Protein AF-0000000081338718 (afdb_homodimer)

pLDDT: mean 87.33, std 11.03, range [31.12, 98.19]

InterPro domains:
  IPR006043 Nucleobase cation symporter 2 family [PF00860] (18-422)

Solvent-accessible surface area (backbone atoms only — not comparable to full-atom values): 50866 Å² total; per-residue (Å²): 130,81,85,69,64,79,32,48,43,76,43,78,70,55,68,69,54,31,53,51,51,5,52,34,58,48,42,69,48,42,41,50,52,48,43,50,25,50,51,47,34,61,57,40,36,30,64,89,47,30,60,58,48,24,19,52,29,29,13,32,44,30,29,38,22,8,49,32,11,30,46,28,28,68,68,16,48,27,42,57,49,46,39,32,67,36,72,51,29,45,62,30,51,51,58,50,28,66,78,50,57,79,50,96,80,46,69,40,80,49,26,44,59,52,44,12,31,42,14,26,13,37,35,60,27,36,46,53,37,31,51,31,6,56,71,31,52,44,36,57,47,57,75,62,54,38,38,56,22,41,37,29,17,47,48,36,47,44,58,68,42,33,67,60,37,34,58,38,30,67,72,28,72,55,4,54,52,25,33,51,42,34,45,45,30,56,48,48,30,51,64,56,62,58,76,81,50,95,55,68,56,70,46,43,38,29,56,63,53,26,50,51,52,44,48,49,49,26,42,51,32,41,76,69,57,72,42,55,94,88,37,59,48,40,64,76,47,63,68,50,55,51,46,48,68,67,48,52,62,66,46,76,79,53,68,49,77,64,47,72,64,32,80,36,72,57,50,21,53,28,27,35,49,14,41,52,50,35,50,46,51,30,52,54,42,51,55,50,43,28,54,70,55,70,43,71,81,80,51,50,25,40,50,5,24,25,33,29,40,46,19,49,30,15,39,51,25,10,45,51,52,46,59,28,44,50,25,60,45,54,67,58,47,38,48,29,58,69,68,23,51,32,24,23,62,26,35,40,44,16,12,50,50,28,30,52,46,13,30,29,28,48,55,20,30,55,61,51,47,54,32,60,18,46,47,17,12,40,43,42,50,43,44,17,41,53,41,10,49,40,54,37,50,49,68,50,34,44,52,66,40,56,63,61,26,38,44,33,10,42,13,41,48,49,13,49,25,52,14,52,47,37,68,78,52,60,64,81,58,96,46,66,67,59,25,45,45,52,41,48,55,48,46,33,28,30,53,47,9,23,49,49,14,36,51,48,63,70,68,34,64,85,65,54,58,51,46,45,34,39,75,64,83,74,64,66,87,76,60,53,71,82,64,39,47,71,63,70,56,69,70,55,49,52,52,48,64,72,40,63,74,52,38,73,35,38,43,35,62,43,68,66,55,52,52,48,52,53,51,51,52,58,58,69,76,101,129,83,84,69,64,78,31,46,44,77,43,78,70,55,68,70,51,32,53,51,50,5,50,35,58,47,43,69,48,42,42,50,52,49,43,51,26,51,51,48,33,60,59,42,35,32,64,88,48,29,59,59,47,22,19,52,28,28,14,34,44,30,29,39,23,8,51,31,11,31,45,27,28,68,66,17,48,26,44,56,51,47,39,32,68,35,72,52,29,44,63,31,52,50,57,48,30,67,78,49,57,80,49,96,79,46,67,40,79,49,26,44,58,52,44,12,31,42,15,26,13,38,35,60,28,34,46,52,38,32,52,32,7,56,70,32,51,45,34,56,46,56,76,63,53,37,36,55,21,41,36,30,17,48,48,37,47,43,58,68,42,33,68,60,38,34,58,39,31,67,71,29,72,55,5,55,53,25,33,51,41,34,46,44,30,56,46,51,30,46,65,54,64,54,80,84,48,95,53,58,56,70,43,43,39,29,57,63,53,24,50,50,53,44,48,48,51,26,41,51,32,41,76,67,57,73,42,55,93,86,38,60,48,40,67,76,47,62,67,51,55,49,45,49,69,67,47,53,61,67,48,76,78,52,70,49,79,65,46,73,64,32,82,37,71,59,51,21,51,29,28,36,48,14,41,53,51,35,50,45,52,31,52,52,43,51,53,49,44,30,52,71,55,69,41,69,81,80,50,50,24,39,50,6,24,26,33,29,41,46,20,51,29,14,41,51,24,10,45,51,53,46,57,28,42,48,27,60,46,54,66,58,47,38,48,28,58,69,69,24,50,32,24,24,63,26,37,37,44,16,12,49,51,28,30,52,47,14,30,30,27,48,55,20,31,56,62,52,48,54,33,59,17,48,47,16,11,42,44,42,50,46,45,16,40,51,41,12,50,40,56,37,52,49,69,50,33,45,54,64,40,55,63,60,25,37,42,34,10,42,12,42,48,48,14,48,25,52,16,54,46,38,68,77,52,60,63,82,59,94,44,66,67,57,24,44,45,52,39,46,55,48,47,33,29,30,53,47,9,23,50,48,15,36,51,49,63,70,69,36,64,85,65,54,59,53,45,44,33,42,75,64,83,76,63,67,86,73,60,54,73,83,61,40,46,71,63,70,57,68,70,55,49,53,53,47,65,72,40,63,73,52,38,74,35,38,43,35,63,43,68,67,56,52,52,49,51,54,49,50,51,56,54,66,76,94

Organism: NCBI:txid860376

Nearest PDB structures (foldseek):
  8jez-assembly1_A-2  TM=8.692E-01  e=1.682E-32  Homo sapiens
  8jew-assembly1_A-2  TM=8.697E-01  e=9.176E-32  Homo sapiens
  7ytw-assembly1_A  TM=8.261E-01  e=1.426E-29  Mus musculus
  8jf1-assembly1_A-2  TM=8.434E-01  e=9.640E-30  Homo sapiens
  8jf0-assembly1_A-2  TM=8.577E-01  e=2.235E-24  Homo sapiens

Structure (mmCIF, N/CA/C/O backbone):
data_AF-0000000081338718-model_v1
#
loop_
_entity.id
_entity.type
_entity.pdbx_description
1 polymer 'Uncharacterized protein'
#
loop_
_atom_site.group_PDB
_atom_site.id
_atom_site.type_symbol
_atom_site.label_atom_id
_atom_site.label_alt_id
_atom_site.label_comp_id
_atom_site.label_asym_id
_atom_site.label_entity_id
_atom_site.label_seq_id
_atom_site.pdbx_PDB_ins_code
_atom_site.Cartn_x
_atom_site.Cartn_y
_atom_site.Cartn_z
_atom_site.occupancy
_atom_site.B_iso_or_equiv
_atom_site.auth_seq_id
_atom_site.auth_comp_id
_atom_site.auth_asym_id
_atom_site.auth_atom_id
_atom_site.pdbx_PDB_model_num
ATOM 1 N N . MET A 1 1 ? 31.188 -5.008 -0.04 1 31.12 1 MET A N 1
ATOM 2 C CA . MET A 1 1 ? 31.344 -6.414 -0.39 1 31.12 1 MET A CA 1
ATOM 3 C C . MET A 1 1 ? 30.453 -6.789 -1.563 1 31.12 1 MET A C 1
ATOM 5 O O . MET A 1 1 ? 29.234 -6.574 -1.513 1 31.12 1 MET A O 1
ATOM 9 N N . SER A 1 2 ? 30.812 -6.762 -2.725 1 42.31 2 SER A N 1
ATOM 10 C CA . SER A 1 2 ? 30.266 -7.102 -4.035 1 42.31 2 SER A CA 1
ATOM 11 C C . SER A 1 2 ? 29.516 -8.438 -3.998 1 42.31 2 SER A C 1
ATOM 13 O O . SER A 1 2 ? 30.125 -9.477 -3.738 1 42.31 2 SER A O 1
ATOM 15 N N . SER A 1 3 ? 28.469 -8.625 -3.293 1 54.91 3 SER A N 1
ATOM 16 C CA . SER A 1 3 ? 27.844 -9.883 -2.912 1 54.91 3 SER A CA 1
ATOM 17 C C . SER A 1 3 ? 27.656 -10.797 -4.121 1 54.91 3 SER A C 1
ATOM 19 O O . SER A 1 3 ? 26.828 -10.523 -4.992 1 54.91 3 SER A O 1
ATOM 21 N N . GLN A 1 4 ? 28.688 -11.453 -4.539 1 72.56 4 GLN A N 1
ATOM 22 C CA . GLN A 1 4 ? 28.844 -12.367 -5.664 1 72.56 4 GLN A CA 1
ATOM 23 C C . GLN A 1 4 ? 27.922 -13.562 -5.535 1 72.56 4 GLN A C 1
ATOM 25 O O . GLN A 1 4 ? 27.672 -14.062 -4.43 1 72.56 4 GLN A O 1
ATOM 30 N N . LEU A 1 5 ? 27.281 -13.938 -6.648 1 83.44 5 LEU A N 1
ATOM 31 C CA . LEU A 1 5 ? 26.406 -15.102 -6.746 1 83.44 5 LEU A CA 1
ATOM 32 C C . LEU A 1 5 ? 27.188 -16.391 -6.473 1 83.44 5 LEU A C 1
ATOM 34 O O . LEU A 1 5 ? 28.359 -16.5 -6.848 1 83.44 5 LEU A O 1
ATOM 38 N N . TYR A 1 6 ? 26.625 -17.312 -5.75 1 85.75 6 TYR A N 1
ATOM 39 C CA . TYR A 1 6 ? 27.219 -18.625 -5.523 1 85.75 6 TYR A CA 1
ATOM 40 C C . TYR A 1 6 ? 27.188 -19.469 -6.789 1 85.75 6 TYR A C 1
ATOM 42 O O . TYR A 1 6 ? 28.156 -20.141 -7.133 1 85.75 6 TYR A O 1
ATOM 50 N N . TYR A 1 7 ? 26.031 -19.453 -7.48 1 89.12 7 TYR A N 1
ATOM 51 C CA . TYR A 1 7 ? 25.859 -20.109 -8.773 1 89.12 7 TYR A CA 1
ATOM 52 C C . TYR A 1 7 ? 25.219 -19.172 -9.781 1 89.12 7 TYR A C 1
ATOM 54 O O . TYR A 1 7 ? 24.141 -18.625 -9.523 1 89.12 7 TYR A O 1
ATOM 62 N N . ASN A 1 8 ? 25.891 -19.109 -10.898 1 90.56 8 ASN A N 1
ATOM 63 C CA . ASN A 1 8 ? 25.344 -18.281 -11.977 1 90.56 8 ASN A CA 1
ATOM 64 C C . ASN A 1 8 ? 24.344 -19.062 -12.82 1 90.56 8 ASN A C 1
ATOM 66 O O . ASN A 1 8 ? 24.125 -20.25 -12.594 1 90.56 8 ASN A O 1
ATOM 70 N N . VAL A 1 9 ? 23.75 -18.469 -13.805 1 92.88 9 VAL A N 1
ATOM 71 C CA . VAL A 1 9 ? 22.625 -18.969 -14.562 1 92.88 9 VAL A CA 1
ATOM 72 C C . VAL A 1 9 ? 23.031 -20.25 -15.305 1 92.88 9 VAL A C 1
ATOM 74 O O . VAL A 1 9 ? 22.25 -21.203 -15.383 1 92.88 9 VAL A O 1
ATOM 77 N N . ASN A 1 10 ? 24.266 -20.297 -15.789 1 90 10 ASN A N 1
ATOM 78 C CA . ASN A 1 10 ? 24.688 -21.406 -16.625 1 90 10 ASN A CA 1
ATOM 79 C C . ASN A 1 10 ? 25.5 -22.422 -15.828 1 90 10 ASN A C 1
ATOM 81 O O . ASN A 1 10 ? 25.891 -23.469 -16.359 1 90 10 ASN A O 1
ATOM 85 N N . ASP A 1 11 ? 25.641 -22.141 -14.562 1 89.81 11 ASP A N 1
ATOM 86 C CA . ASP A 1 11 ? 26.406 -23.047 -13.719 1 89.81 11 ASP A CA 1
ATOM 87 C C . ASP A 1 11 ? 25.594 -24.297 -13.383 1 89.81 11 ASP A C 1
ATOM 89 O O . ASP A 1 11 ? 24.375 -24.219 -13.219 1 89.81 11 ASP A O 1
ATOM 93 N N . ILE A 1 12 ? 26.297 -25.406 -13.352 1 92.38 12 ILE A N 1
ATOM 94 C CA . ILE A 1 12 ? 25.672 -26.656 -12.961 1 92.38 12 ILE A CA 1
ATOM 95 C C . ILE A 1 12 ? 26.188 -27.078 -11.578 1 92.38 12 ILE A C 1
ATOM 97 O O . ILE A 1 12 ? 27.297 -27.594 -11.453 1 92.38 12 ILE A O 1
ATOM 101 N N . PRO A 1 13 ? 25.359 -26.938 -10.672 1 92.5 13 PRO A N 1
ATOM 102 C CA . PRO A 1 13 ? 25.766 -27.344 -9.328 1 92.5 13 PRO A CA 1
ATOM 103 C C . PRO A 1 13 ? 25.906 -28.859 -9.188 1 92.5 13 PRO A C 1
ATOM 105 O O . PRO A 1 13 ? 25.641 -29.594 -10.141 1 92.5 13 PRO A O 1
ATOM 108 N N . THR A 1 14 ? 26.375 -29.25 -7.957 1 92.25 14 THR A N 1
ATOM 109 C CA . THR A 1 14 ? 26.438 -30.688 -7.66 1 92.25 14 THR A CA 1
ATOM 110 C C . THR A 1 14 ? 25.047 -31.297 -7.613 1 92.25 14 THR A C 1
ATOM 112 O O . THR A 1 14 ? 24.062 -30.594 -7.379 1 92.25 14 THR A O 1
ATOM 115 N N . ILE A 1 15 ? 24.969 -32.531 -7.809 1 92.62 15 ILE A N 1
ATOM 116 C CA . ILE A 1 15 ? 23.688 -33.219 -7.906 1 92.62 15 ILE A CA 1
ATOM 117 C C . ILE A 1 15 ? 22.906 -33.031 -6.598 1 92.62 15 ILE A C 1
ATOM 119 O O . ILE A 1 15 ? 21.734 -32.656 -6.613 1 92.62 15 ILE A O 1
ATOM 123 N N . PRO A 1 16 ? 23.562 -33.219 -5.473 1 92.06 16 PRO A N 1
ATOM 124 C CA . PRO A 1 16 ? 22.797 -33 -4.234 1 92.06 16 PRO A CA 1
ATOM 125 C C . PRO A 1 16 ? 22.312 -31.562 -4.098 1 92.06 16 PRO A C 1
ATOM 127 O O . PRO A 1 16 ? 21.219 -31.328 -3.58 1 92.06 16 PRO A O 1
ATOM 130 N N . ALA A 1 17 ? 23.094 -30.688 -4.562 1 90.25 17 ALA A N 1
ATOM 131 C CA . ALA A 1 17 ? 22.703 -29.281 -4.496 1 90.25 17 ALA A CA 1
ATOM 132 C C . ALA A 1 17 ? 21.516 -29 -5.418 1 90.25 17 ALA A C 1
ATOM 134 O O . ALA A 1 17 ? 20.594 -28.25 -5.055 1 90.25 17 ALA A O 1
ATOM 135 N N . ILE A 1 18 ? 21.562 -29.594 -6.551 1 93.88 18 ILE A N 1
ATOM 136 C CA . ILE A 1 18 ? 20.484 -29.406 -7.516 1 93.88 18 ILE A CA 1
ATOM 137 C C . ILE A 1 18 ? 19.188 -29.938 -6.941 1 93.88 18 ILE A C 1
ATOM 139 O O . ILE A 1 18 ? 18.141 -29.297 -7.043 1 93.88 18 ILE A O 1
ATOM 143 N N . LEU A 1 19 ? 19.266 -31.016 -6.332 1 92.31 19 LEU A N 1
ATOM 144 C CA . LEU A 1 19 ? 18.078 -31.641 -5.766 1 92.31 19 LEU A CA 1
ATOM 145 C C . LEU A 1 19 ? 17.562 -30.859 -4.57 1 92.31 19 LEU A C 1
ATOM 147 O O . LEU A 1 19 ? 16.344 -30.656 -4.426 1 92.31 19 LEU A O 1
ATO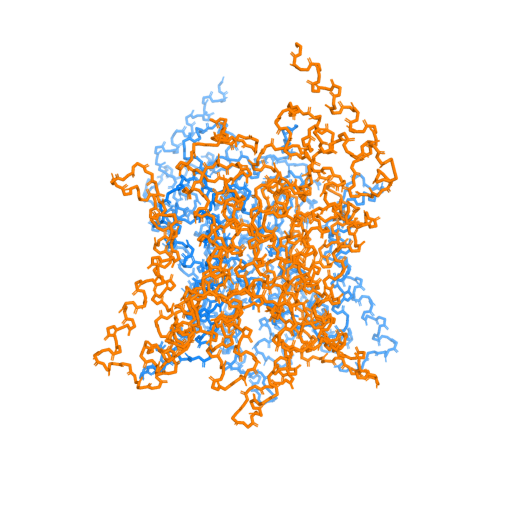M 151 N N . LEU A 1 20 ? 18.469 -30.375 -3.83 1 88.56 20 LEU A N 1
ATOM 152 C CA . LEU A 1 20 ? 18.078 -29.625 -2.643 1 88.56 20 LEU A CA 1
ATOM 153 C C . LEU A 1 20 ? 17.453 -28.297 -3.027 1 88.56 20 LEU A C 1
ATOM 155 O O . LEU A 1 20 ? 16.375 -27.938 -2.518 1 88.56 20 LEU A O 1
ATOM 159 N N . PHE A 1 21 ? 18.094 -27.594 -3.906 1 89.69 21 PHE A N 1
ATOM 160 C CA . PHE A 1 21 ? 17.594 -26.297 -4.305 1 89.69 21 PHE A CA 1
ATOM 161 C C . PHE A 1 21 ? 16.312 -26.438 -5.133 1 89.69 21 PHE A C 1
ATOM 163 O O . PHE A 1 21 ? 15.422 -25.594 -5.059 1 89.69 21 PHE A O 1
ATOM 170 N N . GLY A 1 22 ? 16.297 -27.469 -5.926 1 91.31 22 GLY A N 1
ATOM 171 C CA . GLY A 1 22 ? 15.07 -27.734 -6.66 1 91.31 22 GLY A CA 1
ATOM 172 C C . GLY A 1 22 ? 13.883 -28 -5.758 1 91.31 22 GLY A C 1
ATOM 173 O O . GLY A 1 22 ? 12.781 -27.484 -5.992 1 91.31 22 GLY A O 1
ATOM 174 N N . PHE A 1 23 ? 14.102 -28.781 -4.789 1 90.38 23 PHE A N 1
ATOM 175 C CA . PHE A 1 23 ? 13.047 -29.094 -3.83 1 90.38 23 PHE A CA 1
ATOM 176 C C . PHE A 1 23 ? 12.641 -27.844 -3.055 1 90.38 23 PHE A C 1
ATOM 178 O O . PHE A 1 23 ? 11.453 -27.641 -2.766 1 90.38 23 PHE A O 1
ATOM 185 N N . GLN A 1 24 ? 13.539 -27.047 -2.73 1 85.94 24 GLN A N 1
ATOM 186 C CA . GLN A 1 24 ? 13.273 -25.797 -2.041 1 85.94 24 GLN A CA 1
ATOM 187 C C . GLN A 1 24 ? 12.359 -24.891 -2.869 1 85.94 24 GLN A C 1
ATOM 189 O O . GLN A 1 24 ? 11.406 -24.312 -2.344 1 85.94 24 GLN A O 1
ATOM 194 N N . GLN A 1 25 ? 12.672 -24.844 -4.102 1 89.94 25 GLN A N 1
ATOM 195 C CA . GLN A 1 25 ? 11.883 -24 -4.996 1 89.94 25 GLN A CA 1
ATOM 196 C C . GLN A 1 25 ? 10.453 -24.516 -5.125 1 89.94 25 GLN A C 1
ATOM 198 O O . GLN A 1 25 ? 9.508 -23.734 -5.195 1 89.94 25 GLN A O 1
ATOM 203 N N . MET A 1 26 ? 10.312 -25.781 -5.137 1 89.94 26 MET A N 1
ATOM 204 C CA . MET A 1 26 ? 8.984 -26.391 -5.195 1 89.94 26 MET A CA 1
ATOM 205 C C . MET A 1 26 ? 8.18 -26.062 -3.943 1 89.94 26 MET A C 1
ATOM 207 O O . MET A 1 26 ? 6.984 -25.766 -4.027 1 89.94 26 MET A O 1
ATOM 211 N N . MET A 1 27 ? 8.773 -25.969 -2.844 1 85.44 27 MET A N 1
ATOM 212 C CA . MET A 1 27 ? 8.094 -25.797 -1.563 1 85.44 27 MET A CA 1
ATOM 213 C C . MET A 1 27 ? 7.703 -24.344 -1.333 1 85.44 27 MET A C 1
ATOM 215 O O . MET A 1 27 ? 6.723 -24.062 -0.637 1 85.44 27 MET A O 1
ATOM 219 N N . ILE A 1 28 ? 8.375 -23.438 -1.891 1 80.38 28 ILE A N 1
ATOM 220 C CA . ILE A 1 28 ? 8.133 -22.016 -1.63 1 80.38 28 ILE A CA 1
ATOM 221 C C . ILE A 1 28 ? 6.793 -21.609 -2.229 1 80.38 28 ILE A C 1
ATOM 223 O O . ILE A 1 28 ? 6.113 -20.734 -1.696 1 80.38 28 ILE A O 1
ATOM 227 N N . CYS A 1 29 ? 6.363 -22.25 -3.207 1 83.31 29 CYS A N 1
ATOM 228 C CA . CYS A 1 29 ? 5.137 -21.844 -3.881 1 83.31 29 CYS A CA 1
ATOM 229 C C . CYS A 1 29 ? 3.975 -22.75 -3.486 1 83.31 29 CYS A C 1
ATOM 231 O O . CYS A 1 29 ? 2.896 -22.672 -4.078 1 83.31 29 CYS A O 1
ATOM 233 N N . LEU A 1 30 ? 4.203 -23.562 -2.521 1 86.94 30 LEU A N 1
ATOM 234 C CA . LEU A 1 30 ? 3.199 -24.531 -2.123 1 86.94 30 LEU A CA 1
ATOM 235 C C . LEU A 1 30 ? 1.911 -23.844 -1.687 1 86.94 30 LEU A C 1
ATOM 237 O O . LEU A 1 30 ? 0.816 -24.375 -1.902 1 86.94 30 LEU A O 1
ATOM 241 N N . SER A 1 31 ? 2.074 -22.672 -1.132 1 86.31 31 SER A N 1
ATOM 242 C CA . SER A 1 31 ? 0.901 -21.953 -0.651 1 86.31 31 SER A CA 1
ATOM 243 C C . SER A 1 31 ? -0.103 -21.719 -1.774 1 86.31 31 SER A C 1
ATOM 245 O O . SER A 1 31 ? -1.27 -22.094 -1.661 1 86.31 31 SER A O 1
ATOM 247 N N . THR A 1 32 ? 0.376 -21.203 -2.881 1 89.12 32 THR A N 1
ATOM 248 C CA . THR A 1 32 ? -0.526 -20.875 -3.977 1 89.12 32 THR A CA 1
ATOM 249 C C . THR A 1 32 ? -0.958 -22.125 -4.723 1 89.12 32 THR A C 1
ATOM 251 O O . THR A 1 32 ? -2.076 -22.203 -5.234 1 89.12 32 THR A O 1
ATOM 254 N N . LEU A 1 33 ? -0.093 -23.141 -4.746 1 92.69 33 LEU A N 1
ATOM 255 C CA . LEU A 1 33 ? -0.401 -24.391 -5.418 1 92.69 33 LEU A CA 1
ATOM 256 C C . LEU A 1 33 ? -1.534 -25.125 -4.707 1 92.69 33 LEU A C 1
ATOM 258 O O . LEU A 1 33 ? -2.258 -25.922 -5.324 1 92.69 33 LEU A O 1
ATOM 262 N N . LEU A 1 34 ? -1.68 -24.781 -3.457 1 91.69 34 LEU A N 1
ATOM 263 C CA . LEU A 1 34 ? -2.73 -25.422 -2.674 1 91.69 34 LEU A CA 1
ATOM 264 C C . LEU A 1 34 ? -3.977 -24.547 -2.613 1 91.69 34 LEU A C 1
ATOM 266 O O . LEU A 1 34 ? -5.098 -25.047 -2.771 1 91.69 34 LEU A O 1
ATOM 270 N N . VAL A 1 35 ? -3.762 -23.281 -2.479 1 91.88 35 VAL A N 1
ATOM 271 C CA . VAL A 1 35 ? -4.855 -22.375 -2.166 1 91.88 35 VAL A CA 1
ATOM 272 C C . VAL A 1 35 ? -5.734 -22.172 -3.398 1 91.88 35 VAL A C 1
ATOM 274 O O . VAL A 1 35 ? -6.965 -22.188 -3.301 1 91.88 35 VAL A O 1
ATOM 277 N N . VAL A 1 36 ? -5.156 -22.062 -4.516 1 93.19 36 VAL A N 1
ATOM 278 C CA . VAL A 1 36 ? -5.906 -21.719 -5.723 1 93.19 36 VAL A CA 1
ATOM 279 C C . VAL A 1 36 ? -6.855 -22.859 -6.078 1 93.19 36 VAL A C 1
ATOM 281 O O . VAL A 1 36 ? -8.062 -22.656 -6.23 1 93.19 36 VAL A O 1
ATOM 284 N N . PRO A 1 37 ? -6.402 -24.125 -6.117 1 93.25 37 PRO A N 1
ATOM 285 C CA . PRO A 1 37 ? -7.336 -25.203 -6.406 1 93.25 37 PRO A CA 1
ATOM 286 C C . PRO A 1 37 ? -8.422 -25.359 -5.34 1 93.25 37 PRO A C 1
ATOM 288 O O . PRO A 1 37 ? -9.555 -25.734 -5.656 1 93.25 37 PRO A O 1
ATOM 291 N N . TYR A 1 38 ? -8.055 -25.109 -4.152 1 91.62 38 TYR A N 1
ATOM 292 C CA . TYR A 1 38 ? -9.039 -25.156 -3.076 1 91.62 38 TYR A CA 1
ATOM 293 C C . TYR A 1 38 ? -10.148 -24.125 -3.307 1 91.62 38 TYR A C 1
ATOM 295 O O . TYR A 1 38 ? -11.336 -24.453 -3.168 1 91.62 38 TYR A O 1
ATOM 303 N N . PHE A 1 39 ? -9.773 -22.969 -3.691 1 90.62 39 PHE A N 1
ATOM 304 C CA . PHE A 1 39 ? -10.727 -21.891 -3.926 1 90.62 39 PHE A CA 1
ATOM 305 C C . PHE A 1 39 ? -11.617 -22.219 -5.121 1 90.62 39 PHE A C 1
ATOM 307 O O . PHE A 1 39 ? -12.836 -22.062 -5.055 1 90.62 39 PHE A O 1
ATOM 314 N N . VAL A 1 40 ? -11.008 -22.703 -6.141 1 92 40 VAL A N 1
ATOM 315 C CA . VAL A 1 40 ? -11.758 -22.984 -7.355 1 92 40 VAL A CA 1
ATOM 316 C C . VAL A 1 40 ? -12.727 -24.141 -7.105 1 92 40 VAL A C 1
ATOM 318 O O . VAL A 1 40 ? -13.883 -24.094 -7.527 1 92 40 VAL A O 1
ATOM 321 N N . ALA A 1 41 ? -12.266 -25.141 -6.379 1 92 41 ALA A N 1
ATOM 322 C CA . ALA A 1 41 ? -13.125 -26.281 -6.074 1 92 41 ALA A CA 1
ATOM 323 C C . ALA A 1 41 ? -14.336 -25.844 -5.258 1 92 41 ALA A C 1
ATOM 325 O O . ALA A 1 41 ? -15.453 -26.312 -5.496 1 92 41 ALA A O 1
ATOM 326 N N . ASN A 1 42 ? -14.102 -24.953 -4.352 1 88.44 42 ASN A N 1
ATOM 327 C CA . ASN A 1 42 ? -15.195 -24.469 -3.504 1 88.44 42 ASN A CA 1
ATOM 328 C C . ASN A 1 42 ? -16.203 -23.641 -4.297 1 88.44 42 ASN A C 1
ATOM 330 O O . ASN A 1 42 ? -17.391 -23.656 -4.008 1 88.44 42 ASN A O 1
ATOM 334 N N . MET A 1 43 ? -15.727 -22.969 -5.238 1 88.88 43 MET A N 1
ATOM 335 C CA . MET A 1 43 ? -16.578 -22.078 -6.023 1 88.88 43 MET A CA 1
ATOM 336 C C . MET A 1 43 ? -17.453 -22.859 -6.98 1 88.88 43 MET A C 1
ATOM 338 O O . MET A 1 43 ? -18.484 -22.359 -7.453 1 88.88 43 MET A O 1
ATOM 342 N N . LEU A 1 44 ? -17.141 -24.141 -7.246 1 91.38 44 LEU A N 1
ATOM 343 C CA . LEU A 1 44 ? -17.859 -24.953 -8.227 1 91.38 44 LEU A CA 1
ATOM 344 C C . LEU A 1 44 ? -19.016 -25.703 -7.57 1 91.38 44 LEU A C 1
ATOM 346 O O . LEU A 1 44 ? -19.906 -26.203 -8.266 1 91.38 44 LEU A O 1
ATOM 350 N N . CYS A 1 45 ? -19.094 -25.766 -6.305 1 88.88 45 CYS A N 1
ATOM 351 C CA . CYS A 1 45 ? -20.203 -26.344 -5.559 1 88.88 45 CYS A CA 1
ATOM 352 C C . CYS A 1 45 ? -20.5 -27.75 -6.04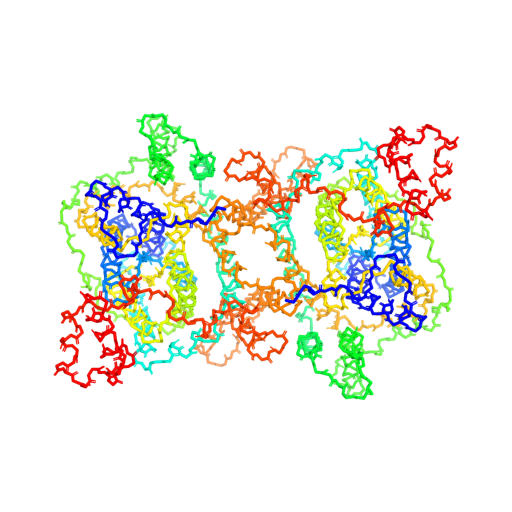7 1 88.88 45 CYS A C 1
ATOM 354 O O . CYS A 1 45 ? -21.641 -28.078 -6.379 1 88.88 45 CYS A O 1
ATOM 356 N N . ALA A 1 46 ? -19.547 -28.641 -5.984 1 88.94 46 ALA A N 1
ATOM 357 C CA . ALA A 1 46 ? -19.719 -29.984 -6.527 1 88.94 46 ALA A CA 1
ATOM 358 C C . ALA A 1 46 ? -20.25 -30.938 -5.469 1 88.94 46 ALA A C 1
ATOM 360 O O . ALA A 1 46 ? -20.188 -32.156 -5.633 1 88.94 46 ALA A O 1
ATOM 361 N N . GLY A 1 47 ? -20.719 -30.406 -4.34 1 83.44 47 GLY A N 1
ATOM 362 C CA . GLY A 1 47 ? -21.312 -31.25 -3.305 1 83.44 47 GLY A CA 1
ATOM 363 C C . GLY A 1 47 ? -20.391 -32.375 -2.854 1 83.44 47 GLY A C 1
ATOM 364 O O . GLY A 1 47 ? -19.234 -32.125 -2.484 1 83.44 47 GLY A O 1
ATOM 365 N N . ASP A 1 48 ? -20.781 -33.625 -3.102 1 81 48 ASP A N 1
ATOM 366 C CA . ASP A 1 48 ? -20.047 -34.781 -2.654 1 81 48 ASP A CA 1
ATOM 367 C C . ASP A 1 48 ? -18.781 -35 -3.494 1 81 48 ASP A C 1
ATOM 369 O O . ASP A 1 48 ? -17.844 -35.656 -3.057 1 81 48 ASP A O 1
ATOM 373 N N . TYR A 1 49 ? -18.797 -34.438 -4.617 1 88 49 TYR A N 1
ATOM 374 C CA . TYR A 1 49 ? -17.672 -34.594 -5.531 1 88 49 TYR A CA 1
ATOM 375 C C . TYR A 1 49 ? -16.609 -33.531 -5.285 1 88 49 TYR A C 1
ATOM 377 O O . TYR A 1 49 ? -15.586 -33.5 -5.98 1 88 49 TYR A O 1
ATOM 385 N N . SER A 1 50 ? -16.781 -32.75 -4.312 1 88.94 50 SER A N 1
ATOM 386 C CA . SER A 1 50 ? -15.93 -31.609 -4.062 1 88.94 50 SER A CA 1
ATOM 387 C C . SER A 1 50 ? -14.5 -32.031 -3.752 1 88.94 50 SER A C 1
ATOM 389 O O . SER A 1 50 ? -13.539 -31.438 -4.242 1 88.94 50 SER A O 1
ATOM 391 N N . VAL A 1 51 ? -14.359 -33.125 -2.986 1 89.19 51 VAL A N 1
ATOM 392 C CA . VAL A 1 51 ? -13.023 -33.562 -2.574 1 89.19 51 VAL A CA 1
ATOM 393 C C . VAL A 1 51 ? -12.297 -34.188 -3.758 1 89.19 51 VAL A C 1
ATOM 395 O O . VAL A 1 51 ? -11.102 -33.938 -3.959 1 89.19 51 VAL A O 1
ATOM 398 N N . VAL A 1 52 ? -13 -34.969 -4.496 1 91.12 52 VAL A N 1
ATOM 399 C CA . VAL A 1 52 ? -12.414 -35.594 -5.672 1 91.12 52 VAL A CA 1
ATOM 400 C C . VAL A 1 52 ? -11.969 -34.531 -6.664 1 91.12 52 VAL A C 1
ATOM 402 O O . VAL A 1 52 ? -10.875 -34.625 -7.234 1 91.12 52 VAL A O 1
ATOM 405 N N . LEU A 1 53 ? -12.82 -33.594 -6.828 1 92.5 53 LEU A N 1
ATOM 406 C CA . LEU A 1 53 ? -12.5 -32.5 -7.723 1 92.5 53 LEU A CA 1
ATOM 407 C C . LEU A 1 53 ? -11.266 -31.734 -7.234 1 92.5 53 LEU A C 1
ATOM 409 O O . LEU A 1 53 ? -10.422 -31.344 -8.039 1 92.5 53 LEU A O 1
ATOM 413 N N . ARG A 1 54 ? -11.156 -31.516 -6 1 93.44 54 ARG A N 1
ATOM 414 C CA . ARG A 1 54 ? -10.008 -30.828 -5.406 1 93.44 54 ARG A CA 1
ATOM 415 C C . ARG A 1 54 ? -8.719 -31.594 -5.688 1 93.44 54 ARG A C 1
ATOM 417 O O . ARG A 1 54 ? -7.688 -30.984 -6.004 1 93.44 54 ARG A O 1
ATOM 424 N N . VAL A 1 55 ? -8.797 -32.875 -5.52 1 94.06 55 VAL A N 1
ATOM 425 C CA . VAL A 1 55 ? -7.633 -33.719 -5.789 1 94.06 55 VAL A CA 1
ATOM 426 C C . VAL A 1 55 ? -7.195 -33.531 -7.242 1 94.06 55 VAL A C 1
ATOM 428 O O . VAL A 1 55 ? -6.012 -33.375 -7.52 1 94.06 55 VAL A O 1
ATOM 431 N N . GLN A 1 56 ? -8.148 -33.562 -8.102 1 93.69 56 GLN A N 1
ATOM 432 C CA . GLN A 1 56 ? -7.855 -33.469 -9.531 1 93.69 56 GLN A CA 1
ATOM 433 C C . GLN A 1 56 ? -7.273 -32.094 -9.875 1 93.69 56 GLN A C 1
ATOM 435 O O . GLN A 1 56 ? -6.328 -32 -10.664 1 93.69 56 GLN A O 1
ATOM 440 N N . LEU A 1 57 ? -7.812 -31.094 -9.281 1 95.31 57 LEU A N 1
ATOM 441 C CA . LEU A 1 57 ? -7.352 -29.75 -9.578 1 95.31 57 LEU A CA 1
ATOM 442 C C . LEU A 1 57 ? -5.957 -29.516 -9.008 1 95.31 57 LEU A C 1
ATOM 444 O O . LEU A 1 57 ? -5.129 -28.844 -9.633 1 95.31 57 LEU A O 1
ATOM 448 N N . ILE A 1 58 ? -5.699 -30.016 -7.844 1 95.38 58 ILE A N 1
ATOM 449 C CA . ILE A 1 58 ? -4.379 -29.891 -7.242 1 95.38 58 ILE A CA 1
ATOM 450 C C . ILE A 1 58 ? -3.346 -30.609 -8.109 1 95.38 58 ILE A C 1
ATOM 452 O O . ILE A 1 58 ? -2.295 -30.047 -8.43 1 95.38 58 ILE A O 1
ATOM 456 N N . ALA A 1 59 ? -3.703 -31.781 -8.508 1 95.88 59 ALA A N 1
ATOM 457 C CA . ALA A 1 59 ? -2.809 -32.562 -9.359 1 95.88 59 ALA A CA 1
ATOM 458 C C . ALA A 1 59 ? -2.527 -31.828 -10.664 1 95.88 59 ALA A C 1
ATOM 460 O O . ALA A 1 59 ? -1.373 -31.719 -11.086 1 95.88 59 ALA A O 1
ATOM 461 N N . ALA A 1 60 ? -3.527 -31.359 -11.242 1 96.56 60 ALA A N 1
ATOM 462 C CA . ALA A 1 60 ? -3.385 -30.625 -12.5 1 96.56 60 ALA A CA 1
ATOM 463 C C . ALA A 1 60 ? -2.525 -29.375 -12.305 1 96.56 60 ALA A C 1
ATOM 465 O O . ALA A 1 60 ? -1.701 -29.047 -13.156 1 96.56 60 ALA A O 1
ATOM 466 N N . THR A 1 61 ? -2.781 -28.672 -11.234 1 97.12 61 THR A N 1
ATOM 467 C CA . THR A 1 61 ? -2.037 -27.453 -10.945 1 97.12 61 THR A CA 1
ATOM 468 C C . THR A 1 61 ? -0.545 -27.75 -10.812 1 97.12 61 THR A C 1
ATOM 470 O O . THR A 1 61 ? 0.289 -27 -11.336 1 97.12 61 THR A O 1
ATOM 473 N N . PHE A 1 62 ? -0.219 -28.812 -10.133 1 96.94 62 PHE A N 1
ATOM 474 C CA . PHE A 1 62 ? 1.176 -29.203 -9.961 1 96.94 62 PHE A CA 1
ATOM 475 C C . PHE A 1 62 ? 1.813 -29.531 -11.305 1 96.94 62 PHE A C 1
ATOM 477 O O . PHE A 1 62 ? 2.902 -29.031 -11.617 1 96.94 62 PHE A O 1
ATOM 484 N N . VAL A 1 63 ? 1.167 -30.234 -12.094 1 97.12 63 VAL A N 1
ATOM 485 C CA . VAL A 1 63 ? 1.707 -30.672 -13.375 1 97.12 63 VAL A CA 1
ATOM 486 C C . VAL A 1 63 ? 1.891 -29.469 -14.297 1 97.12 63 VAL A C 1
ATOM 488 O O . VAL A 1 63 ? 2.953 -29.297 -14.898 1 97.12 63 VAL A O 1
ATOM 491 N N . VAL A 1 64 ? 0.896 -28.688 -14.367 1 97.5 64 VAL A N 1
ATOM 492 C CA . VAL A 1 64 ? 0.954 -27.531 -15.258 1 97.5 64 VAL A CA 1
ATOM 493 C C . VAL A 1 64 ? 2.053 -26.578 -14.797 1 97.5 64 VAL A C 1
ATOM 495 O O . VAL A 1 64 ? 2.795 -26.031 -15.617 1 97.5 64 VAL A O 1
ATOM 498 N N . SER A 1 65 ? 2.127 -26.297 -13.516 1 97.38 65 SER A N 1
ATOM 499 C CA . SER A 1 65 ? 3.178 -25.438 -12.984 1 97.38 65 SER A CA 1
ATOM 500 C C . SER A 1 65 ? 4.562 -25.984 -13.305 1 97.38 65 SER A C 1
ATOM 502 O O . SER A 1 65 ? 5.477 -25.234 -13.641 1 97.38 65 SER A O 1
ATOM 504 N N . GLY A 1 66 ? 4.672 -27.312 -13.188 1 97.69 66 GLY A N 1
ATOM 505 C CA . GLY A 1 66 ? 5.938 -27.953 -13.523 1 97.69 66 GLY A CA 1
ATOM 506 C C . GLY A 1 66 ? 6.305 -27.797 -14.992 1 97.69 66 GLY A C 1
ATOM 507 O O . GLY A 1 66 ? 7.422 -27.406 -15.32 1 97.69 66 GLY A O 1
ATOM 508 N N . ILE A 1 67 ? 5.391 -28.047 -15.836 1 97.75 67 ILE A N 1
ATOM 509 C CA . ILE A 1 67 ? 5.625 -27.953 -17.266 1 97.75 67 ILE A CA 1
ATOM 510 C C . ILE A 1 67 ? 5.969 -26.516 -17.641 1 97.75 67 ILE A C 1
ATOM 512 O O . ILE A 1 67 ? 6.934 -26.281 -18.375 1 97.75 67 ILE A O 1
ATOM 516 N N . ALA A 1 68 ? 5.164 -25.672 -17.141 1 97.69 68 ALA A N 1
ATOM 517 C CA . ALA A 1 68 ? 5.383 -24.25 -17.438 1 97.69 68 ALA A CA 1
ATOM 518 C C . ALA A 1 68 ? 6.754 -23.797 -16.969 1 97.69 68 ALA A C 1
ATOM 520 O O . ALA A 1 68 ? 7.434 -23.031 -17.641 1 97.69 68 ALA A O 1
ATOM 521 N N . THR A 1 69 ? 7.121 -24.203 -15.805 1 97.75 69 THR A N 1
ATOM 522 C CA . THR A 1 69 ? 8.422 -23.844 -15.25 1 97.75 69 THR A CA 1
ATOM 523 C C . THR A 1 69 ? 9.555 -24.359 -16.125 1 97.75 69 THR A C 1
ATOM 525 O O . THR A 1 69 ? 10.5 -23.641 -16.422 1 97.75 69 THR A O 1
ATOM 528 N N . ILE A 1 70 ? 9.445 -25.594 -16.578 1 97.75 70 ILE A N 1
ATOM 529 C CA . ILE A 1 70 ? 10.477 -26.203 -17.406 1 97.75 70 ILE A CA 1
ATOM 530 C C . ILE A 1 70 ? 10.531 -25.5 -18.766 1 97.75 70 ILE A C 1
ATOM 532 O O . ILE A 1 70 ? 11.609 -25.156 -19.25 1 97.75 70 ILE A O 1
ATOM 536 N N . LEU A 1 71 ? 9.43 -25.266 -19.328 1 96.88 71 LEU A N 1
ATOM 537 C CA . LEU A 1 71 ? 9.383 -24.594 -20.625 1 96.88 71 LEU A CA 1
ATOM 538 C C . LEU A 1 71 ? 9.969 -23.188 -20.547 1 96.88 71 LEU A C 1
ATOM 540 O O . LEU A 1 71 ? 10.727 -22.781 -21.422 1 96.88 71 LEU A O 1
ATOM 544 N N . GLN A 1 72 ? 9.609 -22.484 -19.516 1 96.5 72 GLN A N 1
ATOM 545 C CA . GLN A 1 72 ? 10.062 -21.109 -19.359 1 96.5 72 GLN A CA 1
ATOM 546 C C . GLN A 1 72 ? 11.57 -21.047 -19.141 1 96.5 72 GLN A C 1
ATOM 548 O O . GLN A 1 72 ? 12.25 -20.188 -19.703 1 96.5 72 GLN A O 1
ATOM 553 N N . SER A 1 73 ? 12.094 -21.938 -18.297 1 95.31 73 SER A N 1
ATOM 554 C CA . SER A 1 73 ? 13.508 -21.906 -17.953 1 95.31 73 SER A CA 1
ATOM 555 C C . SER A 1 73 ? 14.359 -22.484 -19.094 1 95.31 73 SER A C 1
ATOM 557 O O . SER A 1 73 ? 15.555 -22.188 -19.188 1 95.31 73 SER A O 1
ATOM 559 N N . THR A 1 74 ? 13.781 -23.25 -19.969 1 93.38 74 THR A N 1
ATOM 560 C CA . THR A 1 74 ? 14.531 -23.891 -21.047 1 93.38 74 THR A CA 1
ATOM 561 C C . THR A 1 74 ? 14.43 -23.078 -22.328 1 93.38 74 THR A C 1
ATOM 563 O O . THR A 1 74 ? 15.438 -22.828 -23 1 93.38 74 THR A O 1
ATOM 566 N N . PHE A 1 75 ? 13.203 -22.641 -22.656 1 91.81 75 PHE A N 1
ATOM 567 C CA . PHE A 1 75 ? 13 -22.047 -23.969 1 91.81 75 PHE A CA 1
ATOM 568 C C . PHE A 1 75 ? 12.555 -20.594 -23.844 1 91.81 75 PHE A C 1
ATOM 570 O O . PHE A 1 75 ? 12.75 -19.797 -24.766 1 91.81 75 PHE A O 1
ATOM 577 N N . GLY A 1 76 ? 11.914 -20.234 -22.828 1 93.94 76 GLY A N 1
ATOM 578 C CA . GLY A 1 76 ? 11.328 -18.906 -22.672 1 93.94 76 GLY A CA 1
ATOM 579 C C . GLY A 1 76 ? 12.352 -17.828 -22.406 1 93.94 76 GLY A C 1
ATOM 580 O O . GLY A 1 76 ? 13.156 -17.484 -23.266 1 93.94 76 GLY A O 1
ATOM 581 N N . LEU A 1 77 ? 12.328 -17.375 -21.188 1 93.94 77 LEU A N 1
ATOM 582 C CA . LEU A 1 77 ? 13.289 -16.359 -20.766 1 93.94 77 LEU A CA 1
ATOM 583 C C . LEU A 1 77 ? 14.672 -16.969 -20.547 1 93.94 77 LEU A C 1
ATOM 585 O O . LEU A 1 77 ? 15.68 -16.281 -20.656 1 93.94 77 LEU A O 1
ATOM 589 N N . ARG A 1 78 ? 14.703 -18.219 -20.156 1 94.25 78 ARG A N 1
ATOM 590 C CA . ARG A 1 78 ? 15.891 -19.031 -19.906 1 94.25 78 ARG A CA 1
ATOM 591 C C . ARG A 1 78 ? 16.609 -18.578 -18.641 1 94.25 78 ARG A C 1
ATOM 593 O O . ARG A 1 78 ? 17.844 -18.547 -18.594 1 94.25 78 ARG A O 1
ATOM 600 N N . LEU A 1 79 ? 15.875 -18.016 -17.766 1 95.06 79 LEU A N 1
ATOM 601 C CA . LEU A 1 79 ? 16.328 -17.734 -16.406 1 95.06 79 LEU A CA 1
ATOM 602 C C . LEU A 1 79 ? 15.586 -18.594 -15.391 1 95.06 79 LEU A C 1
ATOM 604 O O . LEU A 1 79 ? 14.672 -19.328 -15.75 1 95.06 79 LEU A O 1
ATOM 608 N N . SER A 1 80 ? 16.031 -18.594 -14.195 1 94.38 80 SER A N 1
ATOM 609 C CA . SER A 1 80 ? 15.477 -19.438 -13.148 1 94.38 80 SER A CA 1
ATOM 610 C C . SER A 1 80 ? 14.172 -18.859 -12.602 1 94.38 80 SER A C 1
ATOM 612 O O . SER A 1 80 ? 14.133 -18.344 -11.484 1 94.38 80 SER A O 1
ATOM 614 N N . ILE A 1 81 ? 13.133 -19.109 -13.359 1 95.12 81 ILE A N 1
ATOM 615 C CA . ILE A 1 81 ? 11.82 -18.562 -13.023 1 95.12 81 ILE A CA 1
ATOM 616 C C . ILE A 1 81 ? 10.844 -19.703 -12.75 1 95.12 81 ILE A C 1
ATOM 618 O O . ILE A 1 81 ? 10.805 -20.688 -13.5 1 95.12 81 ILE A O 1
ATOM 622 N N . LEU A 1 82 ? 10.141 -19.547 -11.664 1 95.94 82 LEU A N 1
ATOM 623 C CA . LEU A 1 82 ? 9.109 -20.516 -11.297 1 95.94 82 LEU A CA 1
ATOM 624 C C . LEU A 1 82 ? 7.727 -19.984 -11.688 1 95.94 82 LEU A C 1
ATOM 626 O O . LEU A 1 82 ? 7.434 -18.812 -11.516 1 95.94 82 LEU A O 1
ATOM 630 N N . HIS A 1 83 ? 6.855 -20.875 -12.195 1 96.75 83 HIS A N 1
ATOM 631 C CA . HIS A 1 83 ? 5.496 -20.531 -12.594 1 96.75 83 HIS A CA 1
ATOM 632 C C . HIS A 1 83 ? 4.469 -21.234 -11.711 1 96.75 83 HIS A C 1
ATOM 634 O O . HIS A 1 83 ? 4.703 -22.344 -11.234 1 96.75 83 HIS A O 1
ATOM 640 N N . GLY A 1 84 ? 3.365 -20.641 -11.539 1 95.38 84 GLY A N 1
ATOM 641 C CA . GLY A 1 84 ? 2.229 -21.188 -10.812 1 95.38 84 GLY A CA 1
ATOM 642 C C . GLY A 1 84 ? 0.947 -20.406 -11.039 1 95.38 84 GLY A C 1
ATOM 643 O O . GLY A 1 84 ? 0.923 -19.453 -11.82 1 95.38 84 GLY A O 1
ATOM 644 N N . PRO A 1 85 ? -0.073 -20.875 -10.414 1 95.5 85 PRO A N 1
ATOM 645 C CA . PRO A 1 85 ? -1.357 -20.188 -10.594 1 95.5 85 PRO A CA 1
ATOM 646 C C . PRO A 1 85 ? -1.343 -18.75 -10.078 1 95.5 85 PRO A C 1
ATOM 648 O O . PRO A 1 85 ? -0.591 -18.438 -9.156 1 95.5 85 PRO A O 1
ATOM 651 N N . SER A 1 86 ? -2.178 -17.922 -10.656 1 93.94 86 SER A N 1
ATOM 652 C CA . SER A 1 86 ? -2.15 -16.5 -10.359 1 93.94 86 SER A CA 1
ATOM 653 C C . SER A 1 86 ? -3.404 -16.062 -9.602 1 93.94 86 SER A C 1
ATOM 655 O O . SER A 1 86 ? -4.52 -16.391 -10 1 93.94 86 SER A O 1
ATOM 657 N N . PHE A 1 87 ? -3.189 -15.25 -8.633 1 89.31 87 PHE A N 1
ATOM 658 C CA . PHE A 1 87 ? -4.293 -14.672 -7.871 1 89.31 87 PHE A CA 1
ATOM 659 C C . PHE A 1 87 ? -4.973 -13.562 -8.664 1 89.31 87 PHE A C 1
ATOM 661 O O . PHE A 1 87 ? -6.082 -13.141 -8.32 1 89.31 87 PHE A O 1
ATOM 668 N N . ALA A 1 88 ? -4.379 -13.164 -9.688 1 90.69 88 ALA A N 1
ATOM 669 C CA . ALA A 1 88 ? -4.914 -12.07 -10.492 1 90.69 88 ALA A CA 1
ATOM 670 C C . ALA A 1 88 ? -6.23 -12.469 -11.156 1 90.69 88 ALA A C 1
ATOM 672 O O . ALA A 1 88 ? -7.023 -11.609 -11.547 1 90.69 88 ALA A O 1
ATOM 673 N N . PHE A 1 89 ? -6.508 -13.703 -11.18 1 93.94 89 PHE A N 1
ATOM 674 C CA . PHE A 1 89 ? -7.707 -14.188 -11.852 1 93.94 89 PHE A CA 1
ATOM 675 C C . PHE A 1 89 ? -8.828 -14.43 -10.844 1 93.94 89 PHE A C 1
ATOM 677 O O . PHE A 1 89 ? -9.969 -14.688 -11.234 1 93.94 89 PHE A O 1
ATOM 684 N N . LEU A 1 90 ? -8.523 -14.312 -9.617 1 88.75 90 LEU A N 1
ATOM 685 C CA . LEU A 1 90 ? -9.461 -14.664 -8.555 1 88.75 90 LEU A CA 1
ATOM 686 C C . LEU A 1 90 ? -10.641 -13.695 -8.531 1 88.75 90 LEU A C 1
ATOM 688 O O . LEU A 1 90 ? -11.781 -14.117 -8.328 1 88.75 90 LEU A O 1
ATOM 692 N N . PRO A 1 91 ? -10.359 -12.422 -8.742 1 84.06 91 PRO A N 1
ATOM 693 C CA . PRO A 1 91 ? -11.5 -11.5 -8.711 1 84.06 91 PRO A CA 1
ATOM 694 C C . PRO A 1 91 ? -12.562 -11.844 -9.75 1 84.06 91 PRO A C 1
ATOM 696 O O . PRO A 1 91 ? -13.758 -11.734 -9.477 1 84.06 91 PRO A O 1
ATOM 699 N N . ALA A 1 92 ? -12.164 -12.203 -10.898 1 88.94 92 ALA A N 1
ATOM 700 C CA . ALA A 1 92 ? -13.117 -12.594 -11.938 1 88.94 92 ALA A CA 1
ATOM 701 C C . ALA A 1 92 ? -13.914 -13.828 -11.508 1 88.94 92 ALA A C 1
ATOM 703 O O . ALA A 1 92 ? -15.125 -13.898 -11.75 1 88.94 92 ALA A O 1
ATOM 704 N N . LEU A 1 93 ? -13.242 -14.742 -10.875 1 91.19 93 LEU A N 1
ATOM 705 C CA . LEU A 1 93 ? -13.891 -15.961 -10.406 1 91.19 93 LEU A CA 1
ATOM 706 C C . LEU A 1 93 ? -14.875 -15.656 -9.281 1 91.19 93 LEU A C 1
ATOM 708 O O . LEU A 1 93 ? -15.953 -16.25 -9.211 1 91.19 93 LEU A O 1
ATOM 712 N N . GLN A 1 94 ? -14.492 -14.75 -8.484 1 84.88 94 GLN A N 1
ATOM 713 C CA . GLN A 1 94 ? -15.367 -14.375 -7.379 1 84.88 94 GLN A CA 1
ATOM 714 C C . GLN A 1 94 ? -16.641 -13.703 -7.887 1 84.88 94 GLN A C 1
ATOM 716 O O . GLN A 1 94 ? -17.734 -13.969 -7.383 1 84.88 94 GLN A O 1
ATOM 721 N N . THR A 1 95 ? -16.469 -12.797 -8.812 1 80.31 95 THR A N 1
ATOM 722 C CA . THR A 1 95 ? -17.641 -12.164 -9.406 1 80.31 95 THR A CA 1
ATOM 723 C C . THR A 1 95 ? -18.547 -13.195 -10.062 1 80.31 95 THR A C 1
ATOM 725 O O . THR A 1 95 ? -19.766 -13.094 -9.992 1 80.31 95 THR A O 1
ATOM 728 N N . PHE A 1 96 ? -17.938 -14.156 -10.719 1 85.69 96 PHE A N 1
ATOM 729 C CA . PHE A 1 96 ? -18.688 -15.242 -11.344 1 85.69 96 PHE A CA 1
ATOM 730 C C . PHE A 1 96 ? -19.453 -16.047 -10.305 1 85.69 96 PHE A C 1
ATOM 732 O O . PHE A 1 96 ? -20.609 -16.422 -10.523 1 85.69 96 PHE A O 1
ATOM 739 N N . GLN A 1 97 ? -18.828 -16.312 -9.219 1 85.5 97 GLN A N 1
ATOM 740 C CA . GLN A 1 97 ? -19.469 -17.078 -8.148 1 85.5 97 GLN A CA 1
ATOM 741 C C . GLN A 1 97 ? -20.672 -16.344 -7.586 1 85.5 97 GLN A C 1
ATOM 743 O O . GLN A 1 97 ? -21.656 -16.953 -7.199 1 85.5 97 GLN A O 1
ATOM 748 N N . GLU A 1 98 ? -20.547 -15.055 -7.547 1 78.31 98 GLU A N 1
ATOM 749 C CA . GLU A 1 98 ? -21.672 -14.266 -7.051 1 78.31 98 GLU A CA 1
ATOM 750 C C . GLU A 1 98 ? -22.891 -14.406 -7.953 1 78.31 98 GLU A C 1
ATOM 752 O O . GLU A 1 98 ? -24.031 -14.352 -7.48 1 78.31 98 GLU A O 1
ATOM 757 N N . SER A 1 99 ? -22.672 -14.57 -9.211 1 77.5 99 SER A N 1
ATOM 758 C CA . SER A 1 99 ? -23.766 -14.766 -10.164 1 77.5 99 SER A CA 1
ATOM 759 C C . SER A 1 99 ? -24.312 -16.188 -10.094 1 77.5 99 SER A C 1
ATOM 761 O O . SER A 1 99 ? -25.453 -16.438 -10.469 1 77.5 99 SER A O 1
ATOM 763 N N . PHE A 1 100 ? -23.422 -17.125 -9.664 1 80.81 100 PHE A N 1
ATOM 764 C CA . PHE A 1 100 ? -23.781 -18.531 -9.477 1 80.81 100 PHE A CA 1
ATOM 765 C C . PHE A 1 100 ? -23.484 -18.984 -8.055 1 80.81 100 PHE A C 1
ATOM 767 O O . PHE A 1 100 ? -22.594 -19.812 -7.84 1 80.81 10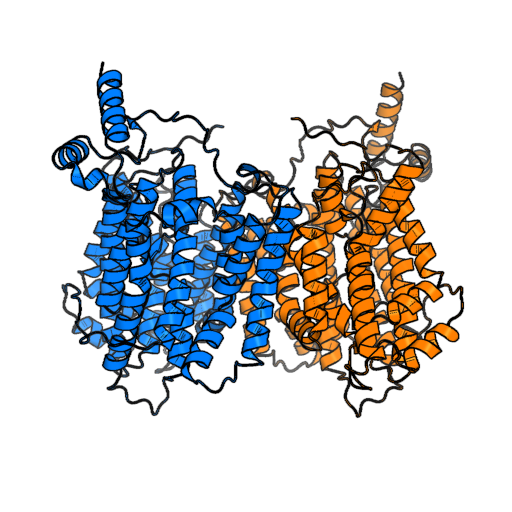0 PHE A O 1
ATOM 774 N N . PRO A 1 101 ? -24.266 -18.516 -7.137 1 80.44 101 PRO A N 1
ATOM 775 C CA . PRO A 1 101 ? -23.938 -18.781 -5.734 1 80.44 101 PRO A CA 1
ATOM 776 C C . PRO A 1 101 ? -24.141 -20.25 -5.34 1 80.44 101 PRO A C 1
ATOM 778 O O . PRO A 1 101 ? -24.984 -20.938 -5.922 1 80.44 101 PRO A O 1
ATOM 781 N N . CYS A 1 102 ? -23.25 -20.672 -4.418 1 80.62 102 CYS A N 1
ATOM 782 C CA . CYS A 1 102 ? -23.391 -22 -3.832 1 80.62 102 CYS A CA 1
ATOM 783 C C . CYS A 1 102 ? -24.312 -21.969 -2.617 1 80.62 102 CYS A C 1
ATOM 785 O O . CYS A 1 102 ? -23.875 -21.656 -1.506 1 80.62 102 CYS A O 1
ATOM 787 N N . THR A 1 103 ? -25.484 -22.141 -2.867 1 79.19 103 THR A N 1
ATOM 788 C CA . THR A 1 103 ? -26.469 -22.172 -1.789 1 79.19 103 THR A CA 1
ATOM 789 C C . THR A 1 103 ? -26.984 -23.609 -1.578 1 79.19 103 THR A C 1
ATOM 791 O O . THR A 1 103 ? -26.609 -24.516 -2.316 1 79.19 103 THR A O 1
ATOM 794 N N . THR A 1 104 ? -27.719 -23.828 -0.51 1 75.5 104 THR A N 1
ATOM 795 C CA . THR A 1 104 ? -28.281 -25.141 -0.206 1 75.5 104 THR A CA 1
ATOM 796 C C . THR A 1 104 ? -29.141 -25.625 -1.361 1 75.5 104 THR A C 1
ATOM 798 O O . THR A 1 104 ? -29.312 -26.844 -1.548 1 75.5 104 THR A O 1
ATOM 801 N N . ASP A 1 105 ? -29.531 -24.703 -2.145 1 76.69 105 ASP A N 1
ATOM 802 C CA . ASP A 1 105 ? -30.469 -25.062 -3.213 1 76.69 105 ASP A CA 1
ATOM 803 C C . ASP A 1 105 ? -29.734 -25.203 -4.547 1 76.69 105 ASP A C 1
ATOM 805 O O . ASP A 1 105 ? -30.359 -25.5 -5.57 1 76.69 105 ASP A O 1
ATOM 809 N N . THR A 1 106 ? -28.438 -25.078 -4.488 1 80.81 106 THR A N 1
ATOM 810 C CA . THR A 1 106 ? -27.688 -25.141 -5.742 1 80.81 106 THR A CA 1
ATOM 811 C C . THR A 1 106 ? -27.609 -26.578 -6.254 1 80.81 106 THR A C 1
ATOM 813 O O . THR A 1 106 ? -27.359 -27.5 -5.48 1 80.81 106 THR A O 1
ATOM 816 N N . ASP A 1 107 ? -28 -26.719 -7.496 1 78.12 107 ASP A N 1
ATOM 817 C CA . ASP A 1 107 ? -27.906 -28.031 -8.148 1 78.12 107 ASP A CA 1
ATOM 818 C C . ASP A 1 107 ? -26.438 -28.438 -8.312 1 78.12 107 ASP A C 1
ATOM 820 O O . ASP A 1 107 ? -25.719 -27.859 -9.125 1 78.12 107 ASP A O 1
ATOM 824 N N . THR A 1 108 ? -26.016 -29.375 -7.605 1 82.44 108 THR A N 1
ATOM 825 C CA . THR A 1 108 ? -24.625 -29.812 -7.555 1 82.44 108 THR A CA 1
ATOM 826 C C . THR A 1 108 ? -24.25 -30.562 -8.836 1 82.44 108 THR A C 1
ATOM 828 O O . THR A 1 108 ? -23.062 -30.828 -9.078 1 82.44 108 THR A O 1
ATOM 831 N N . THR A 1 109 ? -25.203 -30.75 -9.672 1 80.62 109 THR A N 1
ATOM 832 C CA . THR A 1 109 ? -24.922 -31.5 -10.891 1 80.62 109 THR A CA 1
ATOM 833 C C . THR A 1 109 ? -24.422 -30.562 -11.992 1 80.62 109 THR A C 1
ATOM 835 O O . THR A 1 109 ? -23.859 -31.016 -12.992 1 80.62 109 THR A O 1
ATOM 838 N N . GLN A 1 110 ? -24.5 -29.328 -11.727 1 87.06 110 GLN A N 1
ATOM 839 C CA . GLN A 1 110 ? -24.156 -28.375 -12.781 1 87.06 110 GLN A CA 1
ATOM 840 C C . GLN A 1 110 ? -22.734 -27.875 -12.633 1 87.06 110 GLN A C 1
ATOM 842 O O . GLN A 1 110 ? -22.312 -26.953 -13.32 1 87.06 110 GLN A O 1
ATOM 847 N N . TRP A 1 111 ? -21.922 -28.547 -11.859 1 91.38 111 TRP A N 1
ATOM 848 C CA . TRP A 1 111 ? -20.562 -28.078 -11.609 1 91.38 111 TRP A CA 1
ATOM 849 C C . TRP A 1 111 ? -19.688 -28.234 -12.852 1 91.38 111 TRP A C 1
ATOM 851 O O . TRP A 1 111 ? -18.812 -27.422 -13.102 1 91.38 111 TRP A O 1
ATOM 861 N N . GLN A 1 112 ? -20.016 -29.203 -13.68 1 92.12 112 GLN A N 1
ATOM 862 C CA . GLN A 1 112 ? -19.25 -29.406 -14.906 1 92.12 112 GLN A CA 1
ATOM 863 C C . GLN A 1 112 ? -19.469 -28.25 -15.891 1 92.12 112 GLN A C 1
ATOM 865 O O . GLN A 1 112 ? -18.547 -27.844 -16.578 1 92.12 112 GLN A O 1
ATOM 870 N N . TYR A 1 113 ? -20.672 -27.828 -15.914 1 92.56 113 TYR A N 1
ATOM 871 C CA . TYR A 1 113 ? -21 -26.688 -16.766 1 92.56 113 TYR A CA 1
ATOM 872 C C . TYR A 1 113 ? -20.234 -25.453 -16.344 1 92.56 113 TYR A C 1
ATOM 874 O O . TYR A 1 113 ? -19.719 -24.703 -17.188 1 92.56 113 TYR A O 1
ATOM 882 N N . LYS A 1 114 ? -20.141 -25.266 -15.055 1 92.94 114 LYS A N 1
ATOM 883 C CA . LYS A 1 114 ? -19.406 -24.125 -14.523 1 92.94 114 LYS A CA 1
ATOM 884 C C . LYS A 1 114 ? -17.922 -24.203 -14.898 1 92.94 114 LYS A C 1
ATOM 886 O O . LYS A 1 114 ? -17.312 -23.203 -15.266 1 92.94 114 LYS A O 1
ATOM 891 N N . VAL A 1 115 ? -17.391 -25.422 -14.852 1 94.38 115 VAL A N 1
ATOM 892 C CA . VAL A 1 115 ? -15.992 -25.625 -15.195 1 94.38 115 VAL A CA 1
ATOM 893 C C . VAL A 1 115 ? -15.781 -25.312 -16.672 1 94.38 115 VAL A C 1
ATOM 895 O O . VAL A 1 115 ? -14.766 -24.719 -17.062 1 94.38 115 VAL A O 1
ATOM 898 N N . GLN A 1 116 ? -16.75 -25.672 -17.469 1 95.69 116 GLN A N 1
ATOM 899 C CA . GLN A 1 116 ? -16.656 -25.438 -18.906 1 95.69 116 GLN A CA 1
ATOM 900 C C . GLN A 1 116 ? -16.672 -23.953 -19.219 1 95.69 116 GLN A C 1
ATOM 902 O O . GLN A 1 116 ? -15.914 -23.484 -20.078 1 95.69 116 GLN A O 1
ATOM 907 N N . LEU A 1 117 ? -17.453 -23.219 -18.516 1 94.69 117 LEU A N 1
ATOM 908 C CA . LEU A 1 117 ? -17.531 -21.766 -18.703 1 94.69 117 LEU A CA 1
ATOM 909 C C . LEU A 1 117 ? -16.219 -21.094 -18.281 1 94.69 117 LEU A C 1
ATOM 911 O O . LEU A 1 117 ? -15.719 -20.219 -18.984 1 94.69 117 LEU A O 1
ATOM 915 N N . ILE A 1 118 ? -15.719 -21.531 -17.156 1 95.25 118 ILE A N 1
ATOM 916 C CA . ILE A 1 118 ? -14.492 -20.969 -16.609 1 95.25 118 ILE A CA 1
ATOM 917 C C . ILE A 1 118 ? -13.32 -21.281 -17.547 1 95.25 118 ILE A C 1
ATOM 919 O O . ILE A 1 118 ? -12.547 -20.391 -17.906 1 95.25 118 ILE A O 1
ATOM 923 N N . SER A 1 119 ? -13.25 -22.531 -17.938 1 95.62 119 SER A N 1
ATOM 924 C CA . SER A 1 119 ? -12.148 -22.984 -18.781 1 95.62 119 SER A CA 1
ATOM 925 C C . SER A 1 119 ? -12.172 -22.297 -20.141 1 95.62 119 SER A C 1
ATOM 927 O O . SER A 1 119 ? -11.141 -21.812 -20.609 1 95.62 119 SER A O 1
ATOM 929 N N . GLY A 1 120 ? -13.312 -22.219 -20.719 1 96.44 120 GLY A N 1
ATOM 930 C CA . GLY A 1 120 ? -13.414 -21.609 -22.031 1 96.44 120 GLY A CA 1
ATOM 931 C C . GLY A 1 120 ? -13.125 -20.125 -22.031 1 96.44 120 GLY A C 1
ATOM 932 O O . GLY A 1 120 ? -12.406 -19.625 -22.891 1 96.44 120 GLY A O 1
ATOM 933 N N . SER A 1 121 ? -13.672 -19.406 -21.094 1 96.69 121 SER A N 1
ATOM 934 C CA . SER A 1 121 ? -13.461 -17.969 -21 1 96.69 121 SER A CA 1
ATOM 935 C C . SER A 1 121 ? -12.016 -17.641 -20.672 1 96.69 121 SER A C 1
ATOM 937 O O . SER A 1 121 ? -11.453 -16.672 -21.172 1 96.69 121 SER A O 1
ATOM 939 N N . CYS A 1 122 ? -11.43 -18.453 -19.812 1 96.88 122 CYS A N 1
ATOM 940 C CA . CYS A 1 122 ? -10.039 -18.25 -19.438 1 96.88 122 CYS A CA 1
ATOM 941 C C . CYS A 1 122 ? -9.109 -18.531 -20.609 1 96.88 122 CYS A C 1
ATOM 943 O O . CYS A 1 122 ? -8.156 -17.781 -20.844 1 96.88 122 CYS A O 1
ATOM 945 N N . MET A 1 123 ? -9.391 -19.594 -21.328 1 96.69 123 MET A N 1
ATOM 946 C CA . MET A 1 123 ? -8.578 -19.984 -22.484 1 96.69 123 MET A CA 1
ATOM 947 C C . MET A 1 123 ? -8.531 -18.859 -23.516 1 96.69 123 MET A C 1
ATOM 949 O O . MET A 1 123 ? -7.469 -18.547 -24.047 1 96.69 123 MET A O 1
ATOM 953 N N . LEU A 1 124 ? -9.617 -18.281 -23.734 1 96.94 124 LEU A N 1
ATOM 954 C CA . LEU A 1 124 ? -9.68 -17.203 -24.703 1 96.94 124 LEU A CA 1
ATOM 955 C C . LEU A 1 124 ? -8.969 -15.961 -24.188 1 96.94 124 LEU A C 1
ATOM 957 O O . LEU A 1 124 ? -8.312 -15.25 -24.953 1 96.94 124 LEU A O 1
ATOM 961 N N . ALA A 1 125 ? -9.18 -15.711 -22.969 1 96.94 125 ALA A N 1
ATOM 962 C CA . ALA A 1 125 ? -8.562 -14.523 -22.391 1 96.94 125 ALA A CA 1
ATOM 963 C C . ALA A 1 125 ? -7.039 -14.633 -22.406 1 96.94 125 ALA A C 1
ATOM 965 O O . ALA A 1 125 ? -6.34 -13.68 -22.75 1 96.94 125 ALA A O 1
ATOM 966 N N . VAL A 1 126 ? -6.492 -15.797 -22.094 1 97.5 126 VAL A N 1
ATOM 967 C CA . VAL A 1 126 ? -5.055 -15.953 -21.906 1 97.5 126 VAL A CA 1
ATOM 968 C C . VAL A 1 126 ? -4.359 -16.031 -23.266 1 97.5 126 VAL A C 1
ATOM 970 O O . VAL A 1 126 ? -3.137 -15.898 -23.344 1 97.5 126 VAL A O 1
ATOM 973 N N . LEU A 1 127 ? -5.102 -16.125 -24.359 1 96.75 127 LEU A N 1
ATOM 974 C CA . LEU A 1 127 ? -4.535 -16.062 -25.703 1 96.75 127 LEU A CA 1
ATOM 975 C C . LEU A 1 127 ? -3.91 -14.695 -25.953 1 96.75 127 LEU A C 1
ATOM 977 O O . LEU A 1 127 ? -3.074 -14.555 -26.859 1 96.75 127 LEU A O 1
ATOM 981 N N . LEU A 1 128 ? -4.285 -13.844 -25.125 1 95.12 128 LEU A N 1
ATOM 982 C CA . LEU A 1 128 ? -3.713 -12.508 -25.234 1 95.12 128 LEU A CA 1
ATOM 983 C C . LEU A 1 128 ? -2.195 -12.547 -25.094 1 95.12 128 LEU A C 1
ATOM 985 O O . LEU A 1 128 ? -1.48 -11.805 -25.766 1 95.12 128 LEU A O 1
ATOM 989 N N . MET A 1 129 ? -1.692 -13.422 -24.297 1 95.19 129 MET A N 1
ATOM 990 C CA . MET A 1 129 ? -0.268 -13.453 -23.984 1 95.19 129 MET A CA 1
ATOM 991 C C . MET A 1 129 ? 0.545 -13.938 -25.172 1 95.19 129 MET A C 1
ATOM 993 O O . MET A 1 129 ? 1.446 -13.234 -25.641 1 95.19 129 MET A O 1
ATOM 997 N N . PRO A 1 130 ? 0.234 -15.117 -25.75 1 93.69 130 PRO A N 1
ATOM 998 C CA . PRO A 1 130 ? 0.989 -15.531 -26.938 1 93.69 130 PRO A CA 1
ATOM 999 C C . PRO A 1 130 ? 0.765 -14.609 -28.125 1 93.69 130 PRO A C 1
ATOM 1001 O O . PRO A 1 130 ? 1.671 -14.422 -28.938 1 93.69 130 PRO A O 1
ATOM 1004 N N . LEU A 1 131 ? -0.359 -14.008 -28.234 1 94.56 131 LEU A N 1
ATOM 1005 C CA . LEU A 1 131 ? -0.626 -13.086 -29.328 1 94.56 131 LEU A CA 1
ATOM 1006 C C . LEU A 1 131 ? 0.259 -11.844 -29.234 1 94.56 131 LEU A C 1
ATOM 1008 O O . LEU A 1 131 ? 0.855 -11.422 -30.219 1 94.56 131 LEU A O 1
ATOM 1012 N N . LEU A 1 132 ? 0.299 -11.312 -28.078 1 93.06 132 LEU A N 1
ATOM 1013 C CA . LEU A 1 132 ? 1.146 -10.141 -27.891 1 93.06 132 LEU A CA 1
ATOM 1014 C C . LEU A 1 132 ? 2.619 -10.508 -28.031 1 93.06 132 LEU A C 1
ATOM 1016 O O . LEU A 1 132 ? 3.42 -9.703 -28.531 1 93.06 132 LEU A O 1
ATOM 1020 N N . GLY A 1 133 ? 2.945 -11.68 -27.594 1 91.31 133 GLY A N 1
ATOM 1021 C CA . GLY A 1 133 ? 4.312 -12.141 -27.75 1 91.31 133 GLY A CA 1
ATOM 1022 C C . GLY A 1 133 ? 4.719 -12.352 -29.203 1 91.31 133 GLY A C 1
ATOM 1023 O O . GLY A 1 133 ? 5.785 -11.906 -29.625 1 91.31 133 GLY A O 1
ATOM 1024 N N . LEU A 1 134 ? 3.928 -12.914 -29.953 1 91.56 134 LEU A N 1
ATOM 1025 C CA . LEU A 1 134 ? 4.215 -13.242 -31.344 1 91.56 134 LEU A CA 1
ATOM 1026 C C . LEU A 1 134 ? 4.258 -11.977 -32.219 1 91.56 134 LEU A C 1
ATOM 1028 O O . LEU A 1 134 ? 4.996 -11.914 -33.188 1 91.56 134 LEU A O 1
ATOM 1032 N N . THR A 1 135 ? 3.475 -10.977 -31.859 1 91.56 135 THR A N 1
ATOM 1033 C CA . THR A 1 135 ? 3.43 -9.734 -32.625 1 91.56 135 THR A CA 1
ATOM 1034 C C . THR A 1 135 ? 4.57 -8.805 -32.219 1 91.56 135 THR A C 1
ATOM 1036 O O . THR A 1 135 ? 4.863 -7.832 -32.906 1 91.56 135 THR A O 1
ATOM 1039 N N . GLY A 1 136 ? 5.18 -9.062 -31.109 1 89.94 136 GLY A N 1
ATOM 1040 C CA . GLY A 1 136 ? 6.262 -8.211 -30.625 1 89.94 136 GLY A CA 1
ATOM 1041 C C . GLY A 1 136 ? 5.773 -7.012 -29.844 1 89.94 136 GLY A C 1
ATOM 1042 O O . GLY A 1 136 ? 6.578 -6.215 -29.359 1 89.94 136 GLY A O 1
ATOM 1043 N N . LEU A 1 137 ? 4.504 -6.938 -29.609 1 88.69 137 LEU A N 1
ATOM 1044 C CA . LEU A 1 137 ? 3.914 -5.793 -28.922 1 88.69 137 LEU A CA 1
ATOM 1045 C C . LEU A 1 137 ? 4.324 -5.773 -27.453 1 88.69 137 LEU A C 1
ATOM 1047 O O . LEU A 1 137 ? 4.43 -4.703 -26.844 1 88.69 137 LEU A O 1
ATOM 1051 N N . ILE A 1 138 ? 4.527 -6.914 -26.906 1 88.38 138 ILE A N 1
ATOM 1052 C CA . ILE A 1 138 ? 4.875 -6.969 -25.5 1 88.38 138 ILE A CA 1
ATOM 1053 C C . ILE A 1 138 ? 6.266 -6.383 -25.281 1 88.38 138 ILE A C 1
ATOM 1055 O O . ILE A 1 138 ? 6.539 -5.77 -24.25 1 88.38 138 ILE A O 1
ATOM 1059 N N . GLY A 1 139 ? 7.145 -6.676 -26.266 1 82.19 139 GLY A N 1
ATOM 1060 C CA . GLY A 1 139 ? 8.445 -6.035 -26.188 1 82.19 139 GLY A CA 1
ATOM 1061 C C . GLY A 1 139 ? 8.367 -4.52 -26.156 1 82.19 139 GLY A C 1
ATOM 1062 O O . GLY A 1 139 ? 9.094 -3.869 -25.406 1 82.19 139 GLY A O 1
ATOM 1063 N N . PHE A 1 140 ? 7.426 -4.027 -26.859 1 83.62 140 PHE A N 1
ATOM 1064 C CA . PHE A 1 140 ? 7.18 -2.59 -26.875 1 83.62 140 PHE A CA 1
ATOM 1065 C C . PHE A 1 140 ? 6.566 -2.123 -25.562 1 83.62 140 PHE A C 1
ATOM 1067 O O . PHE A 1 140 ? 7.004 -1.126 -24.984 1 83.62 140 PHE A O 1
ATOM 1074 N N . LEU A 1 141 ? 5.648 -2.85 -25.062 1 85.38 141 LEU A N 1
ATOM 1075 C CA . LEU A 1 141 ? 4.945 -2.492 -23.844 1 85.38 141 LEU A CA 1
ATOM 1076 C C . LEU A 1 141 ? 5.887 -2.539 -22.641 1 85.38 141 LEU A C 1
ATOM 1078 O O . LEU A 1 141 ? 5.754 -1.742 -21.719 1 85.38 141 LEU A O 1
ATOM 1082 N N . SER A 1 142 ? 6.789 -3.467 -22.734 1 86.94 142 SER A N 1
ATOM 1083 C CA . SER A 1 142 ? 7.723 -3.645 -21.625 1 86.94 142 SER A CA 1
ATOM 1084 C C . SER A 1 142 ? 8.617 -2.42 -21.453 1 86.94 142 SER A C 1
ATOM 1086 O O . SER A 1 142 ? 9.188 -2.207 -20.391 1 86.94 142 SER A O 1
ATOM 1088 N N . ARG A 1 143 ? 8.711 -1.604 -22.484 1 85.81 143 ARG A N 1
ATOM 1089 C CA . ARG A 1 143 ? 9.516 -0.389 -22.422 1 85.81 143 ARG A CA 1
ATOM 1090 C C . ARG A 1 143 ? 8.766 0.737 -21.734 1 85.81 143 ARG A C 1
ATOM 1092 O O . ARG A 1 143 ? 9.367 1.721 -21.297 1 85.81 143 ARG A O 1
ATOM 1099 N N . HIS A 1 144 ? 7.516 0.518 -21.562 1 89.56 144 HIS A N 1
ATOM 1100 C CA . HIS A 1 144 ? 6.703 1.598 -21.016 1 89.56 144 HIS A CA 1
ATOM 1101 C C . HIS A 1 144 ? 6.121 1.208 -19.656 1 89.56 144 HIS A C 1
ATOM 1103 O O . HIS A 1 144 ? 5.504 2.035 -18.984 1 89.56 144 HIS A O 1
ATOM 1109 N N . ILE A 1 145 ? 6.266 0.004 -19.281 1 91.44 145 ILE A N 1
ATOM 1110 C CA . ILE A 1 145 ? 5.754 -0.465 -18 1 91.44 145 ILE A CA 1
ATOM 1111 C C . ILE A 1 145 ? 6.914 -0.722 -17.047 1 91.44 145 ILE A C 1
ATOM 1113 O O . ILE A 1 145 ? 7.695 -1.654 -17.25 1 91.44 145 ILE A O 1
ATOM 1117 N N . GLY A 1 146 ? 7.078 0.153 -16.125 1 92.31 146 GLY A N 1
ATOM 1118 C CA . GLY A 1 146 ? 8.148 0.036 -15.148 1 92.31 146 GLY A CA 1
ATOM 1119 C C . GLY A 1 146 ? 7.641 -0.199 -13.734 1 92.31 146 GLY A C 1
ATOM 1120 O O . GLY A 1 146 ? 6.453 -0.465 -13.531 1 92.31 146 GLY A O 1
ATOM 1121 N N . PRO A 1 147 ? 8.531 -0.187 -12.875 1 93.94 147 PRO A N 1
ATOM 1122 C CA . PRO A 1 147 ? 8.164 -0.439 -11.477 1 93.94 147 PRO A CA 1
ATOM 1123 C C . PRO A 1 147 ? 7.109 0.53 -10.953 1 93.94 147 PRO A C 1
ATOM 1125 O O . PRO A 1 147 ? 6.312 0.17 -10.086 1 93.94 147 PRO A O 1
ATOM 1128 N N . ILE A 1 148 ? 7.035 1.734 -11.5 1 96.38 148 ILE A N 1
ATOM 1129 C CA . ILE A 1 148 ? 6.086 2.756 -11.078 1 96.38 148 ILE A CA 1
ATOM 1130 C C . ILE A 1 148 ? 4.664 2.305 -11.406 1 96.38 148 ILE A C 1
ATOM 1132 O O . ILE A 1 148 ? 3.707 2.719 -10.742 1 96.38 148 ILE A O 1
ATOM 1136 N N . THR A 1 149 ? 4.543 1.456 -12.398 1 95.56 149 THR A N 1
ATOM 1137 C CA . THR A 1 149 ? 3.254 0.88 -12.766 1 95.56 149 THR A CA 1
ATOM 1138 C C . THR A 1 149 ? 3.029 -0.446 -12.047 1 95.56 149 THR A C 1
ATOM 1140 O O . THR A 1 149 ? 1.922 -0.725 -11.578 1 95.56 149 THR A O 1
ATOM 1143 N N . ILE A 1 150 ? 4.031 -1.22 -11.859 1 94.25 150 ILE A N 1
ATOM 1144 C CA . ILE A 1 150 ? 3.947 -2.578 -11.328 1 94.25 150 ILE A CA 1
ATOM 1145 C C . ILE A 1 150 ? 3.574 -2.533 -9.852 1 94.25 150 ILE A C 1
ATOM 1147 O O . ILE A 1 150 ? 2.674 -3.248 -9.406 1 94.25 150 ILE A O 1
ATOM 1151 N N . VAL A 1 151 ? 4.164 -1.665 -9.086 1 95.75 151 VAL A N 1
ATOM 1152 C CA . VAL A 1 151 ? 4.031 -1.656 -7.637 1 95.75 151 VAL A CA 1
ATOM 1153 C C . VAL A 1 151 ? 2.596 -1.3 -7.254 1 95.75 151 VAL A C 1
ATOM 1155 O O . VAL A 1 151 ? 1.949 -2.029 -6.496 1 95.75 151 VAL A O 1
ATOM 1158 N N . PRO A 1 152 ? 2.041 -0.195 -7.836 1 96.69 152 PRO A N 1
ATOM 1159 C CA . PRO A 1 152 ? 0.65 0.1 -7.48 1 96.69 152 PRO A CA 1
ATOM 1160 C C . PRO A 1 152 ? -0.312 -1.013 -7.895 1 96.69 152 PRO A C 1
ATOM 1162 O O . PRO A 1 152 ? -1.227 -1.354 -7.141 1 96.69 152 PRO A O 1
ATOM 1165 N N . MET A 1 153 ? -0.094 -1.556 -9.008 1 94.69 153 MET A N 1
ATOM 1166 C CA . MET A 1 153 ? -0.987 -2.598 -9.508 1 94.69 153 MET A CA 1
ATOM 1167 C C . MET A 1 153 ? -0.975 -3.812 -8.586 1 94.69 153 MET A C 1
ATOM 1169 O O . MET A 1 153 ? -2.031 -4.332 -8.219 1 94.69 153 MET A O 1
ATOM 1173 N N . MET A 1 154 ? 0.143 -4.242 -8.188 1 93.31 154 MET A N 1
ATOM 1174 C CA . MET A 1 154 ? 0.271 -5.43 -7.352 1 93.31 154 MET A CA 1
ATOM 1175 C C . MET A 1 154 ? -0.207 -5.148 -5.934 1 93.31 154 MET A C 1
ATOM 1177 O O . MET A 1 154 ? -0.757 -6.031 -5.27 1 93.31 154 MET A O 1
ATOM 1181 N N . THR A 1 155 ? 0.048 -3.941 -5.465 1 95.75 155 THR A N 1
ATOM 1182 C CA . THR A 1 155 ? -0.467 -3.545 -4.156 1 95.75 155 THR A CA 1
ATOM 1183 C C . THR A 1 155 ? -1.99 -3.621 -4.133 1 95.75 155 THR A C 1
ATOM 1185 O O . THR A 1 155 ? -2.574 -4.152 -3.186 1 95.75 155 THR A O 1
ATOM 1188 N N . LEU A 1 156 ? -2.568 -3.135 -5.16 1 95.94 156 LEU A N 1
ATOM 1189 C CA . LEU A 1 156 ? -4.023 -3.148 -5.266 1 95.94 156 LEU A CA 1
ATOM 1190 C C . LEU A 1 156 ? -4.551 -4.578 -5.352 1 95.94 156 LEU A C 1
ATOM 1192 O O . LEU A 1 156 ? -5.574 -4.902 -4.746 1 95.94 156 LEU A O 1
ATOM 1196 N N . LEU A 1 157 ? -3.824 -5.402 -6.012 1 92.31 157 LEU A N 1
ATOM 1197 C CA . LEU A 1 157 ? -4.223 -6.797 -6.152 1 92.31 157 LEU A CA 1
ATOM 1198 C C . LEU A 1 157 ? -4.242 -7.496 -4.797 1 92.31 157 LEU A C 1
ATOM 1200 O O . LEU A 1 157 ? -5.219 -8.172 -4.453 1 92.31 157 LEU A O 1
ATOM 1204 N N . THR A 1 158 ? -3.25 -7.363 -4.039 1 94 158 THR A N 1
ATOM 1205 C CA . THR A 1 158 ? -3.121 -8.086 -2.779 1 94 158 THR A CA 1
ATOM 1206 C C . THR A 1 158 ? -4.117 -7.551 -1.749 1 94 158 THR A C 1
ATOM 1208 O O . THR A 1 158 ? -4.797 -8.328 -1.077 1 94 158 THR A O 1
ATOM 1211 N N . ILE A 1 159 ? -4.242 -6.227 -1.712 1 95.94 159 ILE A N 1
ATOM 1212 C CA . ILE A 1 159 ? -5.121 -5.648 -0.703 1 95.94 159 ILE A CA 1
ATOM 1213 C C . ILE A 1 159 ? -6.578 -5.945 -1.06 1 95.94 159 ILE A C 1
ATOM 1215 O O . ILE A 1 159 ? -7.414 -6.137 -0.174 1 95.94 159 ILE A O 1
ATOM 1219 N N . SER A 1 160 ? -6.867 -6.059 -2.293 1 92.88 160 SER A N 1
ATOM 1220 C CA . SER A 1 160 ? -8.227 -6.359 -2.729 1 92.88 160 SER A CA 1
ATOM 1221 C C . SER A 1 160 ? -8.648 -7.758 -2.287 1 92.88 160 SER A C 1
ATOM 1223 O O . SER A 1 160 ? -9.844 -8.07 -2.262 1 92.88 160 SER A O 1
ATOM 1225 N N . THR A 1 161 ? -7.723 -8.609 -1.911 1 91.38 161 THR A N 1
ATOM 1226 C CA . THR A 1 161 ? -8.016 -9.984 -1.513 1 91.38 161 THR A CA 1
ATOM 1227 C C . THR A 1 161 ? -8.25 -10.07 -0.008 1 91.38 161 THR A C 1
ATOM 1229 O O . THR A 1 161 ? -8.562 -11.141 0.515 1 91.38 161 THR A O 1
ATOM 1232 N N . VAL A 1 162 ? -8.18 -8.984 0.675 1 95.56 162 VAL A N 1
ATOM 1233 C CA . VAL A 1 162 ? -8.258 -8.93 2.131 1 95.56 162 VAL A CA 1
ATOM 1234 C C . VAL A 1 162 ? -9.594 -9.516 2.596 1 95.56 162 VAL A C 1
ATOM 1236 O O . VAL A 1 162 ? -9.625 -10.344 3.512 1 95.56 162 VAL A O 1
ATOM 1239 N N . PRO A 1 163 ? -10.719 -9.156 1.931 1 93.44 163 PRO A N 1
ATOM 1240 C CA . PRO A 1 163 ? -11.984 -9.734 2.4 1 93.44 163 PRO A CA 1
ATOM 1241 C C . PRO A 1 163 ? -12.023 -11.258 2.287 1 93.44 163 PRO A C 1
ATOM 1243 O O . PRO A 1 163 ? -12.57 -11.93 3.16 1 93.44 163 PRO A O 1
ATOM 1246 N N . SER A 1 164 ? -11.414 -11.789 1.263 1 90.88 164 SER A N 1
ATOM 1247 C CA . SER A 1 164 ? -11.367 -13.234 1.087 1 90.88 164 SER A CA 1
ATOM 1248 C C . SER A 1 164 ? -10.492 -13.898 2.148 1 90.88 164 SER A C 1
ATOM 1250 O O . SER A 1 164 ? -10.797 -14.992 2.623 1 90.88 164 SER A O 1
ATOM 1252 N N . ILE A 1 165 ? -9.406 -13.266 2.482 1 94.94 165 ILE A N 1
ATOM 1253 C CA . ILE A 1 165 ? -8.523 -13.773 3.525 1 94.94 165 ILE A CA 1
ATOM 1254 C C . ILE A 1 165 ? -9.258 -13.789 4.863 1 94.94 165 ILE A C 1
ATOM 1256 O O . ILE A 1 165 ? -9.219 -14.789 5.59 1 94.94 165 ILE A O 1
ATOM 1260 N N . GLU A 1 166 ? -9.93 -12.664 5.141 1 96.19 166 GLU A N 1
ATOM 1261 C CA . GLU A 1 166 ? -10.656 -12.555 6.402 1 96.19 166 GLU A CA 1
ATOM 1262 C C . GLU A 1 166 ? -11.719 -13.648 6.523 1 96.19 166 GLU A C 1
ATOM 1264 O O . GLU A 1 166 ? -11.844 -14.281 7.574 1 96.19 166 GLU A O 1
ATOM 1269 N N . GLN A 1 167 ? -12.477 -13.906 5.48 1 92.38 167 GLN A N 1
ATOM 1270 C CA . GLN A 1 167 ? -13.539 -14.906 5.484 1 92.38 167 GLN A CA 1
ATOM 1271 C C . GLN A 1 167 ? -12.984 -16.297 5.75 1 92.38 167 GLN A C 1
ATOM 1273 O O . GLN A 1 167 ? -13.555 -17.062 6.523 1 92.38 167 GLN A O 1
ATOM 1278 N N . LYS A 1 168 ? -11.906 -16.594 5.137 1 91.94 168 LYS A N 1
ATOM 1279 C CA . LYS A 1 168 ? -11.328 -17.938 5.281 1 91.94 168 LYS A CA 1
ATOM 1280 C C . LYS A 1 168 ? -10.68 -18.109 6.648 1 91.94 168 LYS A C 1
ATOM 1282 O O . LYS A 1 168 ? -10.797 -19.156 7.273 1 91.94 168 LYS A O 1
ATOM 1287 N N . MET A 1 169 ? -10.016 -17.109 7.102 1 95 169 MET A N 1
ATOM 1288 C CA . MET A 1 169 ? -9.344 -17.203 8.398 1 95 169 MET A CA 1
ATOM 1289 C C . MET A 1 169 ? -10.359 -17.219 9.539 1 95 169 MET A C 1
ATOM 1291 O O . MET A 1 169 ? -10.109 -17.812 10.586 1 95 169 MET A O 1
ATOM 1295 N N . ALA A 1 170 ? -11.477 -16.594 9.328 1 94.5 170 ALA A N 1
ATOM 1296 C CA . ALA A 1 170 ? -12.492 -16.469 10.367 1 94.5 170 ALA A CA 1
ATOM 1297 C C . ALA A 1 170 ? -13.219 -17.797 10.586 1 94.5 170 ALA A C 1
ATOM 1299 O O . ALA A 1 170 ? -13.914 -17.969 11.594 1 94.5 170 ALA A O 1
ATOM 1300 N N . LEU A 1 171 ? -13.031 -18.75 9.711 1 91.62 171 LEU A N 1
ATOM 1301 C CA . LEU A 1 171 ? -13.742 -20.031 9.781 1 91.62 171 LEU A CA 1
ATOM 1302 C C . LEU A 1 171 ? -13.398 -20.766 11.062 1 91.62 171 LEU A C 1
ATOM 1304 O O . LEU A 1 171 ? -14.258 -21.422 11.664 1 91.62 171 LEU A O 1
ATOM 1308 N N . HIS A 1 172 ? -12.133 -20.75 11.43 1 93.56 172 HIS A N 1
ATOM 1309 C CA . HIS A 1 172 ? -11.672 -21.516 12.57 1 93.56 172 HIS A CA 1
ATOM 1310 C C . HIS A 1 172 ? -10.391 -20.938 13.156 1 93.56 172 HIS A C 1
ATOM 1312 O O . HIS A 1 172 ? -9.531 -20.453 12.414 1 93.56 172 HIS A O 1
ATOM 1318 N N . TRP A 1 173 ? -10.188 -21.031 14.406 1 93.19 173 TRP A N 1
ATOM 1319 C CA . TRP A 1 173 ? -9.039 -20.438 15.086 1 93.19 173 TRP A CA 1
ATOM 1320 C C . TRP A 1 173 ? -7.75 -21.156 14.68 1 93.19 173 TRP A C 1
ATOM 1322 O O . TRP A 1 173 ? -6.656 -20.594 14.852 1 93.19 173 TRP A O 1
ATOM 1332 N N . ILE A 1 174 ? -7.848 -22.328 14.156 1 94.5 174 ILE A N 1
ATOM 1333 C CA . ILE A 1 174 ? -6.68 -23.062 13.703 1 94.5 174 ILE A CA 1
ATOM 1334 C C . ILE A 1 174 ? -5.957 -22.281 12.609 1 94.5 174 ILE A C 1
ATOM 1336 O O . ILE A 1 174 ? -4.75 -22.453 12.414 1 94.5 174 ILE A O 1
ATOM 1340 N N . SER A 1 175 ? -6.695 -21.5 11.844 1 95.56 175 SER A N 1
ATOM 1341 C CA . SER A 1 175 ? -6.082 -20.688 10.805 1 95.56 175 SER A CA 1
ATOM 1342 C C . SER A 1 175 ? -5.078 -19.703 11.398 1 95.56 175 SER A C 1
ATOM 1344 O O . SER A 1 175 ? -4.039 -19.422 10.789 1 95.56 175 SER A O 1
ATOM 1346 N N . ILE A 1 176 ? -5.387 -19.219 12.578 1 95.69 176 ILE A N 1
ATOM 1347 C CA . ILE A 1 176 ? -4.488 -18.281 13.258 1 95.69 176 ILE A CA 1
ATOM 1348 C C . ILE A 1 176 ? -3.223 -19.016 13.695 1 95.69 176 ILE A C 1
ATOM 1350 O O . ILE A 1 176 ? -2.117 -18.484 13.578 1 95.69 176 ILE A O 1
ATOM 1354 N N . VAL A 1 177 ? -3.443 -20.203 14.156 1 94.81 177 VAL A N 1
ATOM 1355 C CA . VAL A 1 177 ? -2.312 -21.016 14.594 1 94.81 177 VAL A CA 1
ATOM 1356 C C . VAL A 1 177 ? -1.401 -21.312 13.406 1 94.81 177 VAL A C 1
ATOM 1358 O O . VAL A 1 177 ? -0.178 -21.188 13.508 1 94.81 177 VAL A O 1
ATOM 1361 N N . GLU A 1 178 ? -2.031 -21.734 12.359 1 94.94 178 GLU A N 1
ATOM 1362 C CA . GLU A 1 178 ? -1.265 -22 11.141 1 94.94 178 GLU A CA 1
ATOM 1363 C C . GLU A 1 178 ? -0.49 -20.766 10.695 1 94.94 178 GLU A C 1
ATOM 1365 O O . GLU A 1 178 ? 0.694 -20.859 10.367 1 94.94 178 GLU A O 1
ATOM 1370 N N . PHE A 1 179 ? -1.114 -19.641 10.656 1 95.62 179 PHE A N 1
ATOM 1371 C CA . PHE A 1 179 ? -0.489 -18.375 10.258 1 95.62 179 PHE A CA 1
ATOM 1372 C C . PHE A 1 179 ? 0.686 -18.047 11.164 1 95.62 179 PHE A C 1
ATOM 1374 O O . PHE A 1 179 ? 1.76 -17.672 10.688 1 95.62 179 PHE A O 1
ATOM 1381 N N . LEU A 1 180 ? 0.499 -18.141 12.438 1 94.62 180 LEU A N 1
ATOM 1382 C CA . LEU A 1 180 ? 1.544 -17.844 13.406 1 94.62 180 LEU A CA 1
ATOM 1383 C C . LEU A 1 180 ? 2.723 -18.812 13.25 1 94.62 180 LEU A C 1
ATOM 1385 O O . LEU A 1 180 ? 3.879 -18.406 13.391 1 94.62 180 LEU A O 1
ATOM 1389 N N . MET A 1 181 ? 2.455 -20.031 12.961 1 91.88 181 MET A N 1
ATOM 1390 C CA . MET A 1 181 ? 3.523 -21 12.727 1 91.88 181 MET A CA 1
ATOM 1391 C C . MET A 1 181 ? 4.348 -20.609 11.5 1 91.88 181 MET A C 1
ATOM 1393 O O . MET A 1 181 ? 5.574 -20.719 11.508 1 91.88 181 MET A O 1
ATOM 1397 N N . LEU A 1 182 ? 3.648 -20.219 10.547 1 91.38 182 LEU A N 1
ATOM 1398 C CA . LEU A 1 182 ? 4.355 -19.797 9.336 1 91.38 182 LEU A CA 1
ATOM 1399 C C . LEU A 1 182 ? 5.195 -18.547 9.594 1 91.38 182 LEU A C 1
ATOM 1401 O O . LEU A 1 182 ? 6.285 -18.406 9.039 1 91.38 182 LEU A O 1
ATOM 1405 N N . ILE A 1 183 ? 4.664 -17.625 10.406 1 91.31 183 ILE A N 1
ATOM 1406 C CA . ILE A 1 183 ? 5.453 -16.453 10.781 1 91.31 183 ILE A CA 1
ATOM 1407 C C . ILE A 1 183 ? 6.734 -16.891 11.484 1 91.31 183 ILE A C 1
ATOM 1409 O O . ILE A 1 183 ? 7.824 -16.406 11.172 1 91.31 183 ILE A O 1
ATOM 1413 N N . VAL A 1 184 ? 6.602 -17.812 12.367 1 88.38 184 VAL A N 1
ATOM 1414 C CA . VAL A 1 184 ? 7.738 -18.281 13.148 1 88.38 184 VAL A CA 1
ATOM 1415 C C . VAL A 1 184 ? 8.773 -18.922 12.227 1 88.38 184 VAL A C 1
ATOM 1417 O O . VAL A 1 184 ? 9.969 -18.609 12.32 1 88.38 184 VAL A O 1
ATOM 1420 N N . PHE A 1 185 ? 8.344 -19.672 11.266 1 84.5 185 PHE A N 1
ATOM 1421 C CA . PHE A 1 185 ? 9.273 -20.453 10.461 1 84.5 185 PHE A CA 1
ATOM 1422 C C . PHE A 1 185 ? 9.82 -19.609 9.297 1 84.5 185 PHE A C 1
ATOM 1424 O O . PHE A 1 185 ? 10.969 -19.797 8.883 1 84.5 185 PHE A O 1
ATOM 1431 N N . ILE A 1 186 ? 9.023 -18.75 8.797 1 82.38 186 ILE A N 1
ATOM 1432 C CA . ILE A 1 186 ? 9.438 -17.953 7.645 1 82.38 186 ILE A CA 1
ATOM 1433 C C . ILE A 1 186 ? 10.227 -16.734 8.109 1 82.38 186 ILE A C 1
ATOM 1435 O O . ILE A 1 186 ? 11.234 -16.375 7.504 1 82.38 186 ILE A O 1
ATOM 1439 N N . VAL A 1 187 ? 9.758 -16.141 9.164 1 81.62 187 VAL A N 1
ATOM 1440 C CA . VAL A 1 187 ? 10.297 -14.844 9.555 1 81.62 187 VAL A CA 1
ATOM 1441 C C . VAL A 1 187 ? 11.328 -15.016 10.664 1 81.62 187 VAL A C 1
ATOM 1443 O O . VAL A 1 187 ? 12.438 -14.484 10.578 1 81.62 187 VAL A O 1
ATOM 1446 N N . LEU A 1 188 ? 11.047 -15.773 11.672 1 79.62 188 LEU A N 1
ATOM 1447 C CA . LEU A 1 188 ? 11.875 -15.805 12.867 1 79.62 188 LEU A CA 1
ATOM 1448 C C . LEU A 1 188 ? 13.008 -16.828 12.719 1 79.62 188 LEU A C 1
ATOM 1450 O O . LEU A 1 188 ? 14.109 -16.609 13.227 1 79.62 188 LEU A O 1
ATOM 1454 N N . LEU A 1 189 ? 12.742 -17.859 12.055 1 68.44 189 LEU A N 1
ATOM 1455 C CA . LEU A 1 189 ? 13.734 -18.938 12.07 1 68.44 189 LEU A CA 1
ATOM 1456 C C . LEU A 1 189 ? 14.539 -18.953 10.773 1 68.44 189 LEU A C 1
ATOM 1458 O O . LEU A 1 189 ? 15.266 -19.906 10.5 1 68.44 189 LEU A O 1
ATOM 1462 N N . GLU A 1 190 ? 14.297 -17.953 10.055 1 63.97 190 GLU A N 1
ATOM 1463 C CA . GLU A 1 190 ? 15.086 -17.906 8.828 1 63.97 190 GLU A CA 1
ATOM 1464 C C . GLU A 1 190 ? 16.578 -17.906 9.125 1 63.97 190 GLU A C 1
ATOM 1466 O O . GLU A 1 190 ? 17.359 -18.547 8.422 1 63.97 190 GLU A O 1
ATOM 1471 N N . GLU A 1 191 ? 16.984 -17.219 10.203 1 58.69 191 GLU A N 1
ATOM 1472 C CA . GLU A 1 191 ? 18.422 -17.141 10.492 1 58.69 191 GLU A CA 1
ATOM 1473 C C . GLU A 1 191 ? 18.828 -18.172 11.539 1 58.69 191 GLU A C 1
ATOM 1475 O O . GLU A 1 191 ? 20.016 -18.391 11.781 1 58.69 191 GLU A O 1
ATOM 1480 N N . TRP A 1 192 ? 17.859 -18.781 12.195 1 55.97 192 TRP A N 1
ATOM 1481 C CA . TRP A 1 192 ? 18.312 -19.703 13.234 1 55.97 192 TRP A CA 1
ATOM 1482 C C . TRP A 1 192 ? 18.969 -20.938 12.617 1 55.97 192 TRP A C 1
ATOM 1484 O O . TRP A 1 192 ? 18.359 -21.641 11.797 1 55.97 192 TRP A O 1
ATOM 1494 N N . LYS A 1 193 ? 20.234 -20.781 12.375 1 48.25 193 LYS A N 1
ATOM 1495 C CA . LYS A 1 193 ? 21.078 -21.891 11.922 1 48.25 193 LYS A CA 1
ATOM 1496 C C . LYS A 1 193 ? 20.875 -23.125 12.797 1 48.25 193 LYS A C 1
ATOM 1498 O O . LYS A 1 193 ? 21.047 -23.062 14.016 1 48.25 193 LYS A O 1
ATOM 1503 N N . PHE A 1 194 ? 19.875 -23.828 12.703 1 42.25 194 PHE A N 1
ATOM 1504 C CA . PHE A 1 194 ? 20 -25.078 13.445 1 42.25 194 PHE A CA 1
ATOM 1505 C C . PHE A 1 194 ? 21.281 -25.797 13.094 1 42.25 194 PHE A C 1
ATOM 1507 O O . PHE A 1 194 ? 21.688 -25.828 11.93 1 42.25 194 PHE A O 1
ATOM 1514 N N . TYR A 1 195 ? 22.188 -25.969 14.086 1 37.59 195 TYR A N 1
ATOM 1515 C CA . TYR A 1 195 ? 23.5 -26.594 14.203 1 37.59 195 TYR A CA 1
ATOM 1516 C C . TYR A 1 195 ? 23.594 -27.844 13.336 1 37.59 195 TYR A C 1
ATOM 1518 O O . TYR A 1 195 ? 24.688 -28.359 13.102 1 37.59 195 TYR A O 1
ATOM 1526 N N . MET A 1 196 ? 22.703 -28.672 13.383 1 34.81 196 MET A N 1
ATOM 1527 C CA . MET A 1 196 ? 23.109 -29.984 12.883 1 34.81 196 MET A CA 1
ATOM 1528 C C . MET A 1 196 ? 23.641 -29.875 11.453 1 34.81 196 MET A C 1
ATOM 1530 O O . MET A 1 196 ? 24.422 -30.719 11.016 1 34.81 196 MET A O 1
ATOM 1534 N N . THR A 1 197 ? 22.953 -29.703 10.492 1 34.59 197 THR A N 1
ATOM 1535 C CA . THR A 1 197 ? 23.594 -29.656 9.18 1 34.59 197 THR A CA 1
ATOM 1536 C C . THR A 1 197 ? 23.859 -28.219 8.766 1 34.59 197 THR A C 1
ATOM 1538 O O . THR A 1 197 ? 23.125 -27.312 9.125 1 34.59 197 THR A O 1
ATOM 1541 N N . ARG A 1 198 ? 25 -27.797 8.578 1 42.94 198 ARG A N 1
ATOM 1542 C CA . ARG A 1 198 ? 25.547 -26.547 8.055 1 42.94 198 ARG A CA 1
ATOM 1543 C C . ARG A 1 198 ? 24.531 -25.844 7.156 1 42.94 198 ARG A C 1
ATOM 1545 O O . ARG A 1 198 ? 24.766 -24.719 6.691 1 42.94 198 ARG A O 1
ATOM 1552 N N . GLN A 1 199 ? 23.688 -26.609 6.602 1 44.06 199 GLN A N 1
ATOM 1553 C CA . GLN A 1 199 ? 22.812 -26 5.605 1 44.06 199 GLN A CA 1
ATOM 1554 C C . GLN A 1 199 ? 21.5 -25.547 6.23 1 44.06 199 GLN A C 1
ATOM 1556 O O . GLN A 1 199 ? 21 -26.172 7.164 1 44.06 199 GLN A O 1
ATOM 1561 N N . ARG A 1 200 ? 21.109 -24.344 6.191 1 49.81 200 ARG A N 1
ATOM 1562 C CA . ARG A 1 200 ? 19.875 -23.672 6.562 1 49.81 200 ARG A CA 1
ATOM 1563 C C . ARG A 1 200 ? 18.656 -24.422 6.016 1 49.81 200 ARG A C 1
ATOM 1565 O O . ARG A 1 200 ? 18.078 -24 5.012 1 49.81 200 ARG A O 1
ATOM 1572 N N . ILE A 1 201 ? 18.469 -25.844 6.332 1 46.66 201 ILE A N 1
ATOM 1573 C CA . ILE A 1 201 ? 17.469 -26.703 5.684 1 46.66 201 ILE A CA 1
ATOM 1574 C C . ILE A 1 201 ? 16.078 -26.328 6.176 1 46.66 201 ILE A C 1
ATOM 1576 O O . ILE A 1 201 ? 15.125 -26.281 5.387 1 46.66 201 ILE A O 1
ATOM 1580 N N . LEU A 1 202 ? 15.828 -26.219 7.496 1 50.72 202 LEU A N 1
ATOM 1581 C CA . LEU A 1 202 ? 14.477 -26.031 8.016 1 50.72 202 LEU A CA 1
ATOM 1582 C C . LEU A 1 202 ? 13.875 -24.734 7.52 1 50.72 202 LEU A C 1
ATOM 1584 O O . LEU A 1 202 ? 12.672 -24.641 7.281 1 50.72 202 LEU A O 1
ATOM 1588 N N . SER A 1 203 ? 14.664 -23.781 7.453 1 55.25 203 SER A N 1
ATOM 1589 C CA . SER A 1 203 ? 14.211 -22.484 6.957 1 55.25 203 SER A CA 1
ATOM 1590 C C . SER A 1 203 ? 13.852 -22.562 5.477 1 55.25 203 SER A C 1
ATOM 1592 O O . SER A 1 203 ? 13.242 -21.641 4.934 1 55.25 203 SER A O 1
ATOM 1594 N N . GLN A 1 204 ? 14.07 -23.891 5.094 1 58.31 204 GLN A N 1
ATOM 1595 C CA . GLN A 1 204 ? 13.891 -24.031 3.65 1 58.31 204 GLN A CA 1
ATOM 1596 C C . GLN A 1 204 ? 12.508 -24.562 3.312 1 58.31 204 GLN A C 1
ATOM 1598 O O . GLN A 1 204 ? 12.039 -24.422 2.18 1 58.31 204 GLN A O 1
ATOM 1603 N N . PHE A 1 205 ? 11.844 -25.031 4.422 1 76.94 205 PHE A N 1
ATOM 1604 C CA . PHE A 1 205 ? 10.555 -25.641 4.102 1 76.94 205 PHE A CA 1
ATOM 1605 C C . PHE A 1 205 ? 9.477 -25.156 5.066 1 76.94 205 PHE A C 1
ATOM 1607 O O . PHE A 1 205 ? 8.75 -25.953 5.648 1 76.94 205 PHE A O 1
ATOM 1614 N N . PRO A 1 206 ? 9.242 -23.922 5.09 1 78.44 206 PRO A N 1
ATOM 1615 C CA . PRO A 1 206 ? 8.336 -23.375 6.105 1 78.44 206 PRO A CA 1
ATOM 1616 C C . PRO A 1 206 ? 6.887 -23.828 5.898 1 78.44 206 PRO A C 1
ATOM 1618 O O . PRO A 1 206 ? 6.188 -24.141 6.867 1 78.44 206 PRO A O 1
ATOM 1621 N N . TYR A 1 207 ? 6.445 -23.984 4.785 1 83.38 207 TYR A N 1
ATOM 1622 C CA . TYR A 1 207 ? 5.047 -24.297 4.523 1 83.38 207 TYR A CA 1
ATOM 1623 C C . TYR A 1 207 ? 4.746 -25.75 4.871 1 83.38 207 TYR A C 1
ATOM 1625 O O . TYR A 1 207 ? 3.729 -26.047 5.5 1 83.38 207 TYR A O 1
ATOM 1633 N N . LEU A 1 208 ? 5.617 -26.609 4.508 1 81.69 208 LEU A N 1
ATOM 1634 C CA . LEU A 1 208 ? 5.41 -28.031 4.789 1 81.69 208 LEU A CA 1
ATOM 1635 C C . LEU A 1 208 ? 5.375 -28.281 6.289 1 81.69 208 LEU A C 1
ATOM 1637 O O . LEU A 1 208 ? 4.504 -29 6.781 1 81.69 208 LEU A O 1
ATOM 1641 N N . ILE A 1 209 ? 6.25 -27.672 6.98 1 83.69 209 ILE A N 1
ATOM 1642 C CA . ILE A 1 209 ? 6.332 -27.859 8.422 1 83.69 209 ILE A CA 1
ATOM 1643 C C . ILE A 1 209 ? 5.117 -27.219 9.094 1 83.69 209 ILE A C 1
ATOM 1645 O O . ILE A 1 209 ? 4.508 -27.828 9.984 1 83.69 209 ILE A O 1
ATOM 1649 N N . GLY A 1 210 ? 4.832 -26.047 8.656 1 87.81 210 GLY A N 1
ATOM 1650 C CA . GLY A 1 210 ? 3.67 -25.375 9.211 1 87.81 210 GLY A CA 1
ATOM 1651 C C . GLY A 1 210 ? 2.379 -26.156 9.023 1 87.81 210 GLY A C 1
ATOM 1652 O O . GLY A 1 210 ? 1.596 -26.297 9.961 1 87.81 210 GLY A O 1
ATOM 1653 N N . ILE A 1 211 ? 2.215 -26.688 7.859 1 88.38 211 ILE A N 1
ATOM 1654 C CA . ILE A 1 211 ? 1.017 -27.453 7.543 1 88.38 211 ILE A CA 1
ATOM 1655 C C . ILE A 1 211 ? 0.987 -28.719 8.383 1 88.38 211 ILE A C 1
ATOM 1657 O O . ILE A 1 211 ? -0.058 -29.094 8.922 1 88.38 211 ILE A O 1
ATOM 1661 N N . SER A 1 212 ? 2.143 -29.359 8.523 1 88.69 212 SER A N 1
ATOM 1662 C CA . SER A 1 212 ? 2.225 -30.594 9.273 1 88.69 212 SER A CA 1
ATOM 1663 C C . SER A 1 212 ? 1.871 -30.375 10.742 1 88.69 212 SER A C 1
ATOM 1665 O O . SER A 1 212 ? 1.122 -31.156 11.328 1 88.69 212 SER A O 1
ATOM 1667 N N . ILE A 1 213 ? 2.355 -29.344 11.297 1 91.56 213 ILE A N 1
ATOM 1668 C CA . ILE A 1 213 ? 2.094 -29.047 12.703 1 91.56 213 ILE A CA 1
ATOM 1669 C C . ILE A 1 213 ? 0.614 -28.719 12.891 1 91.56 213 ILE A C 1
ATOM 1671 O O . ILE A 1 213 ? -0.023 -29.219 13.828 1 91.56 213 ILE A O 1
ATOM 1675 N N . ALA A 1 214 ? 0.147 -27.891 12.039 1 93.38 214 ALA A N 1
ATOM 1676 C CA . ALA A 1 214 ? -1.264 -27.531 12.133 1 93.38 214 ALA A CA 1
ATOM 1677 C C . ALA A 1 214 ? -2.16 -28.75 11.953 1 93.38 214 ALA A C 1
ATOM 1679 O O . ALA A 1 214 ? -3.182 -28.891 12.625 1 93.38 214 ALA A O 1
ATOM 1680 N N . TRP A 1 215 ? -1.836 -29.609 11.039 1 90.69 215 TRP A N 1
ATOM 1681 C CA . TRP A 1 215 ? -2.588 -30.828 10.812 1 90.69 215 TRP A CA 1
ATOM 1682 C C . TRP A 1 215 ? -2.561 -31.719 12.055 1 90.69 215 TRP A C 1
ATOM 1684 O O . TRP A 1 215 ? -3.57 -32.344 12.406 1 90.69 215 TRP A O 1
ATOM 1694 N N . PHE A 1 216 ? -1.413 -31.75 12.625 1 92.75 216 PHE A N 1
ATOM 1695 C CA . PHE A 1 216 ? -1.275 -32.562 13.828 1 92.75 216 PHE A CA 1
ATOM 1696 C C . PHE A 1 216 ? -2.166 -32.031 14.945 1 92.75 216 PHE A C 1
ATOM 1698 O O . PHE A 1 216 ? -2.781 -32.812 15.68 1 92.75 216 PHE A O 1
ATOM 1705 N N . ILE A 1 217 ? -2.205 -30.828 15.055 1 94.62 217 ILE A N 1
ATOM 1706 C CA . ILE A 1 217 ? -3.076 -30.219 16.047 1 94.62 217 ILE A CA 1
ATOM 1707 C C . ILE A 1 217 ? -4.531 -30.547 15.742 1 94.62 217 ILE A C 1
ATOM 1709 O O . ILE A 1 217 ? -5.305 -30.891 16.641 1 94.62 217 ILE A O 1
ATOM 1713 N N . CYS A 1 218 ? -4.91 -30.406 14.508 1 93.19 218 CYS A N 1
ATOM 1714 C CA . CYS A 1 218 ? -6.262 -30.766 14.102 1 93.19 218 CYS A CA 1
ATOM 1715 C C . CYS A 1 218 ? -6.551 -32.25 14.398 1 93.19 218 CYS A C 1
ATOM 1717 O O . CYS A 1 218 ? -7.664 -32.594 14.797 1 93.19 218 CYS A O 1
ATOM 1719 N N . PHE A 1 219 ? -5.555 -33.031 14.227 1 91.38 219 PHE A N 1
ATOM 1720 C CA . PHE A 1 219 ? -5.688 -34.469 14.508 1 91.38 219 PHE A CA 1
ATOM 1721 C C . PHE A 1 219 ? -5.984 -34.688 15.984 1 91.38 219 PHE A C 1
ATOM 1723 O O . PHE A 1 219 ? -6.875 -35.469 16.328 1 91.38 219 PHE A O 1
ATOM 1730 N N . ILE A 1 220 ? -5.285 -34 16.812 1 94.12 220 ILE A N 1
ATOM 1731 C CA . ILE A 1 220 ? -5.477 -34.125 18.25 1 94.12 220 ILE A CA 1
ATOM 1732 C C . ILE A 1 220 ? -6.879 -33.625 18.625 1 94.12 220 ILE A C 1
ATOM 1734 O O . ILE A 1 220 ? -7.562 -34.281 19.422 1 94.12 220 ILE A O 1
ATOM 1738 N N . LEU A 1 221 ? -7.262 -32.562 18.031 1 93.19 221 LEU A N 1
ATOM 1739 C CA . LEU A 1 221 ? -8.602 -32.031 18.297 1 93.19 221 LEU A CA 1
ATOM 1740 C C . LEU A 1 221 ? -9.672 -33.031 17.844 1 93.19 221 LEU A C 1
ATOM 1742 O O . LEU A 1 221 ? -10.719 -33.156 18.484 1 93.19 221 LEU A O 1
ATOM 1746 N N . THR A 1 222 ? -9.445 -33.688 16.75 1 90.81 222 THR A N 1
ATOM 1747 C CA . THR A 1 222 ? -10.398 -34.656 16.203 1 90.81 222 THR A CA 1
ATOM 1748 C C . THR A 1 222 ? -10.484 -35.906 17.078 1 90.81 222 THR A C 1
ATOM 1750 O O . THR A 1 222 ? -11.586 -36.344 17.406 1 90.81 222 THR A O 1
ATOM 1753 N N . VAL A 1 223 ? -9.375 -36.375 17.578 1 91.5 223 VAL A N 1
ATOM 1754 C CA . VAL A 1 223 ? -9.328 -37.625 18.359 1 91.5 223 VAL A CA 1
ATOM 1755 C C . VAL A 1 223 ? -9.906 -37.344 19.75 1 91.5 223 VAL A C 1
ATOM 1757 O O . VAL A 1 223 ? -10.547 -38.219 20.344 1 91.5 223 VAL A O 1
ATOM 1760 N N . THR A 1 224 ? -9.711 -36.156 20.234 1 93.5 224 THR A N 1
ATOM 1761 C CA . THR A 1 224 ? -10.203 -35.812 21.578 1 93.5 224 THR A CA 1
ATOM 1762 C C . THR A 1 224 ? -11.641 -35.312 21.5 1 93.5 224 THR A C 1
ATOM 1764 O O . THR A 1 224 ? -12.234 -34.969 22.531 1 93.5 224 THR A O 1
ATOM 1767 N N . ASN A 1 225 ? -12.203 -35.156 20.344 1 89.38 225 ASN A N 1
ATOM 1768 C CA . ASN A 1 225 ? -13.57 -34.75 20.094 1 89.38 225 ASN A CA 1
ATOM 1769 C C . ASN A 1 225 ? -13.82 -33.312 20.578 1 89.38 225 ASN A C 1
ATOM 1771 O O . ASN A 1 225 ? -14.906 -33 21.047 1 89.38 225 ASN A O 1
ATOM 1775 N N . LEU A 1 226 ? -12.773 -32.656 20.562 1 89.94 226 LEU A N 1
ATOM 1776 C CA . LEU A 1 226 ? -12.922 -31.25 20.875 1 89.94 226 LEU A CA 1
ATOM 1777 C C . LEU A 1 226 ? -13.469 -30.469 19.672 1 89.94 226 LEU A C 1
ATOM 1779 O O . LEU A 1 226 ? -14.047 -29.406 19.828 1 89.94 226 LEU A O 1
ATOM 1783 N N . GLU A 1 227 ? -13.305 -31.047 18.562 1 89.44 227 GLU A N 1
ATOM 1784 C CA . GLU A 1 227 ? -13.891 -30.5 17.344 1 89.44 227 GLU A CA 1
ATOM 1785 C C . GLU A 1 227 ? -15.234 -31.156 17.031 1 89.44 227 GLU A C 1
ATOM 1787 O O . GLU A 1 227 ? -15.344 -32.375 17.047 1 89.44 227 GLU A O 1
ATOM 1792 N N . PRO A 1 228 ? -16.188 -30.375 16.812 1 87.19 228 PRO A N 1
ATOM 1793 C CA . PRO A 1 228 ? -17.484 -30.969 16.5 1 87.19 228 PRO A CA 1
ATOM 1794 C C . PRO A 1 228 ? -17.453 -31.812 15.242 1 87.19 228 PRO A C 1
ATOM 1796 O O . PRO A 1 228 ? -16.562 -31.641 14.398 1 87.19 228 PRO A O 1
ATOM 1799 N N . PRO A 1 229 ? -18.297 -32.781 15.156 1 80 229 PRO A N 1
ATOM 1800 C CA . PRO A 1 229 ? -18.297 -33.719 14.023 1 80 229 PRO A CA 1
ATOM 1801 C C . PRO A 1 229 ? -18.375 -33 12.672 1 80 229 PRO A C 1
ATOM 1803 O O . PRO A 1 229 ? -17.75 -33.469 11.703 1 80 229 PRO A O 1
ATOM 1806 N N . ASN A 1 230 ? -18.969 -31.875 12.539 1 79.38 230 ASN A N 1
ATOM 1807 C CA . ASN A 1 230 ? -19.047 -31.156 11.273 1 79.38 230 ASN A CA 1
ATOM 1808 C C . ASN A 1 230 ? -18.203 -29.891 11.297 1 79.38 230 ASN A C 1
ATOM 1810 O O . ASN A 1 230 ? -18.5 -28.922 10.594 1 79.38 230 ASN A O 1
ATOM 1814 N N . GLY A 1 231 ? -17.188 -30.156 12.039 1 83.44 231 GLY A N 1
ATOM 1815 C CA . GLY A 1 231 ? -16.344 -28.984 12.18 1 83.44 231 GLY A CA 1
ATOM 1816 C C . GLY A 1 231 ? -15.375 -28.797 11.031 1 83.44 231 GLY A C 1
ATOM 1817 O O . GLY A 1 231 ? -15.016 -29.75 10.352 1 83.44 231 GLY A O 1
ATOM 1818 N N . ASN A 1 232 ? -14.852 -27.656 10.75 1 84.5 232 ASN A N 1
ATOM 1819 C CA . ASN A 1 232 ? -13.992 -27.281 9.633 1 84.5 232 ASN A CA 1
ATOM 1820 C C . ASN A 1 232 ? -12.562 -27.766 9.844 1 84.5 232 ASN A C 1
ATOM 1822 O O . ASN A 1 232 ? -11.773 -27.828 8.898 1 84.5 232 ASN A O 1
ATOM 1826 N N . ALA A 1 233 ? -12.273 -28.219 11.078 1 88.62 233 ALA A N 1
ATOM 1827 C CA . ALA A 1 233 ? -10.898 -28.609 11.391 1 88.62 233 ALA A CA 1
ATOM 1828 C C . ALA A 1 233 ? -10.781 -30.109 11.57 1 88.62 233 ALA A C 1
ATOM 1830 O O . ALA A 1 233 ? -9.742 -30.609 12.008 1 88.62 233 ALA A O 1
ATOM 1831 N N . ARG A 1 234 ? -11.805 -30.812 11.242 1 87.44 234 ARG A N 1
ATOM 1832 C CA . ARG A 1 234 ? -11.766 -32.25 11.445 1 87.44 234 ARG A CA 1
ATOM 1833 C C . ARG A 1 234 ? -10.906 -32.938 10.391 1 87.44 234 ARG A C 1
ATOM 1835 O O . ARG A 1 234 ? -10.914 -32.531 9.227 1 87.44 234 ARG A O 1
ATOM 1842 N N . THR A 1 235 ? -10.18 -33.969 10.797 1 84.5 235 THR A N 1
ATOM 1843 C CA . THR A 1 235 ? -9.266 -34.688 9.891 1 84.5 235 THR A CA 1
ATOM 1844 C C . THR A 1 235 ? -9.852 -36.031 9.461 1 84.5 235 THR A C 1
ATOM 1846 O O . THR A 1 235 ? -9.336 -36.656 8.555 1 84.5 235 THR A O 1
ATOM 1849 N N . ASP A 1 236 ? -10.945 -36.438 10.117 1 78.88 236 ASP A N 1
ATOM 1850 C CA . ASP A 1 236 ? -11.516 -37.75 9.836 1 78.88 236 ASP A CA 1
ATOM 1851 C C . ASP A 1 236 ? -12.82 -37.625 9.047 1 78.88 236 ASP A C 1
ATOM 1853 O O . ASP A 1 236 ? -13.734 -38.438 9.219 1 78.88 236 ASP A O 1
ATOM 1857 N N . ASN A 1 237 ? -12.836 -36.594 8.289 1 77.81 237 ASN A N 1
ATOM 1858 C CA . ASN A 1 237 ? -14.039 -36.562 7.469 1 77.81 237 ASN A CA 1
ATOM 1859 C C . ASN A 1 237 ? -14.141 -37.75 6.543 1 77.81 237 ASN A C 1
ATOM 1861 O O . ASN A 1 237 ? -13.203 -38.062 5.801 1 77.81 237 ASN A O 1
ATOM 1865 N N . ASN A 1 238 ? -15.102 -38.562 6.727 1 70.44 238 ASN A N 1
ATOM 1866 C CA . ASN A 1 238 ? -15.297 -39.812 5.996 1 70.44 238 ASN A CA 1
ATOM 1867 C C . ASN A 1 238 ? -15.148 -39.594 4.492 1 70.44 238 ASN A C 1
ATOM 1869 O O . ASN A 1 238 ? -14.586 -40.469 3.803 1 70.44 238 ASN A O 1
ATOM 1873 N N . GLU A 1 239 ? -15.578 -38.531 4.102 1 75.44 239 GLU A N 1
ATOM 1874 C CA . GLU A 1 239 ? -15.5 -38.281 2.668 1 75.44 239 GLU A CA 1
ATOM 1875 C C . GLU A 1 239 ? -14.055 -38.125 2.207 1 75.44 239 GLU A C 1
ATOM 1877 O O . GLU A 1 239 ? -13.688 -38.656 1.144 1 75.44 239 GLU A O 1
ATOM 1882 N N . SER A 1 240 ? -13.258 -37.562 2.994 1 77.56 240 SER A N 1
ATOM 1883 C CA . SER A 1 240 ? -11.859 -37.312 2.635 1 77.56 240 SER A CA 1
ATOM 1884 C C . SER A 1 240 ? -11.062 -38.625 2.674 1 77.56 240 SER A C 1
ATOM 1886 O O . SER A 1 240 ? -10.227 -38.875 1.806 1 77.56 240 SER A O 1
ATOM 1888 N N . LEU A 1 241 ? -11.367 -39.406 3.584 1 81.81 241 LEU A N 1
ATOM 1889 C CA . LEU A 1 241 ? -10.648 -40.688 3.711 1 81.81 241 LEU A CA 1
ATOM 1890 C C . LEU A 1 241 ? -11.016 -41.625 2.578 1 81.81 241 LEU A C 1
ATOM 1892 O O . LEU A 1 241 ? -10.164 -42.344 2.061 1 81.81 241 LEU A O 1
ATOM 1896 N N . SER A 1 242 ? -12.273 -41.625 2.26 1 84.12 242 SER A N 1
ATOM 1897 C CA . SER A 1 242 ? -12.734 -42.469 1.161 1 84.12 242 SER A CA 1
ATOM 1898 C C . SER A 1 242 ? -12.086 -42.062 -0.157 1 84.12 242 SER A C 1
ATOM 1900 O O . SER A 1 242 ? -11.703 -42.906 -0.956 1 84.12 242 SER A O 1
ATOM 1902 N N . VAL A 1 243 ? -11.953 -40.812 -0.302 1 84.81 243 VAL A N 1
ATOM 1903 C CA . VAL A 1 243 ? -11.367 -40.312 -1.54 1 84.81 243 VAL A CA 1
ATOM 1904 C C . VAL A 1 243 ? -9.883 -40.719 -1.6 1 84.81 243 VAL A C 1
ATOM 1906 O O . VAL A 1 243 ? -9.375 -41.062 -2.662 1 84.81 243 VAL A O 1
ATOM 1909 N N . LEU A 1 244 ? -9.242 -40.656 -0.481 1 85.75 244 LEU A N 1
ATOM 1910 C CA . LEU A 1 244 ? -7.836 -41.031 -0.432 1 85.75 244 LEU A CA 1
ATOM 1911 C C . LEU A 1 244 ? -7.66 -42.5 -0.81 1 85.75 244 LEU A C 1
ATOM 1913 O O . LEU A 1 244 ? -6.711 -42.844 -1.515 1 85.75 244 LEU A O 1
ATOM 1917 N N . GLU A 1 245 ? -8.609 -43.219 -0.382 1 86.44 245 GLU A N 1
ATOM 1918 C CA . GLU A 1 245 ? -8.531 -44.656 -0.631 1 86.44 245 GLU A CA 1
ATOM 1919 C C . GLU A 1 245 ? -8.875 -45 -2.078 1 86.44 245 GLU A C 1
ATOM 1921 O O . GLU A 1 245 ? -8.281 -45.906 -2.678 1 86.44 245 GLU A O 1
ATOM 1926 N N . THR A 1 246 ? -9.719 -44.281 -2.609 1 87.25 246 THR A N 1
ATOM 1927 C CA . THR A 1 246 ? -10.234 -44.656 -3.928 1 87.25 246 THR A CA 1
ATOM 1928 C C . THR A 1 246 ? -9.414 -43.969 -5.023 1 87.25 246 THR A C 1
ATOM 1930 O O . THR A 1 246 ? -9.492 -44.344 -6.191 1 87.25 246 THR A O 1
ATOM 1933 N N . THR A 1 247 ? -8.688 -43 -4.656 1 88.94 247 THR A N 1
ATOM 1934 C CA . THR A 1 247 ? -7.883 -42.281 -5.645 1 88.94 247 THR A CA 1
ATOM 1935 C C . THR A 1 247 ? -6.746 -43.156 -6.152 1 88.94 247 THR A C 1
ATOM 1937 O O . THR A 1 247 ? -6.031 -43.781 -5.359 1 88.94 247 THR A O 1
ATOM 1940 N N . PRO A 1 248 ? -6.648 -43.281 -7.414 1 90.06 248 PRO A N 1
ATOM 1941 C CA . PRO A 1 248 ? -5.547 -44.062 -7.969 1 90.06 248 PRO A CA 1
ATOM 1942 C C . PRO A 1 248 ? -4.176 -43.5 -7.621 1 90.06 248 PRO A C 1
ATOM 1944 O O . PRO A 1 248 ? -4.051 -42.281 -7.355 1 90.06 248 PRO A O 1
ATOM 1947 N N . TRP A 1 249 ? -3.178 -44.375 -7.668 1 90.94 249 TRP A N 1
ATOM 1948 C CA . TRP A 1 249 ? -1.821 -43.938 -7.32 1 90.94 249 TRP A CA 1
ATOM 1949 C C . TRP A 1 249 ? -1.24 -43.031 -8.383 1 90.94 249 TRP A C 1
ATOM 1951 O O . TRP A 1 249 ? -0.499 -42.094 -8.07 1 90.94 249 TRP A O 1
ATOM 1961 N N . PHE A 1 250 ? -1.549 -43.312 -9.617 1 92.06 250 PHE A N 1
ATOM 1962 C CA . PHE A 1 250 ? -1.013 -42.531 -10.719 1 92.06 250 PHE A CA 1
ATOM 1963 C C . PHE A 1 250 ? -2.117 -42.125 -11.688 1 92.06 250 PHE A C 1
ATOM 1965 O O . PHE A 1 250 ? -2.959 -42.969 -12.055 1 92.06 250 PHE A O 1
ATOM 1972 N N . GLN A 1 251 ? -2.191 -40.875 -11.914 1 89.69 251 GLN A N 1
ATOM 1973 C CA . GLN A 1 251 ? -3.119 -40.375 -12.914 1 89.69 251 GLN A CA 1
ATOM 1974 C C . GLN A 1 251 ? -2.557 -39.125 -13.594 1 89.69 251 GLN A C 1
ATOM 1976 O O . GLN A 1 251 ? -2.029 -38.219 -12.922 1 89.69 251 GLN A O 1
ATOM 1981 N N . VAL A 1 252 ? -2.584 -39.094 -14.867 1 90.88 252 VAL A N 1
ATOM 1982 C CA . VAL A 1 252 ? -2.121 -37.969 -15.633 1 90.88 252 VAL A CA 1
ATOM 1983 C C . VAL A 1 252 ? -3.299 -37.031 -15.945 1 90.88 252 VAL A C 1
ATOM 1985 O O . VAL A 1 252 ? -4.301 -37.469 -16.516 1 90.88 252 VAL A O 1
ATOM 1988 N N . PRO A 1 253 ? -3.127 -35.844 -15.453 1 92.25 253 PRO A N 1
ATOM 1989 C CA . PRO A 1 253 ? -4.199 -34.906 -15.805 1 92.25 253 PRO A CA 1
ATOM 1990 C C . PRO A 1 253 ? -4.289 -34.656 -17.312 1 92.25 253 PRO A C 1
ATOM 1992 O O . PRO A 1 253 ? -3.273 -34.375 -17.953 1 92.25 253 PRO A O 1
ATOM 1995 N N . LEU A 1 254 ? -5.453 -34.812 -17.812 1 89.69 254 LEU A N 1
ATOM 1996 C CA . LEU A 1 254 ? -5.668 -34.625 -19.25 1 89.69 254 LEU A CA 1
ATOM 1997 C C . LEU A 1 254 ? -6.598 -33.438 -19.516 1 89.69 254 LEU A C 1
ATOM 1999 O O . LEU A 1 254 ? -7.555 -33.219 -18.766 1 89.69 254 LEU A O 1
ATOM 2003 N N . PRO A 1 255 ? -6.285 -32.781 -20.562 1 91.19 255 PRO A N 1
ATOM 2004 C CA . PRO A 1 255 ? -7.16 -31.656 -20.922 1 91.19 255 PRO A CA 1
ATOM 2005 C C . PRO A 1 255 ? -8.555 -32.094 -21.359 1 91.19 255 PRO A C 1
ATOM 2007 O O . PRO A 1 255 ? -8.703 -33.188 -21.953 1 91.19 255 PRO A O 1
ATOM 2010 N N . GLY A 1 256 ? -9.617 -31.375 -21.031 1 86.62 256 GLY A N 1
ATOM 2011 C CA . GLY A 1 256 ? -10.977 -31.625 -21.484 1 86.62 256 GLY A CA 1
ATOM 2012 C C . GLY A 1 256 ? -11.711 -32.656 -20.641 1 86.62 256 GLY A C 1
ATOM 2013 O O . GLY A 1 256 ? -12.734 -33.219 -21.062 1 86.62 256 GLY A O 1
ATOM 2014 N N . ARG A 1 257 ? -11.227 -32.938 -19.562 1 86.88 257 ARG A N 1
ATOM 2015 C CA . ARG A 1 257 ? -11.836 -33.906 -18.688 1 86.88 257 ARG A CA 1
ATOM 2016 C C . ARG A 1 257 ? -13.25 -33.5 -18.297 1 86.88 257 ARG A C 1
ATOM 2018 O O . ARG A 1 257 ? -14.109 -34.375 -18.078 1 86.88 257 ARG A O 1
ATOM 2025 N N . TYR A 1 258 ? -13.508 -32.25 -18.281 1 91.31 258 TYR A N 1
ATOM 2026 C CA . TYR A 1 258 ? -14.781 -31.781 -17.75 1 91.31 258 TYR A CA 1
ATOM 2027 C C . TYR A 1 258 ? -15.734 -31.391 -18.891 1 91.31 258 TYR A C 1
ATOM 2029 O O . TYR A 1 258 ? -16.797 -30.797 -18.641 1 91.31 258 TYR A O 1
ATOM 2037 N N . GLY A 1 259 ? -15.383 -31.594 -20.141 1 90.38 259 GLY A N 1
ATOM 2038 C CA . GLY A 1 259 ? -16.234 -31.25 -21.281 1 90.38 259 GLY A CA 1
ATOM 2039 C C . GLY A 1 259 ? -15.641 -30.156 -22.141 1 90.38 259 GLY A C 1
ATOM 2040 O O . GLY A 1 259 ? -14.586 -29.594 -21.828 1 90.38 259 GLY A O 1
ATOM 2041 N N . PRO A 1 260 ? -16.328 -29.875 -23.156 1 92.31 260 PRO A N 1
ATOM 2042 C CA . PRO A 1 260 ? -15.828 -28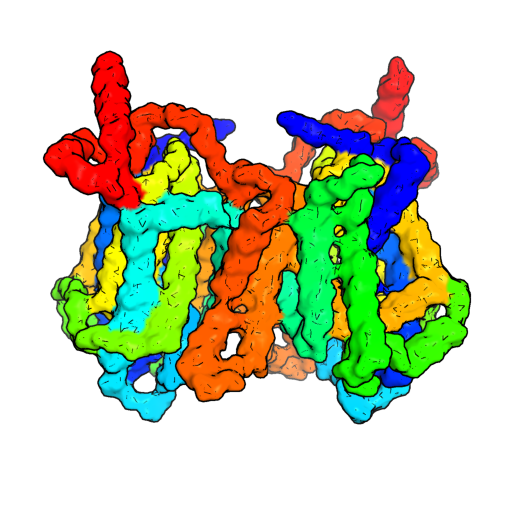.844 -24.062 1 92.31 260 PRO A CA 1
ATOM 2043 C C . PRO A 1 260 ? -15.945 -27.438 -23.484 1 92.31 260 PRO A C 1
ATOM 2045 O O . PRO A 1 260 ? -16.922 -27.125 -22.797 1 92.31 260 PRO A O 1
ATOM 2048 N N . PRO A 1 261 ? -15 -26.672 -23.766 1 93.75 261 PRO A N 1
ATOM 2049 C CA . PRO A 1 261 ? -15.008 -25.297 -23.234 1 93.75 261 PRO A CA 1
ATOM 2050 C C . PRO A 1 261 ? -16.203 -24.484 -23.734 1 93.75 261 PRO A C 1
ATOM 2052 O O . PRO A 1 261 ? -16.609 -24.625 -24.891 1 93.75 261 PRO A O 1
ATOM 2055 N N . LYS A 1 262 ? -16.766 -23.719 -22.859 1 95.25 262 LYS A N 1
ATOM 2056 C CA . LYS A 1 262 ? -17.859 -22.781 -23.156 1 95.25 262 LYS A CA 1
ATOM 2057 C C . LYS A 1 262 ? -17.453 -21.344 -22.844 1 95.25 262 LYS A C 1
ATOM 2059 O O . LYS A 1 262 ? -16.391 -21.109 -22.266 1 95.25 262 LYS A O 1
ATOM 2064 N N . PHE A 1 263 ? -18.375 -20.406 -23.375 1 94.56 263 PHE A N 1
ATOM 2065 C CA . PHE A 1 263 ? -17.953 -19.016 -23.328 1 94.56 263 PHE A CA 1
ATOM 2066 C C . PHE A 1 263 ? -18.938 -18.172 -22.547 1 94.56 263 PHE A C 1
ATOM 2068 O O . PHE A 1 263 ? -20.156 -18.344 -22.688 1 94.56 263 PHE A O 1
ATOM 2075 N N . ASN A 1 264 ? -18.406 -17.422 -21.688 1 92 264 ASN A N 1
ATOM 2076 C CA . ASN A 1 264 ? -19.141 -16.391 -20.969 1 92 264 ASN A CA 1
ATOM 2077 C C . ASN A 1 264 ? -18.453 -15.031 -21.094 1 92 264 ASN A C 1
ATOM 2079 O O . ASN A 1 264 ? -17.312 -14.859 -20.656 1 92 264 ASN A O 1
ATOM 2083 N N . VAL A 1 265 ? -19.156 -14 -21.594 1 90.69 265 VAL A N 1
ATOM 2084 C CA . VAL A 1 265 ? -18.578 -12.719 -21.953 1 90.69 265 VAL A CA 1
ATOM 2085 C C . VAL A 1 265 ? -18.094 -11.984 -20.703 1 90.69 265 VAL A C 1
ATOM 2087 O O . VAL A 1 265 ? -17.031 -11.367 -20.703 1 90.69 265 VAL A O 1
ATOM 2090 N N . ALA A 1 266 ? -18.938 -11.992 -19.672 1 85.5 266 ALA A N 1
ATOM 2091 C CA . ALA A 1 266 ? -18.562 -11.289 -18.438 1 85.5 266 ALA A CA 1
ATOM 2092 C C . ALA A 1 266 ? -17.297 -11.891 -17.828 1 85.5 266 ALA A C 1
ATOM 2094 O O . ALA A 1 266 ? -16.406 -11.164 -17.406 1 85.5 266 ALA A O 1
ATOM 2095 N N . LEU A 1 267 ? -17.312 -13.188 -17.812 1 91.19 267 LEU A N 1
ATOM 2096 C CA . LEU A 1 267 ? -16.156 -13.898 -17.281 1 91.19 267 LEU A CA 1
ATOM 2097 C C . LEU A 1 267 ? -14.922 -13.641 -18.141 1 91.19 267 LEU A C 1
ATOM 2099 O O . LEU A 1 267 ? -13.82 -13.469 -17.609 1 91.19 267 LEU A O 1
ATOM 2103 N N . PHE A 1 268 ? -15.102 -13.57 -19.391 1 94.88 268 PHE A N 1
ATOM 2104 C CA . PHE A 1 268 ? -14.016 -13.305 -20.328 1 94.88 268 PHE A CA 1
ATOM 2105 C C . PHE A 1 268 ? -13.391 -11.945 -20.047 1 94.88 268 PHE A C 1
ATOM 2107 O O . PHE A 1 268 ? -12.164 -11.828 -19.969 1 94.88 268 PHE A O 1
ATOM 2114 N N . CYS A 1 269 ? -14.164 -10.969 -19.844 1 90.81 269 CYS A N 1
ATOM 2115 C CA . CYS A 1 269 ? -13.648 -9.625 -19.578 1 90.81 269 CYS A CA 1
ATOM 2116 C C . CYS A 1 269 ? -12.922 -9.57 -18.25 1 90.81 269 CYS A C 1
ATOM 2118 O O . CYS A 1 269 ? -11.906 -8.891 -18.109 1 90.81 269 CYS A O 1
ATOM 2120 N N . GLY A 1 270 ? -13.555 -10.25 -17.297 1 89.12 270 GLY A N 1
ATOM 2121 C CA . GLY A 1 270 ? -12.859 -10.344 -16.016 1 89.12 270 GLY A CA 1
ATOM 2122 C C . GLY A 1 270 ? -11.508 -11.016 -16.125 1 89.12 270 GLY A C 1
ATOM 2123 O O . GLY A 1 270 ? -10.516 -10.523 -15.57 1 89.12 270 GLY A O 1
ATOM 2124 N N . PHE A 1 271 ? -11.438 -12.086 -16.891 1 95.5 271 PHE A N 1
ATOM 2125 C CA . PHE A 1 271 ? -10.188 -12.828 -17.047 1 95.5 271 PHE A CA 1
ATOM 2126 C C . PHE A 1 271 ? -9.18 -12.016 -17.859 1 95.5 271 PHE A C 1
ATOM 2128 O O . PHE A 1 271 ? -7.973 -12.102 -17.609 1 95.5 271 PHE A O 1
ATOM 2135 N N . LEU A 1 272 ? -9.656 -11.227 -18.75 1 94.06 272 LEU A N 1
ATOM 2136 C CA . LEU A 1 272 ? -8.758 -10.375 -19.516 1 94.06 272 LEU A CA 1
ATOM 2137 C C . LEU A 1 272 ? -8.047 -9.375 -18.594 1 94.06 272 LEU A C 1
ATOM 2139 O O . LEU A 1 272 ? -6.852 -9.125 -18.766 1 94.06 272 LEU A O 1
ATOM 2143 N N . SER A 1 273 ? -8.812 -8.852 -17.688 1 89.62 273 SER A N 1
ATOM 2144 C CA . SER A 1 273 ? -8.211 -7.949 -16.719 1 89.62 273 SER A CA 1
ATOM 2145 C C . SER A 1 273 ? -7.168 -8.664 -15.859 1 89.62 273 SER A C 1
ATOM 2147 O O . SER A 1 273 ? -6.102 -8.117 -15.586 1 89.62 273 SER A O 1
ATOM 2149 N N . GLY A 1 274 ? -7.531 -9.875 -15.5 1 91.94 274 GLY A N 1
ATOM 2150 C CA . GLY A 1 274 ? -6.574 -10.672 -14.742 1 91.94 274 GLY A CA 1
ATOM 2151 C C . GLY A 1 274 ? -5.324 -11.008 -15.539 1 91.94 274 GLY A C 1
ATOM 2152 O O . GLY A 1 274 ? -4.219 -10.992 -15 1 91.94 274 GLY A O 1
ATOM 2153 N N . CYS A 1 275 ? -5.543 -11.242 -16.766 1 94.5 275 CYS A N 1
ATOM 2154 C CA . CYS A 1 275 ? -4.434 -11.57 -17.656 1 94.5 275 CYS A CA 1
ATOM 2155 C C . CYS A 1 275 ? -3.48 -10.391 -17.797 1 94.5 275 CYS A C 1
ATOM 2157 O O . CYS A 1 275 ? -2.262 -10.562 -17.75 1 94.5 275 CYS A O 1
ATOM 2159 N N . LEU A 1 276 ? -3.982 -9.266 -17.906 1 90.31 276 LEU A N 1
ATOM 2160 C CA . LEU A 1 276 ? -3.164 -8.062 -18.016 1 90.31 276 LEU A CA 1
ATOM 2161 C C . LEU A 1 276 ? -2.365 -7.832 -16.734 1 90.31 276 LEU A C 1
ATOM 2163 O O . LEU A 1 276 ? -1.179 -7.5 -16.797 1 90.31 276 LEU A O 1
ATOM 2167 N N . ALA A 1 277 ? -3.053 -8.023 -15.734 1 88.81 277 ALA A N 1
ATOM 2168 C CA . ALA A 1 277 ? -2.377 -7.863 -14.453 1 88.81 277 ALA A CA 1
ATOM 2169 C C . ALA A 1 277 ? -1.256 -8.883 -14.289 1 88.81 277 ALA A C 1
ATOM 2171 O O . ALA A 1 277 ? -0.173 -8.555 -13.805 1 88.81 277 ALA A O 1
ATOM 2172 N N . ALA A 1 278 ? -1.547 -10.078 -14.672 1 92.81 278 ALA A N 1
ATOM 2173 C CA . ALA A 1 278 ? -0.546 -11.141 -14.594 1 92.81 278 ALA A CA 1
ATOM 2174 C C . ALA A 1 278 ? 0.657 -10.828 -15.477 1 92.81 278 ALA A C 1
ATOM 2176 O O . ALA A 1 278 ? 1.801 -11.086 -15.094 1 92.81 278 ALA A O 1
ATOM 2177 N N . MET A 1 279 ? 0.393 -10.297 -16.609 1 93.44 279 MET A N 1
ATOM 2178 C CA . MET A 1 279 ? 1.468 -9.945 -17.531 1 93.44 279 MET A CA 1
ATOM 2179 C C . MET A 1 279 ? 2.367 -8.867 -16.938 1 93.44 279 MET A C 1
ATOM 2181 O O . MET A 1 279 ? 3.592 -8.961 -17.031 1 93.44 279 MET A O 1
ATOM 2185 N N . ILE A 1 280 ? 1.794 -7.898 -16.359 1 89.94 280 ILE A N 1
ATOM 2186 C CA . ILE A 1 280 ? 2.557 -6.812 -15.75 1 89.94 280 ILE A CA 1
ATOM 2187 C C . ILE A 1 280 ? 3.379 -7.348 -14.586 1 89.94 280 ILE A C 1
ATOM 2189 O O . ILE A 1 280 ? 4.539 -6.973 -14.414 1 89.94 280 ILE A O 1
ATOM 2193 N N . GLU A 1 281 ? 2.76 -8.188 -13.836 1 88.75 281 GLU A N 1
ATOM 2194 C CA . GLU A 1 281 ? 3.467 -8.836 -12.734 1 88.75 281 GLU A CA 1
ATOM 2195 C C . GLU A 1 281 ? 4.664 -9.633 -13.242 1 88.75 281 GLU A C 1
ATOM 2197 O O . GLU A 1 281 ? 5.762 -9.531 -12.695 1 88.75 281 GLU A O 1
ATOM 2202 N N . SER A 1 282 ? 4.438 -10.391 -14.273 1 93.81 282 SER A N 1
ATOM 2203 C CA . SER A 1 282 ? 5.504 -11.203 -14.852 1 93.81 282 SER A CA 1
ATOM 2204 C C . SER A 1 282 ? 6.633 -10.32 -15.391 1 93.81 282 SER A C 1
ATOM 2206 O O . SER A 1 282 ? 7.809 -10.656 -15.234 1 93.81 282 SER A O 1
ATOM 2208 N N . LEU A 1 283 ? 6.273 -9.266 -15.992 1 91.12 283 LEU A N 1
ATOM 2209 C CA . LEU A 1 283 ? 7.277 -8.344 -16.516 1 91.12 283 LEU A CA 1
ATOM 2210 C C . LEU A 1 283 ? 8.18 -7.84 -15.391 1 91.12 283 LEU A C 1
ATOM 2212 O O . LEU A 1 283 ? 9.398 -7.754 -15.562 1 91.12 283 LEU A O 1
ATOM 2216 N N . GLY A 1 284 ? 7.562 -7.484 -14.383 1 88.12 284 GLY A N 1
ATOM 2217 C CA . GLY A 1 284 ? 8.344 -7.062 -13.227 1 88.12 284 GLY A CA 1
ATOM 2218 C C . GLY A 1 284 ? 9.266 -8.148 -12.703 1 88.12 284 GLY A C 1
ATOM 2219 O O . GLY A 1 284 ? 10.43 -7.879 -12.383 1 88.12 284 GLY A O 1
ATOM 2220 N N . ASP A 1 285 ? 8.773 -9.297 -12.633 1 92 285 ASP A N 1
ATOM 2221 C CA . ASP A 1 285 ? 9.547 -10.43 -12.133 1 92 285 ASP A CA 1
ATOM 2222 C C . ASP A 1 285 ? 10.703 -10.758 -13.07 1 92 285 ASP A C 1
ATOM 2224 O O . ASP A 1 285 ? 11.789 -11.125 -12.609 1 92 285 ASP A O 1
ATOM 2228 N N . TYR A 1 286 ? 10.43 -10.68 -14.367 1 92.88 286 TYR A N 1
ATOM 2229 C CA . TYR A 1 286 ? 11.484 -10.93 -15.336 1 92.88 286 TYR A CA 1
ATOM 2230 C C . TYR A 1 286 ? 12.656 -9.969 -15.141 1 92.88 286 TYR A C 1
ATOM 2232 O O . TYR A 1 286 ? 13.812 -10.391 -15.102 1 92.88 286 TYR A O 1
ATOM 2240 N N . ASN A 1 287 ? 12.352 -8.766 -14.977 1 88.44 287 ASN A N 1
ATOM 2241 C CA . ASN A 1 287 ? 13.391 -7.754 -14.797 1 88.44 287 ASN A CA 1
ATOM 2242 C C . ASN A 1 287 ? 14.133 -7.941 -13.477 1 88.44 287 ASN A C 1
ATOM 2244 O O . ASN A 1 287 ? 15.359 -7.797 -13.422 1 88.44 287 ASN A O 1
ATOM 2248 N N . LEU A 1 288 ? 13.422 -8.219 -12.516 1 86.19 288 LEU A N 1
ATOM 2249 C CA . LEU A 1 288 ? 14.039 -8.438 -11.219 1 86.19 288 LEU A CA 1
ATOM 2250 C C . LEU A 1 288 ? 14.93 -9.672 -11.234 1 86.19 288 LEU A C 1
ATOM 2252 O O . LEU A 1 288 ? 16.016 -9.672 -10.641 1 86.19 288 LEU A O 1
ATOM 2256 N N . CYS A 1 289 ? 14.461 -10.688 -11.875 1 91.5 289 CYS A N 1
ATOM 2257 C CA . CYS A 1 289 ? 15.242 -11.914 -12 1 91.5 289 CYS A CA 1
ATOM 2258 C C . CYS A 1 289 ? 16.531 -11.656 -12.758 1 91.5 289 CYS A C 1
ATOM 2260 O O . CYS A 1 289 ? 17.594 -12.164 -12.383 1 91.5 289 CYS A O 1
ATOM 2262 N N . ALA A 1 290 ? 16.422 -10.891 -13.812 1 90.38 290 ALA A N 1
ATOM 2263 C CA . ALA A 1 290 ? 17.609 -10.539 -14.586 1 90.38 290 ALA A CA 1
ATOM 2264 C C . ALA A 1 290 ? 18.625 -9.773 -13.734 1 90.38 290 ALA A C 1
ATOM 2266 O O . ALA A 1 290 ? 19.828 -10.031 -13.805 1 90.38 290 ALA A O 1
ATOM 2267 N N . LYS A 1 291 ? 18.125 -8.961 -12.992 1 85.31 291 LYS A N 1
ATOM 2268 C CA . LYS A 1 291 ? 18.984 -8.148 -12.133 1 85.31 291 LYS A CA 1
ATOM 2269 C C . LYS A 1 291 ? 19.656 -9 -11.062 1 85.31 291 LYS A C 1
ATOM 2271 O O . LYS A 1 291 ? 20.875 -8.906 -10.859 1 85.31 291 LYS A O 1
ATOM 2276 N N . ILE A 1 292 ? 18.922 -9.789 -10.438 1 84.38 292 ILE A N 1
ATOM 2277 C CA . ILE A 1 292 ? 19.422 -10.617 -9.352 1 84.38 292 ILE A CA 1
ATOM 2278 C C . ILE A 1 292 ? 20.422 -11.648 -9.898 1 84.38 292 ILE A C 1
ATOM 2280 O O . ILE A 1 292 ? 21.406 -11.961 -9.242 1 84.38 292 ILE A O 1
ATOM 2284 N N . SER A 1 293 ? 20.156 -12.039 -11.109 1 90.19 293 SER A N 1
ATOM 2285 C CA . SER A 1 293 ? 21.031 -13.023 -11.75 1 90.19 293 SER A CA 1
ATOM 2286 C C . SER A 1 293 ? 22.219 -12.344 -12.422 1 90.19 293 SER A C 1
ATOM 2288 O O . SER A 1 293 ? 22.969 -12.992 -13.148 1 90.19 293 SER A O 1
ATOM 2290 N N . GLU A 1 294 ? 22.328 -11.047 -12.305 1 86.88 294 GLU A N 1
ATOM 2291 C CA . GLU A 1 294 ? 23.438 -10.258 -12.836 1 86.88 294 GLU A CA 1
ATOM 2292 C C . GLU A 1 294 ? 23.531 -10.406 -14.352 1 86.88 294 GLU A C 1
ATOM 2294 O O . GLU A 1 294 ? 24.625 -10.617 -14.891 1 86.88 294 GLU A O 1
ATOM 2299 N N . GLN A 1 295 ? 22.406 -10.422 -14.891 1 88.25 295 GLN A N 1
ATOM 2300 C CA . GLN A 1 295 ? 22.359 -10.461 -16.359 1 88.25 295 GLN A CA 1
ATOM 2301 C C . GLN A 1 295 ? 22.094 -9.07 -16.938 1 88.25 295 GLN A C 1
ATOM 2303 O O . GLN A 1 295 ? 21.609 -8.18 -16.234 1 88.25 295 GLN A O 1
ATOM 2308 N N . ASP A 1 296 ? 22.422 -8.938 -18.172 1 85.81 296 ASP A N 1
ATOM 2309 C CA . ASP A 1 296 ? 22.156 -7.68 -18.859 1 85.81 296 ASP A CA 1
ATOM 2310 C C . ASP A 1 296 ? 20.656 -7.496 -19.094 1 85.81 296 ASP A C 1
ATOM 2312 O O . ASP A 1 296 ? 19.859 -8.336 -18.688 1 85.81 296 ASP A O 1
ATOM 2316 N N . ARG A 1 297 ? 20.359 -6.414 -19.75 1 84.5 297 ARG A N 1
ATOM 2317 C CA . ARG A 1 297 ? 18.969 -6.133 -20.078 1 84.5 297 ARG A CA 1
ATOM 2318 C C . ARG A 1 297 ? 18.375 -7.23 -20.953 1 84.5 297 ARG A C 1
ATOM 2320 O O . ARG A 1 297 ? 19.031 -7.734 -21.859 1 84.5 297 ARG A O 1
ATOM 2327 N N . ILE A 1 298 ? 17.172 -7.52 -20.656 1 89.19 298 ILE A N 1
ATOM 2328 C CA . ILE A 1 298 ? 16.5 -8.562 -21.422 1 89.19 298 ILE A CA 1
ATOM 2329 C C . ILE A 1 298 ? 16.219 -8.078 -22.844 1 89.19 298 ILE A C 1
ATOM 2331 O O . ILE A 1 298 ? 15.562 -7.047 -23.031 1 89.19 298 ILE A O 1
ATOM 2335 N N . PRO A 1 299 ? 16.719 -8.805 -23.75 1 84.06 299 PRO A N 1
ATOM 2336 C CA . PRO A 1 299 ? 16.375 -8.438 -25.125 1 84.06 299 PRO A CA 1
ATOM 2337 C C . PRO A 1 299 ? 14.883 -8.547 -25.422 1 84.06 299 PRO A C 1
ATOM 2339 O O . PRO A 1 299 ? 14.203 -9.406 -24.844 1 84.06 299 PRO A O 1
ATOM 2342 N N . ALA A 1 300 ? 14.414 -7.758 -26.344 1 85.69 300 ALA A N 1
ATOM 2343 C CA . ALA A 1 300 ? 12.992 -7.723 -26.672 1 85.69 300 ALA A CA 1
ATOM 2344 C C . ALA A 1 300 ? 12.508 -9.086 -27.156 1 85.69 300 ALA A C 1
ATOM 2346 O O . ALA A 1 300 ? 11.391 -9.5 -26.859 1 85.69 300 ALA A O 1
ATOM 2347 N N . SER A 1 301 ? 13.32 -9.734 -27.922 1 87.62 301 SER A N 1
ATOM 2348 C CA . SER A 1 301 ? 12.945 -11.047 -28.438 1 87.62 301 SER A CA 1
ATOM 2349 C C . SER A 1 301 ? 12.727 -12.047 -27.312 1 87.62 301 SER A C 1
ATOM 2351 O O . SER A 1 301 ? 11.836 -12.891 -27.375 1 87.62 301 SER A O 1
ATOM 2353 N N . ASN A 1 302 ? 13.531 -11.961 -26.266 1 91.12 302 ASN A N 1
ATOM 2354 C CA . ASN A 1 302 ? 13.406 -12.852 -25.125 1 91.12 302 ASN A CA 1
ATOM 2355 C C . ASN A 1 302 ? 12.133 -12.57 -24.328 1 91.12 302 ASN A C 1
ATOM 2357 O O . ASN A 1 302 ? 11.492 -13.492 -23.812 1 91.12 302 ASN A O 1
ATOM 2361 N N . VAL A 1 303 ? 11.797 -11.344 -24.234 1 92.25 303 VAL A N 1
ATOM 2362 C CA . VAL A 1 303 ? 10.57 -10.984 -23.547 1 92.25 303 VAL A CA 1
ATOM 2363 C C . VAL A 1 303 ? 9.367 -11.539 -24.312 1 92.25 303 VAL A C 1
ATOM 2365 O O . VAL A 1 303 ? 8.445 -12.102 -23.719 1 92.25 303 VAL A O 1
ATOM 2368 N N . ASN A 1 304 ? 9.422 -11.328 -25.609 1 93.44 304 ASN A N 1
ATOM 2369 C CA . ASN A 1 304 ? 8.352 -11.844 -26.453 1 93.44 304 ASN A CA 1
ATOM 2370 C C . ASN A 1 304 ? 8.211 -13.359 -26.328 1 93.44 304 ASN A C 1
ATOM 2372 O O . ASN A 1 304 ? 7.102 -13.875 -26.172 1 93.44 304 ASN A O 1
ATOM 2376 N N . ARG A 1 305 ? 9.258 -14.008 -26.344 1 93.12 305 ARG A N 1
ATOM 2377 C CA . ARG A 1 305 ? 9.258 -15.461 -26.234 1 93.12 305 ARG A CA 1
ATOM 2378 C C . ARG A 1 305 ? 8.773 -15.898 -24.859 1 93.12 305 ARG A C 1
ATOM 2380 O O . ARG A 1 305 ? 8.047 -16.891 -24.734 1 93.12 305 ARG A O 1
ATOM 2387 N N . ALA A 1 306 ? 9.234 -15.219 -23.844 1 95.5 306 ALA A N 1
ATOM 2388 C CA . ALA A 1 306 ? 8.828 -15.539 -22.484 1 95.5 306 ALA A CA 1
ATOM 2389 C C . ALA A 1 306 ? 7.312 -15.484 -22.328 1 95.5 306 ALA A C 1
ATOM 2391 O O . ALA A 1 306 ? 6.715 -16.359 -21.688 1 95.5 306 ALA A O 1
ATOM 2392 N N . PHE A 1 307 ? 6.734 -14.539 -22.906 1 95.75 307 PHE A N 1
ATOM 2393 C CA . PHE A 1 307 ? 5.289 -14.398 -22.766 1 95.75 307 PHE A CA 1
ATOM 2394 C C . PHE A 1 307 ? 4.562 -15.43 -23.625 1 95.75 307 PHE A C 1
ATOM 2396 O O . PHE A 1 307 ? 3.479 -15.891 -23.266 1 95.75 307 PHE A O 1
ATOM 2403 N N . CYS A 1 308 ? 5.133 -15.797 -24.719 1 95.38 308 CYS A N 1
ATOM 2404 C CA . CYS A 1 308 ? 4.551 -16.891 -25.5 1 95.38 308 CYS A CA 1
ATOM 2405 C C . CYS A 1 308 ? 4.535 -18.188 -24.703 1 95.38 308 CYS A C 1
ATOM 2407 O O . CYS A 1 308 ? 3.525 -18.891 -24.672 1 95.38 308 CYS A O 1
ATOM 2409 N N . VAL A 1 309 ? 5.625 -18.422 -24.109 1 95.69 309 VAL A N 1
ATOM 2410 C CA . VAL A 1 309 ? 5.738 -19.641 -23.312 1 95.69 309 VAL A CA 1
ATOM 2411 C C . VAL A 1 309 ? 4.805 -19.562 -22.109 1 95.69 309 VAL A C 1
ATOM 2413 O O . VAL A 1 309 ? 4.156 -20.562 -21.766 1 95.69 309 VAL A O 1
ATOM 2416 N N . GLU A 1 310 ? 4.762 -18.438 -21.453 1 96.62 310 GLU A N 1
ATOM 2417 C CA . GLU A 1 310 ? 3.824 -18.25 -20.344 1 96.62 310 GLU A CA 1
ATOM 2418 C C . GLU A 1 310 ? 2.383 -18.453 -20.812 1 96.62 310 GLU A C 1
ATOM 2420 O O . GLU A 1 310 ? 1.57 -19.031 -20.094 1 96.62 310 GLU A O 1
ATOM 2425 N N . GLY A 1 311 ? 2.123 -17.953 -21.969 1 96.88 311 GLY A N 1
ATOM 2426 C CA . GLY A 1 311 ? 0.801 -18.141 -22.547 1 96.88 311 GLY A CA 1
ATOM 2427 C C . GLY A 1 311 ? 0.454 -19.609 -22.766 1 96.88 311 GLY A C 1
ATOM 2428 O O . GLY A 1 311 ? -0.684 -20.016 -22.531 1 96.88 311 GLY A O 1
ATOM 2429 N N . ILE A 1 312 ? 1.412 -20.359 -23.188 1 96.31 312 ILE A N 1
ATOM 2430 C CA . ILE A 1 312 ? 1.208 -21.797 -23.375 1 96.31 312 ILE A CA 1
ATOM 2431 C C . ILE A 1 312 ? 0.87 -22.438 -22.031 1 96.31 312 ILE A C 1
ATOM 2433 O O . ILE A 1 312 ? -0.024 -23.281 -21.953 1 96.31 312 ILE A O 1
ATOM 2437 N N . GLY A 1 313 ? 1.621 -22.078 -21.047 1 96.88 313 GLY A N 1
ATOM 2438 C CA . GLY A 1 313 ? 1.291 -22.562 -19.703 1 96.88 313 GLY A CA 1
ATOM 2439 C C . GLY A 1 313 ? -0.115 -22.203 -19.266 1 96.88 313 GLY A C 1
ATOM 2440 O O . GLY A 1 313 ? -0.823 -23.031 -18.688 1 96.88 313 GLY A O 1
ATOM 2441 N N . CYS A 1 314 ? -0.517 -21 -19.547 1 97.81 314 CYS A N 1
ATOM 2442 C CA . CYS A 1 314 ? -1.854 -20.531 -19.188 1 97.81 314 CYS A CA 1
ATOM 2443 C C . CYS A 1 314 ? -2.92 -21.312 -19.953 1 97.81 314 CYS A C 1
ATOM 2445 O O . CYS A 1 314 ? -3.973 -21.641 -19.406 1 97.81 314 CYS A O 1
ATOM 2447 N N . LEU A 1 315 ? -2.658 -21.562 -21.219 1 96.94 315 LEU A N 1
ATOM 2448 C CA . LEU A 1 315 ? -3.59 -22.344 -22.016 1 96.94 315 LEU A CA 1
ATOM 2449 C C . LEU A 1 315 ? -3.738 -23.766 -21.469 1 96.94 315 LEU A C 1
ATOM 2451 O O . LEU A 1 315 ? -4.848 -24.297 -21.406 1 96.94 315 LEU A O 1
ATOM 2455 N N . LEU A 1 316 ? -2.625 -24.281 -21.078 1 96.69 316 LEU A N 1
ATOM 2456 C CA . LEU A 1 316 ? -2.662 -25.609 -20.484 1 96.69 316 LEU A CA 1
ATOM 2457 C C . LEU A 1 316 ? -3.453 -25.594 -19.172 1 96.69 316 LEU A C 1
ATOM 2459 O O . LEU A 1 316 ? -4.242 -26.5 -18.906 1 96.69 316 LEU A O 1
ATOM 2463 N N . ALA A 1 317 ? -3.213 -24.594 -18.359 1 96.94 317 ALA A N 1
ATOM 2464 C CA . ALA A 1 317 ? -3.918 -24.469 -17.094 1 96.94 317 ALA A CA 1
ATOM 2465 C C . ALA A 1 317 ? -5.426 -24.344 -17.312 1 96.94 317 ALA A C 1
ATOM 2467 O O . ALA A 1 317 ? -6.211 -25 -16.609 1 96.94 317 ALA A O 1
ATOM 2468 N N . SER A 1 318 ? -5.805 -23.547 -18.234 1 95.69 318 SER A N 1
ATOM 2469 C CA . SER A 1 318 ? -7.219 -23.344 -18.531 1 95.69 318 SER A CA 1
ATOM 2470 C C . SER A 1 318 ? -7.848 -24.625 -19.094 1 95.69 318 SER A C 1
ATOM 2472 O O . SER A 1 318 ? -8.992 -24.953 -18.766 1 95.69 318 SER A O 1
ATOM 2474 N N . SER A 1 319 ? -7.148 -25.359 -19.875 1 94.88 319 SER A N 1
ATOM 2475 C CA . SER A 1 319 ? -7.676 -26.562 -20.516 1 94.88 319 SER A CA 1
ATOM 2476 C C . SER A 1 319 ? -7.836 -27.703 -19.516 1 94.88 319 SER A C 1
ATOM 2478 O O . SER A 1 319 ? -8.672 -28.578 -19.688 1 94.88 319 SER A O 1
ATOM 2480 N N . LEU A 1 320 ? -7.035 -27.625 -18.469 1 95 320 LEU A N 1
ATOM 2481 C CA . LEU A 1 320 ? -7.09 -28.688 -17.469 1 95 320 LEU A CA 1
ATOM 2482 C C . LEU A 1 320 ? -8.07 -28.328 -16.359 1 95 320 LEU A C 1
ATOM 2484 O O . LEU A 1 320 ? -8.211 -29.078 -15.391 1 95 320 LEU A O 1
ATOM 2488 N N . GLY A 1 321 ? -8.672 -27.156 -16.438 1 92.62 321 GLY A N 1
ATOM 2489 C CA . GLY A 1 321 ? -9.75 -26.812 -15.523 1 92.62 321 GLY A CA 1
ATOM 2490 C C . GLY A 1 321 ? -9.266 -26.109 -14.266 1 92.62 321 GLY A C 1
ATOM 2491 O O . GLY A 1 321 ? -10.023 -25.953 -13.312 1 92.62 321 GLY A O 1
ATOM 2492 N N . ILE A 1 322 ? -8.047 -25.641 -14.188 1 93.25 322 ILE A N 1
ATOM 2493 C CA . ILE A 1 322 ? -7.508 -24.984 -13 1 93.25 322 ILE A CA 1
ATOM 2494 C C . ILE A 1 322 ? -8.258 -23.688 -12.742 1 93.25 322 ILE A C 1
ATOM 2496 O O . ILE A 1 322 ? -8.422 -23.281 -11.594 1 93.25 322 ILE A O 1
ATOM 2500 N N . GLY A 1 323 ? -8.719 -23.062 -13.789 1 91.25 323 GLY A N 1
ATOM 2501 C CA . GLY A 1 323 ? -9.562 -21.891 -13.664 1 91.25 323 GLY A CA 1
ATOM 2502 C C . GLY A 1 323 ? -8.773 -20.594 -13.562 1 91.25 323 GLY A C 1
ATOM 2503 O O . GLY A 1 323 ? -9.359 -19.516 -13.508 1 91.25 323 GLY A O 1
ATOM 2504 N N . THR A 1 324 ? -7.5 -20.641 -13.477 1 94.12 324 THR A N 1
ATOM 2505 C CA . THR A 1 324 ? -6.652 -19.469 -13.461 1 94.12 324 THR A CA 1
ATOM 2506 C C . THR A 1 324 ? -5.496 -19.609 -14.445 1 94.12 324 THR A C 1
ATOM 2508 O O . THR A 1 324 ? -5.156 -20.719 -14.852 1 94.12 324 THR A O 1
ATOM 2511 N N . GLY A 1 325 ? -5.023 -18.531 -14.875 1 95.12 325 GLY A N 1
ATOM 2512 C CA . GLY A 1 325 ? -3.76 -18.578 -15.586 1 95.12 325 GLY A CA 1
ATOM 2513 C C . GLY A 1 325 ? -2.566 -18.797 -14.68 1 95.12 325 GLY A C 1
ATOM 2514 O O . GLY A 1 325 ? -2.727 -19.047 -13.477 1 95.12 325 GLY A O 1
ATOM 2515 N N . ILE A 1 326 ? -1.412 -18.875 -15.312 1 95.81 326 ILE A N 1
ATOM 2516 C CA . ILE A 1 326 ? -0.156 -19.031 -14.594 1 95.81 326 ILE A CA 1
ATOM 2517 C C . ILE A 1 326 ? 0.649 -17.734 -14.656 1 95.81 326 ILE A C 1
ATOM 2519 O O . ILE A 1 326 ? 0.468 -16.922 -15.57 1 95.81 326 ILE A O 1
ATOM 2523 N N . VAL A 1 327 ? 1.41 -17.516 -13.641 1 94.56 327 VAL A N 1
ATOM 2524 C CA . VAL A 1 327 ? 2.244 -16.312 -13.57 1 94.56 327 VAL A CA 1
ATOM 2525 C C . VAL A 1 327 ? 3.588 -16.656 -12.93 1 94.56 327 VAL A C 1
ATOM 2527 O O . VAL A 1 327 ? 3.762 -17.75 -12.383 1 94.56 327 VAL A O 1
ATOM 2530 N N . THR A 1 328 ? 4.523 -15.75 -13.086 1 94.81 328 THR A N 1
ATOM 2531 C CA . THR A 1 328 ? 5.824 -15.891 -12.438 1 94.81 328 THR A CA 1
ATOM 2532 C C . THR A 1 328 ? 5.723 -15.586 -10.945 1 94.81 328 THR A C 1
ATOM 2534 O O . THR A 1 328 ? 4.969 -14.703 -10.531 1 94.81 328 THR A O 1
ATOM 2537 N N . TYR A 1 329 ? 6.492 -16.266 -10.156 1 92.12 329 TYR A N 1
ATOM 2538 C CA . TYR A 1 329 ? 6.418 -16.078 -8.711 1 92.12 329 TYR A CA 1
ATOM 2539 C C . TYR A 1 329 ? 7.59 -15.25 -8.203 1 92.12 329 TYR A C 1
ATOM 2541 O O . TYR A 1 329 ? 8.75 -15.656 -8.328 1 92.12 329 TYR A O 1
ATOM 2549 N N . SER A 1 330 ? 7.254 -14.18 -7.617 1 87.88 330 SER A N 1
ATOM 2550 C CA . SER A 1 330 ? 8.242 -13.258 -7.066 1 87.88 330 SER A CA 1
ATOM 2551 C C . SER A 1 330 ? 8.93 -13.852 -5.84 1 87.88 330 SER A C 1
ATOM 2553 O O . SER A 1 330 ? 10.062 -13.492 -5.527 1 87.88 330 SER A O 1
ATOM 2555 N N . GLU A 1 331 ? 8.266 -14.789 -5.176 1 84.56 331 GLU A N 1
ATOM 2556 C CA . GLU A 1 331 ? 8.852 -15.43 -4.004 1 84.56 331 GLU A CA 1
ATOM 2557 C C . GLU A 1 331 ? 10.117 -16.203 -4.371 1 84.56 331 GLU A C 1
ATOM 2559 O O . GLU A 1 331 ? 11.086 -16.219 -3.605 1 84.56 331 GLU A O 1
ATOM 2564 N N . ASN A 1 332 ? 10.023 -16.828 -5.508 1 89.56 332 ASN A N 1
ATOM 2565 C CA . ASN A 1 332 ? 11.188 -17.547 -6.008 1 89.56 332 ASN A CA 1
ATOM 2566 C C . ASN A 1 332 ? 12.367 -16.594 -6.23 1 89.56 332 ASN A C 1
ATOM 2568 O O . ASN A 1 332 ? 13.508 -16.922 -5.883 1 89.56 332 ASN A O 1
ATOM 2572 N N . ILE A 1 333 ? 12.148 -15.453 -6.73 1 88.75 333 ILE A N 1
ATOM 2573 C CA . ILE A 1 333 ? 13.188 -14.469 -7.027 1 88.75 333 ILE A CA 1
ATOM 2574 C C . ILE A 1 333 ? 13.758 -13.922 -5.723 1 88.75 333 ILE A C 1
ATOM 2576 O O . ILE A 1 333 ? 14.969 -13.719 -5.609 1 88.75 333 ILE A O 1
ATOM 2580 N N . ALA A 1 334 ? 12.922 -13.719 -4.824 1 81.31 334 ALA A N 1
ATOM 2581 C CA . ALA A 1 334 ? 13.367 -13.219 -3.527 1 81.31 334 ALA A CA 1
ATOM 2582 C C . ALA A 1 334 ? 14.32 -14.203 -2.855 1 81.31 334 ALA A C 1
ATOM 2584 O O . ALA A 1 334 ? 15.344 -13.805 -2.295 1 81.31 334 ALA A O 1
ATOM 2585 N N . ILE A 1 335 ? 13.984 -15.43 -2.91 1 80.19 335 ILE A N 1
ATOM 2586 C CA . ILE A 1 335 ? 14.82 -16.453 -2.281 1 80.19 335 ILE A CA 1
ATOM 2587 C C . ILE A 1 335 ? 16.156 -16.562 -3.023 1 80.19 335 ILE A C 1
ATOM 2589 O O . ILE A 1 335 ? 17.188 -16.797 -2.41 1 80.19 335 ILE A O 1
ATOM 2593 N N . MET A 1 336 ? 16.125 -16.406 -4.332 1 86.38 336 MET A N 1
ATOM 2594 C CA . MET A 1 336 ? 17.344 -16.422 -5.129 1 86.38 336 MET A CA 1
ATOM 2595 C C . MET A 1 336 ? 18.297 -15.305 -4.695 1 86.38 336 MET A C 1
ATOM 2597 O O . MET A 1 336 ? 19.516 -15.477 -4.719 1 86.38 336 MET A O 1
ATOM 2601 N N . SER A 1 337 ? 17.719 -14.203 -4.301 1 82.25 337 SER A N 1
ATOM 2602 C CA . SER A 1 337 ? 18.531 -13.078 -3.871 1 82.25 337 SER A CA 1
ATOM 2603 C C . SER A 1 337 ? 19.234 -13.375 -2.545 1 82.25 337 SER A C 1
ATOM 2605 O O . SER A 1 337 ? 20.312 -12.844 -2.27 1 82.25 337 SER A O 1
ATOM 2607 N N . VAL A 1 338 ? 18.625 -14.25 -1.805 1 75.75 338 VAL A N 1
ATOM 2608 C CA . VAL A 1 338 ? 19.156 -14.586 -0.489 1 75.75 338 VAL A CA 1
ATOM 2609 C C . VAL A 1 338 ? 20.156 -15.734 -0.612 1 75.75 338 VAL A C 1
ATOM 2611 O O . VAL A 1 338 ? 21.25 -15.695 -0.032 1 75.75 338 VAL A O 1
ATOM 2614 N N . THR A 1 339 ? 19.766 -16.75 -1.344 1 79.81 339 THR A N 1
ATOM 2615 C CA . THR A 1 339 ? 20.594 -17.938 -1.46 1 79.81 339 THR A CA 1
ATOM 2616 C C . THR A 1 339 ? 21.734 -17.703 -2.445 1 79.81 339 THR A C 1
ATOM 2618 O O . THR A 1 339 ? 22.719 -18.453 -2.447 1 79.81 339 THR A O 1
ATOM 2621 N N . LYS A 1 340 ? 21.547 -16.75 -3.363 1 86.94 340 LYS A N 1
ATOM 2622 C CA . LYS A 1 340 ? 22.516 -16.406 -4.402 1 86.94 340 LYS A CA 1
ATOM 2623 C C . LYS A 1 340 ? 22.703 -17.547 -5.383 1 86.94 340 LYS A C 1
ATOM 2625 O O . LYS A 1 340 ? 23.812 -17.797 -5.855 1 86.94 340 LYS A O 1
ATOM 2630 N N . VAL A 1 341 ? 21.656 -18.312 -5.531 1 89.25 341 VAL A N 1
ATOM 2631 C CA . VAL A 1 341 ? 21.656 -19.406 -6.496 1 89.25 341 VAL A CA 1
ATOM 2632 C C . VAL A 1 341 ? 20.719 -19.078 -7.656 1 89.25 341 VAL A C 1
ATOM 2634 O O . VAL A 1 341 ? 19.5 -19.062 -7.492 1 89.25 341 VAL A O 1
ATOM 2637 N N . SER A 1 342 ? 21.297 -18.875 -8.828 1 92.06 342 SER A N 1
ATOM 2638 C CA . SER A 1 342 ? 20.484 -18.5 -9.969 1 92.06 342 SER A CA 1
ATOM 2639 C C . SER A 1 342 ? 20.609 -19.516 -11.102 1 92.06 342 SER A C 1
ATOM 2641 O O . SER A 1 342 ? 20.312 -19.203 -12.258 1 92.06 342 SER A O 1
ATOM 2643 N N . SER A 1 343 ? 20.984 -20.688 -10.742 1 93.19 343 SER A N 1
ATOM 2644 C CA . SER A 1 343 ? 21.188 -21.719 -11.758 1 93.19 343 SER A CA 1
ATOM 2645 C C . SER A 1 343 ? 19.844 -22.172 -12.352 1 93.19 343 SER A C 1
ATOM 2647 O O . SER A 1 343 ? 18.906 -22.484 -11.617 1 93.19 343 SER A O 1
ATOM 2649 N N . ARG A 1 344 ? 19.812 -22.312 -13.656 1 94.19 344 ARG A N 1
ATOM 2650 C CA . ARG A 1 344 ? 18.594 -22.703 -14.352 1 94.19 344 ARG A CA 1
ATOM 2651 C C . ARG A 1 344 ? 18.25 -24.172 -14.109 1 94.19 344 ARG A C 1
ATOM 2653 O O . ARG A 1 344 ? 17.078 -24.531 -14.055 1 94.19 344 ARG A O 1
ATOM 2660 N N . ILE A 1 345 ? 19.219 -25 -13.922 1 94.94 345 ILE A N 1
ATOM 2661 C CA . ILE A 1 345 ? 19 -26.422 -13.766 1 94.94 345 ILE A CA 1
ATOM 2662 C C . ILE A 1 345 ? 18.234 -26.703 -12.477 1 94.94 345 ILE A C 1
ATOM 2664 O O . ILE A 1 345 ? 17.422 -27.625 -12.406 1 94.94 345 ILE A O 1
ATOM 2668 N N . THR A 1 346 ? 18.516 -25.922 -11.484 1 93.56 346 THR A N 1
ATOM 2669 C CA . THR A 1 346 ? 17.797 -26.094 -10.234 1 93.56 346 THR A CA 1
ATOM 2670 C C . THR A 1 346 ? 16.297 -25.844 -10.43 1 93.56 346 THR A C 1
ATOM 2672 O O . THR A 1 346 ? 15.461 -26.531 -9.844 1 93.56 346 THR A O 1
ATOM 2675 N N . MET A 1 347 ? 15.984 -24.906 -11.266 1 95.38 347 MET A N 1
ATOM 2676 C CA . MET A 1 347 ? 14.594 -24.578 -11.547 1 95.38 347 MET A CA 1
ATOM 2677 C C . MET A 1 347 ? 13.945 -25.656 -12.414 1 95.38 347 MET A C 1
ATOM 2679 O O . MET A 1 347 ? 12.773 -26 -12.227 1 95.38 347 MET A O 1
ATOM 2683 N N . GLN A 1 348 ? 14.688 -26.203 -13.336 1 96.75 348 GLN A N 1
ATOM 2684 C CA . GLN A 1 348 ? 14.188 -27.281 -14.18 1 96.75 348 GLN A CA 1
ATOM 2685 C C . GLN A 1 348 ? 13.898 -28.531 -13.352 1 96.75 348 GLN A C 1
ATOM 2687 O O . GLN A 1 348 ? 12.906 -29.219 -13.578 1 96.75 348 GLN A O 1
ATOM 2692 N N . VAL A 1 349 ? 14.727 -28.703 -12.422 1 96.25 349 VAL A N 1
ATOM 2693 C CA . VAL A 1 349 ? 14.523 -29.859 -11.547 1 96.25 349 VAL A CA 1
ATOM 2694 C C . VAL A 1 349 ? 13.312 -29.609 -10.648 1 96.25 349 VAL A C 1
ATOM 2696 O O . VAL A 1 349 ? 12.555 -30.531 -10.344 1 96.25 349 VAL A O 1
ATOM 2699 N N . ALA A 1 350 ? 13.164 -28.391 -10.211 1 95.81 350 ALA A N 1
ATOM 2700 C CA . ALA A 1 350 ? 11.961 -28.047 -9.469 1 95.81 350 ALA A CA 1
ATOM 2701 C C . ALA A 1 350 ? 10.703 -28.359 -10.273 1 95.81 350 ALA A C 1
ATOM 2703 O O . ALA A 1 350 ? 9.719 -28.875 -9.734 1 95.81 350 ALA A O 1
ATOM 2704 N N . GLY A 1 351 ? 10.758 -28.031 -11.555 1 97.62 351 GLY A N 1
ATOM 2705 C CA . GLY A 1 351 ? 9.648 -28.375 -12.43 1 97.62 351 GLY A CA 1
ATOM 2706 C C . GLY A 1 351 ? 9.391 -29.859 -12.516 1 97.62 351 GLY A C 1
ATOM 2707 O O . GLY A 1 351 ? 8.242 -30.297 -12.508 1 97.62 351 GLY A O 1
ATOM 2708 N N . CYS A 1 352 ? 10.406 -30.609 -12.562 1 97.38 352 CYS A N 1
ATOM 2709 C CA . CYS A 1 352 ? 10.281 -32.062 -12.609 1 97.38 352 CYS A CA 1
ATOM 2710 C C . CYS A 1 352 ? 9.633 -32.594 -11.328 1 97.38 352 CYS A C 1
ATOM 2712 O O . CYS A 1 352 ? 8.781 -33.469 -11.383 1 97.38 352 CYS A O 1
ATOM 2714 N N . PHE A 1 353 ? 10.086 -32.031 -10.266 1 96.44 353 PHE A N 1
ATOM 2715 C CA . PHE A 1 353 ? 9.5 -32.438 -8.992 1 96.44 353 PHE A CA 1
ATOM 2716 C C . PHE A 1 353 ? 8.008 -32.125 -8.961 1 96.44 353 PHE A C 1
ATOM 2718 O O . PHE A 1 353 ? 7.215 -32.938 -8.461 1 96.44 353 PHE A O 1
ATOM 2725 N N . LEU A 1 354 ? 7.668 -31.016 -9.477 1 96.94 354 LEU A N 1
ATOM 2726 C CA . LEU A 1 354 ? 6.262 -30.625 -9.508 1 96.94 354 LEU A CA 1
ATOM 2727 C C . LEU A 1 354 ? 5.453 -31.594 -10.367 1 96.94 354 LEU A C 1
ATOM 2729 O O . LEU A 1 354 ? 4.371 -32.031 -9.969 1 96.94 354 LEU A O 1
ATOM 2733 N N . ILE A 1 355 ? 6 -31.953 -11.5 1 97.38 355 ILE A N 1
ATOM 2734 C CA . ILE A 1 355 ? 5.312 -32.875 -12.406 1 97.38 355 ILE A CA 1
ATOM 2735 C C . ILE A 1 355 ? 5.148 -34.219 -11.727 1 97.38 355 ILE A C 1
ATOM 2737 O O . ILE A 1 355 ? 4.062 -34.812 -11.742 1 97.38 355 ILE A O 1
ATOM 2741 N N . ILE A 1 356 ? 6.168 -34.656 -11.125 1 96.62 356 ILE A N 1
ATOM 2742 C CA . ILE A 1 356 ? 6.137 -35.969 -10.453 1 96.62 356 ILE A CA 1
ATOM 2743 C C . ILE A 1 356 ? 5.105 -35.938 -9.328 1 96.62 356 ILE A C 1
ATOM 2745 O O . ILE A 1 356 ? 4.309 -36.875 -9.188 1 96.62 356 ILE A O 1
ATOM 2749 N N . ALA A 1 357 ? 5.137 -34.906 -8.594 1 94.69 357 ALA A N 1
ATOM 2750 C CA . ALA A 1 357 ? 4.184 -34.781 -7.496 1 94.69 357 ALA A CA 1
ATOM 2751 C C . ALA A 1 357 ? 2.748 -34.75 -8.016 1 94.69 357 ALA A C 1
ATOM 2753 O O . ALA A 1 357 ? 1.839 -35.281 -7.371 1 94.69 357 ALA A O 1
ATOM 2754 N N . GLY A 1 358 ? 2.52 -34.125 -9.133 1 95.31 358 GLY A N 1
ATOM 2755 C CA . GLY A 1 358 ? 1.187 -34.031 -9.711 1 95.31 358 GLY A CA 1
ATOM 2756 C C . GLY A 1 358 ? 0.701 -35.344 -10.297 1 95.31 358 GLY A C 1
ATOM 2757 O O . GLY A 1 358 ? -0.497 -35.625 -10.266 1 95.31 358 GLY A O 1
ATOM 2758 N N . ILE A 1 359 ? 1.576 -36.094 -10.789 1 96 359 ILE A N 1
ATOM 2759 C CA . ILE A 1 359 ? 1.223 -37.375 -11.406 1 96 359 ILE A CA 1
ATOM 2760 C C . ILE A 1 359 ? 0.928 -38.375 -10.312 1 96 359 ILE A C 1
ATOM 2762 O O . ILE A 1 359 ? 0.054 -39.25 -10.477 1 96 359 ILE A O 1
ATOM 2766 N N . ILE A 1 360 ? 1.654 -38.25 -9.242 1 94.94 360 ILE A N 1
ATOM 2767 C CA . ILE A 1 360 ? 1.332 -39.062 -8.086 1 94.94 360 ILE A CA 1
ATOM 2768 C C . ILE A 1 360 ? 0.081 -38.531 -7.398 1 94.94 360 ILE A C 1
ATOM 2770 O O . ILE A 1 360 ? 0.177 -37.75 -6.438 1 94.94 360 ILE A O 1
ATOM 2774 N N . THR A 1 361 ? -1.002 -39.094 -7.793 1 90.56 361 THR A N 1
ATOM 2775 C CA . THR A 1 361 ? -2.279 -38.5 -7.41 1 90.56 361 THR A CA 1
ATOM 2776 C C . THR A 1 361 ? -2.551 -38.719 -5.922 1 90.56 361 THR A C 1
ATOM 2778 O O . THR A 1 361 ? -3.316 -37.969 -5.312 1 90.56 361 THR A O 1
ATOM 2781 N N . LYS A 1 362 ? -1.905 -39.719 -5.312 1 91.5 362 LYS A N 1
ATOM 2782 C CA . LYS A 1 362 ? -2.047 -39.938 -3.873 1 91.5 362 LYS A CA 1
ATOM 2783 C C . LYS A 1 362 ? -1.475 -38.75 -3.092 1 91.5 362 LYS A C 1
ATOM 2785 O O . LYS A 1 362 ? -1.976 -38.406 -2.018 1 91.5 362 LYS A O 1
ATOM 2790 N N . PHE A 1 363 ? -0.466 -38.188 -3.664 1 90.38 363 PHE A N 1
ATOM 2791 C CA . PHE A 1 363 ? 0.085 -36.969 -3.053 1 90.38 363 PHE A CA 1
ATOM 2792 C C . PHE A 1 363 ? -0.933 -35.844 -3.074 1 90.38 363 PHE A C 1
ATOM 2794 O O . PHE A 1 363 ? -1.135 -35.156 -2.064 1 90.38 363 PHE A O 1
ATOM 2801 N N . ALA A 1 364 ? -1.521 -35.656 -4.191 1 90.69 364 ALA A N 1
ATOM 2802 C CA . ALA A 1 364 ? -2.562 -34.625 -4.328 1 90.69 364 ALA A CA 1
ATOM 2803 C C . ALA A 1 364 ? -3.738 -34.938 -3.4 1 90.69 364 ALA A C 1
ATOM 2805 O O . ALA A 1 364 ? -4.344 -34 -2.848 1 90.69 364 ALA A O 1
ATOM 2806 N N . ALA A 1 365 ? -4.066 -36.156 -3.293 1 90.94 365 ALA A N 1
ATOM 2807 C CA . ALA A 1 365 ? -5.148 -36.562 -2.402 1 90.94 365 ALA A CA 1
ATOM 2808 C C . ALA A 1 365 ? -4.824 -36.219 -0.951 1 90.94 365 ALA A C 1
ATOM 2810 O O . ALA A 1 365 ? -5.695 -35.781 -0.201 1 90.94 365 ALA A O 1
ATOM 2811 N N . PHE A 1 366 ? -3.646 -36.438 -0.626 1 88.12 366 PHE A N 1
ATOM 2812 C CA . PHE A 1 366 ? -3.203 -36.094 0.72 1 88.12 366 PHE A CA 1
ATOM 2813 C C . PHE A 1 366 ? -3.344 -34.594 0.969 1 88.12 366 PHE A C 1
ATOM 2815 O O . PHE A 1 366 ? -3.82 -34.188 2.027 1 88.12 366 PHE A O 1
ATOM 2822 N N . LEU A 1 367 ? -2.914 -33.812 0.059 1 88.31 367 LEU A N 1
ATOM 2823 C CA . LEU A 1 367 ? -2.996 -32.375 0.174 1 88.31 367 LEU A CA 1
ATOM 2824 C C . LEU A 1 367 ? -4.449 -31.906 0.188 1 88.31 367 LEU A C 1
ATOM 2826 O O . LEU A 1 367 ? -4.789 -30.922 0.863 1 88.31 367 LEU A O 1
ATOM 2830 N N . ALA A 1 368 ? -5.27 -32.594 -0.523 1 88.88 368 ALA A N 1
ATOM 2831 C CA . ALA A 1 368 ? -6.684 -32.219 -0.611 1 88.88 368 ALA A CA 1
ATOM 2832 C C . ALA A 1 368 ? -7.398 -32.5 0.709 1 88.88 368 ALA A C 1
ATOM 2834 O O . ALA A 1 368 ? -8.484 -31.953 0.954 1 88.88 368 ALA A O 1
ATOM 2835 N N . MET A 1 369 ? -6.785 -33.281 1.543 1 87.31 369 MET A N 1
ATOM 2836 C CA . MET A 1 369 ? -7.398 -33.656 2.814 1 87.31 369 MET A CA 1
ATOM 2837 C C . MET A 1 369 ? -7.074 -32.625 3.895 1 87.31 369 MET A C 1
ATOM 2839 O O . MET A 1 369 ? -7.645 -32.688 4.988 1 87.31 369 MET A O 1
ATOM 2843 N N . ILE A 1 370 ? -6.246 -31.734 3.553 1 88.38 370 ILE A N 1
ATOM 2844 C CA . ILE A 1 370 ? -5.938 -30.688 4.52 1 88.38 370 ILE A CA 1
ATOM 2845 C C . ILE A 1 370 ? -7.203 -29.891 4.848 1 88.38 370 ILE A C 1
ATOM 2847 O O . ILE A 1 370 ? -7.891 -29.406 3.943 1 88.38 370 ILE A O 1
ATOM 2851 N N . PRO A 1 371 ? -7.496 -29.828 6.094 1 89.12 371 PRO A N 1
ATOM 2852 C CA . PRO A 1 371 ? -8.719 -29.125 6.492 1 89.12 371 PRO A CA 1
ATOM 2853 C C . PRO A 1 371 ? -8.742 -27.672 6.027 1 89.12 371 PRO A C 1
ATOM 2855 O O . PRO A 1 371 ? -7.699 -27.016 6.008 1 89.12 371 PRO A O 1
ATOM 2858 N N . GLU A 1 372 ? -9.914 -27.219 5.727 1 87.94 372 GLU A N 1
ATOM 2859 C CA . GLU A 1 372 ? -10.109 -25.859 5.242 1 87.94 372 GLU A CA 1
ATOM 2860 C C . GLU A 1 372 ? -9.602 -24.844 6.254 1 87.94 372 GLU A C 1
ATOM 2862 O O . GLU A 1 372 ? -9.133 -23.766 5.875 1 87.94 372 GLU A O 1
ATOM 2867 N N . ALA A 1 373 ? -9.648 -25.219 7.504 1 91.5 373 ALA A N 1
ATOM 2868 C CA . ALA A 1 373 ? -9.211 -24.344 8.586 1 91.5 373 ALA A CA 1
ATOM 2869 C C . ALA A 1 373 ? -7.727 -24.016 8.445 1 91.5 373 ALA A C 1
ATOM 2871 O O . ALA A 1 373 ? -7.285 -22.938 8.875 1 91.5 373 ALA A O 1
ATOM 2872 N N . ILE A 1 374 ? -7.008 -24.891 7.871 1 93.81 374 ILE A N 1
ATOM 2873 C CA . ILE A 1 374 ? -5.57 -24.688 7.711 1 93.81 374 ILE A CA 1
ATOM 2874 C C . ILE A 1 374 ? -5.301 -23.828 6.477 1 93.81 374 ILE A C 1
ATOM 2876 O O . ILE A 1 374 ? -4.359 -23.047 6.461 1 93.81 374 ILE A O 1
ATOM 2880 N N . ILE A 1 375 ? -6.164 -23.875 5.52 1 91.94 375 ILE A N 1
ATOM 2881 C CA . ILE A 1 375 ? -5.996 -23.219 4.234 1 91.94 375 ILE A CA 1
ATOM 2882 C C . ILE A 1 375 ? -6.062 -21.703 4.422 1 91.94 375 ILE A C 1
ATOM 2884 O O . ILE A 1 375 ? -5.352 -20.953 3.744 1 91.94 375 ILE A O 1
ATOM 2888 N N . GLY A 1 376 ? -6.883 -21.297 5.371 1 93.56 376 GLY A N 1
ATOM 2889 C CA . GLY A 1 376 ? -6.988 -19.875 5.629 1 93.56 376 GLY A CA 1
ATOM 2890 C C . GLY A 1 376 ? -5.672 -19.234 6.031 1 93.56 376 GLY A C 1
ATOM 2891 O O . GLY A 1 376 ? -5.324 -18.156 5.555 1 93.56 376 GLY A O 1
ATOM 2892 N N . GLY A 1 377 ? -4.965 -19.922 6.898 1 94.94 377 GLY A N 1
ATOM 2893 C CA . GLY A 1 377 ? -3.664 -19.422 7.32 1 94.94 377 GLY A CA 1
ATOM 2894 C C . GLY A 1 377 ? -2.637 -19.422 6.203 1 94.94 377 GLY A C 1
ATOM 2895 O O . GLY A 1 377 ? -1.856 -18.469 6.078 1 94.94 377 GLY A O 1
ATOM 2896 N N . ILE A 1 378 ? -2.654 -20.422 5.395 1 93.62 378 ILE A N 1
ATOM 2897 C CA . ILE A 1 378 ? -1.73 -20.531 4.27 1 93.62 378 ILE A CA 1
ATOM 2898 C C . ILE A 1 378 ? -2.018 -19.438 3.25 1 93.62 378 ILE A C 1
ATOM 2900 O O . ILE A 1 378 ? -1.093 -18.797 2.74 1 93.62 378 ILE A O 1
ATOM 2904 N N . PHE A 1 379 ? -3.303 -19.25 3.059 1 92.88 379 PHE A N 1
ATOM 2905 C CA . PHE A 1 379 ? -3.75 -18.219 2.125 1 92.88 379 PHE A CA 1
ATOM 2906 C C . PHE A 1 379 ? -3.289 -16.844 2.574 1 92.88 379 PHE A C 1
ATOM 2908 O O . PHE A 1 379 ? -2.725 -16.078 1.784 1 92.88 379 PHE A O 1
ATOM 2915 N N . ALA A 1 380 ? -3.451 -16.594 3.773 1 95.81 380 ALA A N 1
ATOM 2916 C CA . ALA A 1 380 ? -3.057 -15.297 4.344 1 95.81 380 ALA A CA 1
ATOM 2917 C C . ALA A 1 380 ? -1.558 -15.062 4.18 1 95.81 380 ALA A C 1
ATOM 2919 O O . ALA A 1 380 ? -1.136 -14.008 3.707 1 95.81 380 ALA A O 1
ATOM 2920 N N . MET A 1 381 ? -0.798 -16.031 4.504 1 94.06 381 MET A N 1
ATOM 2921 C CA . MET A 1 381 ? 0.652 -15.875 4.426 1 94.06 381 MET A CA 1
ATOM 2922 C C . MET A 1 381 ? 1.106 -15.711 2.979 1 94.06 381 MET A C 1
ATOM 2924 O O . MET A 1 381 ? 2 -14.906 2.693 1 94.06 381 MET A O 1
ATOM 2928 N N . GLY A 1 382 ? 0.498 -16.484 2.131 1 91.19 382 GLY A N 1
ATOM 2929 C CA . GLY A 1 382 ? 0.836 -16.359 0.724 1 91.19 382 GLY A CA 1
ATOM 2930 C C . GLY A 1 382 ? 0.648 -14.945 0.198 1 91.19 382 GLY A C 1
ATOM 2931 O O . GLY A 1 382 ? 1.542 -14.391 -0.447 1 91.19 382 GLY A O 1
ATOM 2932 N N . VAL A 1 383 ? -0.444 -14.344 0.496 1 93.31 383 VAL A N 1
ATOM 2933 C CA . VAL A 1 383 ? -0.754 -13.008 0.012 1 93.31 383 VAL A CA 1
ATOM 2934 C C . VAL A 1 383 ? 0.162 -11.984 0.686 1 93.31 383 VAL A C 1
ATOM 2936 O O . VAL A 1 383 ? 0.6 -11.023 0.054 1 93.31 383 VAL A O 1
ATOM 2939 N N . CYS A 1 384 ? 0.448 -12.211 1.979 1 95.38 384 CYS A N 1
ATOM 2940 C CA . CYS A 1 384 ? 1.386 -11.336 2.68 1 95.38 384 CYS A CA 1
ATOM 2941 C C . CYS A 1 384 ? 2.738 -11.312 1.976 1 95.38 384 CYS A C 1
ATOM 2943 O O . CYS A 1 384 ? 3.324 -10.242 1.784 1 95.38 384 CYS A O 1
ATOM 2945 N N . MET A 1 385 ? 3.16 -12.422 1.555 1 91.06 385 MET A N 1
ATOM 2946 C CA . MET A 1 385 ? 4.461 -12.531 0.905 1 91.06 385 MET A CA 1
ATOM 2947 C C . MET A 1 385 ? 4.441 -11.859 -0.465 1 91.06 385 MET A C 1
ATOM 2949 O O . MET A 1 385 ? 5.406 -11.195 -0.851 1 91.06 385 MET A O 1
ATOM 2953 N N . ILE A 1 386 ? 3.4 -12.055 -1.14 1 90.19 386 ILE A N 1
ATOM 2954 C CA . ILE A 1 386 ? 3.277 -11.406 -2.443 1 90.19 386 ILE A CA 1
ATOM 2955 C C . ILE A 1 386 ? 3.311 -9.891 -2.277 1 90.19 386 ILE A C 1
ATOM 2957 O O . ILE A 1 386 ? 3.998 -9.195 -3.027 1 90.19 386 ILE A O 1
ATOM 2961 N N . ASN A 1 387 ? 2.598 -9.398 -1.295 1 94.38 387 ASN A N 1
ATOM 2962 C CA . ASN A 1 387 ? 2.57 -7.965 -1.031 1 94.38 387 ASN A CA 1
ATOM 2963 C C . ASN A 1 387 ? 3.959 -7.434 -0.687 1 94.38 387 ASN A C 1
ATOM 2965 O O . ASN A 1 387 ? 4.367 -6.383 -1.186 1 94.38 387 ASN A O 1
ATOM 2969 N N . GLY A 1 388 ? 4.641 -8.172 0.153 1 93.75 388 GLY A N 1
ATOM 2970 C CA . GLY A 1 388 ? 5.996 -7.781 0.511 1 93.75 388 GLY A CA 1
ATOM 2971 C C . GLY A 1 388 ? 6.938 -7.742 -0.676 1 93.75 388 GLY A C 1
ATOM 2972 O O . GLY A 1 388 ? 7.656 -6.758 -0.873 1 93.75 388 GLY A O 1
ATOM 2973 N N . CYS A 1 389 ? 6.891 -8.711 -1.496 1 89.62 389 CYS A N 1
ATOM 2974 C CA . CYS A 1 389 ? 7.809 -8.836 -2.625 1 89.62 389 CYS A CA 1
ATOM 2975 C C . CYS A 1 389 ? 7.531 -7.758 -3.67 1 89.62 389 CYS A C 1
ATOM 2977 O O . CYS A 1 389 ? 8.422 -7.387 -4.438 1 89.62 389 CYS A O 1
ATOM 2979 N N . THR A 1 390 ? 6.328 -7.293 -3.66 1 91.38 390 THR A N 1
ATOM 2980 C CA . THR A 1 390 ? 5.977 -6.211 -4.57 1 91.38 390 THR A CA 1
ATOM 2981 C C . THR A 1 390 ? 6.895 -5.008 -4.367 1 91.38 390 THR A C 1
ATOM 2983 O O . THR A 1 390 ? 7.285 -4.348 -5.332 1 91.38 390 THR A O 1
ATOM 2986 N N . LEU A 1 391 ? 7.297 -4.758 -3.141 1 93.06 391 LEU A N 1
ATOM 2987 C CA . LEU A 1 391 ? 8.094 -3.586 -2.795 1 93.06 391 LEU A CA 1
ATOM 2988 C C . LEU A 1 391 ? 9.523 -3.73 -3.297 1 93.06 391 LEU A C 1
ATOM 2990 O O . LEU A 1 391 ? 10.25 -2.74 -3.402 1 93.06 391 LEU A O 1
ATOM 2994 N N . SER A 1 392 ? 9.922 -4.953 -3.582 1 90.5 392 SER A N 1
ATOM 2995 C CA . SER A 1 392 ? 11.273 -5.172 -4.09 1 90.5 392 SER A CA 1
ATOM 2996 C C . SER A 1 392 ? 11.469 -4.508 -5.449 1 90.5 392 SER A C 1
ATOM 2998 O O . SER A 1 392 ? 12.594 -4.184 -5.832 1 90.5 392 SER A O 1
ATOM 3000 N N . ASN A 1 393 ? 10.391 -4.262 -6.145 1 89.81 393 ASN A N 1
ATOM 3001 C CA . ASN A 1 393 ? 10.461 -3.602 -7.445 1 89.81 393 ASN A CA 1
ATOM 3002 C C . ASN A 1 393 ? 10.906 -2.148 -7.312 1 89.81 393 ASN A C 1
ATOM 3004 O O . ASN A 1 393 ? 11.352 -1.541 -8.289 1 89.81 393 ASN A O 1
ATOM 3008 N N . LEU A 1 394 ? 10.828 -1.609 -6.117 1 92.94 394 LEU A N 1
ATOM 3009 C CA . LEU A 1 394 ? 11.156 -0.203 -5.91 1 92.94 394 LEU A CA 1
ATOM 3010 C C . LEU A 1 394 ? 12.656 -0.015 -5.73 1 92.94 394 LEU A C 1
ATOM 3012 O O . LEU A 1 394 ? 13.141 1.116 -5.645 1 92.94 394 LEU A O 1
ATOM 3016 N N . GLN A 1 395 ? 13.375 -1.064 -5.703 1 86.88 395 GLN A N 1
ATOM 3017 C CA . GLN A 1 395 ? 14.812 -1 -5.477 1 86.88 395 GLN A CA 1
ATOM 3018 C C . GLN A 1 395 ? 15.5 -0.143 -6.535 1 86.88 395 GLN A C 1
ATOM 3020 O O . GLN A 1 395 ? 16.516 0.488 -6.266 1 86.88 395 GLN A O 1
ATOM 3025 N N . SER A 1 396 ? 14.922 -0.113 -7.68 1 86.94 396 SER A N 1
ATOM 3026 C CA . SER A 1 396 ? 15.578 0.579 -8.781 1 86.94 396 SER A CA 1
ATOM 3027 C C . SER A 1 396 ? 14.977 1.96 -9.008 1 86.94 396 SER A C 1
ATOM 3029 O O . SER A 1 396 ? 15.445 2.715 -9.867 1 86.94 396 SER A O 1
ATOM 3031 N N . VAL A 1 397 ? 13.992 2.273 -8.281 1 93 397 VAL A N 1
ATOM 3032 C CA . VAL A 1 397 ? 13.273 3.525 -8.508 1 93 397 VAL A CA 1
ATOM 3033 C C . VAL A 1 397 ? 13.875 4.625 -7.633 1 93 397 VAL A C 1
ATOM 3035 O O . VAL A 1 397 ? 14.219 4.391 -6.469 1 93 397 VAL A O 1
ATOM 3038 N N . ASP A 1 398 ? 14.062 5.793 -8.195 1 92.25 398 ASP A N 1
ATOM 3039 C CA . ASP A 1 398 ? 14.469 6.945 -7.391 1 92.25 398 ASP A CA 1
ATOM 3040 C C . ASP A 1 398 ? 13.297 7.473 -6.566 1 92.25 398 ASP A C 1
ATOM 3042 O O . ASP A 1 398 ? 12.469 8.234 -7.066 1 92.25 398 ASP A O 1
ATOM 3046 N N . LEU A 1 399 ? 13.359 7.152 -5.336 1 91.25 399 LEU A N 1
ATOM 3047 C CA . LEU A 1 399 ? 12.25 7.484 -4.445 1 91.25 399 LEU A CA 1
ATOM 3048 C C . LEU A 1 399 ? 12.43 8.875 -3.855 1 91.25 399 LEU A C 1
ATOM 3050 O O . LEU A 1 399 ? 11.688 9.273 -2.951 1 91.25 399 LEU A O 1
ATOM 3054 N N . ARG A 1 400 ? 13.336 9.688 -4.336 1 85.69 400 ARG A N 1
ATOM 3055 C CA . ARG A 1 400 ? 13.516 11.078 -3.92 1 85.69 400 ARG A CA 1
ATOM 3056 C C . ARG A 1 400 ? 12.719 12.023 -4.801 1 85.69 400 ARG A C 1
ATOM 3058 O O . ARG A 1 400 ? 12.477 13.18 -4.434 1 85.69 400 ARG A O 1
ATOM 3065 N N . LEU A 1 401 ? 12.336 11.461 -5.93 1 87.75 401 LEU A N 1
ATOM 3066 C CA . LEU A 1 401 ? 11.609 12.297 -6.883 1 87.75 401 LEU A CA 1
ATOM 3067 C C . LEU A 1 401 ? 10.125 12.336 -6.551 1 87.75 401 LEU A C 1
ATOM 3069 O O . LEU A 1 401 ? 9.453 11.305 -6.555 1 87.75 401 LEU A O 1
ATOM 3073 N N . SER A 1 402 ? 9.672 13.516 -6.371 1 84.88 402 SER A N 1
ATOM 3074 C CA . SER A 1 402 ? 8.273 13.727 -6.012 1 84.88 402 SER A CA 1
ATOM 3075 C C . SER A 1 402 ? 7.34 13.219 -7.109 1 84.88 402 SER A C 1
ATOM 3077 O O . SER A 1 402 ? 6.242 12.742 -6.828 1 84.88 402 SER A O 1
ATOM 3079 N N . ARG A 1 403 ? 7.77 13.328 -8.312 1 88.69 403 ARG A N 1
ATOM 3080 C CA . ARG A 1 403 ? 6.965 12.875 -9.438 1 88.69 403 ARG A CA 1
ATOM 3081 C C . ARG A 1 403 ? 6.609 11.398 -9.297 1 88.69 403 ARG A C 1
ATOM 3083 O O . ARG A 1 403 ? 5.441 11.016 -9.43 1 88.69 403 ARG A O 1
ATOM 3090 N N . ASN A 1 404 ? 7.699 10.602 -9.07 1 93.56 404 ASN A N 1
ATOM 3091 C CA . ASN A 1 404 ? 7.496 9.156 -8.945 1 93.56 404 ASN A CA 1
ATOM 3092 C C . ASN A 1 404 ? 6.578 8.82 -7.77 1 93.56 404 ASN A C 1
ATOM 3094 O O . ASN A 1 404 ? 5.688 7.98 -7.895 1 93.56 404 ASN A O 1
ATOM 3098 N N . LEU A 1 405 ? 6.762 9.547 -6.746 1 93.12 405 LEU A N 1
ATOM 3099 C CA . LEU A 1 405 ? 5.992 9.297 -5.531 1 93.12 405 LEU A CA 1
ATOM 3100 C C . LEU A 1 405 ? 4.527 9.664 -5.734 1 93.12 405 LEU A C 1
ATOM 3102 O O . LEU A 1 405 ? 3.633 8.898 -5.363 1 93.12 405 LEU A O 1
ATOM 3106 N N . THR A 1 406 ? 4.281 10.75 -6.355 1 92.44 406 THR A N 1
ATOM 3107 C CA . THR A 1 406 ? 2.924 11.242 -6.559 1 92.44 406 THR A CA 1
ATOM 3108 C C . THR A 1 406 ? 2.15 10.32 -7.5 1 92.44 406 THR A C 1
ATOM 3110 O O . THR A 1 406 ? 0.979 10.023 -7.258 1 92.44 406 THR A O 1
ATOM 3113 N N . ILE A 1 407 ? 2.803 9.859 -8.508 1 96.38 407 ILE A N 1
ATOM 3114 C CA . ILE A 1 407 ? 2.15 8.984 -9.469 1 96.38 407 ILE A CA 1
ATOM 3115 C C . ILE A 1 407 ? 1.716 7.691 -8.781 1 96.38 407 ILE A C 1
ATOM 3117 O O . ILE A 1 407 ? 0.576 7.246 -8.938 1 96.38 407 ILE A O 1
ATOM 3121 N N . MET A 1 408 ? 2.576 7.141 -8.016 1 97.44 408 MET A N 1
ATOM 3122 C CA . MET A 1 408 ? 2.252 5.891 -7.336 1 97.44 408 MET A CA 1
ATOM 3123 C C . MET A 1 408 ? 1.157 6.105 -6.293 1 97.44 408 MET A C 1
ATOM 3125 O O . MET A 1 408 ? 0.257 5.277 -6.152 1 97.44 408 MET A O 1
ATOM 3129 N N . GLY A 1 409 ? 1.248 7.223 -5.648 1 97.19 409 GLY A N 1
ATOM 3130 C CA . GLY A 1 409 ? 0.205 7.547 -4.691 1 97.19 409 GLY A CA 1
ATOM 3131 C C . GLY A 1 409 ? -1.167 7.688 -5.324 1 97.19 409 GLY A C 1
ATOM 3132 O O . GLY A 1 409 ? -2.145 7.121 -4.828 1 97.19 409 GLY A O 1
ATOM 3133 N N . ILE A 1 410 ? -1.24 8.383 -6.438 1 97.56 410 ILE A N 1
ATOM 3134 C CA . ILE A 1 410 ? -2.494 8.586 -7.152 1 97.56 410 ILE A CA 1
ATOM 3135 C C . ILE A 1 410 ? -3.045 7.242 -7.625 1 97.56 410 ILE A C 1
ATOM 3137 O O . ILE A 1 410 ? -4.238 6.965 -7.465 1 97.56 410 ILE A O 1
ATOM 3141 N N . ALA A 1 411 ? -2.154 6.457 -8.102 1 98.19 411 ALA A N 1
ATOM 3142 C CA . ALA A 1 411 ? -2.57 5.172 -8.664 1 98.19 411 ALA A CA 1
ATOM 3143 C C . ALA A 1 411 ? -3.176 4.277 -7.582 1 98.19 411 ALA A C 1
ATOM 3145 O O . ALA A 1 411 ? -4.223 3.66 -7.797 1 98.19 411 ALA A O 1
ATOM 3146 N N . VAL A 1 412 ? -2.584 4.223 -6.453 1 98.19 412 VAL A N 1
ATOM 3147 C CA . VAL A 1 412 ? -3.039 3.33 -5.395 1 98.19 412 VAL A CA 1
ATOM 3148 C C . VAL A 1 412 ? -4.359 3.838 -4.82 1 98.19 412 VAL A C 1
ATOM 3150 O O . VAL A 1 412 ? -5.332 3.088 -4.73 1 98.19 412 VAL A O 1
ATOM 3153 N N . ILE A 1 413 ? -4.422 5.078 -4.48 1 98.12 413 ILE A N 1
ATOM 3154 C CA . ILE A 1 413 ? -5.602 5.613 -3.807 1 98.12 413 ILE A CA 1
ATOM 3155 C C . ILE A 1 413 ? -6.781 5.641 -4.773 1 98.12 413 ILE A C 1
ATOM 3157 O O . ILE A 1 413 ? -7.871 5.172 -4.445 1 98.12 413 ILE A O 1
ATOM 3161 N N . MET A 1 414 ? -6.566 6.141 -5.973 1 98.19 414 MET A N 1
ATOM 3162 C CA . MET A 1 414 ? -7.652 6.211 -6.949 1 98.19 414 MET A CA 1
ATOM 3163 C C . MET A 1 414 ? -8.031 4.82 -7.438 1 98.19 414 MET A C 1
ATOM 3165 O O . MET A 1 414 ? -9.156 4.602 -7.895 1 98.19 414 MET A O 1
ATOM 3169 N N . GLY A 1 415 ? -7.055 3.932 -7.328 1 97.81 415 GLY A N 1
ATOM 3170 C CA . GLY A 1 415 ? -7.355 2.545 -7.645 1 97.81 415 GLY A CA 1
ATOM 3171 C C . GLY A 1 415 ? -8.367 1.923 -6.695 1 97.81 415 GLY A C 1
ATOM 3172 O O . GLY A 1 415 ? -8.992 0.913 -7.023 1 97.81 415 GLY A O 1
ATOM 3173 N N . PHE A 1 416 ? -8.5 2.432 -5.543 1 97.88 416 PHE A N 1
ATOM 3174 C CA . PHE A 1 416 ? -9.516 1.971 -4.605 1 97.88 416 PHE A CA 1
ATOM 3175 C C . PHE A 1 416 ? -10.773 2.836 -4.691 1 97.88 416 PHE A C 1
ATOM 3177 O O . PHE A 1 416 ? -11.891 2.322 -4.645 1 97.88 416 PHE A O 1
ATOM 3184 N N . VAL A 1 417 ? -10.602 4.113 -4.914 1 98 417 VAL A N 1
ATOM 3185 C CA . VAL A 1 417 ? -11.703 5.066 -4.852 1 98 417 VAL A CA 1
ATOM 3186 C C . VAL A 1 417 ? -12.656 4.836 -6.023 1 98 417 VAL A C 1
ATOM 3188 O O . VAL A 1 417 ? -13.867 4.746 -5.84 1 98 417 VAL A O 1
ATOM 3191 N N . ILE A 1 418 ? -12.117 4.723 -7.227 1 97.25 418 ILE A N 1
ATOM 3192 C CA . ILE A 1 418 ? -12.93 4.633 -8.438 1 97.25 418 ILE A CA 1
ATOM 3193 C C . ILE A 1 418 ? -13.734 3.34 -8.414 1 97.25 418 ILE A C 1
ATOM 3195 O O . ILE A 1 418 ? -14.961 3.359 -8.594 1 97.25 418 ILE A O 1
ATOM 3199 N N . PRO A 1 419 ? -13.109 2.223 -8.148 1 95 419 PRO A N 1
ATOM 3200 C CA . PRO A 1 419 ? -13.906 0.997 -8.062 1 95 419 PRO A CA 1
ATOM 3201 C C . PRO A 1 419 ? -14.953 1.046 -6.949 1 95 419 PRO A C 1
ATOM 3203 O O . PRO A 1 419 ? -16.062 0.533 -7.109 1 95 419 PRO A O 1
ATOM 3206 N N . ASP A 1 420 ? -14.547 1.61 -5.793 1 95.88 420 ASP A N 1
ATOM 3207 C CA . ASP A 1 420 ? -15.508 1.752 -4.699 1 95.88 420 ASP A CA 1
ATOM 3208 C C . ASP A 1 420 ? -16.734 2.543 -5.145 1 95.88 420 ASP A C 1
ATOM 3210 O O . ASP A 1 420 ? -17.859 2.197 -4.789 1 95.88 420 ASP A O 1
ATOM 3214 N N . TYR A 1 421 ? -16.578 3.584 -5.91 1 96.12 421 TYR A N 1
ATOM 3215 C CA . TYR A 1 421 ? -17.672 4.395 -6.422 1 96.12 421 TYR A CA 1
ATOM 3216 C C . TYR A 1 421 ? -18.578 3.572 -7.324 1 96.12 421 TYR A C 1
ATOM 3218 O O . TYR A 1 421 ? -19.812 3.617 -7.184 1 96.12 421 TYR A O 1
ATOM 3226 N N . PHE A 1 422 ? -18.031 2.789 -8.188 1 94.12 422 PHE A N 1
ATOM 3227 C CA . PHE A 1 422 ? -18.828 2.061 -9.172 1 94.12 422 PHE A CA 1
ATOM 3228 C C . PHE A 1 422 ? -19.469 0.827 -8.547 1 94.12 422 PHE A C 1
ATOM 3230 O O . PHE A 1 422 ? -20.438 0.283 -9.086 1 94.12 422 PHE A O 1
ATOM 3237 N N . ASN A 1 423 ? -18.891 0.355 -7.465 1 91.75 423 ASN A N 1
ATOM 3238 C CA . ASN A 1 423 ? -19.594 -0.683 -6.707 1 91.75 423 ASN A CA 1
ATOM 3239 C C . ASN A 1 423 ? -20.875 -0.159 -6.09 1 91.75 423 ASN A C 1
ATOM 3241 O O . ASN A 1 423 ? -21.875 -0.876 -6.035 1 91.75 423 ASN A O 1
ATOM 3245 N N . LYS A 1 424 ? -20.859 1.074 -5.656 1 92.94 424 LYS A N 1
ATOM 3246 C CA . LYS A 1 424 ? -22.031 1.694 -5.035 1 92.94 424 LYS A CA 1
ATOM 3247 C C . LYS A 1 424 ? -22.984 2.24 -6.09 1 92.94 424 LYS A C 1
ATOM 3249 O O . LYS A 1 424 ? -24.203 2.305 -5.859 1 92.94 424 LYS A O 1
ATOM 3254 N N . ASN A 1 425 ? -22.359 2.668 -7.258 1 94 425 ASN A N 1
ATOM 3255 C CA . ASN A 1 425 ? -23.141 3.217 -8.367 1 94 425 ASN A CA 1
ATOM 3256 C C . ASN A 1 425 ? -22.891 2.441 -9.656 1 94 425 ASN A C 1
ATOM 3258 O O . ASN A 1 425 ? -22.203 2.936 -10.562 1 94 425 ASN A O 1
ATOM 3262 N N . PRO A 1 426 ? -23.578 1.285 -9.773 1 91.25 426 PRO A N 1
ATOM 3263 C CA . PRO A 1 426 ? -23.328 0.431 -10.938 1 91.25 426 PRO A CA 1
ATOM 3264 C C . PRO A 1 426 ? -23.781 1.072 -12.25 1 91.25 426 PRO A C 1
ATOM 3266 O O . PRO A 1 426 ? -24.672 1.917 -12.25 1 91.25 426 PRO A O 1
ATOM 3269 N N . TRP A 1 427 ? -23.078 0.654 -13.266 1 90.5 427 TRP A N 1
ATOM 3270 C CA . TRP A 1 427 ? -23.422 1.136 -14.594 1 90.5 427 TRP A CA 1
ATOM 3271 C C . TRP A 1 427 ? -24.844 0.709 -14.977 1 90.5 427 TRP A C 1
ATOM 3273 O O . TRP A 1 427 ? -25.266 -0.405 -14.664 1 90.5 427 TRP A O 1
ATOM 3283 N N . ASN A 1 428 ? -25.625 1.6 -15.477 1 91.25 428 ASN A N 1
ATOM 3284 C CA . ASN A 1 428 ? -27 1.289 -15.867 1 91.25 428 ASN A CA 1
ATOM 3285 C C . ASN A 1 428 ? -27.297 1.783 -17.281 1 91.25 428 ASN A C 1
ATOM 3287 O O . ASN A 1 428 ? -28.094 2.709 -17.469 1 91.25 428 ASN A O 1
ATOM 3291 N N . THR A 1 429 ? -26.672 1.141 -18.188 1 89.25 429 THR A N 1
ATOM 3292 C CA . THR A 1 429 ? -26.984 1.443 -19.578 1 89.25 429 THR A CA 1
ATOM 3293 C C . THR A 1 429 ? -28.062 0.507 -20.094 1 89.25 429 THR A C 1
ATOM 3295 O O . THR A 1 429 ? -28.484 -0.425 -19.406 1 89.25 429 THR A O 1
ATOM 3298 N N . GLN A 1 430 ? -28.656 0.711 -21.266 1 90.25 430 GLN A N 1
ATOM 3299 C CA . GLN A 1 430 ? -29.719 -0.098 -21.844 1 90.25 430 GLN A CA 1
ATOM 3300 C C . GLN A 1 430 ? -29.203 -1.48 -22.234 1 90.25 430 GLN A C 1
ATOM 3302 O O . GLN A 1 430 ? -29.984 -2.432 -22.344 1 90.25 430 GLN A O 1
ATOM 3307 N N . ASN A 1 431 ? -28 -1.667 -22.375 1 89.81 431 ASN A N 1
ATOM 3308 C CA . ASN A 1 431 ? -27.391 -2.932 -22.75 1 89.81 431 ASN A CA 1
ATOM 3309 C C . ASN A 1 431 ? -26.781 -3.65 -21.562 1 89.81 431 ASN A C 1
ATOM 3311 O O . ASN A 1 431 ? -25.781 -3.193 -20.984 1 89.81 431 ASN A O 1
ATOM 3315 N N . ILE A 1 432 ? -27.297 -4.785 -21.266 1 83.31 432 ILE A N 1
ATOM 3316 C CA . ILE A 1 432 ? -26.906 -5.535 -20.062 1 83.31 432 ILE A CA 1
ATOM 3317 C C . ILE A 1 432 ? -25.469 -6.008 -20.188 1 83.31 432 ILE A C 1
ATOM 3319 O O . ILE A 1 432 ? -24.703 -5.945 -19.234 1 83.31 432 ILE A O 1
ATOM 3323 N N . THR A 1 433 ? -25.141 -6.492 -21.328 1 81.38 433 THR A N 1
ATOM 3324 C CA . THR A 1 433 ? -23.781 -6.98 -21.562 1 81.38 433 THR A CA 1
ATOM 3325 C C . THR A 1 433 ? -22.766 -5.855 -21.406 1 81.38 433 THR A C 1
ATOM 3327 O O . THR A 1 433 ? -21.703 -6.047 -20.797 1 81.38 433 THR A O 1
ATOM 3330 N N . LEU A 1 434 ? -23.094 -4.77 -21.891 1 85.88 434 LEU A N 1
ATOM 3331 C CA . LEU A 1 434 ? -22.203 -3.615 -21.781 1 85.88 434 LEU A CA 1
ATOM 3332 C C . LEU A 1 434 ? -22.062 -3.18 -20.328 1 85.88 434 LEU A C 1
ATOM 3334 O O . LEU A 1 434 ? -20.984 -2.793 -19.891 1 85.88 434 LEU A O 1
ATOM 3338 N N . ASN A 1 435 ? -23.172 -3.268 -19.656 1 87.75 435 ASN A N 1
ATOM 3339 C CA . ASN A 1 435 ? -23.125 -2.939 -18.234 1 87.75 435 ASN A CA 1
ATOM 3340 C C . ASN A 1 435 ? -22.203 -3.877 -17.469 1 87.75 435 ASN A C 1
ATOM 3342 O O . ASN A 1 435 ? -21.422 -3.43 -16.641 1 87.75 435 ASN A O 1
ATOM 3346 N N . ASP A 1 436 ? -22.25 -5.074 -17.891 1 82 436 ASP A N 1
ATOM 3347 C CA . ASP A 1 436 ? -21.438 -6.062 -17.188 1 82 436 ASP A CA 1
ATOM 3348 C C . ASP A 1 436 ? -19.953 -5.852 -17.469 1 82 436 ASP A C 1
ATOM 3350 O O . ASP A 1 436 ? -19.109 -5.965 -16.578 1 82 436 ASP A O 1
ATOM 3354 N N . VAL A 1 437 ? -19.672 -5.559 -18.672 1 83.56 437 VAL A N 1
ATOM 3355 C CA . VAL A 1 437 ? -18.281 -5.344 -19.078 1 83.56 437 VAL A CA 1
ATOM 3356 C C . VAL A 1 437 ? -17.734 -4.102 -18.391 1 83.56 437 VAL A C 1
ATOM 3358 O O . VAL A 1 437 ? -16.656 -4.145 -17.781 1 83.56 437 VAL A O 1
ATOM 3361 N N . LEU A 1 438 ? -18.469 -3.062 -18.406 1 87.81 438 LEU A N 1
ATOM 3362 C CA . LEU A 1 438 ? -18.016 -1.806 -17.828 1 87.81 438 LEU A CA 1
ATOM 3363 C C . LEU A 1 438 ? -17.922 -1.918 -16.312 1 87.81 438 LEU A C 1
ATOM 3365 O O . LEU A 1 438 ? -17.016 -1.354 -15.695 1 87.81 438 LEU A O 1
ATOM 3369 N N . GLN A 1 439 ? -18.812 -2.611 -15.812 1 87.56 439 GLN A N 1
ATOM 3370 C CA . GLN A 1 439 ? -18.812 -2.797 -14.367 1 87.56 439 GLN A CA 1
ATOM 3371 C C . GLN A 1 439 ? -17.594 -3.58 -13.906 1 87.56 439 GLN A C 1
ATOM 3373 O O . GLN A 1 439 ? -16.938 -3.199 -12.945 1 87.56 439 GLN A O 1
ATOM 3378 N N . THR A 1 440 ? -17.281 -4.586 -14.711 1 83.75 440 THR A N 1
ATOM 3379 C CA . THR A 1 440 ? -16.125 -5.414 -14.344 1 83.75 440 THR A CA 1
ATOM 3380 C C . THR A 1 440 ? -14.828 -4.629 -14.477 1 83.75 440 THR A C 1
ATOM 3382 O O . THR A 1 440 ? -13.984 -4.668 -13.586 1 83.75 440 THR A O 1
ATOM 3385 N N . LEU A 1 441 ? -14.711 -3.898 -15.461 1 85.25 441 LEU A N 1
ATOM 3386 C CA . LEU A 1 441 ? -13.492 -3.143 -15.719 1 85.25 441 LEU A CA 1
ATOM 3387 C C . LEU A 1 441 ? -13.328 -2.008 -14.711 1 85.25 441 LEU A C 1
ATOM 3389 O O . LEU A 1 441 ? -12.219 -1.731 -14.258 1 85.25 441 LEU A O 1
ATOM 3393 N N . SER A 1 442 ? -14.453 -1.424 -14.336 1 90.5 442 SER A N 1
ATOM 3394 C CA . SER A 1 442 ? -14.398 -0.257 -13.461 1 90.5 442 SER A CA 1
ATOM 3395 C C . SER A 1 442 ? -14.289 -0.667 -12 1 90.5 442 SER A C 1
ATOM 3397 O O . SER A 1 442 ? -13.898 0.139 -11.148 1 90.5 442 SER A O 1
ATOM 3399 N N . THR A 1 443 ? -14.602 -1.9 -11.688 1 90.44 443 THR A N 1
ATOM 3400 C CA . THR A 1 443 ? -14.602 -2.32 -10.289 1 90.44 443 THR A CA 1
ATOM 3401 C C . THR A 1 443 ? -13.359 -3.152 -9.984 1 90.44 443 THR A C 1
ATOM 3403 O O . THR A 1 443 ? -13.141 -3.539 -8.828 1 90.44 443 THR A O 1
ATOM 3406 N N . THR A 1 444 ? -12.547 -3.459 -11.047 1 88.56 444 THR A N 1
ATOM 3407 C CA . THR A 1 444 ? -11.289 -4.164 -10.82 1 88.56 444 THR A CA 1
ATOM 3408 C C . THR A 1 444 ? -10.188 -3.186 -10.414 1 88.56 444 THR A C 1
ATOM 3410 O O . THR A 1 444 ? -9.648 -2.467 -11.258 1 88.56 444 THR A O 1
ATOM 3413 N N . GLN A 1 445 ? -9.805 -3.227 -9.18 1 93.94 445 GLN A N 1
ATOM 3414 C CA . GLN A 1 445 ? -8.914 -2.238 -8.586 1 93.94 445 GLN A CA 1
ATOM 3415 C C . GLN A 1 445 ? -7.547 -2.258 -9.273 1 93.94 445 GLN A C 1
ATOM 3417 O O . GLN A 1 445 ? -7.008 -1.206 -9.625 1 93.94 445 GLN A O 1
ATOM 3422 N N . MET A 1 446 ? -6.961 -3.467 -9.453 1 92.44 446 MET A N 1
ATOM 3423 C CA . MET A 1 446 ? -5.621 -3.57 -10.023 1 92.44 446 MET A CA 1
ATOM 3424 C C . MET A 1 446 ? -5.59 -3.002 -11.445 1 92.44 446 MET A C 1
ATOM 3426 O O . MET A 1 446 ? -4.598 -2.396 -11.852 1 92.44 446 MET A O 1
ATOM 3430 N N . LEU A 1 447 ? -6.68 -3.172 -12.195 1 89.62 447 LEU A N 1
ATOM 3431 C CA . LEU A 1 447 ? -6.742 -2.67 -13.562 1 89.62 447 LEU A CA 1
ATOM 3432 C C . LEU A 1 447 ? -6.809 -1.146 -13.586 1 89.62 447 LEU A C 1
ATOM 3434 O O . LEU A 1 447 ? -6.07 -0.497 -14.328 1 89.62 447 LEU A O 1
ATOM 3438 N N . VAL A 1 448 ? -7.691 -0.603 -12.773 1 94.12 448 VAL A N 1
ATOM 3439 C CA . VAL A 1 448 ? -7.879 0.843 -12.727 1 94.12 448 VAL A CA 1
ATOM 3440 C C . VAL A 1 448 ? -6.594 1.517 -12.258 1 94.12 448 VAL A C 1
ATOM 3442 O O . VAL A 1 448 ? -6.102 2.447 -12.898 1 94.12 448 VAL A O 1
ATOM 3445 N N . GLY A 1 449 ? -6.082 1.076 -11.156 1 95.94 449 GLY A N 1
ATOM 3446 C CA . GLY A 1 449 ? -4.859 1.656 -10.625 1 95.94 449 GLY A CA 1
ATOM 3447 C C . GLY A 1 449 ? -3.668 1.492 -11.555 1 95.94 449 GLY A C 1
ATOM 3448 O O . GLY A 1 449 ? -2.881 2.424 -11.734 1 95.94 449 GLY A O 1
ATOM 3449 N N . GLY A 1 450 ? -3.49 0.245 -12.102 1 93.88 450 GLY A N 1
ATOM 3450 C CA . GLY A 1 450 ? -2.406 0.01 -13.047 1 93.88 450 GLY A CA 1
ATOM 3451 C C . GLY A 1 450 ? -2.488 0.888 -14.281 1 93.88 450 GLY A C 1
ATOM 3452 O O . GLY A 1 450 ? -1.472 1.406 -14.75 1 93.88 450 GLY A O 1
ATOM 3453 N N . PHE A 1 451 ? -3.66 1.045 -14.773 1 93.56 451 PHE A N 1
ATOM 3454 C CA . PHE A 1 451 ? -3.871 1.879 -15.953 1 93.56 451 PHE A CA 1
ATOM 3455 C C . PHE A 1 451 ? -3.51 3.33 -15.656 1 93.56 451 PHE A C 1
ATOM 3457 O O . PHE A 1 451 ? -2.834 3.98 -16.453 1 93.56 451 PHE A O 1
ATOM 3464 N N . LEU A 1 452 ? -3.949 3.832 -14.57 1 96.56 452 LEU A N 1
ATOM 3465 C CA . LEU A 1 452 ? -3.645 5.203 -14.18 1 96.56 452 LEU A CA 1
ATOM 3466 C C . LEU A 1 452 ? -2.141 5.402 -14.016 1 96.56 452 LEU A C 1
ATOM 3468 O O . LEU A 1 452 ? -1.59 6.402 -14.477 1 96.56 452 LEU A O 1
ATOM 3472 N N . ALA A 1 453 ? -1.514 4.465 -13.352 1 96.88 453 ALA A N 1
ATOM 3473 C CA . ALA A 1 453 ? -0.07 4.547 -13.156 1 96.88 453 ALA A CA 1
ATOM 3474 C C . ALA A 1 453 ? 0.67 4.547 -14.484 1 96.88 453 ALA A C 1
ATOM 3476 O O . ALA A 1 453 ? 1.6 5.332 -14.695 1 96.88 453 ALA A O 1
ATOM 3477 N N . CYS A 1 454 ? 0.269 3.686 -15.352 1 94.75 454 CYS A N 1
ATOM 3478 C CA . CYS A 1 454 ? 0.917 3.561 -16.656 1 94.75 454 CYS A CA 1
ATOM 3479 C C . CYS A 1 454 ? 0.766 4.84 -17.453 1 94.75 454 CYS A C 1
ATOM 3481 O O . CYS A 1 454 ? 1.738 5.34 -18.031 1 94.75 454 CYS A O 1
ATOM 3483 N N . ILE A 1 455 ? -0.408 5.355 -17.484 1 95.88 455 ILE A N 1
ATOM 3484 C CA . ILE A 1 455 ? -0.676 6.562 -18.25 1 95.88 455 ILE A CA 1
ATOM 3485 C C . ILE A 1 455 ? 0.11 7.734 -17.672 1 95.88 455 ILE A C 1
ATOM 3487 O O . ILE A 1 455 ? 0.798 8.453 -18.391 1 95.88 455 ILE A O 1
ATOM 3491 N N . LEU A 1 456 ? 0.015 7.934 -16.438 1 96.25 456 LEU A N 1
ATOM 3492 C CA . LEU A 1 456 ? 0.673 9.07 -15.797 1 96.25 456 LEU A CA 1
ATOM 3493 C C . LEU A 1 456 ? 2.189 8.945 -15.898 1 96.25 456 LEU A C 1
ATOM 3495 O O . LEU A 1 456 ? 2.889 9.945 -16.078 1 96.25 456 LEU A O 1
ATOM 3499 N N . ASP A 1 457 ? 2.664 7.738 -15.703 1 95.25 457 ASP A N 1
ATOM 3500 C CA . ASP A 1 457 ? 4.105 7.523 -15.766 1 95.25 457 ASP A CA 1
ATOM 3501 C C . ASP A 1 457 ? 4.656 7.891 -17.141 1 95.25 457 ASP A C 1
ATOM 3503 O O . ASP A 1 457 ? 5.797 8.344 -17.266 1 95.25 457 ASP A O 1
ATOM 3507 N N . ASN A 1 458 ? 3.883 7.695 -18.172 1 94.25 458 ASN A N 1
ATOM 3508 C CA . ASN A 1 458 ? 4.391 7.887 -19.531 1 94.25 458 ASN A CA 1
ATOM 3509 C C . ASN A 1 458 ? 4.078 9.289 -20.047 1 94.25 458 ASN A C 1
ATOM 3511 O O . ASN A 1 458 ? 4.699 9.75 -21.016 1 94.25 458 ASN A O 1
ATOM 3515 N N . ILE A 1 459 ? 3.189 9.961 -19.453 1 92.44 459 ILE A N 1
ATOM 3516 C CA . ILE A 1 459 ? 2.838 11.289 -19.953 1 92.44 459 ILE A CA 1
ATOM 3517 C C . ILE A 1 459 ? 3.588 12.352 -19.141 1 92.44 459 ILE A C 1
ATOM 3519 O O . ILE A 1 459 ? 3.863 13.445 -19.656 1 92.44 459 ILE A O 1
ATOM 3523 N N . THR A 1 460 ? 3.898 12.031 -17.922 1 90.69 460 THR A N 1
ATOM 3524 C CA . THR A 1 460 ? 4.477 13.023 -17.016 1 90.69 460 THR A CA 1
ATOM 3525 C C . THR A 1 460 ? 5.984 13.148 -17.25 1 90.69 460 THR A C 1
ATOM 3527 O O . THR A 1 460 ? 6.703 12.148 -17.203 1 90.69 460 THR A O 1
ATOM 3530 N N . PRO A 1 461 ? 6.457 14.297 -17.438 1 87.06 461 PRO A N 1
ATOM 3531 C CA . PRO A 1 461 ? 7.898 14.5 -17.578 1 87.06 461 PRO A CA 1
ATOM 3532 C C . PRO A 1 461 ? 8.609 14.672 -16.234 1 87.06 461 PRO A C 1
ATOM 3534 O O . PRO A 1 461 ? 7.957 14.68 -15.195 1 87.06 461 PRO A O 1
ATOM 3537 N N . GLY A 1 462 ? 9.914 14.688 -16.266 1 81.69 462 GLY A N 1
ATOM 3538 C CA . GLY A 1 462 ? 10.648 15.031 -15.062 1 81.69 462 GLY A CA 1
ATOM 3539 C C . GLY A 1 462 ? 11.5 13.891 -14.539 1 81.69 462 GLY A C 1
ATOM 3540 O O . GLY A 1 462 ? 12.148 14.016 -13.5 1 81.69 462 GLY A O 1
ATOM 3541 N N . ALA A 1 463 ? 11.383 12.773 -15.133 1 88.06 463 ALA A N 1
ATOM 3542 C CA . ALA A 1 463 ? 12.211 11.648 -14.711 1 88.06 463 ALA A CA 1
ATOM 3543 C C . ALA A 1 463 ? 12.766 10.898 -15.922 1 88.06 463 ALA A C 1
ATOM 3545 O O . ALA A 1 463 ? 12.062 10.695 -16.906 1 88.06 463 ALA A O 1
ATOM 3546 N N . ASN A 1 464 ? 14.047 10.625 -15.82 1 89.69 464 ASN A N 1
ATOM 3547 C CA . ASN A 1 464 ? 14.648 9.797 -16.859 1 89.69 464 ASN A CA 1
ATOM 3548 C C . ASN A 1 464 ? 14.305 8.32 -16.672 1 89.69 464 ASN A C 1
ATOM 3550 O O . ASN A 1 464 ? 13.695 7.945 -15.672 1 89.69 464 ASN A O 1
ATOM 3554 N N . ARG A 1 465 ? 14.633 7.5 -17.594 1 90 465 ARG A N 1
ATOM 3555 C CA . ARG A 1 465 ? 14.281 6.082 -17.578 1 90 465 ARG A CA 1
ATOM 3556 C C . ARG A 1 465 ? 14.922 5.375 -16.391 1 90 465 ARG A C 1
ATOM 3558 O O . ARG A 1 465 ? 14.289 4.52 -15.758 1 90 465 ARG A O 1
ATOM 3565 N N . LEU A 1 466 ? 16.109 5.77 -16.047 1 89.44 466 LEU A N 1
ATOM 3566 C CA . LEU A 1 466 ? 16.812 5.16 -14.914 1 89.44 466 LEU A CA 1
ATOM 3567 C C . LEU A 1 466 ? 16.125 5.523 -13.594 1 89.44 466 LEU A C 1
ATOM 3569 O O . LEU A 1 466 ? 16.016 4.684 -12.703 1 89.44 466 LEU A O 1
ATOM 3573 N N . GLN A 1 467 ? 15.656 6.75 -13.555 1 91.88 467 GLN A N 1
ATOM 3574 C CA . GLN A 1 467 ? 15.008 7.238 -12.344 1 91.88 467 GLN A CA 1
ATOM 3575 C C . GLN A 1 467 ? 13.633 6.598 -12.156 1 91.88 467 GLN A C 1
ATOM 3577 O O . GLN A 1 467 ? 13.094 6.582 -11.047 1 91.88 467 GLN A O 1
ATOM 3582 N N . ARG A 1 468 ? 13.109 6.129 -13.281 1 92.44 468 ARG A N 1
ATOM 3583 C CA . ARG A 1 468 ? 11.805 5.477 -13.25 1 92.44 468 ARG A CA 1
ATOM 3584 C C . ARG A 1 468 ? 11.945 3.986 -12.945 1 92.44 468 ARG A C 1
ATOM 3586 O O . ARG A 1 468 ? 10.945 3.283 -12.781 1 92.44 468 ARG A O 1
ATOM 3593 N N . GLY A 1 469 ? 13.172 3.506 -12.93 1 88.75 469 GLY A N 1
ATOM 3594 C CA . GLY A 1 469 ? 13.422 2.123 -12.555 1 88.75 469 GLY A CA 1
ATOM 3595 C C . GLY A 1 469 ? 13.766 1.236 -13.734 1 88.75 469 GLY A C 1
ATOM 3596 O O . GLY A 1 469 ? 13.984 0.034 -13.578 1 88.75 469 GLY A O 1
ATOM 3597 N N . PHE A 1 470 ? 13.797 1.896 -14.93 1 85.56 470 PHE A N 1
ATOM 3598 C CA . PHE A 1 470 ? 14.164 1.123 -16.109 1 85.56 470 PHE A CA 1
ATOM 3599 C C . PHE A 1 470 ? 15.672 0.941 -16.188 1 85.56 470 PHE A C 1
ATOM 3601 O O . PHE A 1 470 ? 16.438 1.788 -15.711 1 85.56 470 PHE A O 1
ATOM 3608 N N . ARG A 1 471 ? 16.172 -0.117 -16.688 1 77.88 471 ARG A N 1
ATOM 3609 C CA . ARG A 1 471 ? 17.594 -0.375 -16.812 1 77.88 471 ARG A CA 1
ATOM 3610 C C . ARG A 1 471 ? 18.188 0.347 -18.031 1 77.88 471 ARG A C 1
ATOM 3612 O O . ARG A 1 471 ? 17.484 0.579 -19.016 1 77.88 471 ARG A O 1
ATOM 3619 N N . ASP A 1 472 ? 19.359 0.786 -17.766 1 66.62 472 ASP A N 1
ATOM 3620 C CA . ASP A 1 472 ? 20.047 1.531 -18.812 1 66.62 472 ASP A CA 1
ATOM 3621 C C . ASP A 1 472 ? 20.188 0.699 -20.094 1 66.62 472 ASP A C 1
ATOM 3623 O O . ASP A 1 472 ? 20.594 -0.465 -20.031 1 66.62 472 ASP A O 1
ATOM 3627 N N . GLU A 1 473 ? 19.547 1.205 -21.109 1 58.66 473 GLU A N 1
ATOM 3628 C CA . GLU A 1 473 ? 19.641 0.548 -22.406 1 58.66 473 GLU A CA 1
ATOM 3629 C C . GLU A 1 473 ? 21.094 0.398 -22.859 1 58.66 473 GLU A C 1
ATOM 3631 O O . GLU A 1 473 ? 21.438 -0.546 -23.562 1 58.66 473 GLU A O 1
ATOM 3636 N N . ASN A 1 474 ? 21.875 1.508 -22.453 1 53.44 474 ASN A N 1
ATOM 3637 C CA . ASN A 1 474 ? 23.234 1.545 -22.984 1 53.44 474 ASN A CA 1
ATOM 3638 C C . ASN A 1 474 ? 24.188 0.727 -22.125 1 53.44 474 ASN A C 1
ATOM 3640 O O . ASN A 1 474 ? 25.406 0.804 -22.297 1 53.44 474 ASN A O 1
ATOM 3644 N N . SER A 1 475 ? 23.719 0.298 -21.016 1 52.97 475 SER A N 1
ATOM 3645 C CA . SER A 1 475 ? 24.672 -0.494 -20.25 1 52.97 475 SER A CA 1
ATOM 3646 C C . SER A 1 475 ? 25.219 -1.648 -21.094 1 52.97 475 SER A C 1
ATOM 3648 O O . SER A 1 475 ? 24.469 -2.498 -21.562 1 52.97 475 SER A O 1
ATOM 3650 N N . LEU A 1 476 ? 26.25 -1.371 -21.859 1 48.97 476 LEU A N 1
ATOM 3651 C CA . LEU A 1 476 ? 27.078 -2.256 -22.656 1 48.97 476 LEU A CA 1
ATOM 3652 C C . LEU A 1 476 ? 27.078 -3.672 -22.094 1 48.97 476 LEU A C 1
ATOM 3654 O O . LEU A 1 476 ? 27.062 -3.859 -20.875 1 48.97 476 LEU A O 1
ATOM 3658 N N . ASP A 1 477 ? 26.766 -4.723 -23.047 1 55.22 477 ASP A N 1
ATOM 3659 C CA . ASP A 1 477 ? 26.906 -6.176 -23.062 1 55.22 477 ASP A CA 1
ATOM 3660 C C . ASP A 1 477 ? 28.141 -6.613 -22.266 1 55.22 477 ASP A C 1
ATOM 3662 O O . ASP A 1 477 ? 29.219 -6.766 -22.844 1 55.22 477 ASP A O 1
ATOM 3666 N N . ARG A 1 478 ? 28.25 -6.281 -20.953 1 57.5 478 ARG A N 1
ATOM 3667 C CA . ARG A 1 478 ? 29.469 -6.562 -20.203 1 57.5 478 ARG A CA 1
ATOM 3668 C C . ARG A 1 478 ? 29.578 -8.047 -19.859 1 57.5 478 ARG A C 1
ATOM 3670 O O . ARG A 1 478 ? 30.625 -8.516 -19.422 1 57.5 478 ARG A O 1
ATOM 3677 N N . THR A 1 479 ? 28.406 -8.695 -20.062 1 63.69 479 THR A N 1
ATOM 3678 C CA . THR A 1 479 ? 28.484 -10.094 -19.641 1 63.69 479 THR A CA 1
ATOM 3679 C C . THR A 1 479 ? 29.078 -10.953 -20.75 1 63.69 479 THR A C 1
ATOM 3681 O O . THR A 1 479 ? 28.656 -10.883 -21.891 1 63.69 479 THR A O 1
ATOM 3684 N N . PRO A 1 480 ? 30.141 -11.547 -20.328 1 65.19 480 PRO A N 1
ATOM 3685 C CA . PRO A 1 480 ? 30.656 -12.508 -21.297 1 65.19 480 PRO A CA 1
ATOM 3686 C C . PRO A 1 480 ? 29.578 -13.445 -21.844 1 65.19 480 PRO A C 1
ATOM 3688 O O . PRO A 1 480 ? 28.625 -13.766 -21.125 1 65.19 480 PRO A O 1
ATOM 3691 N N . ILE A 1 481 ? 29.641 -13.719 -23.078 1 63.22 481 ILE A N 1
ATOM 3692 C CA . ILE A 1 481 ? 28.641 -14.508 -23.781 1 63.22 481 ILE A CA 1
ATOM 3693 C C . ILE A 1 481 ? 28.344 -15.789 -23.016 1 63.22 481 ILE A C 1
ATOM 3695 O O . ILE A 1 481 ? 27.188 -16.234 -22.953 1 63.22 481 ILE A O 1
ATOM 3699 N N . GLU A 1 482 ? 29.344 -16.328 -22.422 1 65.81 482 GLU A N 1
ATOM 3700 C CA . GLU A 1 482 ? 29.156 -17.594 -21.719 1 65.81 482 GLU A CA 1
ATOM 3701 C C . GLU A 1 482 ? 28.328 -17.406 -20.438 1 65.81 482 GLU A C 1
ATOM 3703 O O . GLU A 1 482 ? 27.719 -18.344 -19.938 1 65.81 482 GLU A O 1
ATOM 3708 N N . ASN A 1 483 ? 28.266 -16.219 -20.031 1 73.44 483 ASN A N 1
ATOM 3709 C CA . ASN A 1 483 ? 27.484 -15.969 -18.812 1 73.44 483 ASN A CA 1
ATOM 3710 C C . ASN A 1 483 ? 26.141 -15.32 -19.125 1 73.44 483 ASN A C 1
ATOM 3712 O O . ASN A 1 483 ? 25.359 -15.047 -18.219 1 73.44 483 ASN A O 1
ATOM 3716 N N . ASN A 1 484 ? 26.016 -15.25 -20.438 1 79.88 484 ASN A N 1
ATOM 3717 C CA . ASN A 1 484 ? 24.734 -14.688 -20.859 1 79.88 484 ASN A CA 1
ATOM 3718 C C . ASN A 1 484 ? 23.625 -15.727 -20.844 1 79.88 484 ASN A C 1
ATOM 3720 O O . ASN A 1 484 ? 23.594 -16.625 -21.688 1 79.88 484 ASN A O 1
ATOM 3724 N N . GLY A 1 485 ? 22.719 -15.602 -19.953 1 85.12 485 GLY A N 1
ATOM 3725 C CA . GLY A 1 485 ? 21.688 -16.594 -19.703 1 85.12 485 GLY A CA 1
ATOM 3726 C C . GLY A 1 485 ? 20.578 -16.594 -20.75 1 85.12 485 GLY A C 1
ATOM 3727 O O . GLY A 1 485 ? 19.797 -17.531 -20.828 1 85.12 485 GLY A O 1
ATOM 3728 N N . TYR A 1 486 ? 20.578 -15.602 -21.641 1 86.81 486 TYR A N 1
ATOM 3729 C CA . TYR A 1 486 ? 19.5 -15.461 -22.594 1 86.81 486 TYR A CA 1
ATOM 3730 C C . TYR A 1 486 ? 19.766 -16.266 -23.859 1 86.81 486 TYR A C 1
ATOM 3732 O O . TYR A 1 486 ? 18.844 -16.578 -24.625 1 86.81 486 TYR A O 1
ATOM 3740 N N . VAL A 1 487 ? 21.031 -16.547 -24.047 1 81.38 487 VAL A N 1
ATOM 3741 C CA . VAL A 1 487 ? 21.469 -17.078 -25.344 1 81.38 487 VAL A CA 1
ATOM 3742 C C . VAL A 1 487 ? 21.188 -18.578 -25.391 1 81.38 487 VAL A C 1
ATOM 3744 O O . VAL A 1 487 ? 21.391 -19.281 -24.406 1 81.38 487 VAL A O 1
ATOM 3747 N N . PHE A 1 488 ? 20.719 -18.969 -26.625 1 83.25 488 PHE A N 1
ATOM 3748 C CA . PHE A 1 488 ? 20.5 -20.391 -26.875 1 83.25 488 PHE A CA 1
ATOM 3749 C C . PHE A 1 488 ? 21.828 -21.109 -27.062 1 83.25 488 PHE A C 1
ATOM 3751 O O . PHE A 1 488 ? 22.828 -20.516 -27.453 1 83.25 488 PHE A O 1
ATOM 3758 N N . PRO A 1 489 ? 21.734 -22.391 -26.656 1 78.31 489 PRO A N 1
ATOM 3759 C CA . PRO A 1 489 ? 22.938 -23.172 -27 1 78.31 489 PRO A CA 1
ATOM 3760 C C . PRO A 1 489 ? 23.203 -23.203 -28.5 1 78.31 489 PRO A C 1
ATOM 3762 O O . PRO A 1 489 ? 22.297 -22.922 -29.297 1 78.31 489 PRO A O 1
ATOM 3765 N N . SER A 1 490 ? 24.406 -23.453 -28.828 1 80.19 490 SER A N 1
ATOM 3766 C CA . SER A 1 490 ? 24.844 -23.375 -30.219 1 80.19 490 SER A CA 1
ATOM 3767 C C . SER A 1 490 ? 24.031 -24.312 -31.109 1 80.19 490 SER A C 1
ATOM 3769 O O . SER A 1 490 ? 23.75 -23.984 -32.25 1 80.19 490 SER A O 1
ATOM 3771 N N . TYR A 1 491 ? 23.578 -25.391 -30.578 1 83.06 491 TYR A N 1
ATOM 3772 C CA . TYR A 1 491 ? 22.812 -26.328 -31.391 1 83.06 491 TYR A CA 1
ATOM 3773 C C . TYR A 1 491 ? 21.453 -25.734 -31.766 1 83.06 491 TYR A C 1
ATOM 3775 O O . TYR A 1 491 ? 20.969 -25.953 -32.875 1 83.06 491 TYR A O 1
ATOM 3783 N N . VAL A 1 492 ? 20.906 -25 -30.906 1 84.62 492 VAL A N 1
ATOM 3784 C CA . VAL A 1 492 ? 19.609 -24.375 -31.172 1 84.62 492 VAL A CA 1
ATOM 3785 C C . VAL A 1 492 ? 19.797 -23.219 -32.156 1 84.62 492 VAL A C 1
ATOM 3787 O O . VAL A 1 492 ? 18.984 -23.031 -33.062 1 84.62 492 VAL A O 1
ATOM 3790 N N . ASN A 1 493 ? 20.828 -22.5 -31.953 1 83.5 493 ASN A N 1
ATOM 3791 C CA . ASN A 1 493 ? 21.125 -21.391 -32.875 1 83.5 493 ASN A CA 1
ATOM 3792 C C . ASN A 1 493 ? 21.297 -21.891 -34.312 1 83.5 493 ASN A C 1
ATOM 3794 O O . ASN A 1 493 ? 20.797 -21.281 -35.25 1 83.5 493 ASN A O 1
ATOM 3798 N N . ASN A 1 494 ? 22 -23.016 -34.406 1 82.75 494 ASN A N 1
ATOM 3799 C CA . ASN A 1 494 ? 22.219 -23.594 -35.719 1 82.75 494 ASN A CA 1
ATOM 3800 C C . ASN A 1 494 ? 20.906 -24.047 -36.344 1 82.75 494 ASN A C 1
ATOM 3802 O O . ASN A 1 494 ? 20.734 -23.938 -37.562 1 82.75 494 ASN A O 1
ATOM 3806 N N . PHE A 1 495 ? 20.125 -24.562 -35.531 1 85.69 495 PHE A N 1
ATOM 3807 C CA . PHE A 1 495 ? 18.812 -24.984 -36 1 85.69 495 PHE A CA 1
ATOM 3808 C C . PHE A 1 495 ? 18.016 -23.781 -36.531 1 85.69 495 PHE A C 1
ATOM 3810 O O . PHE A 1 495 ? 17.375 -23.859 -37.562 1 85.69 495 PHE A O 1
ATOM 3817 N N . ILE A 1 496 ? 18.031 -22.703 -35.844 1 85.25 496 ILE A N 1
ATOM 3818 C CA . ILE A 1 496 ? 17.297 -21.484 -36.219 1 85.25 496 ILE A CA 1
ATOM 3819 C C . ILE A 1 496 ? 17.859 -20.922 -37.5 1 85.25 496 ILE A C 1
ATOM 3821 O O . ILE A 1 496 ? 17.109 -20.438 -38.375 1 85.25 496 ILE A O 1
ATOM 3825 N N . LEU A 1 497 ? 19.156 -21 -37.625 1 83.5 497 LEU A N 1
ATOM 3826 C CA . LEU A 1 497 ? 19.812 -20.469 -38.812 1 83.5 497 LEU A CA 1
ATOM 3827 C C . LEU A 1 497 ? 19.484 -21.312 -40.031 1 83.5 497 LEU A C 1
ATOM 3829 O O . LEU A 1 497 ? 19.547 -20.828 -41.156 1 83.5 497 LEU A O 1
ATOM 3833 N N . LYS A 1 498 ? 19.141 -22.562 -39.844 1 84.88 498 LYS A N 1
ATOM 3834 C CA . LYS A 1 498 ? 18.766 -23.453 -40.938 1 84.88 498 LYS A CA 1
ATOM 3835 C C . LYS A 1 498 ? 17.391 -23.078 -41.469 1 84.88 498 LYS A C 1
ATOM 3837 O O . LYS A 1 498 ? 17.094 -23.359 -42.656 1 84.88 498 LYS A O 1
ATOM 3842 N N . PHE A 1 499 ? 16.625 -22.5 -40.688 1 86.31 499 PHE A N 1
ATOM 3843 C CA . PHE A 1 499 ? 15.305 -22.031 -41.125 1 86.31 499 PHE A CA 1
ATOM 3844 C C . PHE A 1 499 ? 15.195 -20.516 -40.969 1 86.31 499 PHE A C 1
ATOM 3846 O O . PHE A 1 499 ? 14.594 -20.016 -40.031 1 86.31 499 PHE A O 1
ATOM 3853 N N . PRO A 1 500 ? 15.555 -19.781 -41.938 1 78.31 500 PRO A N 1
ATOM 3854 C CA . PRO A 1 500 ? 15.672 -18.312 -41.844 1 78.31 500 PRO A CA 1
ATOM 3855 C C . PRO A 1 500 ? 14.328 -17.625 -41.625 1 78.31 500 PRO A C 1
ATOM 3857 O O . PRO A 1 500 ? 14.281 -16.5 -41.125 1 78.31 500 PRO A O 1
ATOM 3860 N N . PHE A 1 501 ? 13.234 -18.281 -41.938 1 81.81 501 PHE A N 1
ATOM 3861 C CA . PHE A 1 501 ? 11.93 -17.672 -41.781 1 81.81 501 PHE A CA 1
ATOM 3862 C C . PHE A 1 501 ? 11.602 -17.469 -40.312 1 81.81 501 PHE A C 1
ATOM 3864 O O . PHE A 1 501 ? 10.812 -16.578 -39.969 1 81.81 501 PHE A O 1
ATOM 3871 N N . LEU A 1 502 ? 12.188 -18.156 -39.438 1 82.44 502 LEU A N 1
ATOM 3872 C CA . LEU A 1 502 ? 11.953 -18.062 -38 1 82.44 502 LEU A CA 1
ATOM 3873 C C . LEU A 1 502 ? 12.477 -16.75 -37.438 1 82.44 502 LEU A C 1
ATOM 3875 O O . LEU A 1 502 ? 11.938 -16.219 -36.469 1 82.44 502 LEU A O 1
ATOM 3879 N N . THR A 1 503 ? 13.477 -16.234 -38.031 1 81.62 503 THR A N 1
ATOM 3880 C CA . THR A 1 503 ? 14.125 -15.031 -37.531 1 81.62 503 THR A CA 1
ATOM 3881 C C . THR A 1 503 ? 13.266 -13.797 -37.844 1 81.62 503 THR A C 1
ATOM 3883 O O . THR A 1 503 ? 13.516 -12.719 -37.281 1 81.62 503 THR A O 1
ATOM 3886 N N . TYR A 1 504 ? 12.172 -13.992 -38.594 1 78.5 504 TYR A N 1
ATOM 3887 C CA . TYR A 1 504 ? 11.266 -12.883 -38.875 1 78.5 504 TYR A CA 1
ATOM 3888 C C . TYR A 1 504 ? 10.25 -12.711 -37.75 1 78.5 504 TYR A C 1
ATOM 3890 O O . TYR A 1 504 ? 9.625 -11.648 -37.656 1 78.5 504 TYR A O 1
ATOM 3898 N N . PHE A 1 505 ? 10.156 -13.766 -37 1 83.19 505 PHE A N 1
ATOM 3899 C CA . PHE A 1 505 ? 9.234 -13.68 -35.875 1 83.19 505 PHE A CA 1
ATOM 3900 C C . PHE A 1 505 ? 9.898 -12.984 -34.688 1 83.19 505 PHE A C 1
ATOM 3902 O O . PHE A 1 505 ? 11.047 -13.281 -34.344 1 83.19 505 PHE A O 1
ATOM 3909 N N . PRO A 1 506 ? 9.188 -12.125 -34.062 1 83.5 506 PRO A N 1
ATOM 3910 C CA . PRO A 1 506 ? 9.766 -11.32 -33 1 83.5 506 PRO A CA 1
ATOM 3911 C C . PRO A 1 506 ? 10.164 -12.156 -31.781 1 83.5 506 PRO A C 1
ATOM 3913 O O . PRO A 1 506 ? 10.82 -11.656 -30.859 1 83.5 506 PRO A O 1
ATOM 3916 N N . VAL A 1 507 ? 9.883 -13.43 -31.781 1 85.5 507 VAL A N 1
ATOM 3917 C CA . VAL A 1 507 ? 10.18 -14.305 -30.656 1 85.5 507 VAL A CA 1
ATOM 3918 C C . VAL A 1 507 ? 11.602 -14.844 -30.781 1 85.5 507 VAL A C 1
ATOM 3920 O O . VAL A 1 507 ? 12.195 -15.297 -29.812 1 85.5 507 VAL A O 1
ATOM 3923 N N . PHE A 1 508 ? 12.117 -14.805 -31.969 1 80.62 508 PHE A N 1
ATOM 3924 C CA . PHE A 1 508 ? 13.469 -15.297 -32.219 1 80.62 508 PHE A CA 1
ATOM 3925 C C . PHE A 1 508 ? 14.438 -14.141 -32.438 1 80.62 508 PHE A C 1
ATOM 3927 O O . PHE A 1 508 ? 14.031 -13.07 -32.906 1 80.62 508 PHE A O 1
ATOM 3934 N N . PRO A 1 509 ? 15.656 -14.375 -32 1 77.94 509 PRO A N 1
ATOM 3935 C CA . PRO A 1 509 ? 16.641 -13.336 -32.312 1 77.94 509 PRO A CA 1
ATOM 3936 C C . PRO A 1 509 ? 16.891 -13.188 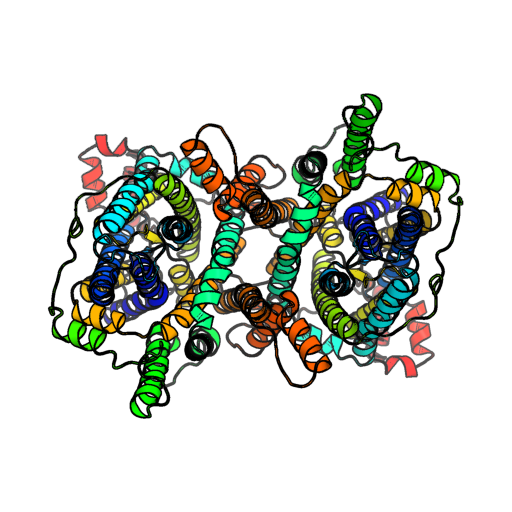-33.812 1 77.94 509 PRO A C 1
ATOM 3938 O O . PRO A 1 509 ? 16.656 -14.117 -34.562 1 77.94 509 PRO A O 1
ATOM 3941 N N . SER A 1 510 ? 17.328 -11.977 -34.125 1 78.31 510 SER A N 1
ATOM 3942 C CA . SER A 1 510 ? 17.641 -11.734 -35.531 1 78.31 510 SER A CA 1
ATOM 3943 C C . SER A 1 510 ? 18.859 -12.539 -35.969 1 78.31 510 SER A C 1
ATOM 3945 O O . SER A 1 510 ? 19.656 -12.984 -35.125 1 78.31 510 SER A O 1
ATOM 3947 N N . LYS A 1 511 ? 18.969 -12.68 -37.25 1 80.06 511 LYS A N 1
ATOM 3948 C CA . LYS A 1 511 ? 20.094 -13.406 -37.844 1 80.06 511 LYS A CA 1
ATOM 3949 C C . LYS A 1 511 ? 21.422 -12.758 -37.438 1 80.06 511 LYS A C 1
ATOM 3951 O O . LYS A 1 511 ? 22.391 -13.445 -37.125 1 80.06 511 LYS A O 1
ATOM 3956 N N . PHE A 1 512 ? 21.375 -11.484 -37.375 1 78.31 512 PHE A N 1
ATOM 3957 C CA . PHE A 1 512 ? 22.578 -10.742 -37.031 1 78.31 512 PHE A CA 1
ATOM 3958 C C . PHE A 1 512 ? 23 -10.984 -35.594 1 78.31 512 PHE A C 1
ATOM 3960 O O . PHE A 1 512 ? 24.188 -11.117 -35.312 1 78.31 512 PHE A O 1
ATOM 3967 N N . GLU A 1 513 ? 22.062 -11.086 -34.781 1 80.56 513 GLU A N 1
ATOM 3968 C CA . GLU A 1 513 ? 22.344 -11.305 -33.375 1 80.56 513 GLU A CA 1
ATOM 3969 C C . GLU A 1 513 ? 22.891 -12.711 -33.125 1 80.56 513 GLU A C 1
ATOM 3971 O O . GLU A 1 513 ? 23.797 -12.906 -32.312 1 80.56 513 GLU A O 1
ATOM 3976 N N . ILE A 1 514 ? 22.359 -13.664 -33.844 1 82.94 514 ILE A N 1
ATOM 3977 C CA . ILE A 1 514 ? 22.781 -15.047 -33.656 1 82.94 514 ILE A CA 1
ATOM 3978 C C . ILE A 1 514 ? 24.219 -15.211 -34.156 1 82.94 514 ILE A C 1
ATOM 3980 O O . ILE A 1 514 ? 25.047 -15.828 -33.469 1 82.94 514 ILE A O 1
ATOM 3984 N N . LEU A 1 515 ? 24.438 -14.656 -35.281 1 79.25 515 LEU A N 1
ATOM 3985 C CA . LEU A 1 515 ? 25.766 -14.758 -35.844 1 79.25 515 LEU A CA 1
ATOM 3986 C C . LEU A 1 515 ? 26.797 -14.031 -35 1 79.25 515 LEU A C 1
ATOM 3988 O O . LEU A 1 515 ? 27.922 -14.492 -34.844 1 79.25 515 LEU A O 1
ATOM 3992 N N . GLY A 1 516 ? 26.359 -12.938 -34.438 1 76.81 516 GLY A N 1
ATOM 3993 C CA . GLY A 1 516 ? 27.25 -12.219 -33.531 1 76.81 516 GLY A CA 1
ATOM 3994 C C . GLY A 1 516 ? 27.578 -13 -32.281 1 76.81 516 GLY A C 1
ATOM 3995 O O . GLY A 1 516 ? 28.734 -13.016 -31.844 1 76.81 516 GLY A O 1
ATOM 3996 N N . THR A 1 517 ? 26.609 -13.625 -31.797 1 79.62 517 THR A N 1
ATOM 3997 C CA . THR A 1 517 ? 26.797 -14.414 -30.578 1 79.62 517 THR A CA 1
ATOM 3998 C C . THR A 1 517 ? 27.719 -15.594 -30.859 1 79.62 517 THR A C 1
ATOM 4000 O O . THR A 1 517 ? 28.609 -15.891 -30.047 1 79.62 517 THR A O 1
ATOM 4003 N N . GLU A 1 518 ? 27.547 -16.234 -31.969 1 80.44 518 GLU A N 1
ATOM 4004 C CA . GLU A 1 518 ? 28.375 -17.391 -32.281 1 80.44 518 GLU A CA 1
ATOM 4005 C C . GLU A 1 518 ? 29.797 -16.984 -32.625 1 80.44 518 GLU A C 1
ATOM 4007 O O . GLU A 1 518 ? 30.75 -17.734 -32.344 1 80.44 518 GLU A O 1
ATOM 4012 N N . SER A 1 519 ? 29.875 -15.812 -33.219 1 77.94 519 SER A N 1
ATOM 4013 C CA . SER A 1 519 ? 31.219 -15.297 -33.5 1 77.94 519 SER A CA 1
ATOM 4014 C C . SER A 1 519 ? 31.969 -15 -32.188 1 77.94 519 SER A C 1
ATOM 4016 O O . SER A 1 519 ? 33.156 -15.305 -32.062 1 77.94 519 SER A O 1
ATOM 4018 N N . ARG A 1 520 ? 31.266 -14.453 -31.266 1 77 520 ARG A N 1
ATOM 4019 C CA . ARG A 1 520 ? 31.875 -14.141 -29.984 1 77 520 ARG A CA 1
ATOM 4020 C C . ARG A 1 520 ? 32.25 -15.414 -29.234 1 77 520 ARG A C 1
ATOM 4022 O O . ARG A 1 520 ? 33.25 -15.445 -28.516 1 77 520 ARG A O 1
ATOM 4029 N N . ARG A 1 521 ? 31.484 -16.406 -29.422 1 77.12 521 ARG A N 1
ATOM 4030 C CA . ARG A 1 521 ? 31.734 -17.703 -28.797 1 77.12 521 ARG A CA 1
ATOM 4031 C C . ARG A 1 521 ? 33 -18.344 -29.375 1 77.12 521 ARG A C 1
ATOM 4033 O O . ARG A 1 521 ? 33.781 -18.969 -28.641 1 77.12 521 ARG A O 1
ATOM 4040 N N . ARG A 1 522 ? 33.156 -18.234 -30.594 1 75.94 522 ARG A N 1
ATOM 4041 C CA . ARG A 1 522 ? 34.312 -18.797 -31.266 1 75.94 522 ARG A CA 1
ATOM 4042 C C . ARG A 1 522 ? 35.594 -18.047 -30.906 1 75.94 522 ARG A C 1
ATOM 4044 O O . ARG A 1 522 ? 36.656 -18.641 -30.734 1 75.94 522 ARG A O 1
ATOM 4051 N N . ASN A 1 523 ? 35.406 -16.703 -30.734 1 70.31 523 ASN A N 1
ATOM 4052 C CA . ASN A 1 523 ? 36.562 -15.898 -30.391 1 70.31 523 ASN A CA 1
ATOM 4053 C C . ASN A 1 523 ? 37 -16.109 -28.953 1 70.31 523 ASN A C 1
ATOM 4055 O O . ASN A 1 523 ? 38.188 -15.969 -28.625 1 70.31 523 ASN A O 1
ATOM 4059 N N . THR A 1 524 ? 36.031 -16.312 -28.109 1 62.97 524 THR A N 1
ATOM 4060 C CA . THR A 1 524 ? 36.375 -16.531 -26.719 1 62.97 524 THR A CA 1
ATOM 4061 C C . THR A 1 524 ? 37 -17.922 -26.531 1 62.97 524 THR A C 1
ATOM 4063 O O . THR A 1 524 ? 37.719 -18.156 -25.562 1 62.97 524 THR A O 1
ATOM 4066 N N . LYS A 1 525 ? 36.75 -18.984 -27.281 1 57.09 525 LYS A N 1
ATOM 4067 C CA . LYS A 1 525 ? 37.344 -20.312 -27.203 1 57.09 525 LYS A CA 1
ATOM 4068 C C . LYS A 1 525 ? 38.781 -20.281 -27.75 1 57.09 525 LYS A C 1
ATOM 4070 O O . LYS A 1 525 ? 39.562 -21.188 -27.5 1 57.09 525 LYS A O 1
ATOM 4075 N N . LEU A 1 526 ? 39.062 -19.203 -28.453 1 43.69 526 LEU A N 1
ATOM 4076 C CA . LEU A 1 526 ? 40.469 -19.078 -28.875 1 43.69 526 LEU A CA 1
ATOM 4077 C C . LEU A 1 526 ? 41.281 -18.312 -27.844 1 43.69 526 LEU A C 1
ATOM 4079 O O . LEU A 1 526 ? 42.5 -18.438 -27.797 1 43.69 526 LEU A O 1
ATOM 4083 N N . MET B 1 1 ? 26.922 13.273 -10.305 1 31.44 1 MET B N 1
ATOM 4084 C CA . MET B 1 1 ? 26.734 14.672 -9.93 1 31.44 1 MET B CA 1
ATOM 4085 C C . MET B 1 1 ? 26.344 14.797 -8.461 1 31.44 1 MET B C 1
ATOM 4087 O O . MET B 1 1 ? 25.375 14.164 -8.023 1 31.44 1 MET B O 1
ATOM 4091 N N . SER B 1 2 ? 27.125 15.023 -7.562 1 42.22 2 SER B N 1
ATOM 4092 C CA . SER B 1 2 ? 27.062 15.227 -6.117 1 42.22 2 SER B CA 1
ATOM 4093 C C . SER B 1 2 ? 25.953 16.188 -5.734 1 42.22 2 SER B C 1
ATOM 4095 O O . SER B 1 2 ? 25.953 17.344 -6.148 1 42.22 2 SER B O 1
ATOM 4097 N N . SER B 1 3 ? 24.688 15.883 -5.855 1 54.94 3 SER B N 1
ATOM 4098 C CA . SER B 1 3 ? 23.484 16.703 -5.812 1 54.94 3 SER B CA 1
ATOM 4099 C C . SER B 1 3 ? 23.484 17.625 -4.598 1 54.94 3 SER B C 1
ATOM 4101 O O . SER B 1 3 ? 23.156 17.203 -3.488 1 54.94 3 SER B O 1
ATOM 4103 N N . GLN B 1 4 ? 24.359 18.578 -4.555 1 71.38 4 GLN B N 1
ATOM 4104 C CA . GLN B 1 4 ? 24.625 19.547 -3.502 1 71.38 4 GLN B CA 1
ATOM 4105 C C . GLN B 1 4 ? 23.406 20.453 -3.277 1 71.38 4 GLN B C 1
ATOM 4107 O O . GLN B 1 4 ? 22.703 20.812 -4.227 1 71.38 4 GLN B O 1
ATOM 4112 N N . LEU B 1 5 ? 23.094 20.719 -2.01 1 82.25 5 LEU B N 1
ATOM 4113 C CA . LEU B 1 5 ? 22.016 21.609 -1.59 1 82.25 5 LEU B CA 1
ATOM 4114 C C . LEU B 1 5 ? 22.281 23.031 -2.041 1 82.25 5 LEU B C 1
ATOM 4116 O O . LEU B 1 5 ? 23.422 23.484 -2.059 1 82.25 5 LEU B O 1
ATOM 4120 N N . TYR B 1 6 ? 21.297 23.75 -2.514 1 83.75 6 TYR B N 1
ATOM 4121 C CA . TYR B 1 6 ? 21.391 25.156 -2.863 1 83.75 6 TYR B CA 1
ATOM 4122 C C . TYR B 1 6 ? 21.531 26.016 -1.612 1 83.75 6 TYR B C 1
ATOM 4124 O O . TYR B 1 6 ? 22.344 26.938 -1.573 1 83.75 6 TYR B O 1
ATOM 4132 N N . TYR B 1 7 ? 20.719 25.734 -0.595 1 86.88 7 TYR B N 1
ATOM 4133 C CA . TYR B 1 7 ? 20.781 26.375 0.71 1 86.88 7 TYR B CA 1
ATOM 4134 C C . TYR B 1 7 ? 20.781 25.344 1.831 1 86.88 7 TYR B C 1
ATOM 4136 O O . TYR B 1 7 ? 19.875 24.516 1.908 1 86.88 7 TYR B O 1
ATOM 4144 N N . ASN B 1 8 ? 21.766 25.531 2.67 1 88.75 8 ASN B N 1
ATOM 4145 C CA . ASN B 1 8 ? 21.844 24.641 3.824 1 88.75 8 ASN B CA 1
ATOM 4146 C C . ASN B 1 8 ? 20.984 25.141 4.98 1 88.75 8 ASN B C 1
ATOM 4148 O O . ASN B 1 8 ? 20.375 26.219 4.891 1 88.75 8 ASN B O 1
ATOM 4152 N N . VAL B 1 9 ? 20.922 24.453 6.062 1 91.31 9 VAL B N 1
ATOM 4153 C CA . VAL B 1 9 ? 20 24.656 7.172 1 91.31 9 VAL B CA 1
ATOM 4154 C C . VAL B 1 9 ? 20.266 26.031 7.805 1 91.31 9 VAL B C 1
ATOM 4156 O O . VAL B 1 9 ? 19.328 26.734 8.172 1 91.31 9 VAL B O 1
ATOM 4159 N N . ASN B 1 10 ? 21.516 26.438 7.863 1 87 10 ASN B N 1
ATOM 4160 C CA . ASN B 1 10 ? 21.875 27.656 8.57 1 87 10 ASN B CA 1
ATOM 4161 C C . ASN B 1 10 ? 22.078 28.828 7.605 1 87 10 ASN B C 1
ATOM 4163 O O . ASN B 1 10 ? 22.328 29.953 8.031 1 87 10 ASN B O 1
ATOM 4167 N N . ASP B 1 11 ? 21.891 28.531 6.355 1 86.62 11 ASP B N 1
ATOM 4168 C CA . ASP B 1 11 ? 22.062 29.578 5.355 1 86.62 11 ASP B CA 1
ATOM 4169 C C . ASP B 1 11 ? 20.875 30.547 5.355 1 86.62 11 ASP B C 1
ATOM 4171 O O . ASP B 1 11 ? 19.734 30.125 5.59 1 86.62 11 ASP B O 1
ATOM 4175 N N . ILE B 1 12 ? 21.203 31.797 5.152 1 89.44 12 ILE B N 1
ATOM 4176 C CA . ILE B 1 12 ? 20.172 32.812 5.039 1 89.44 12 ILE B CA 1
ATOM 4177 C C . ILE B 1 12 ? 20.062 33.281 3.59 1 89.44 12 ILE B C 1
ATOM 4179 O O . ILE B 1 12 ? 20.891 34.062 3.127 1 89.44 12 ILE B O 1
ATOM 4183 N N . PRO B 1 13 ? 19.062 32.875 2.99 1 89.25 13 PRO B N 1
ATOM 4184 C CA . PRO B 1 13 ? 18.875 33.312 1.605 1 89.25 13 PRO B CA 1
ATOM 4185 C C . PRO B 1 13 ? 18.547 34.812 1.497 1 89.25 13 PRO B C 1
ATOM 4187 O O . PRO B 1 13 ? 18.406 35.469 2.516 1 89.25 13 PRO B O 1
ATOM 4190 N N . THR B 1 14 ? 18.469 35.25 0.207 1 88.19 14 THR B N 1
ATOM 4191 C CA . THR B 1 14 ? 18.062 36.625 -0.034 1 88.19 14 THR B CA 1
ATOM 4192 C C . THR B 1 14 ? 16.609 36.844 0.393 1 88.19 14 THR B C 1
ATOM 4194 O O . THR B 1 14 ? 15.828 35.875 0.46 1 88.19 14 THR B O 1
ATOM 4197 N N . ILE B 1 15 ? 16.266 38 0.657 1 88.5 15 ILE B N 1
ATOM 4198 C CA . ILE B 1 15 ? 14.938 38.312 1.189 1 88.5 15 ILE B CA 1
ATOM 4199 C C . ILE B 1 15 ? 13.867 37.875 0.195 1 88.5 15 ILE B C 1
ATOM 4201 O O . ILE B 1 15 ? 12.906 37.219 0.566 1 88.5 15 ILE B O 1
ATOM 4205 N N . PRO B 1 16 ? 14.039 38.188 -1.06 1 89 16 PRO B N 1
ATOM 4206 C CA . PRO B 1 16 ? 13.023 37.719 -1.997 1 89 16 PRO B CA 1
ATOM 4207 C C . PRO B 1 16 ? 12.93 36.188 -2.039 1 89 16 PRO B C 1
ATOM 4209 O O . PRO B 1 16 ? 11.836 35.625 -2.184 1 89 16 PRO B O 1
ATOM 4212 N N . ALA B 1 17 ? 14.023 35.594 -1.883 1 87.19 17 ALA B N 1
ATOM 4213 C CA . ALA B 1 17 ? 14.031 34.125 -1.883 1 87.19 17 ALA B CA 1
ATOM 4214 C C . ALA B 1 17 ? 13.336 33.562 -0.646 1 87.19 17 ALA B C 1
ATOM 4216 O O . ALA B 1 17 ? 12.586 32.594 -0.734 1 87.19 17 ALA B O 1
ATOM 4217 N N . ILE B 1 18 ? 13.578 34.188 0.437 1 90.94 18 ILE B N 1
ATOM 4218 C CA . ILE B 1 18 ? 12.953 33.781 1.688 1 90.94 18 ILE B CA 1
ATOM 4219 C C . ILE B 1 18 ? 11.438 33.906 1.584 1 90.94 18 ILE B C 1
ATOM 4221 O O . ILE B 1 18 ? 10.703 33 1.988 1 90.94 18 ILE B O 1
ATOM 4225 N N . LEU B 1 19 ? 11.031 34.938 1.021 1 89.75 19 LEU B N 1
ATOM 4226 C CA . LEU B 1 19 ? 9.602 35.188 0.896 1 89.75 19 LEU B CA 1
ATOM 4227 C C . LEU B 1 19 ? 8.969 34.219 -0.105 1 89.75 19 LEU B C 1
ATOM 4229 O O . LEU B 1 19 ? 7.875 33.719 0.132 1 89.75 19 LEU B O 1
ATOM 4233 N N . LEU B 1 20 ? 9.688 34 -1.117 1 87.06 20 LEU B N 1
ATOM 4234 C CA . LEU B 1 20 ? 9.164 33.125 -2.152 1 87.06 20 LEU B CA 1
ATOM 4235 C C . LEU B 1 20 ? 9.078 31.672 -1.647 1 87.06 20 LEU B C 1
ATOM 4237 O O . LEU B 1 20 ? 8.047 31.016 -1.803 1 87.06 20 LEU B O 1
ATOM 4241 N N . PHE B 1 21 ? 10.133 31.219 -1.064 1 88.44 21 PHE B N 1
ATOM 4242 C CA . PHE B 1 21 ? 10.156 29.844 -0.583 1 88.44 21 PHE B CA 1
ATOM 4243 C C . PHE B 1 21 ? 9.234 29.672 0.614 1 88.44 21 PHE B C 1
ATOM 4245 O O . PHE B 1 21 ? 8.625 28.609 0.791 1 88.44 21 PHE B O 1
ATOM 4252 N N . GLY B 1 22 ? 9.188 30.703 1.421 1 89.56 22 GLY B N 1
ATOM 4253 C CA . GLY B 1 22 ? 8.234 30.656 2.521 1 89.56 22 GLY B CA 1
ATOM 4254 C C . GLY B 1 22 ? 6.797 30.547 2.061 1 89.56 22 GLY B C 1
ATOM 4255 O O . GLY B 1 22 ? 6.02 29.766 2.611 1 89.56 22 GLY B O 1
ATOM 4256 N N . PHE B 1 23 ? 6.48 31.312 1.107 1 89.56 23 PHE B N 1
ATOM 4257 C CA . PHE B 1 23 ? 5.133 31.266 0.552 1 89.56 23 PHE B CA 1
ATOM 4258 C C . PHE B 1 23 ? 4.852 29.922 -0.106 1 89.56 23 PHE B C 1
ATOM 4260 O O . PHE B 1 23 ? 3.742 29.406 -0.007 1 89.56 23 PHE B O 1
ATOM 4267 N N . GLN B 1 24 ? 5.793 29.406 -0.725 1 85.31 24 GLN B N 1
ATOM 4268 C CA . GLN B 1 24 ? 5.676 28.094 -1.35 1 85.31 24 GLN B CA 1
ATOM 4269 C C . GLN B 1 24 ? 5.359 27.016 -0.315 1 85.31 24 GLN B C 1
ATOM 4271 O O . GLN B 1 24 ? 4.484 26.172 -0.535 1 85.31 24 GLN B O 1
ATOM 4276 N N . GLN B 1 25 ? 6.043 27.109 0.74 1 89.5 25 GLN B N 1
ATOM 4277 C CA . GLN B 1 25 ? 5.844 26.125 1.8 1 89.5 25 GLN B CA 1
ATOM 4278 C C . GLN B 1 25 ? 4.449 26.234 2.402 1 89.5 25 GLN B C 1
ATOM 4280 O O . GLN B 1 25 ? 3.822 25.219 2.734 1 89.5 25 GLN B O 1
ATOM 4285 N N . MET B 1 26 ? 3.971 27.422 2.516 1 89.38 26 MET B N 1
ATOM 4286 C CA . MET B 1 26 ? 2.621 27.641 3.023 1 89.38 26 MET B CA 1
ATOM 4287 C C . MET B 1 26 ? 1.581 27.031 2.082 1 89.38 26 MET B C 1
ATOM 4289 O O . MET B 1 26 ? 0.605 26.438 2.531 1 89.38 26 MET B O 1
ATOM 4293 N N . MET B 1 27 ? 1.805 27.062 0.85 1 85.19 27 MET B N 1
ATOM 4294 C CA . MET B 1 27 ? 0.82 26.656 -0.15 1 85.19 27 MET B CA 1
ATOM 4295 C C . MET B 1 27 ? 0.793 25.141 -0.307 1 85.19 27 MET B C 1
ATOM 4297 O O . MET B 1 27 ? -0.233 24.578 -0.68 1 85.19 27 MET B O 1
ATOM 4301 N N . ILE B 1 28 ? 1.819 24.469 -0.029 1 80.38 28 ILE B N 1
ATOM 4302 C CA . ILE B 1 28 ? 1.908 23.031 -0.258 1 80.38 28 ILE B CA 1
ATOM 4303 C C . ILE B 1 28 ? 0.989 22.297 0.715 1 80.38 28 ILE B C 1
ATOM 4305 O O . ILE B 1 28 ? 0.448 21.25 0.388 1 80.38 28 ILE B O 1
ATOM 4309 N N . CYS B 1 29 ? 0.741 22.844 1.812 1 83.12 29 CYS B N 1
ATOM 4310 C CA . CYS B 1 29 ? -0.053 22.156 2.822 1 83.12 29 CYS B CA 1
ATOM 4311 C C . CYS B 1 29 ? -1.48 22.688 2.852 1 83.12 29 CYS B C 1
ATOM 4313 O O . CYS B 1 29 ? -2.256 22.359 3.746 1 83.12 29 CYS B O 1
ATOM 4315 N N . LEU B 1 30 ? -1.796 23.484 1.891 1 86.56 30 LEU B N 1
ATOM 4316 C CA . LEU B 1 30 ? -3.102 24.141 1.874 1 86.56 30 LEU B CA 1
ATOM 4317 C C . LEU B 1 30 ? -4.223 23.109 1.84 1 86.56 30 LEU B C 1
ATOM 4319 O O . LEU B 1 30 ? -5.289 23.328 2.416 1 86.56 30 LEU B O 1
ATOM 4323 N N . SER B 1 31 ? -3.93 22 1.202 1 85.88 31 SER B N 1
ATOM 4324 C CA . SER B 1 31 ? -4.953 20.969 1.084 1 85.88 31 SER B CA 1
ATOM 4325 C C . SER B 1 31 ? -5.438 20.516 2.455 1 85.88 31 SER B C 1
ATOM 4327 O O . SER B 1 31 ? -6.637 20.547 2.736 1 85.88 31 SER B O 1
ATOM 4329 N N . THR B 1 32 ? -4.508 20.203 3.316 1 88.94 32 THR B N 1
ATOM 4330 C CA . THR B 1 32 ? -4.883 19.688 4.625 1 88.94 32 THR B CA 1
ATOM 4331 C C . THR B 1 32 ? -5.387 20.797 5.531 1 88.94 32 THR B C 1
ATOM 4333 O O . THR B 1 32 ? -6.262 20.578 6.371 1 88.94 32 THR B O 1
ATOM 4336 N N . LEU B 1 33 ? -4.875 22.016 5.336 1 92.5 33 LEU B N 1
ATOM 4337 C CA . LEU B 1 33 ? -5.289 23.156 6.133 1 92.5 33 LEU B CA 1
ATOM 4338 C C . LEU B 1 33 ? -6.746 23.516 5.855 1 92.5 33 LEU B C 1
ATOM 4340 O O . LEU B 1 33 ? -7.422 24.094 6.711 1 92.5 33 LEU B O 1
ATOM 4344 N N . LEU B 1 34 ? -7.184 23.094 4.699 1 91.5 34 LEU B N 1
ATOM 4345 C CA . LEU B 1 34 ? -8.562 23.375 4.328 1 91.5 34 LEU B CA 1
ATOM 4346 C C . LEU B 1 34 ? -9.469 22.188 4.625 1 91.5 34 LEU B C 1
ATOM 4348 O O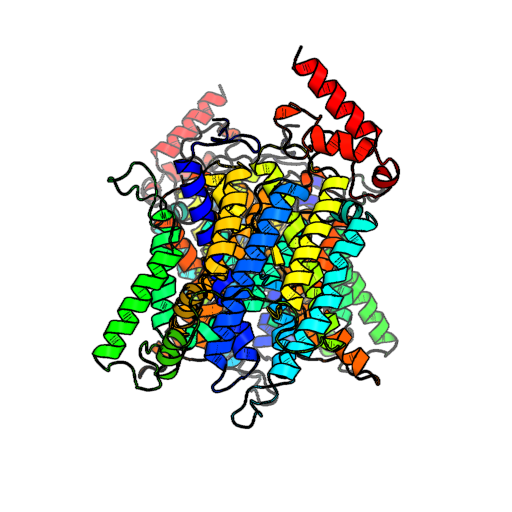 . LEU B 1 34 ? -10.57 22.359 5.148 1 91.5 34 LEU B O 1
ATOM 4352 N N . VAL B 1 35 ? -8.961 21.031 4.359 1 91.75 35 VAL B N 1
ATOM 4353 C CA . VAL B 1 35 ? -9.797 19.828 4.371 1 91.75 35 VAL B CA 1
ATOM 4354 C C . VAL B 1 35 ? -10.148 19.453 5.809 1 91.75 35 VAL B C 1
ATOM 4356 O O . VAL B 1 35 ? -11.297 19.125 6.105 1 91.75 35 VAL B O 1
ATOM 4359 N N . VAL B 1 36 ? -9.234 19.562 6.676 1 93.06 36 VAL B N 1
ATOM 4360 C CA . VAL B 1 36 ? -9.438 19.078 8.039 1 93.06 36 VAL B CA 1
ATOM 4361 C C . VAL B 1 36 ? -10.5 19.938 8.734 1 93.06 36 VAL B C 1
ATOM 4363 O O . VAL B 1 36 ? -11.492 19.406 9.25 1 93.06 36 VAL B O 1
ATOM 4366 N N . PRO B 1 37 ? -10.43 21.266 8.68 1 93.25 37 PRO B N 1
ATOM 4367 C CA . PRO B 1 37 ? -11.484 22.062 9.297 1 93.25 37 PRO B CA 1
ATOM 4368 C C . PRO B 1 37 ? -12.852 21.859 8.641 1 93.25 37 PRO B C 1
ATOM 4370 O O . PRO B 1 37 ? -13.883 21.906 9.32 1 93.25 37 PRO B O 1
ATOM 4373 N N . TYR B 1 38 ? -12.844 21.672 7.387 1 91.5 38 TYR B N 1
ATOM 4374 C CA . TYR B 1 38 ? -14.086 21.391 6.684 1 91.5 38 TYR B CA 1
ATOM 4375 C C . TYR B 1 38 ? -14.734 20.109 7.207 1 91.5 38 TYR B C 1
ATOM 4377 O O . TYR B 1 38 ? -15.938 20.078 7.469 1 91.5 38 TYR B O 1
ATOM 4385 N N . PHE B 1 39 ? -13.938 19.125 7.395 1 90.5 39 PHE B N 1
ATOM 4386 C CA . PHE B 1 39 ? -14.43 17.844 7.871 1 90.5 39 PHE B CA 1
ATOM 4387 C C . PHE B 1 39 ? -14.945 17.953 9.297 1 90.5 39 PHE B C 1
ATOM 4389 O O . PHE B 1 39 ? -16.031 17.453 9.617 1 90.5 39 PHE B O 1
ATOM 4396 N N . VAL B 1 40 ? -14.203 18.625 10.102 1 91.94 40 VAL B N 1
ATOM 4397 C CA . VAL B 1 40 ? -14.578 18.75 11.508 1 91.94 40 VAL B CA 1
ATOM 4398 C C . VAL B 1 40 ? -15.844 19.594 11.633 1 91.94 40 VAL B C 1
ATOM 4400 O O . VAL B 1 40 ? -16.75 19.25 12.406 1 91.94 40 VAL B O 1
ATOM 4403 N N . ALA B 1 41 ? -15.938 20.625 10.852 1 91.88 41 ALA B N 1
ATOM 4404 C CA . ALA B 1 41 ? -17.125 21.484 10.898 1 91.88 41 ALA B CA 1
ATOM 4405 C C . ALA B 1 41 ? -18.375 20.703 10.484 1 91.88 41 ALA B C 1
ATOM 4407 O O . ALA B 1 41 ? -19.438 20.859 11.094 1 91.88 41 ALA B O 1
ATOM 4408 N N . ASN B 1 42 ? -18.203 19.859 9.516 1 88.38 42 ASN B N 1
ATOM 4409 C CA . ASN B 1 42 ? -19.328 19.062 9.039 1 88.38 42 ASN B CA 1
ATOM 4410 C C . ASN B 1 42 ? -19.75 18.031 10.062 1 88.38 42 ASN B C 1
ATOM 4412 O O . ASN B 1 42 ? -20.938 17.703 10.172 1 88.38 42 ASN B O 1
ATOM 4416 N N . MET B 1 43 ? -18.844 17.547 10.773 1 88.81 43 MET B N 1
ATOM 4417 C CA . MET B 1 43 ? -19.125 16.5 11.742 1 88.81 43 MET B CA 1
ATOM 4418 C C . MET B 1 43 ? -19.828 17.047 12.969 1 88.81 43 MET B C 1
ATOM 4420 O O . MET B 1 43 ? -20.453 16.297 13.727 1 88.81 43 MET B O 1
ATOM 4424 N N . LEU B 1 44 ? -19.812 18.391 13.18 1 91.31 44 LEU B N 1
ATOM 4425 C CA . LEU B 1 44 ? -20.375 19 14.375 1 91.31 44 LEU B CA 1
ATOM 4426 C C . LEU B 1 44 ? -21.828 19.359 14.172 1 91.31 44 LEU B C 1
ATOM 4428 O O . LEU B 1 44 ? -22.547 19.641 15.133 1 91.31 44 LEU B O 1
ATOM 4432 N N . CYS B 1 45 ? -22.328 19.344 13.008 1 88.94 45 CYS B N 1
ATOM 4433 C CA . CYS B 1 45 ? -23.734 19.578 12.68 1 88.94 45 CYS B CA 1
ATOM 4434 C C . CYS B 1 45 ? -24.234 20.859 13.312 1 88.94 45 CYS B C 1
ATOM 4436 O O . CYS B 1 45 ? -25.25 20.859 14.016 1 88.94 45 CYS B O 1
ATOM 4438 N N . ALA B 1 46 ? -23.641 21.969 13.008 1 88.81 46 ALA B N 1
ATOM 4439 C CA . ALA B 1 46 ? -23.984 23.234 13.641 1 88.81 46 ALA B CA 1
ATOM 4440 C C . ALA B 1 46 ? -25.078 23.969 12.859 1 88.81 46 ALA B C 1
ATOM 4442 O O . ALA B 1 46 ? -25.297 25.156 13.055 1 88.81 46 ALA B O 1
ATOM 4443 N N . GLY B 1 47 ? -25.719 23.266 11.914 1 83.62 47 GLY B N 1
ATOM 4444 C CA . GLY B 1 47 ? -26.812 23.875 11.156 1 83.62 47 GLY B CA 1
ATOM 4445 C C . GLY B 1 47 ? -26.422 25.172 10.492 1 83.62 47 GLY B C 1
ATOM 4446 O O . GLY B 1 47 ? -25.438 25.25 9.766 1 83.62 47 GLY B O 1
ATOM 4447 N N . ASP B 1 48 ? -27.047 26.281 10.906 1 80.88 48 ASP B N 1
ATOM 4448 C CA . ASP B 1 48 ? -26.828 27.594 10.297 1 80.88 48 ASP B CA 1
ATOM 4449 C C . ASP B 1 48 ? -25.484 28.172 10.703 1 80.88 48 ASP B C 1
ATOM 4451 O O . ASP B 1 48 ? -24.938 29.047 10.023 1 80.88 48 ASP B O 1
ATOM 4455 N N . TYR B 1 49 ? -24.969 27.672 11.742 1 88 49 TYR B N 1
ATOM 4456 C CA . TYR B 1 49 ? -23.703 28.188 12.258 1 88 49 TYR B CA 1
ATOM 4457 C C . TYR B 1 49 ? -22.531 27.453 11.633 1 88 49 TYR B C 1
ATOM 4459 O O . TYR B 1 49 ? -21.375 27.734 11.969 1 88 49 TYR B O 1
ATOM 4467 N N . SER B 1 50 ? -22.797 26.609 10.734 1 88.94 50 SER B N 1
ATOM 4468 C CA . SER B 1 50 ? -21.781 25.719 10.172 1 88.94 50 SER B CA 1
ATOM 4469 C C . SER B 1 50 ? -20.703 26.516 9.438 1 88.94 50 SER B C 1
ATOM 4471 O O . SER B 1 50 ? -19.516 26.219 9.562 1 88.94 50 SER B O 1
ATOM 4473 N N . VAL B 1 51 ? -21.109 27.562 8.719 1 89.12 51 VAL B N 1
ATOM 4474 C CA . VAL B 1 51 ? -20.156 28.328 7.918 1 89.12 51 VAL B CA 1
ATOM 4475 C C . VAL B 1 51 ? -19.297 29.188 8.836 1 89.12 51 VAL B C 1
ATOM 4477 O O . VAL B 1 51 ? -18.078 29.297 8.633 1 89.12 51 VAL B O 1
ATOM 4480 N N . VAL B 1 52 ? -19.906 29.781 9.797 1 91 52 VAL B N 1
ATOM 4481 C CA . VAL B 1 52 ? -19.172 30.594 10.758 1 91 52 VAL B CA 1
ATOM 4482 C C . VAL B 1 52 ? -18.156 29.734 11.5 1 91 52 VAL B C 1
ATOM 4484 O O . VAL B 1 52 ? -17 30.156 11.695 1 91 52 VAL B O 1
ATOM 4487 N N . LEU B 1 53 ? -18.609 28.609 11.883 1 92.5 53 LEU B N 1
ATOM 4488 C CA . LEU B 1 53 ? -17.734 27.688 12.57 1 92.5 53 LEU B CA 1
ATOM 4489 C C . LEU B 1 53 ? -16.562 27.281 11.68 1 92.5 53 LEU B C 1
ATOM 4491 O O . LEU B 1 53 ? -15.43 27.172 12.148 1 92.5 53 LEU B O 1
ATOM 4495 N N . ARG B 1 54 ? -16.797 27.031 10.461 1 93.44 54 ARG B N 1
ATOM 4496 C CA . ARG B 1 54 ? -15.766 26.672 9.5 1 93.44 54 ARG B CA 1
ATOM 4497 C C . ARG B 1 54 ? -14.719 27.766 9.383 1 93.44 54 ARG B C 1
ATOM 4499 O O . ARG B 1 54 ? -13.523 27.484 9.32 1 93.44 54 ARG B O 1
ATOM 4506 N N . VAL B 1 55 ? -15.188 28.969 9.312 1 93.94 55 VAL B N 1
ATOM 4507 C CA . VAL B 1 55 ? -14.281 30.109 9.234 1 93.94 55 VAL B CA 1
ATOM 4508 C C . VAL B 1 55 ? -13.367 30.141 10.461 1 93.94 55 VAL B C 1
ATOM 4510 O O . VAL B 1 55 ? -12.156 30.297 10.328 1 93.94 55 VAL B O 1
ATOM 4513 N N . GLN B 1 56 ? -13.961 29.922 11.578 1 93.62 56 GLN B N 1
ATOM 4514 C CA . GLN B 1 56 ? -13.211 29.969 12.828 1 93.62 56 GLN B CA 1
ATOM 4515 C C . GLN B 1 56 ? -12.195 28.828 12.906 1 93.62 56 GLN B C 1
ATOM 4517 O O . GLN B 1 56 ? -11.062 29.031 13.344 1 93.62 56 GLN B O 1
ATOM 4522 N N . LEU B 1 57 ? -12.602 27.703 12.469 1 95.25 57 LEU B N 1
ATOM 4523 C CA . LEU B 1 57 ? -11.719 26.547 12.531 1 95.25 57 LEU B CA 1
ATOM 4524 C C . LEU B 1 57 ? -10.578 26.688 11.531 1 95.25 57 LEU B C 1
ATOM 4526 O O . LEU B 1 57 ? -9.445 26.297 11.828 1 95.25 57 LEU B O 1
ATOM 4530 N N . ILE B 1 58 ? -10.859 27.188 10.375 1 95.31 58 ILE B N 1
ATOM 4531 C CA . ILE B 1 58 ? -9.82 27.406 9.375 1 95.31 58 ILE B CA 1
ATOM 4532 C C . ILE B 1 58 ? -8.805 28.422 9.898 1 95.31 58 ILE B C 1
ATOM 4534 O O . ILE B 1 58 ? -7.594 28.188 9.836 1 95.31 58 ILE B O 1
ATOM 4538 N N . ALA B 1 59 ? -9.32 29.469 10.453 1 95.69 59 ALA B N 1
ATOM 4539 C CA . ALA B 1 59 ? -8.453 30.5 11.008 1 95.69 59 ALA B CA 1
ATOM 4540 C C . ALA B 1 59 ? -7.574 29.922 12.125 1 95.69 59 ALA B C 1
ATOM 4542 O O . ALA B 1 59 ? -6.363 30.156 12.148 1 95.69 59 ALA B O 1
ATOM 4543 N N . ALA B 1 60 ? -8.164 29.234 12.961 1 96.5 60 ALA B N 1
ATOM 4544 C CA . ALA B 1 60 ? -7.43 28.609 14.062 1 96.5 60 ALA B CA 1
ATOM 4545 C C . ALA B 1 60 ? -6.371 27.641 13.547 1 96.5 60 ALA B C 1
ATOM 4547 O O . ALA B 1 60 ? -5.258 27.594 14.078 1 96.5 60 ALA B O 1
ATOM 4548 N N . THR B 1 61 ? -6.754 26.859 12.594 1 97.06 61 THR B N 1
ATOM 4549 C CA . THR B 1 61 ? -5.836 25.875 12.023 1 97.06 61 THR B CA 1
ATOM 4550 C C . THR B 1 61 ? -4.609 26.562 11.43 1 97.06 61 THR B C 1
ATOM 4552 O O . THR B 1 61 ? -3.48 26.109 11.617 1 97.06 61 THR B O 1
ATOM 4555 N N . PHE B 1 62 ? -4.832 27.641 10.734 1 96.81 62 PHE B N 1
ATOM 4556 C CA . PHE B 1 62 ? -3.729 28.391 10.141 1 96.81 62 PHE B CA 1
ATOM 4557 C C . PHE B 1 62 ? -2.807 28.938 11.227 1 96.81 62 PHE B C 1
ATOM 4559 O O . PHE B 1 62 ? -1.586 28.781 11.148 1 96.81 62 PHE B O 1
ATOM 4566 N N . VAL B 1 63 ? -3.336 29.484 12.211 1 96.94 63 VAL B N 1
ATOM 4567 C CA . VAL B 1 63 ? -2.555 30.109 13.266 1 96.94 63 VAL B CA 1
ATOM 4568 C C . VAL B 1 63 ? -1.764 29.047 14.023 1 96.94 63 VAL B C 1
ATOM 4570 O O . VAL B 1 63 ? -0.561 29.203 14.25 1 96.94 63 VAL B O 1
ATOM 4573 N N . VAL B 1 64 ? -2.426 28.016 14.375 1 97.38 64 VAL B N 1
ATOM 4574 C CA . VAL B 1 64 ? -1.772 26.953 15.148 1 97.38 64 VAL B CA 1
ATOM 4575 C C . VAL B 1 64 ? -0.662 26.328 14.312 1 97.38 64 VAL B C 1
ATOM 4577 O O . VAL B 1 64 ? 0.422 26.031 14.828 1 97.38 64 VAL B O 1
ATOM 4580 N N . SER B 1 65 ? -0.926 26.016 13.062 1 97.31 65 SER B N 1
ATOM 4581 C CA . SER B 1 65 ? 0.095 25.453 12.188 1 97.31 65 SER B CA 1
ATOM 4582 C C . SER B 1 65 ? 1.302 26.375 12.078 1 97.31 65 SER B C 1
ATOM 4584 O O . SER B 1 65 ? 2.445 25.922 12.062 1 97.31 65 SER B O 1
ATOM 4586 N N . GLY B 1 66 ? 0.993 27.672 11.992 1 97.38 66 GLY B N 1
ATOM 4587 C CA . GLY B 1 66 ? 2.074 28.641 11.938 1 97.38 66 GLY B CA 1
ATOM 4588 C C . GLY B 1 66 ? 2.914 28.672 13.203 1 97.38 66 GLY B C 1
ATOM 4589 O O . GLY B 1 66 ? 4.145 28.609 13.141 1 97.38 66 GLY B O 1
ATOM 4590 N N . ILE B 1 67 ? 2.297 28.703 14.297 1 97.5 67 ILE B N 1
ATOM 4591 C CA . ILE B 1 67 ? 2.99 28.75 15.586 1 97.5 67 ILE B CA 1
ATOM 4592 C C . ILE B 1 67 ? 3.816 27.469 15.766 1 97.5 67 ILE B C 1
ATOM 4594 O O . ILE B 1 67 ? 4.988 27.531 16.141 1 97.5 67 ILE B O 1
ATOM 4598 N N . ALA B 1 68 ? 3.156 26.406 15.5 1 97.56 68 ALA B N 1
ATOM 4599 C CA . ALA B 1 68 ? 3.84 25.125 15.656 1 97.56 68 ALA B CA 1
ATOM 4600 C C . ALA B 1 68 ? 5.055 25.031 14.734 1 97.56 68 ALA B C 1
ATOM 4602 O O . ALA B 1 68 ? 6.102 24.516 15.133 1 97.56 68 ALA B O 1
ATOM 4603 N N . THR B 1 69 ? 4.91 25.484 13.539 1 97.31 69 THR B N 1
ATOM 4604 C CA . THR B 1 69 ? 6.008 25.469 12.578 1 97.31 69 THR B CA 1
ATOM 4605 C C . THR B 1 69 ? 7.172 26.312 13.078 1 97.31 69 THR B C 1
ATOM 4607 O O . THR B 1 69 ? 8.328 25.891 13.023 1 97.31 69 THR B O 1
ATOM 4610 N N . ILE B 1 70 ? 6.879 27.484 13.594 1 96.88 70 ILE B N 1
ATOM 4611 C CA . ILE B 1 70 ? 7.91 28.391 14.078 1 96.88 70 ILE B CA 1
ATOM 4612 C C . ILE B 1 70 ? 8.578 27.797 15.312 1 96.88 70 ILE B C 1
ATOM 4614 O O . ILE B 1 70 ? 9.812 27.797 15.422 1 96.88 70 ILE B O 1
ATOM 4618 N N . LEU B 1 71 ? 7.832 27.281 16.188 1 96.31 71 LEU B N 1
ATOM 4619 C CA . LEU B 1 71 ? 8.383 26.688 17.406 1 96.31 71 LEU B CA 1
ATOM 4620 C C . LEU B 1 71 ? 9.273 25.5 17.078 1 96.31 71 LEU B C 1
ATOM 4622 O O . LEU B 1 71 ? 10.352 25.344 17.656 1 96.31 71 LEU B O 1
ATOM 4626 N N . GLN B 1 72 ? 8.82 24.688 16.188 1 96.06 72 GLN B N 1
ATOM 4627 C CA . GLN B 1 72 ? 9.562 23.469 15.828 1 96.06 72 GLN B CA 1
ATOM 4628 C C . GLN B 1 72 ? 10.875 23.812 15.141 1 96.06 72 GLN B C 1
ATOM 4630 O O . GLN B 1 72 ? 11.906 23.203 15.422 1 96.06 72 GLN B O 1
ATOM 4635 N N . SER B 1 73 ? 10.844 24.781 14.219 1 94.19 73 SER B N 1
ATOM 4636 C CA . SER B 1 73 ? 12.031 25.141 13.445 1 94.19 73 SER B CA 1
ATOM 4637 C C . SER B 1 73 ? 13 25.969 14.281 1 94.19 73 SER B C 1
ATOM 4639 O O . SER B 1 73 ? 14.195 26.016 13.977 1 94.19 73 SER B O 1
ATOM 4641 N N . THR B 1 74 ? 12.539 26.578 15.32 1 91.5 74 THR B N 1
ATOM 4642 C CA . THR B 1 74 ? 13.391 27.438 16.141 1 91.5 74 THR B CA 1
ATOM 4643 C C . THR B 1 74 ? 13.93 26.688 17.344 1 91.5 74 THR B C 1
ATOM 4645 O O . THR B 1 74 ? 15.117 26.75 17.656 1 91.5 74 THR B O 1
ATOM 4648 N N . PHE B 1 75 ? 13.023 25.938 18.031 1 90.62 75 PHE B N 1
ATOM 4649 C CA . PHE B 1 75 ? 13.414 25.375 19.312 1 90.62 75 PHE B CA 1
ATOM 4650 C C . PHE B 1 75 ? 13.375 23.844 19.266 1 90.62 75 PHE B C 1
ATOM 4652 O O . PHE B 1 75 ? 14.055 23.188 20.047 1 90.62 75 PHE B O 1
ATOM 4659 N N . GLY B 1 76 ? 12.57 23.281 18.469 1 93.44 76 GLY B N 1
ATOM 4660 C CA . GLY B 1 76 ? 12.359 21.844 18.453 1 93.44 76 GLY B CA 1
ATOM 4661 C C . GLY B 1 76 ? 13.508 21.094 17.812 1 93.44 76 GLY B C 1
ATOM 4662 O O . GLY B 1 76 ? 14.609 21.047 18.359 1 93.44 76 GLY B O 1
ATOM 4663 N N . LEU B 1 77 ? 13.227 20.594 16.656 1 93.19 77 LEU B N 1
ATOM 4664 C CA . LEU B 1 77 ? 14.242 19.859 15.898 1 93.19 77 LEU B CA 1
ATOM 4665 C C . LEU B 1 77 ? 15.258 20.828 15.289 1 93.19 77 LEU B C 1
ATOM 4667 O O . LEU B 1 77 ? 16.406 20.438 15.039 1 93.19 77 LEU B O 1
ATOM 4671 N N . ARG B 1 78 ? 14.805 22.016 14.945 1 93.38 78 ARG B N 1
ATOM 4672 C CA . ARG B 1 78 ? 15.594 23.094 14.375 1 93.38 78 ARG B CA 1
ATOM 4673 C C . ARG B 1 78 ? 15.961 22.812 12.922 1 93.38 78 ARG B C 1
ATOM 4675 O O . ARG B 1 78 ? 17.062 23.125 12.484 1 93.38 78 ARG B O 1
ATOM 4682 N N . LEU B 1 79 ? 15.172 22.031 12.312 1 94.56 79 LEU B N 1
ATOM 4683 C CA . LEU B 1 79 ? 15.234 21.828 10.867 1 94.56 79 LEU B CA 1
ATOM 4684 C C . LEU B 1 79 ? 14 22.406 10.18 1 94.56 79 LEU B C 1
ATOM 4686 O O . LEU B 1 79 ? 13.078 22.875 10.844 1 94.56 79 LEU B O 1
ATOM 4690 N N . SER B 1 80 ? 14.023 22.484 8.914 1 93.62 80 SER B N 1
ATOM 4691 C CA . SER B 1 80 ? 12.945 23.094 8.133 1 93.62 80 SER B CA 1
ATOM 4692 C C . SER B 1 80 ? 11.75 22.156 8.008 1 93.62 80 SER B C 1
ATOM 4694 O O . SER B 1 80 ? 11.516 21.594 6.938 1 93.62 80 SER B O 1
ATOM 4696 N N . ILE B 1 81 ? 10.984 22.141 9.078 1 94.94 81 ILE B N 1
ATOM 4697 C CA . ILE B 1 81 ? 9.844 21.234 9.148 1 94.94 81 ILE B CA 1
ATOM 4698 C C . ILE B 1 81 ? 8.555 22.047 9.25 1 94.94 81 ILE B C 1
ATOM 4700 O O . ILE B 1 81 ? 8.477 23.016 10.023 1 94.94 81 ILE B O 1
ATOM 4704 N N . LEU B 1 82 ? 7.621 21.656 8.438 1 95.62 82 LEU B N 1
ATOM 4705 C CA . LEU B 1 82 ? 6.297 22.281 8.461 1 95.62 82 LEU B CA 1
ATOM 4706 C C . LEU B 1 82 ? 5.312 21.422 9.242 1 95.62 82 LEU B C 1
ATOM 4708 O O . LEU B 1 82 ? 5.32 20.188 9.133 1 95.62 82 LEU B O 1
ATOM 4712 N N . HIS B 1 83 ? 4.438 22.062 10.039 1 96.62 83 HIS B N 1
ATOM 4713 C CA . HIS B 1 83 ? 3.43 21.375 10.836 1 96.62 83 HIS B CA 1
ATOM 4714 C C . HIS B 1 83 ? 2.023 21.719 10.359 1 96.62 83 HIS B C 1
ATOM 4716 O O . HIS B 1 83 ? 1.78 22.828 9.891 1 96.62 83 HIS B O 1
ATOM 4722 N N . GLY B 1 84 ? 1.128 20.844 10.531 1 95.25 84 GLY B N 1
ATOM 4723 C CA . GLY B 1 84 ? -0.284 21.016 10.234 1 95.25 84 GLY B CA 1
ATOM 4724 C C . GLY B 1 84 ? -1.161 19.922 10.82 1 95.25 84 GLY B C 1
ATOM 4725 O O . GLY B 1 84 ? -0.672 19.047 11.516 1 95.25 84 GLY B O 1
ATOM 4726 N N . PRO B 1 85 ? -2.414 20.062 10.57 1 95.44 85 PRO B N 1
ATOM 4727 C CA . PRO B 1 85 ? -3.334 19.062 11.125 1 95.44 85 PRO B CA 1
ATOM 4728 C C . PRO B 1 85 ? -3.088 17.672 10.562 1 95.44 85 PRO B C 1
ATOM 4730 O O . PRO B 1 85 ? -2.611 17.531 9.438 1 95.44 85 PRO B O 1
ATOM 4733 N N . SER B 1 86 ? -3.432 16.672 11.352 1 93.81 86 SER B N 1
ATOM 4734 C CA . SER B 1 86 ? -3.117 15.297 10.984 1 93.81 86 SER B CA 1
ATOM 4735 C C . SER B 1 86 ? -4.379 14.508 10.656 1 93.81 86 SER B C 1
ATOM 4737 O O . SER B 1 86 ? -5.352 14.531 11.414 1 93.81 86 SER B O 1
ATOM 4739 N N . PHE B 1 87 ? -4.27 13.742 9.617 1 89.25 87 PHE B N 1
ATOM 4740 C CA . PHE B 1 87 ? -5.359 12.859 9.227 1 89.25 87 PHE B CA 1
ATOM 4741 C C . PHE B 1 87 ? -5.422 11.641 10.141 1 89.25 87 PHE B C 1
ATOM 4743 O O . PHE B 1 87 ? -6.422 10.914 10.148 1 89.25 87 PHE B O 1
ATOM 4750 N N . ALA B 1 88 ? -4.445 11.461 10.898 1 90.56 88 ALA B N 1
ATOM 4751 C CA . ALA B 1 88 ? -4.379 10.297 11.781 1 90.56 88 ALA B CA 1
ATOM 4752 C C . ALA B 1 88 ? -5.469 10.352 12.844 1 90.56 88 ALA B C 1
ATOM 4754 O O . ALA B 1 88 ? -5.836 9.328 13.422 1 90.56 88 ALA B O 1
ATOM 4755 N N . PHE B 1 89 ? -6.047 11.461 13.016 1 93.88 89 PHE B N 1
ATOM 4756 C CA . PHE B 1 89 ? -7.055 11.633 14.062 1 93.88 89 PHE B CA 1
ATOM 4757 C C . PHE B 1 89 ? -8.461 11.508 13.484 1 93.88 89 PHE B C 1
ATOM 4759 O O . PHE B 1 89 ? -9.438 11.461 14.227 1 93.88 89 PHE B O 1
ATOM 4766 N N . LEU B 1 90 ? -8.547 11.422 12.211 1 88.69 90 LEU B N 1
ATOM 4767 C CA . LEU B 1 90 ? -9.836 11.461 11.523 1 88.69 90 LEU B CA 1
ATOM 4768 C C . LEU B 1 90 ? -10.648 10.203 11.828 1 88.69 90 LEU B C 1
ATOM 4770 O O . LEU B 1 90 ? -11.867 10.281 12.023 1 88.69 90 LEU B O 1
ATOM 4774 N N . PRO B 1 91 ? -9.961 9.07 11.875 1 83.88 91 PRO B N 1
ATOM 4775 C CA . PRO B 1 91 ? -10.758 7.871 12.156 1 83.88 91 PRO B CA 1
ATOM 4776 C C . PRO B 1 91 ? -11.484 7.945 13.5 1 83.88 91 PRO B C 1
ATOM 4778 O O . PRO B 1 91 ? -12.625 7.5 13.617 1 83.88 91 PRO B O 1
ATOM 4781 N N . ALA B 1 92 ? -10.867 8.445 14.477 1 88.81 92 ALA B N 1
ATOM 4782 C CA . ALA B 1 92 ? -11.508 8.609 15.781 1 88.81 92 ALA B CA 1
ATOM 4783 C C . ALA B 1 92 ? -12.703 9.555 15.695 1 88.81 92 ALA B C 1
ATOM 4785 O O . ALA B 1 92 ? -13.742 9.305 16.312 1 88.81 92 ALA B O 1
ATOM 4786 N N . LEU B 1 93 ? -12.547 10.594 14.938 1 91.12 93 LEU B N 1
ATOM 4787 C CA . LEU B 1 93 ? -13.625 11.562 14.758 1 91.12 93 LEU B CA 1
ATOM 4788 C C . LEU B 1 93 ? -14.789 10.953 13.992 1 91.12 93 LEU B C 1
ATOM 4790 O O . LEU B 1 93 ? -15.953 11.227 14.297 1 91.12 93 LEU B O 1
ATOM 4794 N N . GLN B 1 94 ? -14.445 10.148 13.07 1 84.81 94 GLN B N 1
ATOM 4795 C CA . GLN B 1 94 ? -15.484 9.5 12.281 1 84.81 94 GLN B CA 1
ATOM 4796 C C . GLN B 1 94 ? -16.297 8.523 13.133 1 84.81 94 GLN B C 1
ATOM 4798 O O . GLN B 1 94 ? -17.516 8.461 13.016 1 84.81 94 GLN B O 1
ATOM 4803 N N . THR B 1 95 ? -15.602 7.746 13.906 1 80.19 95 THR B N 1
ATOM 4804 C CA . THR B 1 95 ? -16.297 6.836 14.812 1 80.19 95 THR B CA 1
ATOM 4805 C C . THR B 1 95 ? -17.188 7.609 15.773 1 80.19 95 THR B C 1
ATOM 4807 O O . THR B 1 95 ? -18.297 7.168 16.078 1 80.19 95 THR B O 1
ATOM 4810 N N . PHE B 1 96 ? -16.703 8.719 16.25 1 85.75 96 PHE B N 1
ATOM 4811 C CA . PHE B 1 96 ? -17.484 9.586 17.125 1 85.75 96 PHE B CA 1
ATOM 4812 C C . PHE B 1 96 ? -18.719 10.102 16.422 1 85.75 96 PHE B C 1
ATOM 4814 O O . PHE B 1 96 ? -19.797 10.156 17 1 85.75 96 PHE B O 1
ATOM 4821 N N . GLN B 1 97 ? -18.578 10.492 15.219 1 85.44 97 GLN B N 1
ATOM 4822 C CA . GLN B 1 97 ? -19.688 11 14.445 1 85.44 97 GLN B CA 1
ATOM 4823 C C . GLN B 1 97 ? -20.766 9.93 14.25 1 85.44 97 GLN B C 1
ATOM 4825 O O . GLN B 1 97 ? -21.953 10.234 14.227 1 85.44 97 GLN B O 1
ATOM 4830 N N . GLU B 1 98 ? -20.312 8.742 14.109 1 78.12 98 GLU B N 1
ATOM 4831 C CA . GLU B 1 98 ? -21.266 7.648 13.961 1 78.12 98 GLU B CA 1
ATOM 4832 C C . GLU B 1 98 ? -22.125 7.484 15.211 1 78.12 98 GLU B C 1
ATOM 4834 O O . GLU B 1 98 ? -23.297 7.098 15.117 1 78.12 98 GLU B O 1
ATOM 4839 N N . SER B 1 99 ? -21.578 7.754 16.344 1 77.56 99 SER B N 1
ATOM 4840 C CA . SER B 1 99 ? -22.328 7.68 17.594 1 77.56 99 SER B CA 1
ATOM 4841 C C . SER B 1 99 ? -23.234 8.891 17.781 1 77.56 99 SER B C 1
ATOM 4843 O O . SER B 1 99 ? -24.219 8.828 18.5 1 77.56 99 SER B O 1
ATOM 4845 N N . PHE B 1 100 ? -22.812 10.023 17.141 1 80.94 100 PHE B N 1
ATOM 4846 C CA . PHE B 1 100 ? -23.578 11.266 17.141 1 80.94 100 PHE B CA 1
ATOM 4847 C C . PHE B 1 100 ? -23.875 11.719 15.711 1 80.94 100 PHE B C 1
ATOM 4849 O O . PHE B 1 100 ? -23.375 12.75 15.266 1 80.94 100 PHE B O 1
ATOM 4856 N N . PRO B 1 101 ? -24.766 11.023 15.07 1 80.25 101 PRO B N 1
ATOM 4857 C CA . PRO B 1 101 ? -24.984 11.305 13.648 1 80.25 101 PRO B CA 1
ATOM 4858 C C . PRO B 1 101 ? -25.688 12.633 13.414 1 80.25 101 PRO B C 1
ATOM 4860 O O . PRO B 1 101 ? -26.469 13.086 14.258 1 80.25 101 PRO B O 1
ATOM 4863 N N . CYS B 1 102 ? -25.297 13.242 12.289 1 80.81 102 CYS B N 1
ATOM 4864 C CA . CYS B 1 102 ? -25.969 14.461 11.844 1 80.81 102 CYS B CA 1
ATOM 4865 C C . CYS B 1 102 ? -27.188 14.125 10.977 1 80.81 102 CYS B C 1
ATOM 4867 O O . CYS B 1 102 ? -27.047 13.906 9.773 1 80.81 102 CYS B O 1
ATOM 4869 N N . THR B 1 103 ? -28.219 13.984 11.602 1 79.31 103 THR B N 1
ATOM 4870 C CA . THR B 1 103 ? -29.469 13.711 10.898 1 79.31 103 THR B CA 1
ATOM 4871 C C . THR B 1 103 ? -30.391 14.93 10.938 1 79.31 103 THR B C 1
ATOM 4873 O O . THR B 1 103 ? -30.062 15.938 11.562 1 79.31 103 THR B O 1
ATOM 4876 N N . THR B 1 104 ? -31.453 14.883 10.188 1 75.75 104 THR B N 1
ATOM 4877 C CA . THR B 1 104 ? -32.438 15.969 10.148 1 75.75 104 THR B CA 1
ATOM 4878 C C . THR B 1 104 ? -33 16.25 11.547 1 75.75 104 THR B C 1
ATOM 4880 O O . THR B 1 104 ? -33.406 17.359 11.844 1 75.75 104 THR B O 1
ATOM 4883 N N . ASP B 1 105 ? -32.812 15.289 12.344 1 76.81 105 ASP B N 1
ATOM 4884 C CA . ASP B 1 105 ? -33.438 15.406 13.672 1 76.81 105 ASP B CA 1
ATOM 4885 C C . ASP B 1 105 ? -32.375 15.805 14.711 1 76.81 105 ASP B C 1
ATOM 4887 O O . ASP B 1 105 ? -32.688 15.953 15.891 1 76.81 105 ASP B O 1
ATOM 4891 N N . THR B 1 106 ? -31.188 16.031 14.242 1 81.12 106 THR B N 1
ATOM 4892 C CA . THR B 1 106 ? -30.125 16.344 15.195 1 81.12 106 THR B CA 1
ATOM 4893 C C . THR B 1 106 ? -30.297 17.766 15.734 1 81.12 106 THR B C 1
ATOM 4895 O O . THR B 1 106 ? -30.578 18.703 14.977 1 81.12 106 THR B O 1
ATOM 4898 N N . ASP B 1 107 ? -30.281 17.844 17.047 1 77.88 107 ASP B N 1
ATOM 4899 C CA . ASP B 1 107 ? -30.344 19.156 17.703 1 77.88 107 ASP B CA 1
ATOM 4900 C C . ASP B 1 107 ? -29.078 19.969 17.406 1 77.88 107 ASP B C 1
ATOM 4902 O O . ASP B 1 107 ? -28 19.641 17.906 1 77.88 107 ASP B O 1
ATOM 4906 N N . THR B 1 108 ? -29.203 20.953 16.656 1 82.31 108 THR B N 1
ATOM 4907 C CA . THR B 1 108 ? -28.078 21.766 16.172 1 82.31 108 THR B CA 1
ATOM 4908 C C . THR B 1 108 ? -27.531 22.625 17.297 1 82.31 108 THR B C 1
ATOM 4910 O O . THR B 1 108 ? -26.469 23.234 17.172 1 82.31 108 THR B O 1
ATOM 4913 N N . THR B 1 109 ? -28.172 22.578 18.406 1 80.62 109 THR B N 1
ATOM 4914 C CA . THR B 1 109 ? -27.734 23.422 19.516 1 80.62 109 THR B CA 1
ATOM 4915 C C . THR B 1 109 ? -26.672 22.719 20.344 1 80.62 109 THR B C 1
ATOM 4917 O O . THR B 1 109 ? -25.969 23.359 21.141 1 80.62 109 THR B O 1
ATOM 4920 N N . GLN B 1 110 ? -26.484 21.5 20.047 1 87.19 110 GLN B N 1
ATOM 4921 C CA . GLN B 1 110 ? -25.562 20.734 20.891 1 87.19 110 GLN B CA 1
ATOM 4922 C C . GLN B 1 110 ? -24.172 20.656 20.266 1 87.19 110 GLN B C 1
ATOM 4924 O O . GLN B 1 110 ? -23.328 19.906 20.719 1 87.19 110 GLN B O 1
ATOM 4929 N N . TRP B 1 111 ? -23.891 21.484 19.297 1 91.38 111 TRP B N 1
ATOM 4930 C CA . TRP B 1 111 ? -22.609 21.406 18.609 1 91.38 111 TRP B CA 1
ATOM 4931 C C . TRP B 1 111 ? -21.469 21.844 19.516 1 91.38 111 TRP B C 1
ATOM 4933 O O . TRP B 1 111 ? -20.359 21.312 19.422 1 91.38 111 TRP B O 1
ATOM 4943 N N . GLN B 1 112 ? -21.75 22.719 20.438 1 92.06 112 GLN B N 1
ATOM 4944 C CA . GLN B 1 112 ? -20.719 23.172 21.359 1 92.06 112 GLN B CA 1
ATOM 4945 C C . GLN B 1 112 ? -20.297 22.062 22.312 1 92.06 112 GLN B C 1
ATOM 4947 O O . GLN B 1 112 ? -19.109 21.938 22.656 1 92.06 112 GLN B O 1
ATOM 4952 N N . TYR B 1 113 ? -21.25 21.328 22.703 1 92.56 113 TYR B N 1
ATOM 4953 C CA . TYR B 1 113 ? -20.969 20.188 23.562 1 92.56 113 TYR B CA 1
ATOM 4954 C C . TYR B 1 113 ? -20.062 19.188 22.859 1 92.56 113 TYR B C 1
ATOM 4956 O O . TYR B 1 113 ? -19.125 18.656 23.453 1 92.56 113 TYR B O 1
ATOM 4964 N N . LYS B 1 114 ? -20.344 18.969 21.609 1 92.94 114 LYS B N 1
ATOM 4965 C CA . LYS B 1 114 ? -19.516 18.062 20.812 1 92.94 114 LYS B CA 1
ATOM 4966 C C . LYS B 1 114 ? -18.094 18.562 20.703 1 92.94 114 LYS B C 1
ATOM 4968 O O . LYS B 1 114 ? -17.141 17.781 20.797 1 92.94 114 LYS B O 1
ATOM 4973 N N . VAL B 1 115 ? -17.969 19.875 20.531 1 94.38 115 VAL B N 1
ATOM 4974 C CA . VAL B 1 115 ? -16.641 20.469 20.422 1 94.38 115 VAL B CA 1
ATOM 4975 C C . VAL B 1 115 ? -15.883 20.297 21.734 1 94.38 115 VAL B C 1
ATOM 4977 O O . VAL B 1 115 ? -14.68 20.031 21.75 1 94.38 115 VAL B O 1
ATOM 4980 N N . GLN B 1 116 ? -16.609 20.406 22.812 1 95.75 116 GLN B N 1
ATOM 4981 C CA . GLN B 1 116 ? -16 20.281 24.125 1 95.75 116 GLN B CA 1
ATOM 4982 C C . GLN B 1 116 ? -15.5 18.859 24.359 1 95.75 116 GLN B C 1
ATOM 4984 O O . GLN B 1 116 ? -14.414 18.656 24.922 1 95.75 116 GLN B O 1
ATOM 4989 N N . LEU B 1 117 ? -16.234 17.906 23.906 1 94.62 117 LEU B N 1
ATOM 4990 C CA . LEU B 1 117 ? -15.844 16.516 24.047 1 94.62 117 LEU B CA 1
ATOM 4991 C C . LEU B 1 117 ? -14.617 16.203 23.203 1 94.62 117 LEU B C 1
ATOM 4993 O O . LEU B 1 117 ? -13.695 15.523 23.656 1 94.62 117 LEU B O 1
ATOM 4997 N N . ILE B 1 118 ? -14.641 16.703 22 1 95.25 118 ILE B N 1
ATOM 4998 C CA . ILE B 1 118 ? -13.547 16.469 21.062 1 95.25 118 ILE B CA 1
ATOM 4999 C C . ILE B 1 118 ? -12.273 17.141 21.578 1 95.25 118 ILE B C 1
ATOM 5001 O O . ILE B 1 118 ? -11.211 16.516 21.625 1 95.25 118 ILE B O 1
ATOM 5005 N N . SER B 1 119 ? -12.43 18.375 21.984 1 95.62 119 SER B N 1
ATOM 5006 C CA . SER B 1 119 ? -11.281 19.156 22.453 1 95.62 119 SER B CA 1
ATOM 5007 C C . SER B 1 119 ? -10.672 18.547 23.719 1 95.62 119 SER B C 1
ATOM 5009 O O . SER B 1 119 ? -9.461 18.375 23.797 1 95.62 119 SER B O 1
ATOM 5011 N N . GLY B 1 120 ? -11.508 18.188 24.625 1 96.38 120 GLY B N 1
ATOM 5012 C CA . GLY B 1 120 ? -11.008 17.641 25.875 1 96.38 120 GLY B CA 1
ATOM 5013 C C . GLY B 1 120 ? -10.344 16.281 25.703 1 96.38 120 GLY B C 1
ATOM 5014 O O . GLY B 1 120 ? -9.273 16.031 26.266 1 96.38 120 GLY B O 1
ATOM 5015 N N . SER B 1 121 ? -10.938 15.406 24.969 1 96.69 121 SER B N 1
ATOM 5016 C CA . SER B 1 121 ? -10.383 14.07 24.734 1 96.69 121 SER B CA 1
ATOM 5017 C C . SER B 1 121 ? -9.086 14.141 23.938 1 96.69 121 SER B C 1
ATOM 5019 O O . SER B 1 121 ? -8.148 13.391 24.188 1 96.69 121 SER B O 1
ATOM 5021 N N . CYS B 1 122 ? -9.055 15.039 22.984 1 96.88 122 CYS B N 1
ATOM 5022 C CA . CYS B 1 122 ? -7.855 15.203 22.172 1 96.88 122 CYS B CA 1
ATOM 5023 C C . CYS B 1 122 ? -6.715 15.789 23 1 96.88 122 CYS B C 1
ATOM 5025 O O . CYS B 1 122 ? -5.57 15.344 22.891 1 96.88 122 CYS B O 1
ATOM 5027 N N . MET B 1 123 ? -7.035 16.75 23.812 1 96.69 123 MET B N 1
ATOM 5028 C CA . MET B 1 123 ? -6.035 17.406 24.672 1 96.69 123 MET B CA 1
ATOM 5029 C C . MET B 1 123 ? -5.359 16.391 25.578 1 96.69 123 MET B C 1
ATOM 5031 O O . MET B 1 123 ? -4.133 16.391 25.719 1 96.69 123 MET B O 1
ATOM 5035 N N . LEU B 1 124 ? -6.121 15.547 26.109 1 96.88 124 LEU B N 1
ATOM 5036 C CA . LEU B 1 124 ? -5.57 14.531 27 1 96.88 124 LEU B CA 1
ATOM 5037 C C . LEU B 1 124 ? -4.746 13.516 26.219 1 96.88 124 LEU B C 1
ATOM 5039 O O . LEU B 1 124 ? -3.717 13.039 26.703 1 96.88 124 LEU B O 1
ATOM 5043 N N . ALA B 1 125 ? -5.254 13.164 25.125 1 96.94 125 ALA B N 1
ATOM 5044 C CA . ALA B 1 125 ? -4.555 12.164 24.312 1 96.94 125 ALA B CA 1
ATOM 5045 C C . ALA B 1 125 ? -3.199 12.695 23.844 1 96.94 125 ALA B C 1
ATOM 5047 O O . ALA B 1 125 ? -2.195 11.977 23.906 1 96.94 125 ALA B O 1
ATOM 5048 N N . VAL B 1 126 ? -3.121 13.945 23.438 1 97.5 126 VAL B N 1
ATOM 5049 C CA . VAL B 1 126 ? -1.919 14.484 22.797 1 97.5 126 VAL B CA 1
ATOM 5050 C C . VAL B 1 126 ? -0.875 14.797 23.875 1 97.5 126 VAL B C 1
ATOM 5052 O O . VAL B 1 126 ? 0.299 15.008 23.562 1 97.5 126 VAL B O 1
ATOM 5055 N N . LEU B 1 127 ? -1.234 14.75 25.141 1 96.69 127 LEU B N 1
ATOM 5056 C CA . LEU B 1 127 ? -0.275 14.906 26.234 1 96.69 127 LEU B CA 1
ATOM 5057 C C . LEU B 1 127 ? 0.749 13.773 26.219 1 96.69 127 LEU B C 1
ATOM 5059 O O . LEU B 1 127 ? 1.835 13.906 26.781 1 96.69 127 LEU B O 1
ATOM 5063 N N . LEU B 1 128 ? 0.381 12.812 25.516 1 94.94 128 LEU B N 1
ATOM 5064 C CA . LEU B 1 128 ? 1.303 11.688 25.375 1 94.94 128 LEU B CA 1
ATOM 5065 C C . LEU B 1 128 ? 2.617 12.141 24.75 1 94.94 128 LEU B C 1
ATOM 5067 O O . LEU B 1 128 ? 3.688 11.656 25.125 1 94.94 128 LEU B O 1
ATOM 5071 N N . MET B 1 129 ? 2.576 13.078 23.875 1 94.94 129 MET B N 1
ATOM 5072 C CA . MET B 1 129 ? 3.754 13.492 23.109 1 94.94 129 MET B CA 1
ATOM 5073 C C . MET B 1 129 ? 4.742 14.234 24.016 1 94.94 129 MET B C 1
ATOM 5075 O O . MET B 1 129 ? 5.902 13.836 24.125 1 94.94 129 MET B O 1
ATOM 5079 N N . PRO B 1 130 ? 4.316 15.305 24.703 1 93.25 130 PRO B N 1
ATOM 5080 C CA . PRO B 1 130 ? 5.266 15.969 25.594 1 93.25 130 PRO B CA 1
ATOM 5081 C C . PRO B 1 130 ? 5.699 15.078 26.766 1 93.25 130 PRO B C 1
ATOM 5083 O O . PRO B 1 130 ? 6.836 15.188 27.234 1 93.25 130 PRO B O 1
ATOM 5086 N N . LEU B 1 131 ? 4.883 14.195 27.203 1 94.19 131 LEU B N 1
ATOM 5087 C CA . LEU B 1 131 ? 5.246 13.289 28.281 1 94.19 131 LEU B CA 1
ATOM 5088 C C . LEU B 1 131 ? 6.355 12.344 27.844 1 94.19 131 LEU B C 1
ATOM 5090 O O . LEU B 1 131 ? 7.328 12.141 28.578 1 94.19 131 LEU B O 1
ATOM 5094 N N . LEU B 1 132 ? 6.168 11.781 26.734 1 92.5 132 LEU B N 1
ATOM 5095 C CA . LEU B 1 132 ? 7.199 10.883 26.234 1 92.5 132 LEU B CA 1
ATOM 5096 C C . LEU B 1 132 ? 8.484 11.641 25.906 1 92.5 132 LEU B C 1
ATOM 5098 O O . LEU B 1 132 ? 9.578 11.109 26.078 1 92.5 132 LEU B O 1
ATOM 5102 N N . GLY B 1 133 ? 8.312 12.836 25.453 1 90.5 133 GLY B N 1
ATOM 5103 C CA . GLY B 1 133 ? 9.477 13.664 25.188 1 90.5 133 GLY B CA 1
ATOM 5104 C C . GLY B 1 133 ? 10.25 14.039 26.438 1 90.5 133 GLY B C 1
ATOM 5105 O O . GLY B 1 133 ? 11.477 13.93 26.469 1 90.5 133 GLY B O 1
ATOM 5106 N N . LEU B 1 134 ? 9.617 14.383 27.422 1 90.88 134 LEU B N 1
ATOM 5107 C CA . LEU B 1 134 ? 10.227 14.836 28.672 1 90.88 134 LEU B CA 1
ATOM 5108 C C . LEU B 1 134 ? 10.875 13.672 29.406 1 90.88 134 LEU B C 1
ATOM 5110 O O . LEU B 1 134 ? 11.875 13.852 30.109 1 90.88 134 LEU B O 1
ATOM 5114 N N . THR B 1 135 ? 10.328 12.484 29.281 1 90.94 135 THR B N 1
ATOM 5115 C CA . THR B 1 135 ? 10.867 11.312 29.969 1 90.94 135 THR B CA 1
ATOM 5116 C C . THR B 1 135 ? 12.023 10.711 29.172 1 90.94 135 THR B C 1
ATOM 5118 O O . THR B 1 135 ? 12.781 9.891 29.703 1 90.94 135 THR B O 1
ATOM 5121 N N . GLY B 1 136 ? 12.164 11.078 27.938 1 88.94 136 GLY B N 1
ATOM 5122 C CA . GLY B 1 136 ? 13.227 10.539 27.094 1 88.94 136 GLY B CA 1
ATOM 5123 C C . GLY B 1 136 ? 12.867 9.211 26.453 1 88.94 136 GLY B C 1
ATOM 5124 O O . GLY B 1 136 ? 13.664 8.641 25.719 1 88.94 136 GLY B O 1
ATOM 5125 N N . LEU B 1 137 ? 11.656 8.797 26.641 1 87.88 137 LEU B N 1
ATOM 5126 C CA . LEU B 1 137 ? 11.211 7.5 26.125 1 87.88 137 LEU B CA 1
ATOM 5127 C C . LEU B 1 137 ? 11.125 7.527 24.609 1 87.88 137 LEU B C 1
ATOM 5129 O O . LEU B 1 137 ? 11.312 6.5 23.953 1 87.88 137 LEU B O 1
ATOM 5133 N N . ILE B 1 138 ? 10.836 8.648 24.078 1 87.56 138 ILE B N 1
ATOM 5134 C CA . ILE B 1 138 ? 10.68 8.727 22.625 1 87.56 138 ILE B CA 1
ATOM 5135 C C . ILE B 1 138 ? 12.039 8.531 21.953 1 87.56 138 ILE B C 1
ATOM 5137 O O . ILE B 1 138 ? 12.117 7.973 20.859 1 87.56 138 ILE B O 1
ATOM 5141 N N . GLY B 1 139 ? 13.078 9.109 22.609 1 81.5 139 GLY B N 1
ATOM 5142 C CA . GLY B 1 139 ? 14.406 8.844 22.094 1 81.5 139 GLY B CA 1
ATOM 5143 C C . GLY B 1 139 ? 14.734 7.367 22.016 1 81.5 139 GLY B C 1
ATOM 5144 O O . GLY B 1 139 ? 15.328 6.902 21.031 1 81.5 139 GLY B O 1
ATOM 5145 N N . PHE B 1 140 ? 14.227 6.664 22.969 1 83.19 140 PHE B N 1
ATOM 5146 C CA . PHE B 1 140 ? 14.406 5.219 23 1 83.19 140 PHE B CA 1
ATOM 5147 C C . PHE B 1 140 ? 13.555 4.543 21.938 1 83.19 140 PHE B C 1
ATOM 5149 O O . PHE B 1 140 ? 14.047 3.68 21.203 1 83.19 140 PHE B O 1
ATOM 5156 N N . LEU B 1 141 ? 12.383 4.969 21.797 1 85.06 141 LEU B N 1
ATOM 5157 C CA . LEU B 1 141 ? 11.453 4.379 20.828 1 85.06 141 LEU B CA 1
ATOM 5158 C C . LEU B 1 141 ? 11.914 4.629 19.406 1 85.06 141 LEU B C 1
ATOM 5160 O O . LEU B 1 141 ? 11.719 3.787 18.516 1 85.06 141 LEU B O 1
ATOM 5164 N N . SER B 1 142 ? 12.5 5.77 19.25 1 86.62 142 SER B N 1
ATOM 5165 C CA . SER B 1 142 ? 12.953 6.148 17.906 1 86.62 142 SER B CA 1
ATOM 5166 C C . SER B 1 142 ? 14.039 5.211 17.406 1 86.62 142 SER B C 1
ATOM 5168 O O . SER B 1 142 ? 14.281 5.113 16.203 1 86.62 142 SER B O 1
ATOM 5170 N N . ARG B 1 143 ? 14.695 4.492 18.312 1 85.62 143 ARG B N 1
ATOM 5171 C CA . ARG B 1 143 ? 15.742 3.545 17.953 1 85.62 143 ARG B CA 1
ATOM 5172 C C . ARG B 1 143 ? 15.148 2.225 17.469 1 85.62 143 ARG B C 1
ATOM 5174 O O . ARG B 1 143 ? 15.828 1.426 16.828 1 85.62 143 ARG B O 1
ATOM 5181 N N . HIS B 1 144 ? 13.891 2.096 17.734 1 89.44 144 HIS B N 1
ATOM 5182 C CA . HIS B 1 144 ? 13.281 0.81 17.422 1 89.44 144 HIS B CA 1
ATOM 5183 C C . HIS B 1 144 ? 12.211 0.958 16.344 1 89.44 144 HIS B C 1
ATOM 5185 O O . HIS B 1 144 ? 11.664 -0.039 15.867 1 89.44 144 HIS B O 1
ATOM 5191 N N . ILE B 1 145 ? 11.891 2.133 16 1 91.5 145 ILE B N 1
ATOM 5192 C CA . ILE B 1 145 ? 10.883 2.383 14.969 1 91.5 145 ILE B CA 1
ATOM 5193 C C . ILE B 1 145 ? 11.562 2.904 13.703 1 91.5 145 ILE B C 1
ATOM 5195 O O . ILE B 1 145 ? 12.078 4.023 13.688 1 91.5 145 ILE B O 1
ATOM 5199 N N . GLY B 1 146 ? 11.656 2.064 12.734 1 92.44 146 GLY B N 1
ATOM 5200 C CA . GLY B 1 146 ? 12.273 2.426 11.469 1 92.44 146 GLY B CA 1
ATOM 5201 C C . GLY B 1 146 ? 11.297 2.445 10.312 1 92.44 146 GLY B C 1
ATOM 5202 O O . GLY B 1 146 ? 10.086 2.371 10.516 1 92.44 146 GLY B O 1
ATOM 5203 N N . PRO B 1 147 ? 11.828 2.641 9.211 1 94 147 PRO B N 1
ATOM 5204 C CA . PRO B 1 147 ? 10.984 2.717 8.023 1 94 147 PRO B CA 1
ATOM 5205 C C . PRO B 1 147 ? 10.125 1.47 7.828 1 94 147 PRO B C 1
ATOM 5207 O O . PRO B 1 147 ? 9.023 1.554 7.277 1 94 147 PRO B O 1
ATOM 5210 N N . ILE B 1 148 ? 10.57 0.326 8.305 1 96.38 148 ILE B N 1
ATOM 5211 C CA . ILE B 1 148 ? 9.852 -0.937 8.164 1 96.38 148 ILE B CA 1
ATOM 5212 C C . ILE B 1 148 ? 8.547 -0.875 8.953 1 96.38 148 ILE B C 1
ATOM 5214 O O . ILE B 1 148 ? 7.578 -1.566 8.617 1 96.38 148 ILE B O 1
ATOM 5218 N N . THR B 1 149 ? 8.523 -0.049 9.969 1 95.56 149 THR B N 1
ATOM 5219 C CA . THR B 1 149 ? 7.316 0.169 10.758 1 95.56 149 THR B CA 1
ATOM 5220 C C . THR B 1 149 ? 6.516 1.348 10.211 1 95.56 149 THR B C 1
ATOM 5222 O O . THR B 1 149 ? 5.285 1.291 10.141 1 95.56 149 THR B O 1
ATOM 5225 N N . ILE B 1 150 ? 7.148 2.363 9.742 1 94.25 150 ILE B N 1
ATOM 5226 C CA . ILE B 1 150 ? 6.531 3.619 9.336 1 94.25 150 ILE B CA 1
ATOM 5227 C C . ILE B 1 150 ? 5.73 3.404 8.047 1 94.25 150 ILE B C 1
ATOM 5229 O O . ILE B 1 150 ? 4.574 3.826 7.953 1 94.25 150 ILE B O 1
ATOM 5233 N N . VAL B 1 151 ? 6.258 2.689 7.109 1 95.81 151 VAL B N 1
ATOM 5234 C CA . VAL B 1 151 ? 5.672 2.578 5.777 1 95.81 151 VAL B CA 1
ATOM 5235 C C . VAL B 1 151 ? 4.348 1.823 5.855 1 95.81 151 VAL B C 1
ATOM 5237 O O . VAL B 1 151 ? 3.32 2.311 5.383 1 95.81 151 VAL B O 1
ATOM 5240 N N . PRO B 1 152 ? 4.336 0.638 6.531 1 96.69 152 PRO B N 1
ATOM 5241 C CA . PRO B 1 152 ? 3.041 -0.044 6.629 1 96.69 152 PRO B CA 1
ATOM 5242 C C . PRO B 1 152 ? 1.997 0.775 7.383 1 96.69 152 PRO B C 1
ATOM 5244 O O . PRO B 1 152 ? 0.831 0.815 6.98 1 96.69 152 PRO B O 1
ATOM 5247 N N . MET B 1 153 ? 2.402 1.41 8.391 1 94.75 153 MET B N 1
ATOM 5248 C CA . MET B 1 153 ? 1.465 2.186 9.195 1 94.75 153 MET B CA 1
ATOM 5249 C C . MET B 1 153 ? 0.844 3.312 8.383 1 94.75 153 MET B C 1
ATOM 5251 O O . MET B 1 153 ? -0.373 3.506 8.406 1 94.75 153 MET B O 1
ATOM 5255 N N . MET B 1 154 ? 1.613 4.016 7.672 1 93.31 154 MET B N 1
ATOM 5256 C CA . MET B 1 154 ? 1.133 5.152 6.895 1 93.31 154 MET B CA 1
ATOM 5257 C C . MET B 1 154 ? 0.322 4.688 5.691 1 93.31 154 MET B C 1
ATOM 5259 O O . MET B 1 154 ? -0.629 5.355 5.281 1 93.31 154 MET B O 1
ATOM 5263 N N . THR B 1 155 ? 0.738 3.574 5.109 1 95.75 155 THR B N 1
ATOM 5264 C CA . THR B 1 155 ? -0.038 2.994 4.02 1 95.75 155 THR B CA 1
ATOM 5265 C C . THR B 1 155 ? -1.448 2.643 4.484 1 95.75 155 THR B C 1
ATOM 5267 O O . THR B 1 155 ? -2.428 2.947 3.801 1 95.75 155 THR B O 1
ATOM 5270 N N . LEU B 1 156 ? -1.507 2.066 5.621 1 95.94 156 LEU B N 1
ATOM 5271 C CA . LEU B 1 156 ? -2.795 1.684 6.188 1 95.94 156 LEU B CA 1
ATOM 5272 C C . LEU B 1 156 ? -3.637 2.916 6.504 1 95.94 156 LEU B C 1
ATOM 5274 O O . LEU B 1 156 ? -4.848 2.922 6.273 1 95.94 156 LEU B O 1
ATOM 5278 N N . LEU B 1 157 ? -3 3.939 6.941 1 92.31 157 LEU B N 1
ATOM 5279 C CA . LEU B 1 157 ? -3.699 5.18 7.266 1 92.31 157 LEU B CA 1
ATOM 5280 C C . LEU B 1 157 ? -4.344 5.781 6.02 1 92.31 157 LEU B C 1
ATOM 5282 O O . LEU B 1 157 ? -5.52 6.145 6.043 1 92.31 157 LEU B O 1
ATOM 5286 N N . THR B 1 158 ? -3.646 5.887 4.977 1 94 158 THR B N 1
ATOM 5287 C CA . THR B 1 158 ? -4.133 6.559 3.775 1 94 158 THR B CA 1
ATOM 5288 C C . THR B 1 158 ? -5.215 5.727 3.094 1 94 158 THR B C 1
ATOM 5290 O O . THR B 1 158 ? -6.262 6.254 2.711 1 94 158 THR B O 1
ATOM 5293 N N . ILE B 1 159 ? -4.98 4.422 3.037 1 95.94 159 ILE B N 1
ATOM 5294 C CA . ILE B 1 159 ? -5.945 3.576 2.342 1 95.94 159 ILE B CA 1
ATOM 5295 C C . ILE B 1 159 ? -7.23 3.477 3.16 1 95.94 159 ILE B C 1
ATOM 5297 O O . ILE B 1 159 ? -8.328 3.396 2.602 1 95.94 159 ILE B O 1
ATOM 5301 N N . SER B 1 160 ? -7.129 3.568 4.426 1 92.94 160 SER B N 1
ATOM 5302 C CA . SER B 1 160 ? -8.305 3.508 5.289 1 92.94 160 SER B CA 1
ATOM 5303 C C . SER B 1 160 ? -9.211 4.715 5.074 1 92.94 160 SER B C 1
ATOM 5305 O O . SER B 1 160 ? -10.391 4.688 5.445 1 92.94 160 SER B O 1
ATOM 5307 N N . THR B 1 161 ? -8.727 5.77 4.461 1 91.38 161 THR B N 1
ATOM 5308 C CA . THR B 1 161 ? -9.492 6.992 4.238 1 91.38 161 THR B CA 1
ATOM 5309 C C . THR B 1 161 ? -10.211 6.941 2.895 1 91.38 161 THR B C 1
ATOM 5311 O O . THR B 1 161 ? -10.961 7.859 2.553 1 91.38 161 THR B O 1
ATOM 5314 N N . VAL B 1 162 ? -10.07 5.883 2.178 1 95.56 162 VAL B N 1
ATOM 5315 C CA . VAL B 1 162 ? -10.594 5.746 0.824 1 95.56 162 VAL B CA 1
ATOM 5316 C C . VAL B 1 162 ? -12.109 5.922 0.836 1 95.56 162 VAL B C 1
ATOM 5318 O O . VAL B 1 162 ? -12.664 6.664 0.018 1 95.56 162 VAL B O 1
ATOM 5321 N N . PRO B 1 163 ? -12.82 5.305 1.812 1 93.44 163 PRO B N 1
ATOM 5322 C CA . PRO B 1 163 ? -14.273 5.488 1.799 1 93.44 163 PRO B CA 1
ATOM 5323 C C . PRO B 1 163 ? -14.688 6.945 1.989 1 93.44 163 PRO B C 1
ATOM 5325 O O . PRO B 1 163 ? -15.656 7.402 1.373 1 93.44 163 PRO B O 1
ATOM 5328 N N . SER B 1 164 ? -13.953 7.676 2.783 1 90.75 164 SER B N 1
ATOM 5329 C CA . SER B 1 164 ? -14.25 9.086 3.004 1 90.75 164 SER B CA 1
ATOM 5330 C C . SER B 1 164 ? -13.984 9.906 1.748 1 90.75 164 SER B C 1
ATOM 5332 O O . SER B 1 164 ? -14.711 10.859 1.451 1 90.75 164 SER B O 1
ATOM 5334 N N . ILE B 1 165 ? -12.93 9.578 1.063 1 94.88 165 ILE B N 1
ATOM 5335 C CA . ILE B 1 165 ? -12.602 10.258 -0.184 1 94.88 165 ILE B CA 1
ATOM 5336 C C . ILE B 1 165 ? -13.703 10.016 -1.211 1 94.88 165 ILE B C 1
ATOM 5338 O O . ILE B 1 165 ? -14.172 10.953 -1.866 1 94.88 165 ILE B O 1
ATOM 5342 N N . GLU B 1 166 ? -14.094 8.75 -1.312 1 96.12 166 GLU B N 1
ATOM 5343 C CA . GLU B 1 166 ? -15.125 8.391 -2.277 1 96.12 166 GLU B CA 1
ATOM 5344 C C . GLU B 1 166 ? -16.422 9.141 -2.002 1 96.12 166 GLU B C 1
ATOM 5346 O O . GLU B 1 166 ? -17.047 9.672 -2.922 1 96.12 166 GLU B O 1
ATOM 5351 N N . GLN B 1 167 ? -16.844 9.227 -0.758 1 92.25 167 GLN B N 1
ATOM 5352 C CA . GLN B 1 167 ? -18.094 9.891 -0.375 1 92.25 167 GLN B CA 1
ATOM 5353 C C . GLN B 1 167 ? -18.047 11.375 -0.738 1 92.25 167 GLN B C 1
ATOM 5355 O O . GLN B 1 167 ? -19.031 11.922 -1.25 1 92.25 167 GLN B O 1
ATOM 5360 N N . LYS B 1 168 ? -16.969 11.984 -0.488 1 91.75 168 LYS B N 1
ATOM 5361 C CA . LYS B 1 168 ? -16.844 13.422 -0.749 1 91.75 168 LYS B CA 1
ATOM 5362 C C . LYS B 1 168 ? -16.75 13.703 -2.246 1 91.75 168 LYS B C 1
ATOM 5364 O O . LYS B 1 168 ? -17.344 14.656 -2.744 1 91.75 168 LYS B O 1
ATOM 5369 N N . MET B 1 169 ? -16.031 12.906 -2.939 1 94.94 169 MET B N 1
ATOM 5370 C CA . MET B 1 169 ? -15.859 13.109 -4.375 1 94.94 169 MET B CA 1
ATOM 5371 C C . MET B 1 169 ? -17.156 12.789 -5.121 1 94.94 169 MET B C 1
ATOM 5373 O O . MET B 1 169 ? -17.422 13.383 -6.168 1 94.94 169 MET B O 1
ATOM 5377 N N . ALA B 1 170 ? -17.922 11.906 -4.59 1 94.44 170 ALA B N 1
ATOM 5378 C CA . ALA B 1 170 ? -19.141 11.461 -5.254 1 94.44 170 ALA B CA 1
ATOM 5379 C C . ALA B 1 170 ? -20.234 12.523 -5.164 1 94.44 170 ALA B C 1
ATOM 5381 O O . ALA B 1 170 ? -21.234 12.453 -5.883 1 94.44 170 ALA B O 1
ATOM 5382 N N . LEU B 1 171 ? -20.047 13.531 -4.352 1 91.38 171 LEU B N 1
ATOM 5383 C CA . LEU B 1 171 ? -21.062 14.562 -4.133 1 91.38 171 LEU B CA 1
ATOM 5384 C C . LEU B 1 171 ? -21.359 15.305 -5.426 1 91.38 171 LEU B C 1
ATOM 5386 O O . LEU B 1 171 ? -22.516 15.672 -5.684 1 91.38 171 LEU B O 1
ATOM 5390 N N . HIS B 1 172 ? -20.328 15.609 -6.184 1 93.31 172 HIS B N 1
ATOM 5391 C CA . HIS B 1 172 ? -20.5 16.422 -7.383 1 93.31 172 HIS B CA 1
ATOM 5392 C C . HIS B 1 172 ? -19.359 16.188 -8.367 1 93.31 172 HIS B C 1
ATOM 5394 O O . HIS B 1 172 ? -18.219 15.984 -7.965 1 93.31 172 HIS B O 1
ATOM 5400 N N . TRP B 1 173 ? -19.609 16.281 -9.617 1 93 173 TRP B N 1
ATOM 5401 C CA . TRP B 1 173 ? -18.625 15.984 -10.648 1 93 173 TRP B CA 1
ATOM 5402 C C . TRP B 1 173 ? -17.516 17.031 -10.656 1 93 173 TRP B C 1
ATOM 5404 O O . TRP B 1 173 ? -16.438 16.797 -11.188 1 93 173 TRP B O 1
ATOM 5414 N N . ILE B 1 174 ? -17.75 18.156 -10.07 1 94.31 174 ILE B N 1
ATOM 5415 C CA . ILE B 1 174 ? -16.75 19.219 -9.992 1 94.31 174 ILE B CA 1
ATOM 5416 C C . ILE B 1 174 ? -15.531 18.719 -9.219 1 94.31 174 ILE B C 1
ATOM 5418 O O . ILE B 1 174 ? -14.422 19.219 -9.414 1 94.31 174 ILE B O 1
ATOM 5422 N N . SER B 1 175 ? -15.734 17.797 -8.305 1 95.44 175 SER B N 1
ATOM 5423 C CA . SER B 1 175 ? -14.617 17.234 -7.555 1 95.44 175 SER B CA 1
ATOM 5424 C C . SER B 1 175 ? -13.633 16.531 -8.477 1 95.44 175 SER B C 1
ATOM 5426 O O . SER B 1 175 ? -12.422 16.578 -8.25 1 95.44 175 SER B O 1
ATOM 5428 N N . ILE B 1 176 ? -14.164 15.922 -9.516 1 95.62 176 ILE B N 1
ATOM 5429 C CA . ILE B 1 176 ? -13.312 15.242 -10.492 1 95.62 176 ILE B CA 1
ATOM 5430 C C . ILE B 1 176 ? -12.508 16.281 -11.281 1 95.62 176 ILE B C 1
ATOM 5432 O O . ILE B 1 176 ? -11.32 16.078 -11.547 1 95.62 176 ILE B O 1
ATOM 5436 N N . VAL B 1 177 ? -13.18 17.312 -11.594 1 94.69 177 VAL B N 1
ATOM 5437 C CA . VAL B 1 177 ? -12.516 18.391 -12.336 1 94.69 177 VAL B CA 1
ATOM 5438 C C . VAL B 1 177 ? -11.391 18.984 -11.484 1 94.69 177 VAL B C 1
ATOM 5440 O O . VAL B 1 177 ? -10.281 19.203 -11.984 1 94.69 177 VAL B O 1
ATOM 5443 N N . GLU B 1 178 ? -11.734 19.266 -10.266 1 94.88 178 GLU B N 1
ATOM 5444 C CA . GLU B 1 178 ? -10.727 19.797 -9.352 1 94.88 178 GLU B CA 1
ATOM 5445 C C . GLU B 1 178 ? -9.539 18.844 -9.234 1 94.88 178 GLU B C 1
ATOM 5447 O O . GLU B 1 178 ? -8.383 19.266 -9.297 1 94.88 178 GLU B O 1
ATOM 5452 N N . PHE B 1 179 ? -9.789 17.578 -9.055 1 95.56 179 PHE B N 1
ATOM 5453 C CA . PHE B 1 179 ? -8.75 16.562 -8.93 1 95.56 179 PHE B CA 1
ATOM 5454 C C . PHE B 1 179 ? -7.883 16.516 -10.188 1 95.56 179 PHE B C 1
ATOM 5456 O O . PHE B 1 179 ? -6.656 16.469 -10.102 1 95.56 179 PHE B O 1
ATOM 5463 N N . LEU B 1 180 ? -8.492 16.516 -11.32 1 94.62 180 LEU B N 1
ATOM 5464 C CA . LEU B 1 180 ? -7.773 16.469 -12.594 1 94.62 180 LEU B CA 1
ATOM 5465 C C . LEU B 1 180 ? -6.918 17.719 -12.773 1 94.62 180 LEU B C 1
ATOM 5467 O O . LEU B 1 180 ? -5.805 17.641 -13.305 1 94.62 180 LEU B O 1
ATOM 5471 N N . MET B 1 181 ? -7.398 18.828 -12.359 1 91.81 181 MET B N 1
ATOM 5472 C CA . MET B 1 181 ? -6.617 20.062 -12.43 1 91.81 181 MET B CA 1
ATOM 5473 C C . MET B 1 181 ? -5.371 19.969 -11.555 1 91.81 181 MET B C 1
ATOM 5475 O O . MET B 1 181 ? -4.293 20.406 -11.961 1 91.81 181 MET B O 1
ATOM 5479 N N . LEU B 1 182 ? -5.586 19.453 -10.445 1 91.38 182 LEU B N 1
ATOM 5480 C CA . LEU B 1 182 ? -4.445 19.312 -9.547 1 91.38 182 LEU B CA 1
ATOM 5481 C C . LEU B 1 182 ? -3.426 18.328 -10.117 1 91.38 182 LEU B C 1
ATOM 5483 O O . LEU B 1 182 ? -2.219 18.5 -9.953 1 91.38 182 LEU B O 1
ATOM 5487 N N . ILE B 1 183 ? -3.92 17.25 -10.766 1 91.25 183 ILE B N 1
ATOM 5488 C CA . ILE B 1 183 ? -3.008 16.312 -11.43 1 91.25 183 ILE B CA 1
ATOM 5489 C C . ILE B 1 183 ? -2.191 17.062 -12.484 1 91.25 183 ILE B C 1
ATOM 5491 O O . ILE B 1 183 ? -0.972 16.906 -12.562 1 91.25 183 ILE B O 1
ATOM 5495 N N . VAL B 1 184 ? -2.84 17.859 -13.227 1 88.25 184 VAL B N 1
ATOM 5496 C CA . VAL B 1 184 ? -2.191 18.594 -14.305 1 88.25 184 VAL B CA 1
ATOM 5497 C C . VAL B 1 184 ? -1.13 19.531 -13.734 1 88.25 184 VAL B C 1
ATOM 5499 O O . VAL B 1 184 ? 0.004 19.562 -14.219 1 88.25 184 VAL B O 1
ATOM 5502 N N . PHE B 1 185 ? -1.411 20.188 -12.656 1 84.31 185 PHE B N 1
ATOM 5503 C CA . PHE B 1 185 ? -0.522 21.219 -12.164 1 84.31 185 PHE B CA 1
ATOM 5504 C C . PHE B 1 185 ? 0.565 20.625 -11.273 1 84.31 185 PHE B C 1
ATOM 5506 O O . PHE B 1 185 ? 1.689 21.141 -11.234 1 84.31 185 PHE B O 1
ATOM 5513 N N . ILE B 1 186 ? 0.241 19.594 -10.586 1 82.38 186 ILE B N 1
ATOM 5514 C CA . ILE B 1 186 ? 1.205 19 -9.664 1 82.38 186 ILE B CA 1
ATOM 5515 C C . ILE B 1 186 ? 2.105 18.031 -10.406 1 82.38 186 ILE B C 1
ATOM 5517 O O . ILE B 1 186 ? 3.314 17.984 -10.172 1 82.38 186 ILE B O 1
ATOM 5521 N N . VAL B 1 187 ? 1.503 17.281 -11.281 1 81.56 187 VAL B N 1
ATOM 5522 C CA . VAL B 1 187 ? 2.223 16.156 -11.875 1 81.56 187 VAL B CA 1
ATOM 5523 C C . VAL B 1 187 ? 2.752 16.547 -13.25 1 81.56 187 VAL B C 1
ATOM 5525 O O . VAL B 1 187 ? 3.93 16.344 -13.555 1 81.56 187 VAL B O 1
ATOM 5528 N N . LEU B 1 188 ? 1.957 17.141 -14.086 1 79.69 188 LEU B N 1
ATOM 5529 C CA . LEU B 1 188 ? 2.309 17.344 -15.484 1 79.69 188 LEU B CA 1
ATOM 5530 C C . LEU B 1 188 ? 3.1 18.641 -15.672 1 79.69 188 LEU B C 1
ATOM 5532 O O . LEU B 1 188 ? 4 18.703 -16.516 1 79.69 188 LEU B O 1
ATOM 5536 N N . LEU B 1 189 ? 2.807 19.609 -14.914 1 69.19 189 LEU B N 1
ATOM 5537 C CA . LEU B 1 189 ? 3.402 20.906 -15.195 1 69.19 189 LEU B CA 1
ATOM 5538 C C . LEU B 1 189 ? 4.535 21.219 -14.227 1 69.19 189 LEU B C 1
ATOM 5540 O O . LEU B 1 189 ? 5.016 22.344 -14.156 1 69.19 189 LEU B O 1
ATOM 5544 N N . GLU B 1 190 ? 4.836 20.219 -13.523 1 64.19 190 GLU B N 1
ATOM 5545 C CA . GLU B 1 190 ? 5.938 20.453 -12.594 1 64.19 190 GLU B CA 1
ATOM 5546 C C . GLU B 1 190 ? 7.195 20.891 -13.336 1 64.19 190 GLU B C 1
ATOM 5548 O O . GLU B 1 190 ? 7.922 21.766 -12.859 1 64.19 190 GLU B O 1
ATOM 5553 N N . GLU B 1 191 ? 7.418 20.328 -14.516 1 59.22 191 GLU B N 1
ATOM 5554 C CA . GLU B 1 191 ? 8.648 20.672 -15.227 1 59.22 191 GLU B CA 1
ATOM 5555 C C . GLU B 1 191 ? 8.406 21.766 -16.266 1 59.22 191 GLU B C 1
ATOM 5557 O O . GLU B 1 191 ? 9.352 22.281 -16.844 1 59.22 191 GLU B O 1
ATOM 5562 N N . TRP B 1 192 ? 7.16 22.094 -16.469 1 56.84 192 TRP B N 1
ATOM 5563 C CA . TRP B 1 192 ? 6.965 23.094 -17.531 1 56.84 192 TRP B CA 1
ATOM 5564 C C . TRP B 1 192 ? 7.402 24.469 -17.062 1 56.84 192 TRP B C 1
ATOM 5566 O O . TRP B 1 192 ? 6.945 24.953 -16.016 1 56.84 192 TRP B O 1
ATOM 5576 N N . LYS B 1 193 ? 8.68 24.75 -17.359 1 49.66 193 LYS B N 1
ATOM 5577 C CA . LYS B 1 193 ? 9.258 26.062 -17.109 1 49.66 193 LYS B CA 1
ATOM 5578 C C . LYS B 1 193 ? 8.43 27.156 -17.766 1 49.66 193 LYS B C 1
ATOM 5580 O O . LYS B 1 193 ? 8.102 27.078 -18.953 1 49.66 193 LYS B O 1
ATOM 5585 N N . PHE B 1 194 ? 7.465 27.672 -17.125 1 44.31 194 PHE B N 1
ATOM 5586 C CA . PHE B 1 194 ? 6.922 28.875 -17.766 1 44.31 194 PHE B CA 1
ATOM 5587 C C . PHE B 1 194 ? 7.984 29.969 -17.859 1 44.31 194 PHE B C 1
ATOM 5589 O O . PHE B 1 194 ? 8.789 30.125 -16.938 1 44.31 194 PHE B O 1
ATOM 5596 N N . TYR B 1 195 ? 8.266 30.391 -19.078 1 39.41 195 TYR B N 1
ATOM 5597 C CA . TYR B 1 195 ? 9.211 31.375 -19.609 1 39.41 195 TYR B CA 1
ATOM 5598 C C . TYR B 1 195 ? 9.258 32.594 -18.719 1 39.41 195 TYR B C 1
ATOM 5600 O O . TYR B 1 195 ? 10.172 33.438 -18.828 1 39.41 195 TYR B O 1
ATOM 5608 N N . MET B 1 196 ? 8.297 33.094 -18.312 1 34.97 196 MET B N 1
ATOM 5609 C CA . MET B 1 196 ? 8.453 34.469 -17.812 1 34.97 196 MET B CA 1
ATOM 5610 C C . MET B 1 196 ? 9.438 34.5 -16.641 1 34.97 196 MET B C 1
ATOM 5612 O O . MET B 1 196 ? 10.008 35.562 -16.344 1 34.97 196 MET B O 1
ATOM 5616 N N . THR B 1 197 ? 9.32 33.906 -15.672 1 35.5 197 THR B N 1
ATOM 5617 C CA . THR B 1 197 ? 10.367 34 -14.656 1 35.5 197 THR B CA 1
ATOM 5618 C C . THR B 1 197 ? 11.117 32.656 -14.57 1 35.5 197 THR B C 1
ATOM 5620 O O . THR B 1 197 ? 10.562 31.609 -14.875 1 35.5 197 THR B O 1
ATOM 5623 N N . ARG B 1 198 ? 12.281 32.594 -14.82 1 43.62 198 ARG B N 1
ATOM 5624 C CA . ARG B 1 198 ? 13.266 31.531 -14.711 1 43.62 198 ARG B CA 1
ATOM 5625 C C . ARG B 1 198 ? 12.875 30.547 -13.609 1 43.62 198 ARG B C 1
ATOM 5627 O O . ARG B 1 198 ? 13.531 29.516 -13.43 1 43.62 198 ARG B O 1
ATOM 5634 N N . GLN B 1 199 ? 12.016 31.016 -12.797 1 45.31 199 GLN B N 1
ATOM 5635 C CA . GLN B 1 199 ? 11.75 30.172 -11.641 1 45.31 199 GLN B CA 1
ATOM 5636 C C . GLN B 1 199 ? 10.477 29.359 -11.828 1 45.31 199 GLN B C 1
ATOM 5638 O O . GLN B 1 199 ? 9.547 29.797 -12.508 1 45.31 199 GLN B O 1
ATOM 5643 N N . ARG B 1 200 ? 10.477 28.156 -11.727 1 50.66 200 ARG B N 1
ATOM 5644 C CA . ARG B 1 200 ? 9.391 27.172 -11.711 1 50.66 200 ARG B CA 1
ATOM 5645 C C . ARG B 1 200 ? 8.266 27.609 -10.781 1 50.66 200 ARG B C 1
ATOM 5647 O O . ARG B 1 200 ? 8.172 27.125 -9.648 1 50.66 200 ARG B O 1
ATOM 5654 N N . ILE B 1 201 ? 7.609 28.891 -11 1 47.75 201 ILE B N 1
ATOM 5655 C CA . ILE B 1 201 ? 6.672 29.5 -10.062 1 47.75 201 ILE B CA 1
ATOM 5656 C C . ILE B 1 201 ? 5.359 28.734 -10.07 1 47.75 201 ILE B C 1
ATOM 5658 O O . ILE B 1 201 ? 4.758 28.516 -9.016 1 47.75 201 ILE B O 1
ATOM 5662 N N . LEU B 1 202 ? 4.77 28.453 -11.242 1 51.81 202 LEU B N 1
ATOM 5663 C CA . LEU B 1 202 ? 3.439 27.859 -11.305 1 51.81 202 LEU B CA 1
ATOM 5664 C C . LEU B 1 202 ? 3.426 26.484 -10.633 1 51.81 202 LEU B C 1
ATOM 5666 O O . LEU B 1 202 ? 2.432 26.109 -10.016 1 51.81 202 LEU B O 1
ATOM 5670 N N . SER B 1 203 ? 4.434 25.812 -10.812 1 55.5 203 SER B N 1
ATOM 5671 C CA . SER B 1 203 ? 4.539 24.5 -10.195 1 55.5 203 SER B CA 1
ATOM 5672 C C . SER B 1 203 ? 4.656 24.609 -8.68 1 55.5 203 SER B C 1
ATOM 5674 O O . SER B 1 203 ? 4.516 23.609 -7.961 1 55.5 203 SER B O 1
ATOM 5676 N N . GLN B 1 204 ? 4.625 25.953 -8.391 1 58.28 204 GLN B N 1
ATOM 5677 C CA . GLN B 1 204 ? 4.883 26.172 -6.973 1 58.28 204 GLN B CA 1
ATOM 5678 C C . GLN B 1 204 ? 3.582 26.344 -6.195 1 58.28 204 GLN B C 1
ATOM 5680 O O . GLN B 1 204 ? 3.553 26.188 -4.973 1 58.28 204 GLN B O 1
ATOM 5685 N N . PHE B 1 205 ? 2.498 26.578 -7.02 1 76.5 205 PHE B N 1
ATOM 5686 C CA . PHE B 1 205 ? 1.258 26.828 -6.297 1 76.5 205 PHE B CA 1
ATOM 5687 C C . PHE B 1 205 ? 0.108 26.031 -6.891 1 76.5 205 PHE B C 1
ATOM 5689 O O . PHE B 1 205 ? -0.959 26.578 -7.172 1 76.5 205 PHE B O 1
ATOM 5696 N N . PRO B 1 206 ? 0.227 24.781 -6.898 1 78.19 206 PRO B N 1
ATOM 5697 C CA . PRO B 1 206 ? -0.778 23.969 -7.598 1 78.19 206 PRO B CA 1
ATOM 5698 C C . PRO B 1 206 ? -2.146 24.016 -6.918 1 78.19 206 PRO B C 1
ATOM 5700 O O . PRO B 1 206 ? -3.174 24.078 -7.598 1 78.19 206 PRO B O 1
ATOM 5703 N N . TYR B 1 207 ? -2.232 24.094 -5.715 1 82.69 207 TYR B N 1
ATOM 5704 C CA . TYR B 1 207 ? -3.506 24.031 -5.008 1 82.69 207 TYR B CA 1
ATOM 5705 C C . TYR B 1 207 ? -4.285 25.328 -5.176 1 82.69 207 TYR B C 1
ATOM 5707 O O . TYR B 1 207 ? -5.492 25.312 -5.43 1 82.69 207 TYR B O 1
ATOM 5715 N N . LEU B 1 208 ? -3.611 26.406 -5.07 1 81.31 208 LEU B N 1
ATOM 5716 C CA . LEU B 1 208 ? -4.273 27.703 -5.211 1 81.31 208 LEU B CA 1
ATOM 5717 C C . LEU B 1 208 ? -4.855 27.859 -6.609 1 81.31 208 LEU B C 1
ATOM 5719 O O . LEU B 1 208 ? -6 28.297 -6.762 1 81.31 208 LEU B O 1
ATOM 5723 N N . ILE B 1 209 ? -4.113 27.484 -7.566 1 83.56 209 ILE B N 1
ATOM 5724 C CA . ILE B 1 209 ? -4.547 27.625 -8.953 1 83.56 209 ILE B CA 1
ATOM 5725 C C . ILE B 1 209 ? -5.695 26.656 -9.227 1 83.56 209 ILE B C 1
ATOM 5727 O O . ILE B 1 209 ? -6.695 27.016 -9.852 1 83.56 209 ILE B O 1
ATOM 5731 N N . GLY B 1 210 ? -5.496 25.469 -8.773 1 87.56 210 GLY B N 1
ATOM 5732 C CA . GLY B 1 210 ? -6.543 24.484 -8.961 1 87.56 210 GLY B CA 1
ATOM 5733 C C . GLY B 1 210 ? -7.863 24.875 -8.328 1 87.56 210 GLY B C 1
ATOM 5734 O O . GLY B 1 210 ? -8.914 24.766 -8.961 1 87.56 210 GLY B O 1
ATOM 5735 N N . ILE B 1 211 ? -7.789 25.391 -7.148 1 88.19 211 ILE B N 1
ATOM 5736 C CA . ILE B 1 211 ? -8.984 25.828 -6.43 1 88.19 211 ILE B CA 1
ATOM 5737 C C . ILE B 1 211 ? -9.625 27 -7.156 1 88.19 211 ILE B C 1
ATOM 5739 O O . ILE B 1 211 ? -10.852 27.062 -7.312 1 88.19 211 ILE B O 1
ATOM 5743 N N . SER B 1 212 ? -8.797 27.922 -7.633 1 88.56 212 SER B N 1
ATOM 5744 C CA . SER B 1 212 ? -9.305 29.109 -8.32 1 88.56 212 SER B CA 1
ATOM 5745 C C . SER B 1 212 ? -10.031 28.734 -9.602 1 88.56 212 SER B C 1
ATOM 5747 O O . SER B 1 212 ? -11.117 29.25 -9.883 1 88.56 212 SER B O 1
ATOM 5749 N N . ILE B 1 213 ? -9.492 27.844 -10.328 1 91.25 213 ILE B N 1
ATOM 5750 C CA . ILE B 1 213 ? -10.094 27.406 -11.586 1 91.25 213 ILE B CA 1
ATOM 5751 C C . ILE B 1 213 ? -11.406 26.688 -11.305 1 91.25 213 ILE B C 1
ATOM 5753 O O . ILE B 1 213 ? -12.422 26.938 -11.961 1 91.25 213 ILE B O 1
ATOM 5757 N N . ALA B 1 214 ? -11.344 25.812 -10.383 1 93.12 214 ALA B N 1
ATOM 5758 C CA . ALA B 1 214 ? -12.555 25.062 -10.039 1 93.12 214 ALA B CA 1
ATOM 5759 C C . ALA B 1 214 ? -13.641 26 -9.523 1 93.12 214 ALA B C 1
ATOM 5761 O O . ALA B 1 214 ? -14.82 25.828 -9.836 1 93.12 214 ALA B O 1
ATOM 5762 N N . TRP B 1 215 ? -13.289 26.953 -8.727 1 90.44 215 TRP B N 1
ATOM 5763 C CA . TRP B 1 215 ? -14.234 27.938 -8.211 1 90.44 215 TRP B CA 1
ATOM 5764 C C . TRP B 1 215 ? -14.844 28.75 -9.352 1 90.44 215 TRP B C 1
ATOM 5766 O O . TRP B 1 215 ? -16.047 29.047 -9.336 1 90.44 215 TRP B O 1
ATOM 5776 N N . PHE B 1 216 ? -13.992 29.047 -10.258 1 92.62 216 PHE B N 1
ATOM 5777 C CA . PHE B 1 216 ? -14.477 29.812 -11.398 1 92.62 216 PHE B CA 1
ATOM 5778 C C . PHE B 1 216 ? -15.492 29.016 -12.195 1 92.62 216 PHE B C 1
ATOM 5780 O O . PHE B 1 216 ? -16.5 29.562 -12.664 1 92.62 216 PHE B O 1
ATOM 5787 N N . ILE B 1 217 ? -15.234 27.844 -12.344 1 94.44 217 ILE B N 1
ATOM 5788 C CA . ILE B 1 217 ? -16.172 26.984 -13.039 1 94.44 217 ILE B CA 1
ATOM 5789 C C . ILE B 1 217 ? -17.484 26.922 -12.266 1 94.44 217 ILE B C 1
ATOM 5791 O O . ILE B 1 217 ? -18.562 26.984 -12.852 1 94.44 217 ILE B O 1
ATOM 5795 N N . CYS B 1 218 ? -17.406 26.734 -10.992 1 92.88 218 CYS B N 1
ATOM 5796 C CA . CYS B 1 218 ? -18.594 26.734 -10.148 1 92.88 218 CYS B CA 1
ATOM 5797 C C . CYS B 1 218 ? -19.359 28.047 -10.273 1 92.88 218 CYS B C 1
ATOM 5799 O O . CYS B 1 218 ? -20.578 28.062 -10.273 1 92.88 218 CYS B O 1
ATOM 5801 N N . PHE B 1 219 ? -18.625 29.094 -10.391 1 91.12 219 PHE B N 1
ATOM 5802 C CA . PHE B 1 219 ? -19.219 30.406 -10.547 1 91.12 219 PHE B CA 1
ATOM 5803 C C . PHE B 1 219 ? -20.031 30.484 -11.836 1 91.12 219 PHE B C 1
ATOM 5805 O O . PHE B 1 219 ? -21.156 30.984 -11.844 1 91.12 219 PHE B O 1
ATOM 5812 N N . ILE B 1 220 ? -19.453 29.969 -12.875 1 93.88 220 ILE B N 1
ATOM 5813 C CA . ILE B 1 220 ? -20.125 29.969 -14.172 1 93.88 220 ILE B CA 1
ATOM 5814 C C . ILE B 1 220 ? -21.375 29.094 -14.109 1 93.88 220 ILE B C 1
ATOM 5816 O O . ILE B 1 220 ? -22.438 29.484 -14.625 1 93.88 220 ILE B O 1
ATOM 5820 N N . LEU B 1 221 ? -21.234 28 -13.469 1 92.94 221 LEU B N 1
ATOM 5821 C CA . LEU B 1 221 ? -22.391 27.109 -13.32 1 92.94 221 LEU B CA 1
ATOM 5822 C C . LEU B 1 221 ? -23.5 27.781 -12.508 1 92.94 221 LEU B C 1
ATOM 5824 O O . LEU B 1 221 ? -24.688 27.594 -12.781 1 92.94 221 LEU B O 1
ATOM 5828 N N . THR B 1 222 ? -23.125 28.547 -11.523 1 90.44 222 THR B N 1
ATOM 5829 C CA . THR B 1 222 ? -24.078 29.219 -10.656 1 90.44 222 THR B CA 1
ATOM 5830 C C . THR B 1 222 ? -24.781 30.359 -11.398 1 90.44 222 THR B C 1
ATOM 5832 O O . THR B 1 222 ? -26 30.469 -11.336 1 90.44 222 THR B O 1
ATOM 5835 N N . VAL B 1 223 ? -24.062 31.094 -12.195 1 91.25 223 VAL B N 1
ATOM 5836 C CA . VAL B 1 223 ? -24.609 32.25 -12.906 1 91.25 223 VAL B CA 1
ATOM 5837 C C . VAL B 1 223 ? -25.5 31.781 -14.047 1 91.25 223 VAL B C 1
ATOM 5839 O O . VAL B 1 223 ? -26.516 32.406 -14.359 1 91.25 223 VAL B O 1
ATOM 5842 N N . THR B 1 224 ? -25.156 30.672 -14.625 1 93.12 224 THR B N 1
ATOM 5843 C CA . THR B 1 224 ? -25.938 30.141 -15.742 1 93.12 224 THR B CA 1
ATOM 5844 C C . THR B 1 224 ? -27.078 29.266 -15.234 1 93.12 224 THR B C 1
ATOM 5846 O O . THR B 1 224 ? -27.859 28.734 -16.031 1 93.12 224 THR B O 1
ATOM 5849 N N . ASN B 1 225 ? -27.172 29.031 -13.977 1 89.06 225 ASN B N 1
ATOM 5850 C CA . ASN B 1 225 ? -28.234 28.25 -13.32 1 89.06 225 ASN B CA 1
ATOM 5851 C C . ASN B 1 225 ? -28.219 26.797 -13.766 1 89.06 225 ASN B C 1
ATOM 5853 O O . ASN B 1 225 ? -29.266 26.172 -13.875 1 89.06 225 ASN B O 1
ATOM 5857 N N . LEU B 1 226 ? -27.062 26.469 -14.117 1 89.69 226 LEU B N 1
ATOM 5858 C CA . LEU B 1 226 ? -26.906 25.047 -14.43 1 89.69 226 LEU B CA 1
ATOM 5859 C C . LEU B 1 226 ? -26.812 24.219 -13.156 1 89.69 226 LEU B C 1
ATOM 5861 O O . LEU B 1 226 ? -27.094 23.016 -13.164 1 89.69 226 LEU B O 1
ATOM 5865 N N . GLU B 1 227 ? -26.469 24.859 -12.125 1 89.19 227 GLU B N 1
ATOM 5866 C CA . GLU B 1 227 ? -26.453 24.234 -10.805 1 89.19 227 GLU B CA 1
ATOM 5867 C C . GLU B 1 227 ? -27.766 24.5 -10.055 1 89.19 227 GLU B C 1
ATOM 5869 O O . GLU B 1 227 ? -28.203 25.656 -9.977 1 89.19 227 GLU B O 1
ATOM 5874 N N . PRO B 1 228 ? -28.344 23.5 -9.578 1 86.69 228 PRO B N 1
ATOM 5875 C CA . PRO B 1 228 ? -29.578 23.734 -8.844 1 86.69 228 PRO B CA 1
ATOM 5876 C C . PRO B 1 228 ? -29.391 24.609 -7.609 1 86.69 228 PRO B C 1
ATOM 5878 O O . PRO B 1 228 ? -28.266 24.719 -7.102 1 86.69 228 PRO B O 1
ATOM 5881 N N . PRO B 1 229 ? -30.391 25.312 -7.223 1 79.12 229 PRO B N 1
ATOM 5882 C CA . PRO B 1 229 ? -30.281 26.25 -6.109 1 79.12 229 PRO B CA 1
ATOM 5883 C C . PRO B 1 229 ? -29.719 25.609 -4.84 1 79.12 229 PRO B C 1
ATOM 5885 O O . PRO B 1 229 ? -28.969 26.25 -4.098 1 79.12 229 PRO B O 1
ATOM 5888 N N . ASN B 1 230 ? -29.922 24.359 -4.574 1 79.06 230 ASN B N 1
ATOM 5889 C CA . ASN B 1 230 ? -29.375 23.703 -3.387 1 79.06 230 ASN B CA 1
ATOM 5890 C C . ASN B 1 230 ? -28.281 22.703 -3.744 1 79.06 230 ASN B C 1
ATOM 5892 O O . ASN B 1 230 ? -28.062 21.734 -3.027 1 79.06 230 ASN B O 1
ATOM 5896 N N . GLY B 1 231 ? -27.656 23.219 -4.746 1 82.69 231 GLY B N 1
ATOM 5897 C CA . GLY B 1 231 ? -26.609 22.312 -5.207 1 82.69 231 GLY B CA 1
ATOM 5898 C C . GLY B 1 231 ? -25.312 22.453 -4.434 1 82.69 231 GLY B C 1
ATOM 5899 O O . GLY B 1 231 ? -25.031 23.516 -3.863 1 82.69 231 GLY B O 1
ATOM 5900 N N . ASN B 1 232 ? -24.453 21.516 -4.391 1 83.69 232 ASN B N 1
ATOM 5901 C CA . ASN B 1 232 ? -23.219 21.453 -3.623 1 83.69 232 ASN B CA 1
ATOM 5902 C C . ASN B 1 232 ? -22.109 22.297 -4.262 1 83.69 232 ASN B C 1
ATOM 5904 O O . ASN B 1 232 ? -21.109 22.609 -3.615 1 83.69 232 ASN B O 1
ATOM 5908 N N . ALA B 1 233 ? -22.359 22.75 -5.512 1 87.94 233 ALA B N 1
ATOM 5909 C CA . ALA B 1 233 ? -21.328 23.484 -6.227 1 87.94 233 ALA B CA 1
ATOM 5910 C C . ALA B 1 233 ? -21.688 24.969 -6.363 1 87.94 233 ALA B C 1
ATOM 5912 O O . ALA B 1 233 ? -21.016 25.703 -7.086 1 87.94 233 ALA B O 1
ATOM 5913 N N . ARG B 1 234 ? -22.703 25.375 -5.684 1 86.94 234 ARG B N 1
ATOM 5914 C CA . ARG B 1 234 ? -23.141 26.766 -5.824 1 86.94 234 ARG B CA 1
ATOM 5915 C C . ARG B 1 234 ? -22.203 27.703 -5.066 1 86.94 234 ARG B C 1
ATOM 5917 O O . ARG B 1 234 ? -21.719 27.375 -3.982 1 86.94 234 ARG B O 1
ATOM 5924 N N . THR B 1 235 ? -21.969 28.875 -5.625 1 83.94 235 THR B N 1
ATOM 5925 C CA . THR B 1 235 ? -21.047 29.844 -5.031 1 83.94 235 THR B CA 1
ATOM 5926 C C . THR B 1 235 ? -21.812 30.984 -4.371 1 83.94 235 THR B C 1
ATOM 5928 O O . THR B 1 235 ? -21.234 31.797 -3.648 1 83.94 235 THR B O 1
ATOM 5931 N N . ASP B 1 236 ? -23.125 31.047 -4.613 1 78.56 236 ASP B N 1
ATOM 5932 C CA . ASP B 1 236 ? -23.906 32.156 -4.102 1 78.56 236 ASP B CA 1
ATOM 5933 C C . ASP B 1 236 ? -24.812 31.719 -2.947 1 78.56 236 ASP B C 1
ATOM 5935 O O . ASP B 1 236 ? -25.922 32.219 -2.781 1 78.56 236 ASP B O 1
ATOM 5939 N N . ASN B 1 237 ? -24.297 30.781 -2.266 1 77.56 237 ASN B N 1
ATOM 5940 C CA . ASN B 1 237 ? -25.109 30.438 -1.106 1 77.56 237 ASN B CA 1
ATOM 5941 C C . ASN B 1 237 ? -25.234 31.609 -0.142 1 77.56 237 ASN B C 1
ATOM 5943 O O . ASN B 1 237 ? -24.234 32.219 0.265 1 77.56 237 ASN B O 1
ATOM 5947 N N . ASN B 1 238 ? -26.391 32.094 0.034 1 69.62 238 ASN B N 1
ATOM 5948 C CA . ASN B 1 238 ? -26.688 33.281 0.847 1 69.62 238 ASN B CA 1
ATOM 5949 C C . ASN B 1 238 ? -26.016 33.188 2.213 1 69.62 238 ASN B C 1
ATOM 5951 O O . ASN B 1 238 ? -25.516 34.188 2.725 1 69.62 238 ASN B O 1
ATOM 5955 N N . GLU B 1 239 ? -25.969 32.062 2.672 1 74.88 239 GLU B N 1
ATOM 5956 C CA . GLU B 1 239 ? -25.375 31.906 3.994 1 74.88 239 GLU B CA 1
ATOM 5957 C C . GLU B 1 239 ? -23.875 32.219 3.959 1 74.88 239 GLU B C 1
ATOM 5959 O O . GLU B 1 239 ? -23.344 32.844 4.871 1 74.88 239 GLU B O 1
ATOM 5964 N N . SER B 1 240 ? -23.25 31.828 2.928 1 77.38 240 SER B N 1
ATOM 5965 C CA . SER B 1 240 ? -21.797 32.031 2.809 1 77.38 240 SER B CA 1
ATOM 5966 C C . SER B 1 240 ? -21.453 33.469 2.578 1 77.38 240 SER B C 1
ATOM 5968 O O . SER B 1 240 ? -20.469 34 3.137 1 77.38 240 SER B O 1
ATOM 5970 N N . LEU B 1 241 ? -22.25 34.125 1.851 1 81.38 241 LEU B N 1
ATOM 5971 C CA . LEU B 1 241 ? -21.984 35.531 1.559 1 81.38 241 LEU B CA 1
ATOM 5972 C C . LEU B 1 241 ? -22.219 36.406 2.793 1 81.38 241 LEU B C 1
ATOM 5974 O O . LEU B 1 241 ? -21.484 37.344 3.039 1 81.38 241 LEU B O 1
ATOM 5978 N N . SER B 1 242 ? -23.25 36.031 3.5 1 83.94 242 SER B N 1
ATOM 5979 C CA . SER B 1 242 ? -23.547 36.781 4.727 1 83.94 242 SER B CA 1
ATOM 5980 C C . SER B 1 242 ? -22.422 36.625 5.746 1 83.94 242 SER B C 1
ATOM 5982 O O . SER B 1 242 ? -22.062 37.594 6.418 1 83.94 242 SER B O 1
ATOM 5984 N N . VAL B 1 243 ? -21.922 35.5 5.777 1 84.75 243 VAL B N 1
ATOM 5985 C CA . VAL B 1 243 ? -20.844 35.219 6.738 1 84.75 243 VAL B CA 1
ATOM 5986 C C . VAL B 1 243 ? -19.594 36 6.34 1 84.75 243 VAL B C 1
ATOM 5988 O O . VAL B 1 243 ? -18.891 36.531 7.195 1 84.75 243 VAL B O 1
ATOM 5991 N N . LEU B 1 244 ? -19.359 36.094 5.074 1 85.56 244 LEU B N 1
ATOM 5992 C CA . LEU B 1 244 ? -18.203 36.844 4.594 1 85.56 244 LEU B CA 1
ATOM 5993 C C . LEU B 1 244 ? -18.328 38.312 4.965 1 85.56 244 LEU B C 1
ATOM 5995 O O . LEU B 1 244 ? -17.344 38.969 5.344 1 85.56 244 LEU B O 1
ATOM 5999 N N . GLU B 1 245 ? -19.531 38.719 4.906 1 86.12 245 GLU B N 1
ATOM 6000 C CA . GLU B 1 245 ? -19.781 40.156 5.184 1 86.12 245 GLU B CA 1
ATOM 6001 C C . GLU B 1 245 ? -19.719 40.438 6.684 1 86.12 245 GLU B C 1
ATOM 6003 O O . GLU B 1 245 ? -19.25 41.5 7.102 1 86.12 245 GLU B O 1
ATOM 6008 N N . THR B 1 246 ? -20.109 39.562 7.422 1 87.06 246 THR B N 1
ATOM 6009 C CA . THR B 1 246 ? -20.25 39.812 8.852 1 87.06 246 THR B CA 1
ATOM 6010 C C . THR B 1 246 ? -18.969 39.438 9.594 1 87.06 246 THR B C 1
ATOM 6012 O O . THR B 1 246 ? -18.766 39.844 10.734 1 87.06 246 THR B O 1
ATOM 6015 N N . THR B 1 247 ? -18.156 38.688 8.953 1 88.75 247 THR B N 1
ATOM 6016 C CA . THR B 1 247 ? -16.906 38.281 9.594 1 88.75 247 THR B CA 1
ATOM 6017 C C . THR B 1 247 ? -15.961 39.469 9.75 1 88.75 247 THR B C 1
ATOM 6019 O O . THR B 1 247 ? -15.742 40.219 8.797 1 88.75 247 THR B O 1
ATOM 6022 N N . PRO B 1 248 ? -15.484 39.656 10.914 1 89.81 248 PRO B N 1
ATOM 6023 C CA . PRO B 1 248 ? -14.523 40.75 11.117 1 89.81 248 PRO B CA 1
ATOM 6024 C C . PRO B 1 248 ? -13.234 40.562 10.328 1 89.81 248 PRO B C 1
ATOM 6026 O O . PRO B 1 248 ? -12.883 39.406 9.984 1 89.81 248 PRO B O 1
ATOM 6029 N N . TRP B 1 249 ? -12.562 41.656 10.086 1 90.56 249 TRP B N 1
ATOM 6030 C CA . TRP B 1 249 ? -11.328 41.625 9.297 1 90.56 249 TRP B CA 1
ATOM 6031 C C . TRP B 1 249 ? -10.211 40.938 10.078 1 90.56 249 TRP B C 1
ATOM 6033 O O . TRP B 1 249 ? -9.383 40.219 9.5 1 90.56 249 TRP B O 1
ATOM 6043 N N . PHE B 1 250 ? -10.172 41.188 11.359 1 91.75 250 PHE B N 1
ATOM 6044 C CA . PHE B 1 250 ? -9.117 40.625 12.195 1 91.75 250 PHE B CA 1
ATOM 6045 C C . PHE B 1 250 ? -9.703 40 13.445 1 91.75 250 PHE B C 1
ATOM 6047 O O . PHE B 1 250 ? -10.578 40.562 14.094 1 91.75 250 PHE B O 1
ATOM 6054 N N . GLN B 1 251 ? -9.359 38.781 13.617 1 89.38 251 GLN B N 1
ATOM 6055 C CA . GLN B 1 251 ? -9.742 38.062 14.836 1 89.38 251 GLN B CA 1
ATOM 6056 C C . GLN B 1 251 ? -8.672 37.062 15.242 1 89.38 251 GLN B C 1
ATOM 6058 O O . GLN B 1 251 ? -8.164 36.312 14.398 1 89.38 251 GLN B O 1
ATOM 6063 N N . VAL B 1 252 ? -8.281 37.094 16.453 1 90.56 252 VAL B N 1
ATOM 6064 C CA . VAL B 1 252 ? -7.301 36.156 16.969 1 90.56 252 VAL B CA 1
ATOM 6065 C C . VAL B 1 252 ? -8.016 34.938 17.609 1 90.56 252 VAL B C 1
ATOM 6067 O O . VAL B 1 252 ? -8.867 35.125 18.484 1 90.56 252 VAL B O 1
ATOM 6070 N N . PRO B 1 253 ? -7.688 33.812 17.016 1 92.06 253 PRO B N 1
ATOM 6071 C CA . PRO B 1 253 ? -8.289 32.656 17.656 1 92.06 253 PRO B CA 1
ATOM 6072 C C . PRO B 1 253 ? -7.828 32.438 19.094 1 92.06 253 PRO B C 1
ATOM 6074 O O . PRO B 1 253 ? -6.625 32.5 19.375 1 92.06 253 PRO B O 1
ATOM 6077 N N . LEU B 1 254 ? -8.758 32.312 19.953 1 89.5 254 LEU B N 1
ATOM 6078 C CA . LEU B 1 254 ? -8.453 32.156 21.359 1 89.5 254 LEU B CA 1
ATOM 6079 C C . LEU B 1 254 ? -8.883 30.766 21.859 1 89.5 254 LEU B C 1
ATOM 6081 O O . LEU B 1 254 ? -9.922 30.25 21.438 1 89.5 254 LEU B O 1
ATOM 6085 N N . PRO B 1 255 ? -8.078 30.25 22.734 1 90.94 255 PRO B N 1
ATOM 6086 C CA . PRO B 1 255 ? -8.453 28.953 23.297 1 90.94 255 PRO B CA 1
ATOM 6087 C C . PRO B 1 255 ? -9.695 29.031 24.172 1 90.94 255 PRO B C 1
ATOM 6089 O O . PRO B 1 255 ? -9.938 30.047 24.828 1 90.94 255 PRO B O 1
ATOM 6092 N N . GLY B 1 256 ? -10.578 28.031 24.156 1 86.31 256 GLY B N 1
ATOM 6093 C CA . GLY B 1 256 ? -11.727 27.922 25.047 1 86.31 256 GLY B CA 1
ATOM 6094 C C . GLY B 1 256 ? -12.945 28.656 24.531 1 86.31 256 GLY B C 1
ATOM 6095 O O . GLY B 1 256 ? -13.875 28.938 25.281 1 86.31 256 GLY B O 1
ATOM 6096 N N . ARG B 1 257 ? -12.922 29 23.359 1 86.75 257 ARG B N 1
ATOM 6097 C CA . ARG B 1 257 ? -14.031 29.75 22.766 1 86.75 257 ARG B CA 1
ATOM 6098 C C . ARG B 1 257 ? -15.328 28.938 22.828 1 86.75 257 ARG B C 1
ATOM 6100 O O . ARG B 1 257 ? -16.406 29.516 22.938 1 86.75 257 ARG B O 1
ATOM 6107 N N . TYR B 1 258 ? -15.219 27.672 22.859 1 91.25 258 TYR B N 1
ATOM 6108 C CA . TYR B 1 258 ? -16.406 26.828 22.734 1 91.25 258 TYR B CA 1
ATOM 6109 C C . TYR B 1 258 ? -16.797 26.25 24.094 1 91.25 258 TYR B C 1
ATOM 6111 O O . TYR B 1 258 ? -17.672 25.391 24.188 1 91.25 258 TYR B O 1
ATOM 6119 N N . GLY B 1 259 ? -16.125 26.594 25.188 1 90.31 259 GLY B N 1
ATOM 6120 C CA . GLY B 1 259 ? -16.438 26.094 26.516 1 90.31 259 GLY B CA 1
ATOM 6121 C C . GLY B 1 259 ? -15.328 25.234 27.094 1 90.31 259 GLY B C 1
ATOM 6122 O O . GLY B 1 259 ? -14.32 24.984 26.422 1 90.31 259 GLY B O 1
ATOM 6123 N N . PRO B 1 260 ? -15.539 24.828 28.266 1 92.31 260 PRO B N 1
ATOM 6124 C CA . PRO B 1 260 ? -14.516 24 28.906 1 92.31 260 PRO B CA 1
ATOM 6125 C C . PRO B 1 260 ? -14.43 22.594 28.328 1 92.31 260 PRO B C 1
ATOM 6127 O O . PRO B 1 260 ? -15.453 22 27.969 1 92.31 260 PRO B O 1
ATOM 6130 N N . PRO B 1 261 ? -13.266 22.125 28.234 1 93.69 261 PRO B N 1
ATOM 6131 C CA . PRO B 1 261 ? -13.07 20.781 27.672 1 93.69 261 PRO B CA 1
ATOM 6132 C C . PRO B 1 261 ? -13.766 19.703 28.484 1 93.69 261 PRO B C 1
ATOM 6134 O O . PRO B 1 261 ? -13.805 19.766 29.719 1 93.69 261 PRO B O 1
ATOM 6137 N N . LYS B 1 262 ? -14.359 18.781 27.812 1 95.25 262 LYS B N 1
ATOM 6138 C CA . LYS B 1 262 ? -14.992 17.594 28.391 1 95.25 262 LYS B CA 1
ATOM 6139 C C . LYS B 1 262 ? -14.336 16.312 27.906 1 95.25 262 LYS B C 1
ATOM 6141 O O . LYS B 1 262 ? -13.492 16.344 27 1 95.25 262 LYS B O 1
ATOM 6146 N N . PHE B 1 263 ? -14.758 15.18 28.656 1 94.5 263 PHE B N 1
ATOM 6147 C CA . PHE B 1 263 ? -14 13.961 28.422 1 94.5 263 PHE B CA 1
ATOM 6148 C C . PHE B 1 263 ? -14.922 12.836 27.953 1 94.5 263 PHE B C 1
ATOM 6150 O O . PHE B 1 263 ? -16.031 12.688 28.469 1 94.5 263 PHE B O 1
ATOM 6157 N N . ASN B 1 264 ? -14.508 12.227 26.938 1 91.94 264 ASN B N 1
ATOM 6158 C CA . ASN B 1 264 ? -15.117 11 26.438 1 91.94 264 ASN B CA 1
ATOM 6159 C C . ASN B 1 264 ? -14.086 9.891 26.266 1 91.94 264 ASN B C 1
ATOM 6161 O O . ASN B 1 264 ? -13.148 10.016 25.484 1 91.94 264 ASN B O 1
ATOM 6165 N N . VAL B 1 265 ? -14.289 8.719 26.922 1 90.5 265 VAL B N 1
ATOM 6166 C CA . VAL B 1 265 ? -13.297 7.66 27.016 1 90.5 265 VAL B CA 1
ATOM 6167 C C . VAL B 1 265 ? -13.062 7.039 25.641 1 90.5 265 VAL B C 1
ATOM 6169 O O . VAL B 1 265 ? -11.93 6.73 25.266 1 90.5 265 VAL B O 1
ATOM 6172 N N . ALA B 1 266 ? -14.148 6.77 24.938 1 85.19 266 ALA B N 1
ATOM 6173 C CA . ALA B 1 266 ? -14.016 6.148 23.609 1 85.19 266 ALA B CA 1
ATOM 6174 C C . ALA B 1 266 ? -13.219 7.047 22.672 1 85.19 266 ALA B C 1
ATOM 6176 O O . ALA B 1 266 ? -12.352 6.57 21.938 1 85.19 266 ALA B O 1
ATOM 6177 N N . LEU B 1 267 ? -13.594 8.289 22.719 1 91.06 267 LEU B N 1
ATOM 6178 C CA . LEU B 1 267 ? -12.898 9.266 21.891 1 91.06 267 LEU B CA 1
ATOM 6179 C C . LEU B 1 267 ? -11.438 9.391 22.297 1 91.06 267 LEU B C 1
ATOM 6181 O O . LEU B 1 267 ? -10.555 9.508 21.438 1 91.06 267 LEU B O 1
ATOM 6185 N N . PHE B 1 268 ? -11.188 9.336 23.531 1 94.88 268 PHE B N 1
ATOM 6186 C CA . PHE B 1 268 ? -9.828 9.414 24.047 1 94.88 268 PHE B CA 1
ATOM 6187 C C . PHE B 1 268 ? -8.977 8.273 23.516 1 94.88 268 PHE B C 1
ATOM 6189 O O . PHE B 1 268 ? -7.855 8.492 23.062 1 94.88 268 PHE B O 1
ATOM 6196 N N . CYS B 1 269 ? -9.477 7.109 23.531 1 90.75 269 CYS B N 1
ATOM 6197 C CA . CYS B 1 269 ? -8.734 5.949 23.062 1 90.75 269 CYS B CA 1
ATOM 6198 C C . CYS B 1 269 ? -8.477 6.039 21.562 1 90.75 269 CYS B C 1
ATOM 6200 O O . CYS B 1 269 ? -7.41 5.66 21.078 1 90.75 269 CYS B O 1
ATOM 6202 N N . GLY B 1 270 ? -9.539 6.473 20.875 1 89 270 GLY B N 1
ATOM 6203 C CA . GLY B 1 270 ? -9.336 6.691 19.453 1 89 270 GLY B CA 1
ATOM 6204 C C . GLY B 1 270 ? -8.258 7.715 19.156 1 89 270 GLY B C 1
ATOM 6205 O O . GLY B 1 270 ? -7.406 7.492 18.297 1 89 270 GLY B O 1
ATOM 6206 N N . PHE B 1 271 ? -8.25 8.797 19.906 1 95.44 271 PHE B N 1
ATOM 6207 C CA . PHE B 1 271 ? -7.27 9.859 19.703 1 95.44 271 PHE B CA 1
ATOM 6208 C C . PHE B 1 271 ? -5.875 9.398 20.109 1 95.44 271 PHE B C 1
ATOM 6210 O O . PHE B 1 271 ? -4.883 9.805 19.5 1 95.44 271 PHE B O 1
ATOM 6217 N N . LEU B 1 272 ? -5.816 8.547 21.062 1 94.06 272 LEU B N 1
ATOM 6218 C CA . LEU B 1 272 ? -4.523 8.008 21.469 1 94.06 272 LEU B CA 1
ATOM 6219 C C . LEU B 1 272 ? -3.895 7.207 20.328 1 94.06 272 LEU B C 1
ATOM 6221 O O . LEU B 1 272 ? -2.688 7.305 20.078 1 94.06 272 LEU B O 1
ATOM 6225 N N . SER B 1 273 ? -4.734 6.453 19.672 1 89.62 273 SER B N 1
ATOM 6226 C CA . SER B 1 273 ? -4.246 5.707 18.516 1 89.62 273 SER B CA 1
ATOM 6227 C C . SER B 1 273 ? -3.77 6.648 17.422 1 89.62 273 SER B C 1
ATOM 6229 O O . SER B 1 273 ? -2.738 6.402 16.797 1 89.62 273 SER B O 1
ATOM 6231 N N . GLY B 1 274 ? -4.555 7.699 17.25 1 91.81 274 GLY B N 1
ATOM 6232 C CA . GLY B 1 274 ? -4.145 8.695 16.266 1 91.81 274 GLY B CA 1
ATOM 6233 C C . GLY B 1 274 ? -2.85 9.398 16.641 1 91.81 274 GLY B C 1
ATOM 6234 O O . GLY B 1 274 ? -2.016 9.664 15.773 1 91.81 274 GLY B O 1
ATOM 6235 N N . CYS B 1 275 ? -2.719 9.609 17.891 1 94.5 275 CYS B N 1
ATOM 6236 C CA . CYS B 1 275 ? -1.518 10.273 18.391 1 94.5 275 CYS B CA 1
ATOM 6237 C C . CYS B 1 275 ? -0.285 9.406 18.156 1 94.5 275 CYS B C 1
ATOM 6239 O O . CYS B 1 275 ? 0.76 9.898 17.734 1 94.5 275 CYS B O 1
ATOM 6241 N N . LEU B 1 276 ? -0.401 8.188 18.375 1 90.25 276 LEU B N 1
ATOM 6242 C CA . LEU B 1 276 ? 0.707 7.266 18.156 1 90.25 276 LEU B CA 1
ATOM 6243 C C . LEU B 1 276 ? 1.088 7.207 16.672 1 90.25 276 LEU B C 1
ATOM 6245 O O . LEU B 1 276 ? 2.273 7.215 16.344 1 90.25 276 LEU B O 1
ATOM 6249 N N . ALA B 1 277 ? 0.089 7.156 15.953 1 88.69 277 ALA B N 1
ATOM 6250 C CA . ALA B 1 277 ? 0.336 7.133 14.516 1 88.69 277 ALA B CA 1
ATOM 6251 C C . ALA B 1 277 ? 1.025 8.414 14.062 1 88.69 277 ALA B C 1
ATOM 6253 O O . ALA B 1 277 ? 1.938 8.375 13.234 1 88.69 277 ALA B O 1
ATOM 6254 N N . ALA B 1 278 ? 0.559 9.5 14.57 1 92.75 278 ALA B N 1
ATOM 6255 C CA . ALA B 1 278 ? 1.152 10.789 14.227 1 92.75 278 ALA B CA 1
ATOM 6256 C C . ALA B 1 278 ? 2.611 10.859 14.664 1 92.75 278 ALA B C 1
ATOM 6258 O O . ALA B 1 278 ? 3.459 11.398 13.953 1 92.75 278 ALA B O 1
ATOM 6259 N N . MET B 1 279 ? 2.879 10.328 15.789 1 93.31 279 MET B N 1
ATOM 6260 C CA . MET B 1 279 ? 4.242 10.328 16.312 1 93.31 279 MET B CA 1
ATOM 6261 C C . MET B 1 279 ? 5.168 9.508 15.422 1 93.31 279 MET B C 1
ATOM 6263 O O . MET B 1 279 ? 6.281 9.938 15.109 1 93.31 279 MET B O 1
ATOM 6267 N N . ILE B 1 280 ? 4.723 8.398 15.008 1 89.88 280 ILE B N 1
ATOM 6268 C CA . ILE B 1 280 ? 5.52 7.531 14.141 1 89.88 280 ILE B CA 1
ATOM 6269 C C . ILE B 1 280 ? 5.746 8.219 12.797 1 89.88 280 ILE B C 1
ATOM 6271 O O . ILE B 1 280 ? 6.848 8.164 12.242 1 89.88 280 ILE B O 1
ATOM 6275 N N . GLU B 1 281 ? 4.723 8.812 12.32 1 88.62 281 GLU B N 1
ATOM 6276 C CA . GLU B 1 281 ? 4.836 9.57 11.086 1 88.62 281 GLU B CA 1
ATOM 6277 C C . GLU B 1 281 ? 5.867 10.688 11.219 1 88.62 281 GLU B C 1
ATOM 6279 O O . GLU B 1 281 ? 6.723 10.859 10.352 1 88.62 281 GLU B O 1
ATOM 6284 N N . SER B 1 282 ? 5.781 11.414 12.305 1 93.75 282 SER B N 1
ATOM 6285 C CA . SER B 1 282 ? 6.715 12.508 12.547 1 93.75 282 SER B CA 1
ATOM 6286 C C . SER B 1 282 ? 8.148 12 12.656 1 93.75 282 SER B C 1
ATOM 6288 O O . SER B 1 282 ? 9.078 12.633 12.156 1 93.75 282 SER B O 1
ATOM 6290 N N . LEU B 1 283 ? 8.305 10.914 13.297 1 91 283 LEU B N 1
ATOM 6291 C CA . LEU B 1 283 ? 9.633 10.328 13.422 1 91 283 LEU B CA 1
ATOM 6292 C C . LEU B 1 283 ? 10.234 10.031 12.055 1 91 283 LEU B C 1
ATOM 6294 O O . LEU B 1 283 ? 11.414 10.289 11.82 1 91 283 LEU B O 1
ATOM 6298 N N . GLY B 1 284 ? 9.445 9.469 11.273 1 88.12 284 GLY B N 1
ATOM 6299 C CA . GLY B 1 284 ? 9.898 9.227 9.914 1 88.12 284 GLY B CA 1
ATOM 6300 C C . GLY B 1 284 ? 10.273 10.5 9.172 1 88.12 284 GLY B C 1
ATOM 6301 O O . GLY B 1 284 ? 11.297 10.539 8.484 1 88.12 284 GLY B O 1
ATOM 6302 N N . ASP B 1 285 ? 9.484 11.461 9.312 1 91.94 285 ASP B N 1
ATOM 6303 C CA . ASP B 1 285 ? 9.719 12.734 8.641 1 91.94 285 ASP B CA 1
ATOM 6304 C C . ASP B 1 285 ? 10.977 13.414 9.172 1 91.94 285 ASP B C 1
ATOM 6306 O O . ASP B 1 285 ? 11.719 14.039 8.406 1 91.94 285 ASP B O 1
ATOM 6310 N N . TYR B 1 286 ? 11.18 13.32 10.484 1 92.62 286 TYR B N 1
ATOM 6311 C CA . TYR B 1 286 ? 12.383 13.898 11.078 1 92.62 286 TYR B CA 1
ATOM 6312 C C . TYR B 1 286 ? 13.633 13.289 10.469 1 92.62 286 TYR B C 1
ATOM 6314 O O . TYR B 1 286 ? 14.562 14.008 10.086 1 92.62 286 TYR B O 1
ATOM 6322 N N . ASN B 1 287 ? 13.641 12.047 10.352 1 88.19 287 ASN B N 1
ATOM 6323 C CA . ASN B 1 287 ? 14.797 11.352 9.805 1 88.19 287 ASN B CA 1
ATOM 6324 C C . ASN B 1 287 ? 15 11.68 8.328 1 88.19 287 ASN B C 1
ATOM 6326 O O . ASN B 1 287 ? 16.125 11.867 7.875 1 88.19 287 ASN B O 1
ATOM 6330 N N . LEU B 1 288 ? 13.969 11.695 7.664 1 85.88 288 LEU B N 1
ATOM 6331 C CA . LEU B 1 288 ? 14.047 12.023 6.246 1 85.88 288 LEU B CA 1
ATOM 6332 C C . LEU B 1 288 ? 14.531 13.453 6.039 1 85.88 288 LEU B C 1
ATOM 6334 O O . LEU B 1 288 ? 15.312 13.727 5.129 1 85.88 288 LEU B O 1
ATOM 6338 N N . CYS B 1 289 ? 14.023 14.32 6.844 1 91.25 289 CYS B N 1
ATOM 6339 C CA . CYS B 1 289 ? 14.438 15.719 6.773 1 91.25 289 CYS B CA 1
ATOM 6340 C C . CYS B 1 289 ? 15.922 15.867 7.062 1 91.25 289 CYS B C 1
ATOM 6342 O O . CYS B 1 289 ? 16.625 16.625 6.391 1 91.25 289 CYS B O 1
ATOM 6344 N N . ALA B 1 290 ? 16.375 15.156 8.055 1 90.06 290 ALA B N 1
ATOM 6345 C CA . ALA B 1 290 ? 17.797 15.188 8.391 1 90.06 290 ALA B CA 1
ATOM 6346 C C . ALA B 1 290 ? 18.641 14.68 7.227 1 90.06 290 ALA B C 1
ATOM 6348 O O . ALA B 1 290 ? 19.688 15.266 6.914 1 90.06 290 ALA B O 1
ATOM 6349 N N . LYS B 1 291 ? 18.188 13.727 6.648 1 84.94 291 LYS B N 1
ATOM 6350 C CA . LYS B 1 291 ? 18.922 13.141 5.527 1 84.94 291 LYS B CA 1
ATOM 6351 C C . LYS B 1 291 ? 18.953 14.094 4.336 1 84.94 291 LYS B C 1
ATOM 6353 O O . LYS B 1 291 ? 20.016 14.328 3.75 1 84.94 291 LYS B O 1
ATOM 6358 N N . ILE B 1 292 ? 17.875 14.625 4.02 1 84 292 ILE B N 1
ATOM 6359 C CA . ILE B 1 292 ? 17.75 15.508 2.865 1 84 292 ILE B CA 1
ATOM 6360 C C . ILE B 1 292 ? 18.547 16.781 3.115 1 84 292 ILE B C 1
ATOM 6362 O O . ILE B 1 292 ? 19.156 17.344 2.195 1 84 292 ILE B O 1
ATOM 6366 N N . SER B 1 293 ? 18.578 17.156 4.363 1 89.56 293 SER B N 1
ATOM 6367 C CA . SER B 1 293 ? 19.312 18.359 4.738 1 89.56 293 SER B CA 1
ATOM 6368 C C . SER B 1 293 ? 20.781 18.078 4.961 1 89.56 293 SER B C 1
ATOM 6370 O O . SER B 1 293 ? 21.531 18.938 5.445 1 89.56 293 SER B O 1
ATOM 6372 N N . GLU B 1 294 ? 21.203 16.844 4.746 1 86.19 294 GLU B N 1
ATOM 6373 C CA . GLU B 1 294 ? 22.609 16.422 4.863 1 86.19 294 GLU B CA 1
ATOM 6374 C C . GLU B 1 294 ? 23.141 16.656 6.27 1 86.19 294 GLU B C 1
ATOM 6376 O O . GLU B 1 294 ? 24.234 17.188 6.441 1 86.19 294 GLU B O 1
ATOM 6381 N N . GLN B 1 295 ? 22.266 16.375 7.145 1 87.31 295 GLN B N 1
ATOM 6382 C CA . GLN B 1 295 ? 22.672 16.469 8.539 1 87.31 295 GLN B CA 1
ATOM 6383 C C . GLN B 1 295 ? 23.016 15.094 9.102 1 87.31 295 GLN B C 1
ATOM 6385 O O . GLN B 1 295 ? 22.594 14.07 8.555 1 87.31 295 GLN B O 1
ATOM 6390 N N . ASP B 1 296 ? 23.75 15.117 10.164 1 84.94 296 ASP B N 1
ATOM 6391 C CA . ASP B 1 296 ? 24.062 13.859 10.844 1 84.94 296 ASP B CA 1
ATOM 6392 C C . ASP B 1 296 ? 22.828 13.281 11.539 1 84.94 296 ASP B C 1
ATOM 6394 O O . ASP B 1 296 ? 21.734 13.859 11.461 1 84.94 296 ASP B O 1
ATOM 6398 N N . ARG B 1 297 ? 23.062 12.195 12.195 1 83.94 297 ARG B N 1
ATOM 6399 C CA . ARG B 1 297 ? 21.984 11.555 12.938 1 83.94 297 ARG B CA 1
ATOM 6400 C C . ARG B 1 297 ? 21.422 12.484 14.008 1 83.94 297 ARG B C 1
ATOM 6402 O O . ARG B 1 297 ? 22.188 13.188 14.68 1 83.94 297 ARG B O 1
ATOM 6409 N N . ILE B 1 298 ? 20.156 12.422 14.133 1 88.44 298 ILE B N 1
ATOM 6410 C CA . ILE B 1 298 ? 19.516 13.281 15.125 1 88.44 298 ILE B CA 1
ATOM 6411 C C . ILE B 1 298 ? 19.844 12.789 16.531 1 88.44 298 ILE B C 1
ATOM 6413 O O . ILE B 1 298 ? 19.578 11.625 16.859 1 88.44 298 ILE B O 1
ATOM 6417 N N . PRO B 1 299 ? 20.391 13.656 17.266 1 83.31 299 PRO B N 1
ATOM 6418 C CA . PRO B 1 299 ? 20.625 13.266 18.672 1 83.31 299 PRO B CA 1
ATOM 6419 C C . PRO B 1 299 ? 19.312 12.977 19.422 1 83.31 299 PRO B C 1
ATOM 6421 O O . PRO B 1 299 ? 18.281 13.594 19.125 1 83.31 299 PRO B O 1
ATOM 6424 N N . ALA B 1 300 ? 19.391 12.125 20.406 1 84.44 300 ALA B N 1
ATOM 6425 C CA . ALA B 1 300 ? 18.203 11.719 21.172 1 84.44 300 ALA B CA 1
ATOM 6426 C C . ALA B 1 300 ? 17.562 12.922 21.844 1 84.44 300 ALA B C 1
ATOM 6428 O O . ALA B 1 300 ? 16.328 13 21.953 1 84.44 300 ALA B O 1
ATOM 6429 N N . SER B 1 301 ? 18.375 13.805 22.328 1 86.25 301 SER B N 1
ATOM 6430 C CA . SER B 1 301 ? 17.859 14.984 23 1 86.25 301 SER B CA 1
ATOM 6431 C C . SER B 1 301 ? 17.016 15.844 22.047 1 86.25 301 SER B C 1
ATOM 6433 O O . SER B 1 301 ? 16 16.422 22.453 1 86.25 301 SER B O 1
ATOM 6435 N N . ASN B 1 302 ? 17.438 15.938 20.812 1 90.06 302 ASN B N 1
ATOM 6436 C CA . ASN B 1 302 ? 16.703 16.703 19.812 1 90.06 302 ASN B CA 1
ATOM 6437 C C . ASN B 1 302 ? 15.375 16.047 19.453 1 90.06 302 ASN B C 1
ATOM 6439 O O . ASN B 1 302 ? 14.383 16.734 19.219 1 90.06 302 ASN B O 1
ATOM 6443 N N . VAL B 1 303 ? 15.375 14.789 19.422 1 91.5 303 VAL B N 1
ATOM 6444 C CA . VAL B 1 303 ? 14.133 14.07 19.141 1 91.5 303 VAL B CA 1
ATOM 6445 C C . VAL B 1 303 ? 13.133 14.312 20.281 1 91.5 303 VAL B C 1
ATOM 6447 O O . VAL B 1 303 ? 11.953 14.57 20.031 1 91.5 303 VAL B O 1
ATOM 6450 N N . ASN B 1 304 ? 13.656 14.188 21.484 1 92.5 304 ASN B N 1
ATOM 6451 C CA . ASN B 1 304 ? 12.812 14.43 22.641 1 92.5 304 ASN B CA 1
ATOM 6452 C C . ASN B 1 304 ? 12.234 15.844 22.641 1 92.5 304 ASN B C 1
ATOM 6454 O O . ASN B 1 304 ? 11.039 16.031 22.875 1 92.5 304 ASN B O 1
ATOM 6458 N N . ARG B 1 305 ? 13.016 16.75 22.344 1 92.31 305 ARG B N 1
ATOM 6459 C CA . ARG B 1 305 ? 12.578 18.141 22.297 1 92.31 305 ARG B CA 1
ATOM 6460 C C . ARG B 1 305 ? 11.578 18.359 21.172 1 92.31 305 ARG B C 1
ATOM 6462 O O . ARG B 1 305 ? 10.609 19.109 21.328 1 92.31 305 ARG B O 1
ATOM 6469 N N . ALA B 1 306 ? 11.852 17.781 20.047 1 95 306 ALA B N 1
ATOM 6470 C CA . ALA B 1 306 ? 10.969 17.922 18.891 1 95 306 ALA B CA 1
ATOM 6471 C C . ALA B 1 306 ? 9.555 17.453 19.234 1 95 306 ALA B C 1
ATOM 6473 O O . ALA B 1 306 ? 8.57 18.094 18.859 1 95 306 ALA B O 1
ATOM 6474 N N . PHE B 1 307 ? 9.477 16.406 19.922 1 95.38 307 PHE B N 1
ATOM 6475 C CA . PHE B 1 307 ? 8.164 15.867 20.25 1 95.38 307 PHE B CA 1
ATOM 6476 C C . PHE B 1 307 ? 7.496 16.703 21.344 1 95.38 307 PHE B C 1
ATOM 6478 O O . PHE B 1 307 ? 6.27 16.828 21.359 1 95.38 307 PHE B O 1
ATOM 6485 N N . CYS B 1 308 ? 8.25 17.266 22.219 1 95 308 CYS B N 1
ATOM 6486 C CA . CYS B 1 308 ? 7.676 18.188 23.188 1 95 308 CYS B CA 1
ATOM 6487 C C . CYS B 1 308 ? 7.051 19.391 22.5 1 95 308 CYS B C 1
ATOM 6489 O O . CYS B 1 308 ? 5.934 19.781 22.828 1 95 308 CYS B O 1
ATOM 6491 N N . VAL B 1 309 ? 7.789 19.891 21.594 1 95.25 309 VAL B N 1
ATOM 6492 C CA . VAL B 1 309 ? 7.305 21.062 20.859 1 95.25 309 VAL B CA 1
ATOM 6493 C C . VAL B 1 309 ? 6.094 20.672 20.016 1 95.25 309 VAL B C 1
ATOM 6495 O O . VAL B 1 309 ? 5.121 21.438 19.938 1 95.25 309 VAL B O 1
ATOM 6498 N N . GLU B 1 310 ? 6.16 19.531 19.359 1 96.44 310 GLU B N 1
ATOM 6499 C CA . GLU B 1 310 ? 5.008 19.047 18.609 1 96.44 310 GLU B CA 1
ATOM 6500 C C . GLU B 1 310 ? 3.795 18.859 19.516 1 96.44 310 GLU B C 1
ATOM 6502 O O . GLU B 1 310 ? 2.668 19.172 19.125 1 96.44 310 GLU B O 1
ATOM 6507 N N . GLY B 1 311 ? 4.066 18.375 20.672 1 96.75 311 GLY B N 1
ATOM 6508 C CA . GLY B 1 311 ? 2.998 18.219 21.641 1 96.75 311 GLY B CA 1
ATOM 6509 C C . GLY B 1 311 ? 2.35 19.531 22.031 1 96.75 311 GLY B C 1
ATOM 6510 O O . GLY B 1 311 ? 1.13 19.609 22.188 1 96.75 311 GLY B O 1
ATOM 6511 N N . ILE B 1 312 ? 3.143 20.547 22.156 1 96.12 312 ILE B N 1
ATOM 6512 C CA . ILE B 1 312 ? 2.623 21.875 22.469 1 96.12 312 ILE B CA 1
ATOM 6513 C C . ILE B 1 312 ? 1.711 22.344 21.344 1 96.12 312 ILE B C 1
ATOM 6515 O O . ILE B 1 312 ? 0.644 22.906 21.594 1 96.12 312 ILE B O 1
ATOM 6519 N N . GLY B 1 313 ? 2.176 22.156 20.141 1 96.75 313 GLY B N 1
ATOM 6520 C CA . GLY B 1 313 ? 1.321 22.469 19.016 1 96.75 313 GLY B CA 1
ATOM 6521 C C . GLY B 1 313 ? 0.005 21.719 19.031 1 96.75 313 GLY B C 1
ATOM 6522 O O . GLY B 1 313 ? -1.048 22.281 18.734 1 96.75 313 GLY B O 1
ATOM 6523 N N . CYS B 1 314 ? 0.061 20.453 19.359 1 97.75 314 CYS B N 1
ATOM 6524 C CA . CYS B 1 314 ? -1.141 19.641 19.438 1 97.75 314 CYS B CA 1
ATOM 6525 C C . CYS B 1 314 ? -2.076 20.125 20.531 1 97.75 314 CYS B C 1
ATOM 6527 O O . CYS B 1 314 ? -3.297 20.125 20.359 1 97.75 314 CYS B O 1
ATOM 6529 N N . LEU B 1 315 ? -1.509 20.5 21.656 1 96.81 315 LEU B N 1
ATOM 6530 C CA . LEU B 1 315 ? -2.311 21.047 22.75 1 96.81 315 LEU B CA 1
ATOM 6531 C C . LEU B 1 315 ? -3.01 22.328 22.328 1 96.81 315 LEU B C 1
ATOM 6533 O O . LEU B 1 315 ? -4.18 22.531 22.656 1 96.81 315 LEU B O 1
ATOM 6537 N N . LEU B 1 316 ? -2.266 23.109 21.641 1 96.56 316 LEU B N 1
ATOM 6538 C CA . LEU B 1 316 ? -2.854 24.359 21.141 1 96.56 316 LEU B CA 1
ATOM 6539 C C . LEU B 1 316 ? -3.984 24.062 20.156 1 96.56 316 LEU B C 1
ATOM 6541 O O . LEU B 1 316 ? -5.035 24.703 20.203 1 96.56 316 LEU B O 1
ATOM 6545 N N . ALA B 1 317 ? -3.758 23.125 19.281 1 96.94 317 ALA B N 1
ATOM 6546 C CA . ALA B 1 317 ? -4.766 22.75 18.297 1 96.94 317 ALA B CA 1
ATOM 6547 C C . ALA B 1 317 ? -6.031 22.234 18.969 1 96.94 317 ALA B C 1
ATOM 6549 O O . ALA B 1 317 ? -7.145 22.609 18.594 1 96.94 317 ALA B O 1
ATOM 6550 N N . SER B 1 318 ? -5.852 21.406 19.938 1 95.62 318 SER B N 1
ATOM 6551 C CA . SER B 1 318 ? -6.992 20.844 20.656 1 95.62 318 SER B CA 1
ATOM 6552 C C . SER B 1 318 ? -7.73 21.922 21.438 1 95.62 318 SER B C 1
ATOM 6554 O O . SER B 1 318 ? -8.961 21.906 21.516 1 95.62 318 SER B O 1
ATOM 6556 N N . SER B 1 319 ? -7.047 22.844 22 1 94.81 319 SER B N 1
ATOM 6557 C CA . SER B 1 319 ? -7.648 23.891 22.828 1 94.81 319 SER B CA 1
ATOM 6558 C C . SER B 1 319 ? -8.43 24.891 21.969 1 94.81 319 SER B C 1
ATOM 6560 O O . SER B 1 319 ? -9.375 25.516 22.453 1 94.81 319 SER B O 1
ATOM 6562 N N . LEU B 1 320 ? -8.008 24.984 20.734 1 94.94 320 LEU B N 1
ATOM 6563 C CA . LEU B 1 320 ? -8.664 25.953 19.859 1 94.94 320 LEU B CA 1
ATOM 6564 C C . LEU B 1 320 ? -9.812 25.297 19.094 1 94.94 320 LEU B C 1
ATOM 6566 O O . LEU B 1 320 ? -10.453 25.922 18.25 1 94.94 320 LEU B O 1
ATOM 6570 N N . GLY B 1 321 ? -10.023 24.016 19.312 1 92.56 321 GLY B N 1
ATOM 6571 C CA . GLY B 1 321 ? -11.203 23.344 18.781 1 92.56 321 GLY B CA 1
ATOM 6572 C C . GLY B 1 321 ? -10.977 22.734 17.406 1 92.56 321 GLY B C 1
ATOM 6573 O O . GLY B 1 321 ? -11.922 22.328 16.75 1 92.56 321 GLY B O 1
ATOM 6574 N N . ILE B 1 322 ? -9.766 22.625 16.922 1 93.19 322 ILE B N 1
ATOM 6575 C CA . ILE B 1 322 ? -9.469 22.094 15.602 1 93.19 322 ILE B CA 1
ATOM 6576 C C . ILE B 1 322 ? -9.867 20.609 15.539 1 93.19 322 ILE B C 1
ATOM 6578 O O . ILE B 1 322 ? -10.266 20.109 14.484 1 93.19 322 ILE B O 1
ATOM 6582 N N . GLY B 1 323 ? -9.789 19.953 16.656 1 91.19 323 GLY B N 1
ATOM 6583 C CA . GLY B 1 323 ? -10.266 18.578 16.75 1 91.19 323 GLY B CA 1
ATOM 6584 C C . GLY B 1 323 ? -9.227 17.547 16.328 1 91.19 323 GLY B C 1
ATOM 6585 O O . GLY B 1 323 ? -9.469 16.344 16.406 1 91.19 323 GLY B O 1
ATOM 6586 N N . THR B 1 324 ? -8.125 17.938 15.844 1 94.12 324 THR B N 1
ATOM 6587 C CA . THR B 1 324 ? -7.031 17.047 15.492 1 94.12 324 THR B CA 1
ATOM 6588 C C . THR B 1 324 ? -5.707 17.547 16.062 1 94.12 324 THR B C 1
ATOM 6590 O O . THR B 1 324 ? -5.574 18.734 16.391 1 94.12 324 THR B O 1
ATOM 6593 N N . GLY B 1 325 ? -4.844 16.672 16.25 1 95.19 325 GLY B N 1
ATOM 6594 C CA . GLY B 1 325 ? -3.484 17.109 16.531 1 95.19 325 GLY B CA 1
ATOM 6595 C C . GLY B 1 325 ? -2.75 17.594 15.305 1 95.19 325 GLY B C 1
ATOM 6596 O O . GLY B 1 325 ? -3.346 17.734 14.234 1 95.19 325 GLY B O 1
ATOM 6597 N N . ILE B 1 326 ? -1.515 18 15.547 1 95.75 326 ILE B N 1
ATOM 6598 C CA . ILE B 1 326 ? -0.648 18.469 14.469 1 95.75 326 ILE B CA 1
ATOM 6599 C C . ILE B 1 326 ? 0.457 17.453 14.211 1 95.75 326 ILE B C 1
ATOM 6601 O O . ILE B 1 326 ? 0.802 16.656 15.094 1 95.75 326 ILE B O 1
ATOM 6605 N N . VAL B 1 327 ? 0.883 17.406 13 1 94.5 327 VAL B N 1
ATOM 6606 C CA . VAL B 1 327 ? 1.945 16.469 12.617 1 94.5 327 VAL B CA 1
ATOM 6607 C C . VAL B 1 327 ? 2.867 17.141 11.594 1 94.5 327 VAL B C 1
ATOM 6609 O O . VAL B 1 327 ? 2.551 18.203 11.07 1 94.5 327 VAL B O 1
ATOM 6612 N N . THR B 1 328 ? 4.02 16.531 11.398 1 94.75 328 THR B N 1
ATOM 6613 C CA . THR B 1 328 ? 4.957 16.984 10.375 1 94.75 328 THR B CA 1
ATOM 6614 C C . THR B 1 328 ? 4.473 16.609 8.984 1 94.75 328 THR B C 1
ATOM 6616 O O . THR B 1 328 ? 3.91 15.523 8.797 1 94.75 328 THR B O 1
ATOM 6619 N N . TYR B 1 329 ? 4.734 17.422 8.016 1 91.94 329 TYR B N 1
ATOM 6620 C CA . TYR B 1 329 ? 4.258 17.156 6.668 1 91.94 329 TYR B CA 1
ATOM 6621 C C . TYR B 1 329 ? 5.387 16.656 5.781 1 91.94 329 TYR B C 1
ATOM 6623 O O . TYR B 1 329 ? 6.371 17.359 5.547 1 91.94 329 TYR B O 1
ATOM 6631 N N . SER B 1 330 ? 5.188 15.523 5.27 1 87.81 330 SER B N 1
ATOM 6632 C CA . SER B 1 330 ? 6.16 14.883 4.391 1 87.81 330 SER B CA 1
ATOM 6633 C C . SER B 1 330 ? 6.227 15.586 3.039 1 87.81 330 SER B C 1
ATOM 6635 O O . SER B 1 330 ? 7.254 15.539 2.359 1 87.81 330 SER B O 1
ATOM 6637 N N . GLU B 1 331 ? 5.156 16.266 2.676 1 84.38 331 GLU B N 1
ATOM 6638 C CA . GLU B 1 331 ? 5.133 17 1.41 1 84.38 331 GLU B CA 1
ATOM 6639 C C . GLU B 1 331 ? 6.188 18.094 1.391 1 84.38 331 GLU B C 1
ATOM 6641 O O . GLU B 1 331 ? 6.812 18.344 0.358 1 84.38 331 GLU B O 1
ATOM 6646 N N . ASN B 1 332 ? 6.289 18.719 2.52 1 89.38 332 ASN B N 1
ATOM 6647 C CA . ASN B 1 332 ? 7.316 19.75 2.658 1 89.38 332 ASN B CA 1
ATOM 6648 C C . ASN B 1 332 ? 8.719 19.172 2.445 1 89.38 332 ASN B C 1
ATOM 6650 O O . ASN B 1 332 ? 9.547 19.797 1.772 1 89.38 332 ASN B O 1
ATOM 6654 N N . ILE B 1 333 ? 8.984 18.031 2.938 1 88.62 333 ILE B N 1
ATOM 6655 C CA . ILE B 1 333 ? 10.289 17.391 2.84 1 88.62 333 ILE B CA 1
ATOM 6656 C C . ILE B 1 333 ? 10.547 16.969 1.396 1 88.62 333 ILE B C 1
ATOM 6658 O O . ILE B 1 333 ? 11.664 17.094 0.896 1 88.62 333 ILE B O 1
ATOM 6662 N N . ALA B 1 334 ? 9.555 16.516 0.805 1 81.12 334 ALA B N 1
ATOM 6663 C CA . ALA B 1 334 ? 9.68 16.094 -0.59 1 81.12 334 ALA B CA 1
ATOM 6664 C C . ALA B 1 334 ? 10.062 17.281 -1.479 1 81.12 334 ALA B C 1
ATOM 6666 O O . ALA B 1 334 ? 10.922 17.156 -2.355 1 81.12 334 ALA B O 1
ATOM 6667 N N . ILE B 1 335 ? 9.438 18.359 -1.267 1 80 335 ILE B N 1
ATOM 6668 C CA . ILE B 1 335 ? 9.711 19.547 -2.078 1 80 335 ILE B CA 1
ATOM 6669 C C . ILE B 1 335 ? 11.125 20.047 -1.792 1 80 335 ILE B C 1
ATOM 6671 O O . ILE B 1 335 ? 11.812 20.531 -2.693 1 80 335 ILE B O 1
ATOM 6675 N N . MET B 1 336 ? 11.555 19.938 -0.553 1 86.06 336 MET B N 1
ATOM 6676 C CA . MET B 1 336 ? 12.914 20.328 -0.185 1 86.06 336 MET B CA 1
ATOM 6677 C C . MET B 1 336 ? 13.938 19.5 -0.95 1 86.06 336 MET B C 1
ATOM 6679 O O . MET B 1 336 ? 15.008 20 -1.309 1 86.06 336 MET B O 1
ATOM 6683 N N . SER B 1 337 ? 13.594 18.266 -1.189 1 82 337 SER B N 1
ATOM 6684 C CA . SER B 1 337 ? 14.508 17.391 -1.912 1 82 337 SER B CA 1
ATOM 6685 C C . SER B 1 337 ? 14.633 17.812 -3.375 1 82 337 SER B C 1
ATOM 6687 O O . SER B 1 337 ? 15.664 17.578 -4.004 1 82 337 SER B O 1
ATOM 6689 N N . VAL B 1 338 ? 13.609 18.453 -3.844 1 75.25 338 VAL B N 1
ATOM 6690 C CA . VAL B 1 338 ? 13.578 18.859 -5.246 1 75.25 338 VAL B CA 1
ATOM 6691 C C . VAL B 1 338 ? 14.211 20.234 -5.395 1 75.25 338 VAL B C 1
ATOM 6693 O O . VAL B 1 338 ? 15.016 20.469 -6.293 1 75.25 338 VAL B O 1
ATOM 6696 N N . THR B 1 339 ? 13.805 21.141 -4.527 1 79.19 339 THR B N 1
ATOM 6697 C CA . THR B 1 339 ? 14.273 22.516 -4.629 1 79.19 339 THR B CA 1
ATOM 6698 C C . THR B 1 339 ? 15.688 22.641 -4.07 1 79.19 339 THR B C 1
ATOM 6700 O O . THR B 1 339 ? 16.391 23.625 -4.348 1 79.19 339 THR B O 1
ATOM 6703 N N . LYS B 1 340 ? 16.078 21.703 -3.18 1 86.06 340 LYS B N 1
ATOM 6704 C CA . LYS B 1 340 ? 17.375 21.688 -2.52 1 86.06 340 LYS B CA 1
ATOM 6705 C C . LYS B 1 340 ? 17.547 22.891 -1.6 1 86.06 340 LYS B C 1
ATOM 6707 O O . LYS B 1 340 ? 18.641 23.453 -1.495 1 86.06 340 LYS B O 1
ATOM 6712 N N . VAL B 1 341 ? 16.438 23.344 -1.093 1 87.69 341 VAL B N 1
ATOM 6713 C CA . VAL B 1 341 ? 16.438 24.438 -0.132 1 87.69 341 VAL B CA 1
ATOM 6714 C C . VAL B 1 341 ? 16.062 23.922 1.251 1 87.69 341 VAL B C 1
ATOM 6716 O O . VAL B 1 341 ? 14.898 23.562 1.484 1 87.69 341 VAL B O 1
ATOM 6719 N N . SER B 1 342 ? 17 23.938 2.164 1 91.06 342 SER B N 1
ATOM 6720 C CA . SER B 1 342 ? 16.734 23.406 3.492 1 91.06 342 SER B CA 1
ATOM 6721 C C . SER B 1 342 ? 16.922 24.469 4.57 1 91.06 342 SER B C 1
ATOM 6723 O O . SER B 1 342 ? 17.125 24.141 5.742 1 91.06 342 SER B O 1
ATOM 6725 N N . SER B 1 343 ? 16.828 25.688 4.16 1 90.75 343 SER B N 1
ATOM 6726 C CA . SER B 1 343 ? 17.047 26.781 5.105 1 90.75 343 SER B CA 1
ATOM 6727 C C . SER B 1 343 ? 15.898 26.875 6.113 1 90.75 343 SER B C 1
ATOM 6729 O O . SER B 1 343 ? 14.727 26.891 5.73 1 90.75 343 SER B O 1
ATOM 6731 N N . ARG B 1 344 ? 16.25 27.062 7.363 1 92.69 344 ARG B N 1
ATOM 6732 C CA . ARG B 1 344 ? 15.25 27.109 8.43 1 92.69 344 ARG B CA 1
ATOM 6733 C C . ARG B 1 344 ? 14.477 28.422 8.383 1 92.69 344 ARG B C 1
ATOM 6735 O O . ARG B 1 344 ? 13.289 28.469 8.727 1 92.69 344 ARG B O 1
ATOM 6742 N N . ILE B 1 345 ? 15.055 29.484 7.934 1 92.44 345 ILE B N 1
ATOM 6743 C CA . ILE B 1 345 ? 14.422 30.797 7.926 1 92.44 345 ILE B CA 1
ATOM 6744 C C . ILE B 1 345 ? 13.242 30.781 6.957 1 92.44 345 ILE B C 1
ATOM 6746 O O . ILE B 1 345 ? 12.227 31.453 7.195 1 92.44 345 ILE B O 1
ATOM 6750 N N . THR B 1 346 ? 13.391 30.078 5.898 1 91.06 346 THR B N 1
ATOM 6751 C CA . THR B 1 346 ? 12.289 29.984 4.949 1 91.06 346 THR B CA 1
ATOM 6752 C C . THR B 1 346 ? 11.07 29.344 5.602 1 91.06 346 THR B C 1
ATOM 6754 O O . THR B 1 346 ? 9.93 29.75 5.34 1 91.06 346 THR B O 1
ATOM 6757 N N . MET B 1 347 ? 11.312 28.406 6.449 1 94.38 347 MET B N 1
ATOM 6758 C CA . MET B 1 347 ? 10.227 27.719 7.145 1 94.38 347 MET B CA 1
ATOM 6759 C C . MET B 1 347 ? 9.625 28.609 8.219 1 94.38 347 MET B C 1
ATOM 6761 O O . MET B 1 347 ? 8.406 28.609 8.43 1 94.38 347 MET B O 1
ATOM 6765 N N . GLN B 1 348 ? 10.43 29.375 8.891 1 95.25 348 GLN B N 1
ATOM 6766 C CA . GLN B 1 348 ? 9.953 30.328 9.891 1 95.25 348 GLN B CA 1
ATOM 6767 C C . GLN B 1 348 ? 9.086 31.406 9.258 1 95.25 348 GLN B C 1
ATOM 6769 O O . GLN B 1 348 ? 8.062 31.797 9.828 1 95.25 348 GLN B O 1
ATOM 6774 N N . VAL B 1 349 ? 9.492 31.75 8.133 1 94.38 349 VAL B N 1
ATOM 6775 C CA . VAL B 1 349 ? 8.703 32.75 7.422 1 94.38 349 VAL B CA 1
ATOM 6776 C C . VAL B 1 349 ? 7.395 32.156 6.938 1 94.38 349 VAL B C 1
ATOM 6778 O O . VAL B 1 349 ? 6.355 32.812 6.938 1 94.38 349 VAL B O 1
ATOM 6781 N N . ALA B 1 350 ? 7.465 30.922 6.523 1 94.88 350 ALA B N 1
ATOM 6782 C CA . ALA B 1 350 ? 6.227 30.234 6.184 1 94.88 350 ALA B CA 1
ATOM 6783 C C . ALA B 1 350 ? 5.262 30.219 7.367 1 94.88 350 ALA B C 1
ATOM 6785 O O . ALA B 1 350 ? 4.055 30.406 7.191 1 94.88 350 ALA B O 1
ATOM 6786 N N . GLY B 1 351 ? 5.805 29.969 8.539 1 97 351 GLY B N 1
ATOM 6787 C CA . GLY B 1 351 ? 4.98 30.031 9.734 1 97 351 GLY B CA 1
ATOM 6788 C C . GLY B 1 351 ? 4.367 31.391 9.977 1 97 351 GLY B C 1
ATOM 6789 O O . GLY B 1 351 ? 3.197 31.5 10.352 1 97 351 GLY B O 1
ATOM 6790 N N . CYS B 1 352 ? 5.102 32.406 9.734 1 96.06 352 CYS B N 1
ATOM 6791 C CA . CYS B 1 352 ? 4.594 33.75 9.883 1 96.06 352 CYS B CA 1
ATOM 6792 C C . CYS B 1 352 ? 3.461 34.031 8.898 1 96.06 352 CYS B C 1
ATOM 6794 O O . CYS B 1 352 ? 2.455 34.625 9.266 1 96.06 352 CYS B O 1
ATOM 6796 N N . PHE B 1 353 ? 3.688 33.562 7.719 1 95.62 353 PHE B N 1
ATOM 6797 C CA . PHE B 1 353 ? 2.641 33.75 6.719 1 95.62 353 PHE B CA 1
ATOM 6798 C C . PHE B 1 353 ? 1.361 33.031 7.152 1 95.62 353 PHE B C 1
ATOM 6800 O O . PHE B 1 353 ? 0.262 33.562 6.965 1 95.62 353 PHE B O 1
ATOM 6807 N N . LEU B 1 354 ? 1.519 31.891 7.695 1 96.75 354 LEU B N 1
ATOM 6808 C CA . LEU B 1 354 ? 0.361 31.141 8.156 1 96.75 354 LEU B CA 1
ATOM 6809 C C . LEU B 1 354 ? -0.365 31.875 9.273 1 96.75 354 LEU B C 1
ATOM 6811 O O . LEU B 1 354 ? -1.595 31.984 9.258 1 96.75 354 LEU B O 1
ATOM 6815 N N . ILE B 1 355 ? 0.394 32.406 10.195 1 96.94 355 ILE B N 1
ATOM 6816 C CA . ILE B 1 355 ? -0.191 33.156 11.312 1 96.94 355 ILE B CA 1
ATOM 6817 C C . ILE B 1 355 ? -0.93 34.375 10.789 1 96.94 355 ILE B C 1
ATOM 6819 O O . ILE B 1 355 ? -2.07 34.656 11.18 1 96.94 355 ILE B O 1
ATOM 6823 N N . ILE B 1 356 ? -0.328 35.062 9.906 1 96 356 ILE B N 1
ATOM 6824 C CA . ILE B 1 356 ? -0.929 36.281 9.344 1 96 356 ILE B CA 1
ATOM 6825 C C . ILE B 1 356 ? -2.215 35.906 8.602 1 96 356 ILE B C 1
ATOM 6827 O O . ILE B 1 356 ? -3.24 36.562 8.766 1 96 356 ILE B O 1
ATOM 6831 N N . ALA B 1 357 ? -2.133 34.906 7.859 1 94.38 357 ALA B N 1
ATOM 6832 C CA . ALA B 1 357 ? -3.309 34.469 7.113 1 94.38 357 ALA B CA 1
ATOM 6833 C C . ALA B 1 357 ? -4.438 34.062 8.062 1 94.38 357 ALA B C 1
ATOM 6835 O O . ALA B 1 357 ? -5.613 34.281 7.766 1 94.38 357 ALA B O 1
ATOM 6836 N N . GLY B 1 358 ? -4.121 33.438 9.172 1 95.06 358 GLY B N 1
ATOM 6837 C CA . GLY B 1 358 ? -5.121 33.031 10.133 1 95.06 358 GLY B CA 1
ATOM 6838 C C . GLY B 1 358 ? -5.734 34.188 10.906 1 95.06 358 GLY B C 1
ATOM 6839 O O . GLY B 1 358 ? -6.906 34.125 11.281 1 95.06 358 GLY B O 1
ATOM 6840 N N . ILE B 1 359 ? -4.984 35.156 11.117 1 95.62 359 ILE B N 1
ATOM 6841 C CA . ILE B 1 359 ? -5.461 36.312 11.875 1 95.62 359 ILE B CA 1
ATOM 6842 C C . ILE B 1 359 ? -6.359 37.156 10.984 1 95.62 359 ILE B C 1
ATOM 6844 O O . ILE B 1 359 ? -7.332 37.75 11.461 1 95.62 359 ILE B O 1
ATOM 6848 N N . ILE B 1 360 ? -6.004 37.188 9.742 1 94.62 360 ILE B N 1
ATOM 6849 C CA . ILE B 1 360 ? -6.895 37.844 8.781 1 94.62 360 ILE B CA 1
ATOM 6850 C C . ILE B 1 360 ? -8.102 36.938 8.508 1 94.62 360 ILE B C 1
ATOM 6852 O O . ILE B 1 360 ? -8.109 36.188 7.531 1 94.62 360 ILE B O 1
ATOM 6856 N N . THR B 1 361 ? -9.109 37.188 9.258 1 90.38 361 THR B N 1
ATOM 6857 C CA . THR B 1 361 ? -10.227 36.25 9.273 1 90.38 361 THR B CA 1
ATOM 6858 C C . THR B 1 361 ? -11.008 36.312 7.965 1 90.38 361 THR B C 1
ATOM 6860 O O . THR B 1 361 ? -11.688 35.375 7.594 1 90.38 361 THR B O 1
ATOM 6863 N N . LYS B 1 362 ? -10.898 37.438 7.23 1 91.31 362 LYS B N 1
ATOM 6864 C CA . LYS B 1 362 ? -11.547 37.531 5.926 1 91.31 362 LYS B CA 1
ATOM 6865 C C . LYS B 1 362 ? -10.961 36.531 4.945 1 91.31 362 LYS B C 1
ATOM 6867 O O . LYS B 1 362 ? -11.664 36 4.074 1 91.31 362 LYS B O 1
ATOM 6872 N N . PHE B 1 363 ? -9.711 36.281 5.137 1 90.25 363 PHE B N 1
ATOM 6873 C CA . PHE B 1 363 ? -9.078 35.25 4.32 1 90.25 363 PHE B CA 1
ATOM 6874 C C . PHE B 1 363 ? -9.68 33.875 4.613 1 90.25 363 PHE B C 1
ATOM 6876 O O . PHE B 1 363 ? -10 33.125 3.691 1 90.25 363 PHE B O 1
ATOM 6883 N N . ALA B 1 364 ? -9.805 33.594 5.848 1 90.62 364 ALA B N 1
ATOM 6884 C CA . ALA B 1 364 ? -10.422 32.312 6.266 1 90.62 364 ALA B CA 1
ATOM 6885 C C . ALA B 1 364 ? -11.867 32.25 5.777 1 90.62 364 ALA B C 1
ATOM 6887 O O . ALA B 1 364 ? -12.336 31.156 5.406 1 90.62 364 ALA B O 1
ATOM 6888 N N . ALA B 1 365 ? -12.531 33.344 5.84 1 90.75 365 ALA B N 1
ATOM 6889 C CA . ALA B 1 365 ? -13.914 33.375 5.363 1 90.75 365 ALA B CA 1
ATOM 6890 C C . ALA B 1 365 ? -13.984 33.094 3.869 1 90.75 365 ALA B C 1
ATOM 6892 O O . ALA B 1 365 ? -14.898 32.375 3.418 1 90.75 365 ALA B O 1
ATOM 6893 N N . PHE B 1 366 ? -13.086 33.594 3.189 1 88 366 PHE B N 1
ATOM 6894 C CA . PHE B 1 366 ? -13.016 33.312 1.759 1 88 366 PHE B CA 1
ATOM 6895 C C . PHE B 1 366 ? -12.812 31.844 1.497 1 88 366 PHE B C 1
ATOM 6897 O O . PHE B 1 366 ? -13.469 31.266 0.627 1 88 366 PHE B O 1
ATOM 6904 N N . LEU B 1 367 ? -11.922 31.25 2.184 1 88.19 367 LEU B N 1
ATOM 6905 C CA . LEU B 1 367 ? -11.633 29.828 2.033 1 88.19 367 LEU B CA 1
ATOM 6906 C C . LEU B 1 367 ? -12.828 28.969 2.465 1 88.19 367 LEU B C 1
ATOM 6908 O O . LEU B 1 367 ? -13.086 27.922 1.89 1 88.19 367 LEU B O 1
ATOM 6912 N N . ALA B 1 368 ? -13.531 29.453 3.428 1 88.69 368 ALA B N 1
ATOM 6913 C CA . ALA B 1 368 ? -14.68 28.719 3.947 1 88.69 368 ALA B CA 1
ATOM 6914 C C . ALA B 1 368 ? -15.828 28.719 2.939 1 88.69 368 ALA B C 1
ATOM 6916 O O . ALA B 1 368 ? -16.734 27.891 3.031 1 88.69 368 ALA B O 1
ATOM 6917 N N . MET B 1 369 ? -15.758 29.609 1.992 1 87.12 369 MET B N 1
ATOM 6918 C CA . MET B 1 369 ? -16.828 29.734 1.003 1 87.12 369 MET B CA 1
ATOM 6919 C C . MET B 1 369 ? -16.594 28.797 -0.168 1 87.12 369 MET B C 1
ATOM 6921 O O . MET B 1 369 ? -17.469 28.625 -1.016 1 87.12 369 MET B O 1
ATOM 6925 N N . ILE B 1 370 ? -15.492 28.172 -0.155 1 88.25 370 ILE B N 1
ATOM 6926 C CA . ILE B 1 370 ? -15.234 27.203 -1.215 1 88.25 370 ILE B CA 1
ATOM 6927 C C . ILE B 1 370 ? -16.266 26.078 -1.15 1 88.25 370 ILE B C 1
ATOM 6929 O O . ILE B 1 370 ? -16.469 25.469 -0.097 1 88.25 370 ILE B O 1
ATOM 6933 N N . PRO B 1 371 ? -16.906 25.875 -2.236 1 88.88 371 PRO B N 1
ATOM 6934 C CA . PRO B 1 371 ? -17.953 24.844 -2.248 1 88.88 371 PRO B CA 1
ATOM 6935 C C . PRO B 1 371 ? -17.422 23.453 -1.861 1 88.88 371 PRO B C 1
ATOM 6937 O O . PRO B 1 371 ? -16.281 23.109 -2.207 1 88.88 371 PRO B O 1
ATOM 6940 N N . GLU B 1 372 ? -18.266 22.719 -1.216 1 87.56 372 GLU B N 1
ATOM 6941 C CA . GLU B 1 372 ? -17.906 21.375 -0.751 1 87.56 372 GLU B CA 1
ATOM 6942 C C . GLU B 1 372 ? -17.484 20.484 -1.915 1 87.56 372 GLU B C 1
ATOM 6944 O O . GLU B 1 372 ? -16.656 19.594 -1.753 1 87.56 372 GLU B O 1
ATOM 6949 N N . ALA B 1 373 ? -18.047 20.781 -3.062 1 91.31 373 ALA B N 1
ATOM 6950 C CA . ALA B 1 373 ? -17.75 20 -4.262 1 91.31 373 ALA B CA 1
ATOM 6951 C C . ALA B 1 373 ? -16.281 20.094 -4.625 1 91.31 373 ALA B C 1
ATOM 6953 O O . ALA B 1 373 ? -15.719 19.156 -5.211 1 91.31 373 ALA B O 1
ATOM 6954 N N . ILE B 1 374 ? -15.672 21.156 -4.285 1 93.56 374 ILE B N 1
ATOM 6955 C CA . ILE B 1 374 ? -14.266 21.359 -4.609 1 93.56 374 ILE B CA 1
ATOM 6956 C C . ILE B 1 374 ? -13.391 20.672 -3.568 1 93.56 374 ILE B C 1
ATOM 6958 O O . ILE B 1 374 ? -12.312 20.172 -3.893 1 93.56 374 ILE B O 1
ATOM 6962 N N . ILE B 1 375 ? -13.883 20.516 -2.379 1 91.69 375 ILE B N 1
ATOM 6963 C CA . ILE B 1 375 ? -13.125 19.984 -1.248 1 91.69 375 ILE B CA 1
ATOM 6964 C C . ILE B 1 375 ? -12.828 18.516 -1.47 1 91.69 375 ILE B C 1
ATOM 6966 O O . ILE B 1 375 ? -11.766 18.016 -1.091 1 91.69 375 ILE B O 1
ATOM 6970 N N . GLY B 1 376 ? -13.773 17.859 -2.119 1 93.38 376 GLY B N 1
ATOM 6971 C CA . GLY B 1 376 ? -13.562 16.438 -2.393 1 93.38 376 GLY B CA 1
ATOM 6972 C C . GLY B 1 376 ? -12.32 16.172 -3.225 1 93.38 376 GLY B C 1
ATOM 6973 O O . GLY B 1 376 ? -11.555 15.258 -2.928 1 93.38 376 GLY B O 1
ATOM 6974 N N . GLY B 1 377 ? -12.148 16.984 -4.242 1 94.81 377 GLY B N 1
ATOM 6975 C CA . GLY B 1 377 ? -10.969 16.844 -5.082 1 94.81 377 GLY B CA 1
ATOM 6976 C C . GLY B 1 377 ? -9.672 17.156 -4.359 1 94.81 377 GLY B C 1
ATOM 6977 O O . GLY B 1 377 ? -8.664 16.469 -4.531 1 94.81 377 GLY B O 1
ATOM 6978 N N . ILE B 1 378 ? -9.703 18.156 -3.549 1 93.44 378 ILE B N 1
ATOM 6979 C CA . ILE B 1 378 ? -8.539 18.578 -2.779 1 93.44 378 ILE B CA 1
ATOM 6980 C C . ILE B 1 378 ? -8.172 17.5 -1.768 1 93.44 378 ILE B C 1
ATOM 6982 O O . ILE B 1 378 ? -6.992 17.172 -1.607 1 93.44 378 ILE B O 1
ATOM 6986 N N . PHE B 1 379 ? -9.227 16.969 -1.181 1 92.69 379 PHE B N 1
ATOM 6987 C CA . PHE B 1 379 ? -9.047 15.906 -0.196 1 92.69 379 PHE B CA 1
ATOM 6988 C C . PHE B 1 379 ? -8.391 14.688 -0.83 1 92.69 379 PHE B C 1
ATOM 6990 O O . PHE B 1 379 ? -7.418 14.148 -0.298 1 92.69 379 PHE B O 1
ATOM 6997 N N . ALA B 1 380 ? -8.859 14.344 -1.928 1 95.69 380 ALA B N 1
ATOM 6998 C CA . ALA B 1 380 ? -8.328 13.188 -2.648 1 95.69 380 ALA B CA 1
ATOM 6999 C C . ALA B 1 380 ? -6.855 13.383 -2.986 1 95.69 380 ALA B C 1
ATOM 7001 O O . ALA B 1 380 ? -6.031 12.5 -2.723 1 95.69 380 ALA B O 1
ATOM 7002 N N . MET B 1 381 ? -6.531 14.492 -3.488 1 93.94 381 MET B N 1
ATOM 7003 C CA . MET B 1 381 ? -5.152 14.75 -3.889 1 93.94 381 MET B CA 1
ATOM 7004 C C . MET B 1 381 ? -4.23 14.781 -2.674 1 93.94 381 MET B C 1
ATOM 7006 O O . MET B 1 381 ? -3.111 14.266 -2.725 1 93.94 381 MET B O 1
ATOM 7010 N N . GLY B 1 382 ? -4.723 15.406 -1.643 1 91 382 GLY B N 1
ATOM 7011 C CA . GLY B 1 382 ? -3.926 15.438 -0.426 1 91 382 GLY B CA 1
ATOM 7012 C C . GLY B 1 382 ? -3.541 14.055 0.069 1 91 382 GLY B C 1
ATOM 7013 O O . GLY B 1 382 ? -2.373 13.797 0.365 1 91 382 GLY B O 1
ATOM 7014 N N . VAL B 1 383 ? -4.461 13.172 0.111 1 93.19 383 VAL B N 1
ATOM 7015 C CA . VAL B 1 383 ? -4.223 11.82 0.61 1 93.19 383 VAL B CA 1
ATOM 7016 C C . VAL B 1 383 ? -3.326 11.062 -0.367 1 93.19 383 VAL B C 1
ATOM 7018 O O . VAL B 1 383 ? -2.461 10.289 0.048 1 93.19 383 VAL B O 1
ATOM 7021 N N . CYS B 1 384 ? -3.547 11.289 -1.672 1 95.31 384 CYS B N 1
ATOM 7022 C CA . CYS B 1 384 ? -2.682 10.672 -2.674 1 95.31 384 CYS B CA 1
ATOM 7023 C C . CYS B 1 384 ? -1.225 11.055 -2.441 1 95.31 384 CYS B C 1
ATOM 7025 O O . CYS B 1 384 ? -0.339 10.195 -2.498 1 95.31 384 CYS B O 1
ATOM 7027 N N . MET B 1 385 ? -1.012 12.25 -2.129 1 90.94 385 MET B N 1
ATOM 7028 C CA . MET B 1 385 ? 0.351 12.742 -1.93 1 90.94 385 MET B CA 1
ATOM 7029 C C . MET B 1 385 ? 0.956 12.156 -0.657 1 90.94 385 MET B C 1
ATOM 7031 O O . MET B 1 385 ? 2.135 11.797 -0.632 1 90.94 385 MET B O 1
ATOM 7035 N N . ILE B 1 386 ? 0.179 12.094 0.322 1 90.06 386 ILE B N 1
ATOM 7036 C CA . ILE B 1 386 ? 0.663 11.5 1.566 1 90.06 386 ILE B CA 1
ATOM 7037 C C . ILE B 1 386 ? 1.055 10.047 1.329 1 90.06 386 ILE B C 1
ATOM 7039 O O . ILE B 1 386 ? 2.105 9.594 1.791 1 90.06 386 ILE B O 1
ATOM 7043 N N . ASN B 1 387 ? 0.227 9.336 0.605 1 94.38 387 ASN B N 1
ATOM 7044 C CA . ASN B 1 387 ? 0.511 7.934 0.3 1 94.38 387 ASN B CA 1
ATOM 7045 C C . ASN B 1 387 ? 1.807 7.785 -0.492 1 94.38 387 ASN B C 1
ATOM 7047 O O . ASN B 1 387 ? 2.625 6.914 -0.194 1 94.38 387 ASN B O 1
ATOM 7051 N N . GLY B 1 388 ? 1.953 8.641 -1.48 1 93.69 388 GLY B N 1
ATOM 7052 C CA . GLY B 1 388 ? 3.174 8.617 -2.271 1 93.69 388 GLY B CA 1
ATOM 7053 C C . GLY B 1 388 ? 4.422 8.898 -1.454 1 93.69 388 GLY B C 1
ATOM 7054 O O . GLY B 1 388 ? 5.406 8.164 -1.541 1 93.69 388 GLY B O 1
ATOM 7055 N N . CYS B 1 389 ? 4.371 9.867 -0.621 1 89.62 389 CYS B N 1
ATOM 7056 C CA . CYS B 1 389 ? 5.531 10.289 0.154 1 89.62 389 CYS B CA 1
ATOM 7057 C C . CYS B 1 389 ? 5.91 9.234 1.186 1 89.62 389 CYS B C 1
ATOM 7059 O O . CYS B 1 389 ? 7.066 9.164 1.608 1 89.62 389 CYS B O 1
ATOM 7061 N N . THR B 1 390 ? 4.953 8.453 1.545 1 91.44 390 THR B N 1
ATOM 7062 C CA . THR B 1 390 ? 5.227 7.367 2.477 1 91.44 390 THR B CA 1
ATOM 7063 C C . THR B 1 390 ? 6.32 6.453 1.935 1 91.44 390 THR B C 1
ATOM 7065 O O . THR B 1 390 ? 7.168 5.973 2.689 1 91.44 390 THR B O 1
ATOM 7068 N N . LEU B 1 391 ? 6.355 6.254 0.637 1 93.25 391 LEU B N 1
ATOM 7069 C CA . LEU B 1 391 ? 7.281 5.324 0.001 1 93.25 391 LEU B CA 1
ATOM 7070 C C . LEU B 1 391 ? 8.703 5.875 0.023 1 93.25 391 LEU B C 1
ATOM 7072 O O . LEU B 1 391 ? 9.664 5.125 -0.155 1 93.25 391 LEU B O 1
ATOM 7076 N N . SER B 1 392 ? 8.82 7.172 0.216 1 90.56 392 SER B N 1
ATOM 7077 C CA . SER B 1 392 ? 10.148 7.777 0.27 1 90.56 392 SER B CA 1
ATOM 7078 C C . SER B 1 392 ? 10.945 7.25 1.459 1 90.56 392 SER B C 1
ATOM 7080 O O . SER B 1 392 ? 12.18 7.273 1.445 1 90.56 392 SER B O 1
ATOM 7082 N N . ASN B 1 393 ? 10.258 6.754 2.455 1 89.94 393 ASN B N 1
ATOM 7083 C CA . ASN B 1 393 ? 10.922 6.199 3.631 1 89.94 393 ASN B CA 1
ATOM 7084 C C . ASN B 1 393 ? 11.688 4.922 3.293 1 89.94 393 ASN B C 1
ATOM 7086 O O . ASN B 1 393 ? 12.562 4.504 4.047 1 89.94 393 ASN B O 1
ATOM 7090 N N . LEU B 1 394 ? 11.383 4.32 2.168 1 93.06 394 LEU B N 1
ATOM 7091 C CA . LEU B 1 394 ? 11.992 3.051 1.802 1 93.06 394 LEU B CA 1
ATOM 7092 C C . LEU B 1 394 ? 13.352 3.273 1.136 1 93.06 394 LEU B C 1
ATOM 7094 O O . LEU B 1 394 ? 14.062 2.314 0.839 1 93.06 394 LEU B O 1
ATOM 7098 N N . GLN B 1 395 ? 13.695 4.48 0.921 1 86.94 395 GLN B N 1
ATOM 7099 C CA . GLN B 1 395 ? 14.945 4.801 0.24 1 86.94 395 GLN B CA 1
ATOM 7100 C C . GLN B 1 395 ? 16.141 4.219 0.985 1 86.94 395 GLN B C 1
ATOM 7102 O O . GLN B 1 395 ? 17.156 3.885 0.373 1 86.94 395 GLN B O 1
ATOM 7107 N N . SER B 1 396 ? 15.992 4.086 2.258 1 87.12 396 SER B N 1
ATOM 7108 C CA . SER B 1 396 ? 17.141 3.658 3.057 1 87.12 396 SER B CA 1
ATOM 7109 C C . SER B 1 396 ? 17.047 2.178 3.406 1 87.12 396 SER B C 1
ATOM 7111 O O . SER B 1 396 ? 17.953 1.625 4.039 1 87.12 396 SER B O 1
ATOM 7113 N N . VAL B 1 397 ? 16 1.571 3.016 1 93 397 VAL B N 1
ATOM 7114 C CA . VAL B 1 397 ? 15.773 0.183 3.398 1 93 397 VAL B CA 1
ATOM 7115 C C . VAL B 1 397 ? 16.344 -0.75 2.33 1 93 397 VAL B C 1
ATOM 7117 O O . VAL B 1 397 ? 16.203 -0.486 1.133 1 93 397 VAL B O 1
ATOM 7120 N N . ASP B 1 398 ? 17.016 -1.797 2.744 1 92.25 398 ASP B N 1
ATOM 7121 C CA . ASP B 1 398 ? 17.422 -2.832 1.805 1 92.25 398 ASP B CA 1
ATOM 7122 C C . ASP B 1 398 ? 16.25 -3.701 1.378 1 92.25 398 ASP B C 1
ATOM 7124 O O . ASP B 1 398 ? 15.875 -4.641 2.082 1 92.25 398 ASP B O 1
ATOM 7128 N N . LEU B 1 399 ? 15.812 -3.428 0.213 1 91.19 399 LEU B N 1
ATOM 7129 C CA . LEU B 1 399 ? 14.617 -4.094 -0.286 1 91.19 399 LEU B CA 1
ATOM 7130 C C . LEU B 1 399 ? 14.969 -5.414 -0.962 1 91.19 399 LEU B C 1
ATOM 7132 O O . LEU B 1 399 ? 14.117 -6.043 -1.591 1 91.19 399 LEU B O 1
ATOM 7136 N N . ARG B 1 400 ? 16.172 -5.922 -0.84 1 85.69 400 ARG B N 1
ATOM 7137 C CA . ARG B 1 400 ? 16.594 -7.223 -1.354 1 85.69 400 ARG B CA 1
ATOM 7138 C C . ARG B 1 400 ? 16.391 -8.312 -0.304 1 85.69 400 ARG B C 1
ATOM 7140 O O . ARG B 1 400 ? 16.375 -9.5 -0.631 1 85.69 400 ARG B O 1
ATOM 7147 N N . LEU B 1 401 ? 16.266 -7.832 0.905 1 87.81 401 LEU B N 1
ATOM 7148 C CA . LEU B 1 401 ? 16.141 -8.789 2 1 87.81 401 LEU B CA 1
ATOM 7149 C C . LEU B 1 401 ? 14.695 -9.25 2.16 1 87.81 401 LEU B C 1
ATOM 7151 O O . LEU B 1 401 ? 13.805 -8.438 2.428 1 87.81 401 LEU B O 1
ATOM 7155 N N . SER B 1 402 ? 14.547 -10.516 2.088 1 84.94 402 SER B N 1
ATOM 7156 C CA . SER B 1 402 ? 13.227 -11.117 2.191 1 84.94 402 SER B CA 1
ATOM 7157 C C . SER B 1 402 ? 12.594 -10.828 3.551 1 84.94 402 SER B C 1
ATOM 7159 O O . SER B 1 402 ? 11.375 -10.688 3.656 1 84.94 402 SER B O 1
ATOM 7161 N N . ARG B 1 403 ? 13.391 -10.758 4.539 1 88.94 403 ARG B N 1
ATOM 7162 C CA . ARG B 1 403 ? 12.898 -10.484 5.887 1 88.94 403 ARG B CA 1
ATOM 7163 C C . ARG B 1 403 ? 12.125 -9.172 5.93 1 88.94 403 ARG B C 1
ATOM 7165 O O . ARG B 1 403 ? 11.008 -9.117 6.449 1 88.94 403 ARG B O 1
ATOM 7172 N N . ASN B 1 404 ? 12.82 -8.117 5.398 1 93.69 404 ASN B N 1
ATOM 7173 C CA . ASN B 1 404 ? 12.195 -6.797 5.406 1 93.69 404 ASN B CA 1
ATOM 7174 C C . ASN B 1 404 ? 10.898 -6.785 4.605 1 93.69 404 ASN B C 1
ATOM 7176 O O . ASN B 1 404 ? 9.898 -6.215 5.047 1 93.69 404 ASN B O 1
ATOM 7180 N N . LEU B 1 405 ? 10.938 -7.48 3.545 1 93.19 405 LEU B N 1
ATOM 7181 C CA . LEU B 1 405 ? 9.781 -7.516 2.654 1 93.19 405 LEU B CA 1
ATOM 7182 C C . LEU B 1 405 ? 8.617 -8.258 3.301 1 93.19 405 LEU B C 1
ATOM 7184 O O . LEU B 1 405 ? 7.48 -7.789 3.27 1 93.19 405 LEU B O 1
ATOM 7188 N N . THR B 1 406 ? 8.898 -9.336 3.91 1 92.56 406 THR B N 1
ATOM 7189 C CA . THR B 1 406 ? 7.863 -10.164 4.516 1 92.56 406 THR B CA 1
ATOM 7190 C C . THR B 1 406 ? 7.215 -9.453 5.695 1 92.56 406 THR B C 1
ATOM 7192 O O . THR B 1 406 ? 5.992 -9.492 5.859 1 92.56 406 THR B O 1
ATOM 7195 N N . ILE B 1 407 ? 8 -8.781 6.465 1 96.38 407 ILE B N 1
ATOM 7196 C CA . ILE B 1 407 ? 7.48 -8.07 7.625 1 96.38 407 ILE B CA 1
ATOM 7197 C C . ILE B 1 407 ? 6.512 -6.98 7.172 1 96.38 407 ILE B C 1
ATOM 7199 O O . ILE B 1 407 ? 5.41 -6.859 7.707 1 96.38 407 ILE B O 1
ATOM 7203 N N . MET B 1 408 ? 6.895 -6.254 6.195 1 97.44 408 MET B N 1
ATOM 7204 C CA . MET B 1 408 ? 6.039 -5.176 5.715 1 97.44 408 MET B CA 1
ATOM 7205 C C . MET B 1 408 ? 4.773 -5.73 5.07 1 97.44 408 MET B C 1
ATOM 7207 O O . MET B 1 408 ? 3.684 -5.184 5.262 1 97.44 408 MET B O 1
ATOM 7211 N N . GLY B 1 409 ? 4.949 -6.805 4.387 1 97.25 409 GLY B N 1
ATOM 7212 C CA . GLY B 1 409 ? 3.785 -7.445 3.799 1 97.25 409 GLY B CA 1
ATOM 7213 C C . GLY B 1 409 ? 2.783 -7.926 4.832 1 97.25 409 GLY B C 1
ATOM 7214 O O . GLY B 1 409 ? 1.583 -7.672 4.703 1 97.25 409 GLY B O 1
ATOM 7215 N N . ILE B 1 410 ? 3.27 -8.562 5.875 1 97.62 410 ILE B N 1
ATOM 7216 C CA . ILE B 1 410 ? 2.42 -9.07 6.949 1 97.62 410 ILE B CA 1
ATOM 7217 C C . ILE B 1 410 ? 1.701 -7.906 7.633 1 97.62 410 ILE B C 1
ATOM 7219 O O . ILE B 1 410 ? 0.494 -7.973 7.875 1 97.62 410 ILE B O 1
ATOM 7223 N N . ALA B 1 411 ? 2.449 -6.883 7.836 1 98.19 411 ALA B N 1
ATOM 7224 C CA . ALA B 1 411 ? 1.898 -5.738 8.555 1 98.19 411 ALA B CA 1
ATOM 7225 C C . ALA B 1 411 ? 0.758 -5.098 7.77 1 98.19 411 ALA B C 1
ATOM 7227 O O . ALA B 1 411 ? -0.292 -4.781 8.336 1 98.19 411 ALA B O 1
ATOM 7228 N N . VAL B 1 412 ? 0.921 -4.938 6.508 1 98.19 412 VAL B N 1
ATOM 7229 C CA . VAL B 1 412 ? -0.077 -4.254 5.691 1 98.19 412 VAL B CA 1
ATOM 7230 C C . VAL B 1 412 ? -1.319 -5.133 5.551 1 98.19 412 VAL B C 1
ATOM 7232 O O . VAL B 1 412 ? -2.438 -4.684 5.812 1 98.19 412 VAL B O 1
ATOM 7235 N N . ILE B 1 413 ? -1.146 -6.355 5.195 1 98.12 413 ILE B N 1
ATOM 7236 C CA . ILE B 1 413 ? -2.283 -7.227 4.91 1 98.12 413 ILE B CA 1
ATOM 7237 C C . ILE B 1 413 ? -3.035 -7.531 6.203 1 98.12 413 ILE B C 1
ATOM 7239 O O . ILE B 1 413 ? -4.262 -7.398 6.262 1 98.12 413 ILE B O 1
ATOM 7243 N N . MET B 1 414 ? -2.32 -7.895 7.246 1 98.19 414 MET B N 1
ATOM 7244 C CA . MET B 1 414 ? -2.975 -8.219 8.516 1 98.19 414 MET B CA 1
ATOM 7245 C C . MET B 1 414 ? -3.543 -6.961 9.164 1 98.19 414 MET B C 1
ATOM 7247 O O . MET B 1 414 ? -4.477 -7.043 9.969 1 98.19 414 MET B O 1
ATOM 7251 N N . GLY B 1 415 ? -2.938 -5.848 8.789 1 97.81 415 GLY B N 1
ATOM 7252 C CA . GLY B 1 415 ? -3.49 -4.586 9.25 1 97.81 415 GLY B CA 1
ATOM 7253 C C . GLY B 1 415 ? -4.879 -4.305 8.711 1 97.81 415 GLY B C 1
ATOM 7254 O O . GLY B 1 415 ? -5.617 -3.494 9.273 1 97.81 415 GLY B O 1
ATOM 7255 N N . PHE B 1 416 ? -5.234 -4.891 7.645 1 97.88 416 PHE B N 1
ATOM 7256 C CA . PHE B 1 416 ? -6.582 -4.766 7.105 1 97.88 416 PHE B CA 1
ATOM 7257 C C . PHE B 1 416 ? -7.453 -5.938 7.547 1 97.88 416 PHE B C 1
ATOM 7259 O O . PHE B 1 416 ? -8.625 -5.758 7.883 1 97.88 416 PHE B O 1
ATOM 7266 N N . VAL B 1 417 ? -6.875 -7.109 7.645 1 98 417 VAL B N 1
ATOM 7267 C CA . VAL B 1 417 ? -7.633 -8.328 7.895 1 98 417 VAL B CA 1
ATOM 7268 C C . VAL B 1 417 ? -8.18 -8.312 9.32 1 98 417 VAL B C 1
ATOM 7270 O O . VAL B 1 417 ? -9.367 -8.57 9.539 1 98 417 VAL B O 1
ATOM 7273 N N . ILE B 1 418 ? -7.34 -8.008 10.281 1 97.31 418 ILE B N 1
ATOM 7274 C CA . ILE B 1 418 ? -7.715 -8.086 11.695 1 97.31 418 ILE B CA 1
ATOM 7275 C C . ILE B 1 418 ? -8.805 -7.066 11.992 1 97.31 418 ILE B C 1
ATOM 7277 O O . ILE B 1 418 ? -9.852 -7.41 12.562 1 97.31 418 ILE B O 1
ATOM 7281 N N . PRO B 1 419 ? -8.633 -5.836 11.594 1 95 419 PRO B N 1
ATOM 7282 C CA . PRO B 1 419 ? -9.719 -4.879 11.828 1 95 419 PRO B CA 1
ATOM 7283 C C . PRO B 1 419 ? -11.008 -5.266 11.109 1 95 419 PRO B C 1
ATOM 7285 O O . PRO B 1 419 ? -12.102 -5.07 11.648 1 95 419 PRO B O 1
ATOM 7288 N N . ASP B 1 420 ? -10.859 -5.75 9.859 1 95.81 420 ASP B N 1
ATOM 7289 C CA . ASP B 1 420 ? -12.039 -6.199 9.133 1 95.81 420 ASP B CA 1
ATOM 7290 C C . ASP B 1 420 ? -12.797 -7.277 9.914 1 95.81 420 ASP B C 1
ATOM 7292 O O . ASP B 1 420 ? -14.023 -7.27 9.961 1 95.81 420 ASP B O 1
ATOM 7296 N N . TYR B 1 421 ? -12.109 -8.195 10.531 1 96.12 421 TYR B N 1
ATOM 7297 C CA . TYR B 1 421 ? -12.719 -9.25 11.336 1 96.12 421 TYR B CA 1
ATOM 7298 C C . TYR B 1 421 ? -13.484 -8.672 12.516 1 96.12 421 TYR B C 1
ATOM 7300 O O . TYR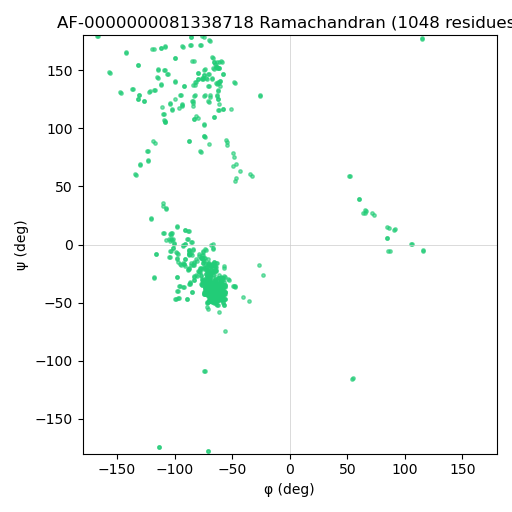 B 1 421 ? -14.625 -9.055 12.781 1 96.12 421 TYR B O 1
ATOM 7308 N N . PHE B 1 422 ? -12.922 -7.73 13.203 1 94.06 422 PHE B N 1
ATOM 7309 C CA . PHE B 1 422 ? -13.523 -7.203 14.422 1 94.06 422 PHE B CA 1
ATOM 7310 C C . PHE B 1 422 ? -14.648 -6.223 14.094 1 94.06 422 PHE B C 1
ATOM 7312 O O . PHE B 1 422 ? -15.5 -5.938 14.938 1 94.06 422 PHE B O 1
ATOM 7319 N N . ASN B 1 423 ? -14.609 -5.656 12.906 1 91.69 423 ASN B N 1
ATOM 7320 C CA . ASN B 1 423 ? -15.766 -4.891 12.461 1 91.69 423 ASN B CA 1
ATOM 7321 C C . ASN B 1 423 ? -17 -5.777 12.273 1 91.69 423 ASN B C 1
ATOM 7323 O O . ASN B 1 423 ? -18.109 -5.371 12.578 1 91.69 423 ASN B O 1
ATOM 7327 N N . LYS B 1 424 ? -16.766 -6.98 11.797 1 92.94 424 LYS B N 1
ATOM 7328 C CA . LYS B 1 424 ? -17.859 -7.926 11.562 1 92.94 424 LYS B CA 1
ATOM 7329 C C . LYS B 1 424 ? -18.234 -8.664 12.836 1 92.94 424 LYS B C 1
ATOM 7331 O O . LYS B 1 424 ? -19.391 -9.078 13.008 1 92.94 424 LYS B O 1
ATOM 7336 N N . ASN B 1 425 ? -17.172 -8.844 13.719 1 94 425 ASN B N 1
ATOM 7337 C CA . ASN B 1 425 ? -17.359 -9.531 14.992 1 94 425 ASN B CA 1
ATOM 7338 C C . ASN B 1 425 ? -16.922 -8.656 16.172 1 94 425 ASN B C 1
ATOM 7340 O O . ASN B 1 425 ? -15.891 -8.898 16.781 1 94 425 ASN B O 1
ATOM 7344 N N . PRO B 1 426 ? -17.844 -7.734 16.547 1 91.31 426 PRO B N 1
ATOM 7345 C CA . PRO B 1 426 ? -17.484 -6.789 17.609 1 91.31 426 PRO B CA 1
ATOM 7346 C C . PRO B 1 426 ? -17.281 -7.469 18.969 1 91.31 426 PRO B C 1
ATOM 7348 O O . PRO B 1 426 ? -17.859 -8.523 19.219 1 91.31 426 PRO B O 1
ATOM 7351 N N . TRP B 1 427 ? -16.438 -6.828 19.719 1 90.5 427 TRP B N 1
ATOM 7352 C CA . TRP B 1 427 ? -16.172 -7.324 21.078 1 90.5 427 TRP B CA 1
ATOM 7353 C C . TRP B 1 427 ? -17.453 -7.285 21.922 1 90.5 427 TRP B C 1
ATOM 7355 O O . TRP B 1 427 ? -18.25 -6.348 21.812 1 90.5 427 TRP B O 1
ATOM 7365 N N . ASN B 1 428 ? -17.75 -8.336 22.594 1 91.25 428 ASN B N 1
ATOM 7366 C CA . ASN B 1 428 ? -18.953 -8.391 23.422 1 91.25 428 ASN B CA 1
ATOM 7367 C C . ASN B 1 428 ? -18.625 -8.883 24.828 1 91.25 428 ASN B C 1
ATOM 7369 O O . ASN B 1 428 ? -19 -10 25.203 1 91.25 428 ASN B O 1
ATOM 7373 N N . THR B 1 429 ? -17.953 -8.047 25.5 1 89.31 429 THR B N 1
ATOM 7374 C CA . THR B 1 429 ? -17.703 -8.367 26.906 1 89.31 429 THR B CA 1
ATOM 7375 C C . THR B 1 429 ? -18.766 -7.742 27.797 1 89.31 429 THR B C 1
ATOM 7377 O O . THR B 1 429 ? -19.625 -7.004 27.328 1 89.31 429 THR B O 1
ATOM 7380 N N . GLN B 1 430 ? -18.844 -8.047 29.094 1 90.31 430 GLN B N 1
ATOM 7381 C CA . GLN B 1 430 ? -19.844 -7.539 30.031 1 90.31 430 GLN B CA 1
ATOM 7382 C C . GLN B 1 430 ? -19.641 -6.051 30.297 1 90.31 430 GLN B C 1
ATOM 7384 O O . GLN B 1 430 ? -20.562 -5.355 30.688 1 90.31 430 GLN B O 1
ATOM 7389 N N . ASN B 1 431 ? -18.562 -5.535 30.047 1 89.69 431 ASN B N 1
ATOM 7390 C CA . ASN B 1 431 ? -18.234 -4.129 30.266 1 89.69 431 ASN B CA 1
ATOM 7391 C C . ASN B 1 431 ? -18.266 -3.328 28.969 1 89.69 431 ASN B C 1
ATOM 7393 O O . ASN B 1 431 ? -17.422 -3.518 28.094 1 89.69 431 ASN B O 1
ATOM 7397 N N . ILE B 1 432 ? -19.156 -2.402 28.906 1 83.19 432 ILE B N 1
ATOM 7398 C CA . ILE B 1 432 ? -19.406 -1.636 27.688 1 83.19 432 ILE B CA 1
ATOM 7399 C C . ILE B 1 432 ? -18.188 -0.776 27.359 1 83.19 432 ILE B C 1
ATOM 7401 O O . ILE B 1 432 ? -17.781 -0.674 26.203 1 83.19 432 ILE B O 1
ATOM 7405 N N . THR B 1 433 ? -17.656 -0.17 28.359 1 81.19 433 THR B N 1
ATOM 7406 C CA . THR B 1 433 ? -16.5 0.685 28.156 1 81.19 433 THR B CA 1
ATOM 7407 C C . THR B 1 433 ? -15.312 -0.125 27.625 1 81.19 433 THR B C 1
ATOM 7409 O O . THR B 1 433 ? -14.602 0.323 26.719 1 81.19 433 THR B O 1
ATOM 7412 N N . LEU B 1 434 ? -15.148 -1.229 28.156 1 85.75 434 LEU B N 1
ATOM 7413 C CA . LEU B 1 434 ? -14.062 -2.102 27.703 1 85.75 434 LEU B CA 1
ATOM 7414 C C . LEU B 1 434 ? -14.289 -2.551 26.266 1 85.75 434 LEU B C 1
ATOM 7416 O O . LEU B 1 434 ? -13.344 -2.639 25.484 1 85.75 434 LEU B O 1
ATOM 7420 N N . ASN B 1 435 ? -15.523 -2.801 25.984 1 87.62 435 ASN B N 1
ATOM 7421 C CA . ASN B 1 435 ? -15.859 -3.176 24.625 1 87.62 435 ASN B CA 1
ATOM 7422 C C . ASN B 1 435 ? -15.523 -2.059 23.641 1 87.62 435 ASN B C 1
ATOM 7424 O O . ASN B 1 435 ? -14.969 -2.311 22.562 1 87.62 435 ASN B O 1
ATOM 7428 N N . ASP B 1 436 ? -15.766 -0.899 24.109 1 82 436 ASP B N 1
ATOM 7429 C CA . ASP B 1 436 ? -15.531 0.243 23.234 1 82 436 ASP B CA 1
ATOM 7430 C C . ASP B 1 436 ? -14.039 0.461 23 1 82 436 ASP B C 1
ATOM 7432 O O . ASP B 1 436 ? -13.609 0.756 21.875 1 82 436 ASP B O 1
ATOM 7436 N N . VAL B 1 437 ? -13.32 0.308 24.031 1 83.44 437 VAL B N 1
ATOM 7437 C CA . VAL B 1 437 ? -11.875 0.507 23.953 1 83.44 437 VAL B CA 1
ATOM 7438 C C . VAL B 1 437 ? -11.258 -0.568 23.062 1 83.44 437 VAL B C 1
ATOM 7440 O O . VAL B 1 437 ? -10.492 -0.259 22.141 1 83.44 437 VAL B O 1
ATOM 7443 N N . LEU B 1 438 ? -11.625 -1.76 23.281 1 87.81 438 LEU B N 1
ATOM 7444 C CA . LEU B 1 438 ? -11.062 -2.873 22.531 1 87.81 438 LEU B CA 1
ATOM 7445 C C . LEU B 1 438 ? -11.492 -2.812 21.062 1 87.81 438 LEU B C 1
ATOM 7447 O O . LEU B 1 438 ? -10.711 -3.133 20.172 1 87.81 438 LEU B O 1
ATOM 7451 N N . GLN B 1 439 ? -12.648 -2.412 20.922 1 87.56 439 GLN B N 1
ATOM 7452 C CA . GLN B 1 439 ? -13.172 -2.307 19.562 1 87.56 439 GLN B CA 1
ATOM 7453 C C . GLN B 1 439 ? -12.43 -1.239 18.766 1 87.56 439 GLN B C 1
ATOM 7455 O O . GLN B 1 439 ? -12.039 -1.471 17.609 1 87.56 439 GLN B O 1
ATOM 7460 N N . THR B 1 440 ? -12.164 -0.147 19.453 1 83.75 440 THR B N 1
ATOM 7461 C CA . THR B 1 440 ? -11.477 0.946 18.781 1 83.75 440 THR B CA 1
ATOM 7462 C C . THR B 1 440 ? -10.039 0.559 18.453 1 83.75 440 THR B C 1
ATOM 7464 O O . THR B 1 440 ? -9.57 0.788 17.328 1 83.75 440 THR B O 1
ATOM 7467 N N . LEU B 1 441 ? -9.406 -0.055 19.297 1 85.25 441 LEU B N 1
ATOM 7468 C CA . LEU B 1 441 ? -8.008 -0.434 19.125 1 85.25 441 LEU B CA 1
ATOM 7469 C C . LEU B 1 441 ? -7.879 -1.523 18.062 1 85.25 441 LEU B C 1
ATOM 7471 O O . LEU B 1 441 ? -6.941 -1.504 17.266 1 85.25 441 LEU B O 1
ATOM 7475 N N . SER B 1 442 ? -8.859 -2.414 18.047 1 90.5 442 SER B N 1
ATOM 7476 C CA . SER B 1 442 ? -8.773 -3.561 17.141 1 90.5 442 SER B CA 1
ATOM 7477 C C . SER B 1 442 ? -9.25 -3.201 15.742 1 90.5 442 SER B C 1
ATOM 7479 O O . SER B 1 442 ? -8.945 -3.902 14.773 1 90.5 442 SER B O 1
ATOM 7481 N N . THR B 1 443 ? -9.977 -2.125 15.617 1 90.44 443 THR B N 1
ATOM 7482 C CA . THR B 1 443 ? -10.539 -1.785 14.312 1 90.44 443 THR B CA 1
ATOM 7483 C C . THR B 1 443 ? -9.75 -0.659 13.664 1 90.44 443 THR B C 1
ATOM 7485 O O . THR B 1 443 ? -10.023 -0.279 12.523 1 90.44 443 THR B O 1
ATOM 7488 N N . THR B 1 444 ? -8.758 -0.085 14.422 1 88.56 444 THR B N 1
ATOM 7489 C CA . THR B 1 444 ? -7.887 0.927 13.828 1 88.56 444 THR B CA 1
ATOM 7490 C C . THR B 1 444 ? -6.746 0.274 13.055 1 88.56 444 THR B C 1
ATOM 7492 O O . THR B 1 444 ? -5.789 -0.228 13.641 1 88.56 444 THR B O 1
ATOM 7495 N N . GLN B 1 445 ? -6.812 0.361 11.758 1 93.88 445 GLN B N 1
ATOM 7496 C CA . GLN B 1 445 ? -5.914 -0.367 10.867 1 93.88 445 GLN B CA 1
ATOM 7497 C C . GLN B 1 445 ? -4.465 0.058 11.078 1 93.88 445 GLN B C 1
ATOM 7499 O O . GLN B 1 445 ? -3.576 -0.788 11.195 1 93.88 445 GLN B O 1
ATOM 7504 N N . MET B 1 446 ? -4.215 1.387 11.117 1 92.5 446 MET B N 1
ATOM 7505 C CA . MET B 1 446 ? -2.844 1.88 11.234 1 92.5 446 MET B CA 1
ATOM 7506 C C . MET B 1 446 ? -2.205 1.406 12.539 1 92.5 446 MET B C 1
ATOM 7508 O O . MET B 1 446 ? -1.008 1.118 12.578 1 92.5 446 MET B O 1
ATOM 7512 N N . LEU B 1 447 ? -2.996 1.305 13.617 1 89.62 447 LEU B N 1
ATOM 7513 C CA . LEU B 1 447 ? -2.475 0.867 14.906 1 89.62 447 LEU B CA 1
ATOM 7514 C C . LEU B 1 447 ? -2.109 -0.613 14.867 1 89.62 447 LEU B C 1
ATOM 7516 O O . LEU B 1 447 ? -1.023 -1 15.305 1 89.62 447 LEU B O 1
ATOM 7520 N N . VAL B 1 448 ? -3.02 -1.416 14.359 1 94.12 448 VAL B N 1
ATOM 7521 C CA . VAL B 1 448 ? -2.809 -2.857 14.305 1 94.12 448 VAL B CA 1
ATOM 7522 C C . VAL B 1 448 ? -1.606 -3.172 13.414 1 94.12 448 VAL B C 1
ATOM 7524 O O . VAL B 1 448 ? -0.7 -3.9 13.82 1 94.12 448 VAL B O 1
ATOM 7527 N N . GLY B 1 449 ? -1.613 -2.654 12.234 1 95.94 449 GLY B N 1
ATOM 7528 C CA . GLY B 1 449 ? -0.516 -2.898 11.312 1 95.94 449 GLY B CA 1
ATOM 7529 C C . GLY B 1 449 ? 0.815 -2.371 11.82 1 95.94 449 GLY B C 1
ATOM 7530 O O . GLY B 1 449 ? 1.843 -3.039 11.688 1 95.94 449 GLY B O 1
ATOM 7531 N N . GLY B 1 450 ? 0.806 -1.102 12.336 1 93.88 450 GLY B N 1
ATOM 7532 C CA . GLY B 1 450 ? 2.025 -0.535 12.898 1 93.88 450 GLY B CA 1
ATOM 7533 C C . GLY B 1 450 ? 2.59 -1.349 14.047 1 93.88 450 GLY B C 1
ATOM 7534 O O . GLY B 1 450 ? 3.803 -1.548 14.133 1 93.88 450 GLY B O 1
ATOM 7535 N N . PHE B 1 451 ? 1.727 -1.799 14.883 1 93.56 451 PHE B N 1
ATOM 7536 C CA . PHE B 1 451 ? 2.145 -2.607 16.031 1 93.56 451 PHE B CA 1
ATOM 7537 C C . PHE B 1 451 ? 2.775 -3.914 15.555 1 93.56 451 PHE B C 1
ATOM 7539 O O . PHE B 1 451 ? 3.824 -4.32 16.062 1 93.56 451 PHE B O 1
ATOM 7546 N N . LEU B 1 452 ? 2.168 -4.566 14.633 1 96.62 452 LEU B N 1
ATOM 7547 C CA . LEU B 1 452 ? 2.695 -5.816 14.102 1 96.62 452 LEU B CA 1
ATOM 7548 C C . LEU B 1 452 ? 4.062 -5.602 13.453 1 96.62 452 LEU B C 1
ATOM 7550 O O . LEU B 1 452 ? 4.984 -6.391 13.664 1 96.62 452 LEU B O 1
ATOM 7554 N N . ALA B 1 453 ? 4.16 -4.551 12.68 1 96.88 453 ALA B N 1
ATOM 7555 C CA . ALA B 1 453 ? 5.43 -4.246 12.016 1 96.88 453 ALA B CA 1
ATOM 7556 C C . ALA B 1 453 ? 6.527 -3.979 13.047 1 96.88 453 ALA B C 1
ATOM 7558 O O . ALA B 1 453 ? 7.652 -4.469 12.898 1 96.88 453 ALA B O 1
ATOM 7559 N N . CYS B 1 454 ? 6.199 -3.221 14.031 1 94.75 454 CYS B N 1
ATOM 7560 C CA . CYS B 1 454 ? 7.172 -2.863 15.055 1 94.75 454 CYS B CA 1
ATOM 7561 C C . CYS B 1 454 ? 7.648 -4.098 15.812 1 94.75 454 CYS B C 1
ATOM 7563 O O . CYS B 1 454 ? 8.852 -4.285 16.016 1 94.75 454 CYS B O 1
ATOM 7565 N N . ILE B 1 455 ? 6.734 -4.918 16.172 1 95.88 455 ILE B N 1
ATOM 7566 C CA . ILE B 1 455 ? 7.07 -6.113 16.938 1 95.88 455 ILE B CA 1
ATOM 7567 C C . ILE B 1 455 ? 7.918 -7.051 16.078 1 95.88 455 ILE B C 1
ATOM 7569 O O . ILE B 1 455 ? 8.977 -7.516 16.516 1 95.88 455 ILE B O 1
ATOM 7573 N N . LEU B 1 456 ? 7.488 -7.324 14.938 1 96.31 456 LEU B N 1
ATOM 7574 C CA . LEU B 1 456 ? 8.195 -8.266 14.07 1 96.31 456 LEU B CA 1
ATOM 7575 C C . LEU B 1 456 ? 9.562 -7.727 13.688 1 96.31 456 LEU B C 1
ATOM 7577 O O . LEU B 1 456 ? 10.531 -8.484 13.594 1 96.31 456 LEU B O 1
ATOM 7581 N N . ASP B 1 457 ? 9.594 -6.438 13.398 1 95.25 457 ASP B N 1
ATOM 7582 C CA . ASP B 1 457 ? 10.867 -5.836 13.008 1 95.25 457 ASP B CA 1
ATOM 7583 C C . ASP B 1 457 ? 11.906 -5.973 14.117 1 95.25 457 ASP B C 1
ATOM 7585 O O . ASP B 1 457 ? 13.102 -6.098 13.844 1 95.25 457 ASP B O 1
ATOM 7589 N N . ASN B 1 458 ? 11.477 -5.949 15.359 1 94.19 458 ASN B N 1
ATOM 7590 C CA . ASN B 1 458 ? 12.43 -5.934 16.469 1 94.19 458 ASN B CA 1
ATOM 7591 C C . ASN B 1 458 ? 12.695 -7.344 17 1 94.19 458 ASN B C 1
ATOM 7593 O O . ASN B 1 458 ? 13.695 -7.578 17.672 1 94.19 458 ASN B O 1
ATOM 7597 N N . ILE B 1 459 ? 11.883 -8.266 16.688 1 92.44 459 ILE B N 1
ATOM 7598 C CA . ILE B 1 459 ? 12.086 -9.617 17.203 1 92.44 459 ILE B CA 1
ATOM 7599 C C . ILE B 1 459 ? 12.797 -10.469 16.156 1 92.44 459 ILE B C 1
ATOM 7601 O O . ILE B 1 459 ? 13.516 -11.414 16.484 1 92.44 459 ILE B O 1
ATOM 7605 N N . THR B 1 460 ? 12.609 -10.141 14.914 1 90.69 460 THR B N 1
ATOM 7606 C CA . THR B 1 460 ? 13.125 -10.969 13.828 1 90.69 460 THR B CA 1
ATOM 7607 C C . THR B 1 460 ? 14.586 -10.648 13.555 1 90.69 460 THR B C 1
ATOM 7609 O O . THR B 1 460 ? 14.945 -9.5 13.312 1 90.69 460 THR B O 1
ATOM 7612 N N . PRO B 1 461 ? 15.398 -11.609 13.539 1 87.12 461 PRO B N 1
ATOM 7613 C CA . PRO B 1 461 ? 16.812 -11.391 13.203 1 87.12 461 PRO B CA 1
ATOM 7614 C C . PRO B 1 461 ? 17.078 -11.438 11.695 1 87.12 461 PRO B C 1
ATOM 7616 O O . PRO B 1 461 ? 16.156 -11.672 10.914 1 87.12 461 PRO B O 1
ATOM 7619 N N . GLY B 1 462 ? 18.281 -11.086 11.305 1 81.88 462 GLY B N 1
ATOM 7620 C CA . GLY B 1 462 ? 18.656 -11.273 9.914 1 81.88 462 GLY B CA 1
ATOM 7621 C C . GLY B 1 462 ? 18.938 -9.961 9.195 1 81.88 462 GLY B C 1
ATOM 7622 O O . GLY B 1 462 ? 19.234 -9.961 8 1 81.88 462 GLY B O 1
ATOM 7623 N N . ALA B 1 463 ? 18.719 -8.906 9.844 1 88.12 463 ALA B N 1
ATOM 7624 C CA . ALA B 1 463 ? 19.016 -7.613 9.234 1 88.12 463 ALA B CA 1
ATOM 7625 C C . ALA B 1 463 ? 19.719 -6.688 10.234 1 88.12 463 ALA B C 1
ATOM 7627 O O . ALA B 1 463 ? 19.344 -6.641 11.406 1 88.12 463 ALA B O 1
ATOM 7628 N N . ASN B 1 464 ? 20.766 -6.078 9.734 1 89.62 464 ASN B N 1
ATOM 7629 C CA . ASN B 1 464 ? 21.406 -5.07 10.562 1 89.62 464 ASN B CA 1
ATOM 7630 C C . ASN B 1 464 ? 20.625 -3.758 10.562 1 89.62 464 ASN B C 1
ATOM 7632 O O . ASN B 1 464 ? 19.656 -3.615 9.836 1 89.62 464 ASN B O 1
ATOM 7636 N N . ARG B 1 465 ? 21 -2.84 11.375 1 90 465 ARG B N 1
ATOM 7637 C CA . ARG B 1 465 ? 20.281 -1.577 11.539 1 90 465 ARG B CA 1
ATOM 7638 C C . ARG B 1 465 ? 20.281 -0.778 10.242 1 90 465 ARG B C 1
ATOM 7640 O O . ARG B 1 465 ? 19.281 -0.161 9.891 1 90 465 ARG B O 1
ATOM 7647 N N . LEU B 1 466 ? 21.359 -0.846 9.508 1 89.44 466 LEU B N 1
ATOM 7648 C CA . LEU B 1 466 ? 21.453 -0.118 8.25 1 89.44 466 LEU B CA 1
ATOM 7649 C C . LEU B 1 466 ? 20.531 -0.713 7.203 1 89.44 466 LEU B C 1
ATOM 7651 O O . LEU B 1 466 ? 19.906 0.021 6.434 1 89.44 466 LEU B O 1
ATOM 7655 N N . GLN B 1 467 ? 20.422 -2.023 7.262 1 91.62 467 GLN B N 1
ATOM 7656 C CA . GLN B 1 467 ? 19.578 -2.727 6.301 1 91.62 467 GLN B CA 1
ATOM 7657 C C . GLN B 1 467 ? 18.094 -2.496 6.598 1 91.62 467 GLN B C 1
ATOM 7659 O O . GLN B 1 467 ? 17.25 -2.684 5.723 1 91.62 467 GLN B O 1
ATOM 7664 N N . ARG B 1 468 ? 17.844 -2.137 7.859 1 92.31 468 ARG B N 1
ATOM 7665 C CA . ARG B 1 468 ? 16.484 -1.869 8.273 1 92.31 468 ARG B CA 1
ATOM 7666 C C . ARG B 1 468 ? 16.094 -0.415 8.008 1 92.31 468 ARG B C 1
ATOM 7668 O O . ARG B 1 468 ? 14.953 -0.019 8.211 1 92.31 468 ARG B O 1
ATOM 7675 N N . GLY B 1 469 ? 17.078 0.374 7.613 1 88.62 469 GLY B N 1
ATOM 7676 C CA . GLY B 1 469 ? 16.797 1.754 7.246 1 88.62 469 GLY B CA 1
ATOM 7677 C C . GLY B 1 469 ? 17.25 2.752 8.297 1 88.62 469 GLY B C 1
ATOM 7678 O O . GLY B 1 469 ? 17.062 3.961 8.133 1 88.62 469 GLY B O 1
ATOM 7679 N N . PHE B 1 470 ? 17.844 2.186 9.391 1 85.12 470 PHE B N 1
ATOM 7680 C CA . PHE B 1 470 ? 18.344 3.082 10.422 1 85.12 470 PHE B CA 1
ATOM 7681 C C . PHE B 1 470 ? 19.688 3.674 10.023 1 85.12 470 PHE B C 1
ATOM 7683 O O . PHE B 1 470 ? 20.453 3.047 9.289 1 85.12 470 PHE B O 1
ATOM 7690 N N . ARG B 1 471 ? 20.016 4.852 10.383 1 77.88 471 ARG B N 1
ATOM 7691 C CA . ARG B 1 471 ? 21.297 5.5 10.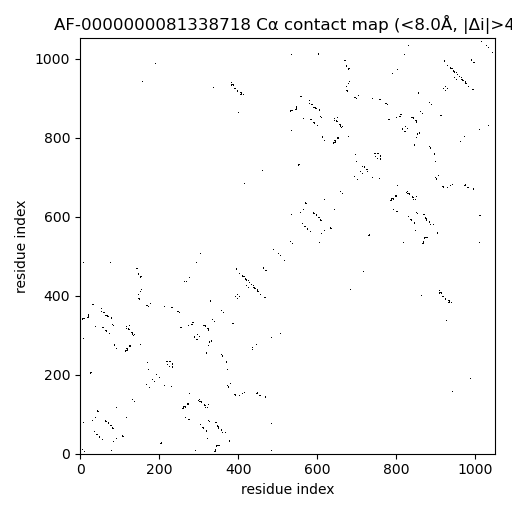055 1 77.88 471 ARG B CA 1
ATOM 7692 C C . ARG B 1 471 ? 22.406 5.023 10.984 1 77.88 471 ARG B C 1
ATOM 7694 O O . ARG B 1 471 ? 22.141 4.66 12.133 1 77.88 471 ARG B O 1
ATOM 7701 N N . ASP B 1 472 ? 23.516 4.906 10.352 1 66.19 472 ASP B N 1
ATOM 7702 C CA . ASP B 1 472 ? 24.672 4.43 11.086 1 66.19 472 ASP B CA 1
ATOM 7703 C C . ASP B 1 472 ? 24.984 5.336 12.273 1 66.19 472 ASP B C 1
ATOM 7705 O O . ASP B 1 472 ? 25.031 6.559 12.141 1 66.19 472 ASP B O 1
ATOM 7709 N N . GLU B 1 473 ? 24.875 4.734 13.414 1 58.56 473 GLU B N 1
ATOM 7710 C CA . GLU B 1 473 ? 25.203 5.461 14.641 1 58.56 473 GLU B CA 1
ATOM 7711 C C . GLU B 1 473 ? 26.625 6.008 14.586 1 58.56 473 GLU B C 1
ATOM 7713 O O . GLU B 1 473 ? 26.922 7.047 15.18 1 58.56 473 GLU B O 1
ATOM 7718 N N . ASN B 1 474 ? 27.516 5.125 13.93 1 52.88 474 ASN B N 1
ATOM 7719 C CA . ASN B 1 474 ? 28.922 5.469 13.992 1 52.88 474 ASN B CA 1
ATOM 7720 C C . ASN B 1 474 ? 29.312 6.445 12.883 1 52.88 474 ASN B C 1
ATOM 7722 O O . ASN B 1 474 ? 30.5 6.688 12.648 1 52.88 474 ASN B O 1
ATOM 7726 N N . SER B 1 475 ? 28.422 6.688 12 1 52.31 475 SER B N 1
ATOM 7727 C CA . SER B 1 475 ? 28.859 7.641 10.984 1 52.31 475 SER B CA 1
ATOM 7728 C C . SER B 1 475 ? 29.344 8.938 11.625 1 52.31 475 SER B C 1
ATOM 7730 O O . SER B 1 475 ? 28.609 9.578 12.383 1 52.31 475 SER B O 1
ATOM 7732 N N . LEU B 1 476 ? 30.562 9.008 11.93 1 48.59 476 LEU B N 1
ATOM 7733 C CA . LEU B 1 476 ? 31.344 10.133 12.422 1 48.59 476 LEU B CA 1
ATOM 7734 C C . LEU B 1 476 ? 30.719 11.461 11.984 1 48.59 476 LEU B C 1
ATOM 7736 O O . LEU B 1 476 ? 30.234 11.578 10.852 1 48.59 476 LEU B O 1
ATOM 7740 N N . ASP B 1 477 ? 30.484 12.391 13.023 1 54.09 477 ASP B N 1
ATOM 7741 C CA . ASP B 1 477 ? 30.172 13.812 13.031 1 54.09 477 ASP B CA 1
ATOM 7742 C C . ASP B 1 477 ? 30.875 14.539 11.883 1 54.09 477 ASP B C 1
ATOM 7744 O O . ASP B 1 477 ? 32 15.023 12.039 1 54.09 477 ASP B O 1
ATOM 7748 N N . ARG B 1 478 ? 30.609 14.188 10.602 1 55.91 478 ARG B N 1
ATOM 7749 C CA . ARG B 1 478 ? 31.359 14.758 9.484 1 55.91 478 ARG B CA 1
ATOM 7750 C C . ARG B 1 478 ? 30.922 16.203 9.219 1 55.91 478 ARG B C 1
ATOM 7752 O O . ARG B 1 478 ? 31.562 16.922 8.453 1 55.91 478 ARG B O 1
ATOM 7759 N N . THR B 1 479 ? 29.781 16.516 9.844 1 61.81 479 THR B N 1
ATOM 7760 C CA . THR B 1 479 ? 29.328 17.875 9.5 1 61.81 479 THR B CA 1
ATOM 7761 C C . THR B 1 479 ? 30.031 18.906 10.375 1 61.81 479 THR B C 1
ATOM 7763 O O . THR B 1 479 ? 30.047 18.781 11.602 1 61.81 479 THR B O 1
ATOM 7766 N N . PRO B 1 480 ? 30.719 19.734 9.68 1 61.66 480 PRO B N 1
ATOM 7767 C CA . PRO B 1 480 ? 31.266 20.844 10.469 1 61.66 480 PRO B CA 1
ATOM 7768 C C . PRO B 1 480 ? 30.219 21.484 11.375 1 61.66 480 PRO B C 1
ATOM 7770 O O . PRO B 1 480 ? 29.031 21.5 11.031 1 61.66 480 PRO B O 1
ATOM 7773 N N . ILE B 1 481 ? 30.594 21.812 12.562 1 59.53 481 ILE B N 1
ATOM 7774 C CA . ILE B 1 481 ? 29.719 22.344 13.602 1 59.53 481 ILE B CA 1
ATOM 7775 C C . ILE B 1 481 ? 28.844 23.469 13.023 1 59.53 481 ILE B C 1
ATOM 7777 O O . ILE B 1 481 ? 27.672 23.609 13.375 1 59.53 481 ILE B O 1
ATOM 7781 N N . GLU B 1 482 ? 29.422 24.234 12.117 1 61.47 482 GLU B N 1
ATOM 7782 C CA . GLU B 1 482 ? 28.688 25.359 11.57 1 61.47 482 GLU B CA 1
ATOM 7783 C C . GLU B 1 482 ? 27.547 24.891 10.664 1 61.47 482 GLU B C 1
ATOM 7785 O O . GLU B 1 482 ? 26.578 25.609 10.438 1 61.47 482 GLU B O 1
ATOM 7790 N N . ASN B 1 483 ? 27.625 23.703 10.297 1 68.88 483 ASN B N 1
ATOM 7791 C CA . ASN B 1 483 ? 26.578 23.188 9.414 1 68.88 483 ASN B CA 1
ATOM 7792 C C . ASN B 1 483 ? 25.641 22.234 10.141 1 68.88 483 ASN B C 1
ATOM 7794 O O . ASN B 1 483 ? 24.703 21.703 9.547 1 68.88 483 ASN B O 1
ATOM 7798 N N . ASN B 1 484 ? 25.984 22.188 11.422 1 77.25 484 ASN B N 1
ATOM 7799 C CA . ASN B 1 484 ? 25.141 21.344 12.227 1 77.25 484 ASN B CA 1
ATOM 7800 C C . ASN B 1 484 ? 23.828 22.047 12.609 1 77.25 484 ASN B C 1
ATOM 7802 O O . ASN B 1 484 ? 23.844 22.938 13.453 1 77.25 484 ASN B O 1
ATOM 7806 N N . GLY B 1 485 ? 22.75 21.656 12.062 1 81.81 485 GLY B N 1
ATOM 7807 C CA . GLY B 1 485 ? 21.453 22.312 12.195 1 81.81 485 GLY B CA 1
ATOM 7808 C C . GLY B 1 485 ? 20.797 22.062 13.531 1 81.81 485 GLY B C 1
ATOM 7809 O O . GLY B 1 485 ? 19.859 22.766 13.906 1 81.81 485 GLY B O 1
ATOM 7810 N N . TYR B 1 486 ? 21.359 21.156 14.336 1 84.19 486 TYR B N 1
ATOM 7811 C CA . TYR B 1 486 ? 20.703 20.766 15.578 1 84.19 486 TYR B CA 1
ATOM 7812 C C . TYR B 1 486 ? 21.109 21.688 16.719 1 84.19 486 TYR B C 1
ATOM 7814 O O . TYR B 1 486 ? 20.438 21.766 17.75 1 84.19 486 TYR B O 1
ATOM 7822 N N . VAL B 1 487 ? 22.25 22.312 16.516 1 78.25 487 VAL B N 1
ATOM 7823 C CA . VAL B 1 487 ? 22.891 23 17.625 1 78.25 487 VAL B CA 1
ATOM 7824 C C . VAL B 1 487 ? 22.266 24.391 17.812 1 78.25 487 VAL B C 1
ATOM 7826 O O . VAL B 1 487 ? 21.938 25.062 16.828 1 78.25 487 VAL B O 1
ATOM 7829 N N . PHE B 1 488 ? 22.109 24.688 19.125 1 78.44 488 PHE B N 1
ATOM 7830 C CA . PHE B 1 488 ? 21.609 26.016 19.484 1 78.44 488 PHE B CA 1
ATOM 7831 C C . PHE B 1 488 ? 22.688 27.062 19.266 1 78.44 488 PHE B C 1
ATOM 7833 O O . PHE B 1 488 ? 23.875 26.766 19.297 1 78.44 488 PHE B O 1
ATOM 7840 N N . PRO B 1 489 ? 22.141 28.25 18.969 1 75.56 489 PRO B N 1
ATOM 7841 C CA . PRO B 1 489 ? 23.141 29.328 18.938 1 75.56 489 PRO B CA 1
ATOM 7842 C C . PRO B 1 489 ? 23.875 29.484 20.266 1 75.56 489 PRO B C 1
ATOM 7844 O O . PRO B 1 489 ? 23.391 29 21.297 1 75.56 489 PRO B O 1
ATOM 7847 N N . SER B 1 490 ? 25.016 30.047 20.203 1 76.94 490 SER B N 1
ATOM 7848 C CA . SER B 1 490 ? 25.906 30.141 21.359 1 76.94 490 SER B CA 1
ATOM 7849 C C . SER B 1 490 ? 25.219 30.844 22.516 1 76.94 490 SER B C 1
ATOM 7851 O O . SER B 1 490 ? 25.422 30.5 23.672 1 76.94 490 SER B O 1
ATOM 7853 N N . TYR B 1 491 ? 24.344 31.781 22.219 1 78.12 491 TYR B N 1
ATOM 7854 C CA . TYR B 1 491 ? 23.672 32.5 23.297 1 78.12 491 TYR B CA 1
ATOM 7855 C C . TYR B 1 491 ? 22.719 31.594 24.062 1 78.12 491 TYR B C 1
ATOM 7857 O O . TYR B 1 491 ? 22.594 31.719 25.281 1 78.12 491 TYR B O 1
ATOM 7865 N N . VAL B 1 492 ? 22.125 30.703 23.406 1 80.69 492 VAL B N 1
ATOM 7866 C CA . VAL B 1 492 ? 21.203 29.766 24.047 1 80.69 492 VAL B CA 1
ATOM 7867 C C . VAL B 1 492 ? 22 28.734 24.844 1 80.69 492 VAL B C 1
ATOM 7869 O O . VAL B 1 492 ? 21.609 28.375 25.969 1 80.69 492 VAL B O 1
ATOM 7872 N N . ASN B 1 493 ? 23.047 28.297 24.25 1 78.69 493 ASN B N 1
ATOM 7873 C CA . ASN B 1 493 ? 23.891 27.344 24.969 1 78.69 493 ASN B CA 1
ATOM 7874 C C . ASN B 1 493 ? 24.391 27.922 26.281 1 78.69 493 ASN B C 1
ATOM 7876 O O . ASN B 1 493 ? 24.406 27.219 27.297 1 78.69 493 ASN B O 1
ATOM 7880 N N . ASN B 1 494 ? 24.781 29.188 26.203 1 77.56 494 ASN B N 1
ATOM 7881 C CA . ASN B 1 494 ? 25.266 29.844 27.422 1 77.56 494 ASN B CA 1
ATOM 7882 C C . ASN B 1 494 ? 24.156 29.969 28.469 1 77.56 494 ASN B C 1
ATOM 7884 O O . ASN B 1 494 ? 24.438 29.859 29.672 1 77.56 494 ASN B O 1
ATOM 7888 N N . PHE B 1 495 ? 23.047 30.234 27.984 1 82.75 495 PHE B N 1
ATOM 7889 C CA . PHE B 1 495 ? 21.906 30.297 28.891 1 82.75 495 PHE B CA 1
ATOM 7890 C C . PHE B 1 495 ? 21.672 28.953 29.562 1 82.75 495 PHE B C 1
ATOM 7892 O O . PHE B 1 495 ? 21.406 28.906 30.766 1 82.75 495 PHE B O 1
ATOM 7899 N N . ILE B 1 496 ? 21.734 27.891 28.875 1 81.56 496 ILE B N 1
ATOM 7900 C CA . ILE B 1 496 ? 21.5 26.547 29.406 1 81.56 496 ILE B CA 1
ATOM 7901 C C . ILE B 1 496 ? 22.594 26.188 30.406 1 81.56 496 ILE B C 1
ATOM 7903 O O . ILE B 1 496 ? 22.328 25.562 31.438 1 81.56 496 ILE B O 1
ATOM 7907 N N . LEU B 1 497 ? 23.781 26.578 30.094 1 78.31 497 LEU B N 1
ATOM 7908 C CA . LEU B 1 497 ? 24.906 26.297 30.984 1 78.31 497 LEU B CA 1
ATOM 7909 C C . LEU B 1 497 ? 24.797 27.062 32.281 1 78.31 497 LEU B C 1
ATOM 7911 O O . LEU B 1 497 ? 25.328 26.656 33.312 1 78.31 497 LEU B O 1
ATOM 7915 N N . LYS B 1 498 ? 24.078 28.172 32.281 1 80.5 498 LYS B N 1
ATOM 7916 C CA . LYS B 1 498 ? 23.859 28.969 33.469 1 80.5 498 LYS B CA 1
ATOM 7917 C C . LYS B 1 498 ? 22.891 28.266 34.438 1 80.5 498 LYS B C 1
ATOM 7919 O O . LYS B 1 498 ? 22.938 28.5 35.625 1 80.5 498 LYS B O 1
ATOM 7924 N N . PHE B 1 499 ? 22.078 27.484 33.906 1 82.31 499 PHE B N 1
ATOM 7925 C CA . PHE B 1 499 ? 21.141 26.703 34.719 1 82.31 499 PHE B CA 1
ATOM 7926 C C . PHE B 1 499 ? 21.406 25.203 34.562 1 82.31 499 PHE B C 1
ATOM 7928 O O . PHE B 1 499 ? 20.688 24.531 33.812 1 82.31 499 PHE B O 1
ATOM 7935 N N . PRO B 1 500 ? 22.266 24.625 35.312 1 74.69 500 PRO B N 1
ATOM 7936 C CA . PRO B 1 500 ? 22.719 23.25 35.125 1 74.69 500 PRO B CA 1
ATOM 7937 C C . PRO B 1 500 ? 21.609 22.219 35.344 1 74.69 500 PRO B C 1
ATOM 7939 O O . PRO B 1 500 ? 21.688 21.109 34.812 1 74.69 500 PRO B O 1
ATOM 7942 N N . PHE B 1 501 ? 20.547 22.562 36 1 76.94 501 PHE B N 1
ATOM 7943 C CA . PHE B 1 501 ? 19.469 21.609 36.25 1 76.94 501 PHE B CA 1
ATOM 7944 C C . PHE B 1 501 ? 18.75 21.266 34.938 1 76.94 501 PHE B C 1
ATOM 7946 O O . PHE B 1 501 ? 18.156 20.203 34.812 1 76.94 501 PHE B O 1
ATOM 7953 N N . LEU B 1 502 ? 18.812 22.078 33.969 1 77.81 502 LEU B N 1
ATOM 7954 C CA . LEU B 1 502 ? 18.156 21.875 32.656 1 77.81 502 LEU B CA 1
ATOM 7955 C C . LEU B 1 502 ? 18.812 20.719 31.906 1 77.81 502 LEU B C 1
ATOM 7957 O O . LEU B 1 502 ? 18.141 20.031 31.125 1 77.81 502 LEU B O 1
ATOM 7961 N N . THR B 1 503 ? 20.047 20.531 32.156 1 76.69 503 THR B N 1
ATOM 7962 C CA . THR B 1 503 ? 20.781 19.516 31.391 1 76.69 503 THR B CA 1
ATOM 7963 C C . THR B 1 503 ? 20.422 18.109 31.875 1 76.69 503 THR B C 1
ATOM 7965 O O . THR B 1 503 ? 20.75 17.125 31.219 1 76.69 503 THR B O 1
ATOM 7968 N N . TYR B 1 504 ? 19.625 18.031 32.969 1 73 504 TYR B N 1
ATOM 7969 C CA . TYR B 1 504 ? 19.188 16.734 33.469 1 73 504 TYR B CA 1
ATOM 7970 C C . TYR B 1 504 ? 17.938 16.266 32.75 1 73 504 TYR B C 1
ATOM 7972 O O . TYR B 1 504 ? 17.594 15.078 32.781 1 73 504 TYR B O 1
ATOM 7980 N N . PHE B 1 505 ? 17.344 17.219 32.094 1 75.62 505 PHE B N 1
ATOM 7981 C CA . PHE B 1 505 ? 16.172 16.844 31.297 1 75.62 505 PHE B CA 1
ATOM 7982 C C . PHE B 1 505 ? 16.578 16.312 29.938 1 75.62 505 PHE B C 1
ATOM 7984 O O . PHE B 1 505 ? 17.438 16.891 29.266 1 75.62 505 PHE B O 1
ATOM 7991 N N . PRO B 1 506 ? 15.953 15.281 29.547 1 77.81 506 PRO B N 1
ATOM 7992 C CA . PRO B 1 506 ? 16.344 14.625 28.297 1 77.81 506 PRO B CA 1
ATOM 7993 C C . PRO B 1 506 ? 16.078 15.492 27.062 1 77.81 506 PRO B C 1
ATOM 7995 O O . PRO B 1 506 ? 16.531 15.156 25.969 1 77.81 506 PRO B O 1
ATOM 7998 N N . VAL B 1 507 ? 15.5 16.656 27.203 1 80.94 507 VAL B N 1
ATOM 7999 C CA . VAL B 1 507 ? 15.18 17.531 26.094 1 80.94 507 VAL B CA 1
ATOM 8000 C C . VAL B 1 507 ? 16.375 18.422 25.781 1 80.94 507 VAL B C 1
ATOM 8002 O O . VAL B 1 507 ? 16.484 18.984 24.688 1 80.94 507 VAL B O 1
ATOM 8005 N N . PHE B 1 508 ? 17.25 18.578 26.734 1 73 508 PHE B N 1
ATOM 8006 C CA . PHE B 1 508 ? 18.422 19.422 26.562 1 73 508 PHE B CA 1
ATOM 8007 C C . PHE B 1 508 ? 19.672 18.562 26.406 1 73 508 PHE B C 1
ATOM 8009 O O . PHE B 1 508 ? 19.75 17.453 26.938 1 73 508 PHE B O 1
ATOM 8016 N N . PRO B 1 509 ? 20.578 19.078 25.609 1 72.56 509 PRO B N 1
ATOM 8017 C CA . PRO B 1 509 ? 21.844 18.359 25.531 1 72.56 509 PRO B CA 1
ATOM 8018 C C . PRO B 1 509 ? 22.609 18.328 26.844 1 72.56 509 PRO B C 1
ATOM 8020 O O . PRO B 1 509 ? 22.391 19.203 27.703 1 72.56 509 PRO B O 1
ATOM 8023 N N . SER B 1 510 ? 23.422 17.266 26.953 1 73.31 510 SER B N 1
ATOM 8024 C CA . SER B 1 510 ? 24.234 17.188 28.156 1 73.31 510 SER B CA 1
ATOM 8025 C C . SER B 1 510 ? 25.266 18.297 28.203 1 73.31 510 SER B C 1
ATOM 8027 O O . SER B 1 510 ? 25.578 18.906 27.172 1 73.31 510 SER B O 1
ATOM 8029 N N . LYS B 1 511 ? 25.75 18.531 29.422 1 74.75 511 LYS B N 1
ATOM 8030 C CA . LYS B 1 511 ? 26.766 19.562 29.609 1 74.75 511 LYS B CA 1
ATOM 8031 C C . LYS B 1 511 ? 28.016 19.281 28.781 1 74.75 511 LYS B C 1
ATOM 8033 O O . LYS B 1 511 ? 28.594 20.188 28.172 1 74.75 511 LYS B O 1
ATOM 8038 N N . PHE B 1 512 ? 28.281 18.031 28.641 1 73.25 512 PHE B N 1
ATOM 8039 C CA . PHE B 1 512 ? 29.484 17.625 27.906 1 73.25 512 PHE B CA 1
ATOM 8040 C C . PHE B 1 512 ? 29.312 17.922 26.422 1 73.25 512 PHE B C 1
ATOM 8042 O O . PHE B 1 512 ? 30.266 18.359 25.75 1 73.25 512 PHE B O 1
ATOM 8049 N N . GLU B 1 513 ? 28.156 17.734 25.953 1 77.56 513 GLU B N 1
ATOM 8050 C CA . GLU B 1 513 ? 27.906 17.969 24.531 1 77.56 513 GLU B CA 1
ATOM 8051 C C . GLU B 1 513 ? 27.922 19.453 24.203 1 77.56 513 GLU B C 1
ATOM 8053 O O . GLU B 1 513 ? 28.438 19.859 23.156 1 77.56 513 GLU B O 1
ATOM 8058 N N . ILE B 1 514 ? 27.422 20.25 25.078 1 78.31 514 ILE B N 1
ATOM 8059 C CA . ILE B 1 514 ? 27.375 21.688 24.859 1 78.31 514 ILE B CA 1
ATOM 8060 C C . ILE B 1 514 ? 28.797 22.266 24.859 1 78.31 514 ILE B C 1
ATOM 8062 O O . ILE B 1 514 ? 29.172 23.031 23.984 1 78.31 514 ILE B O 1
ATOM 8066 N N . LEU B 1 515 ? 29.516 21.828 25.828 1 74.19 515 LEU B N 1
ATOM 8067 C CA . LEU B 1 515 ? 30.891 22.312 25.953 1 74.19 515 LEU B CA 1
ATOM 8068 C C . LEU B 1 515 ? 31.734 21.859 24.766 1 74.19 515 LEU B C 1
ATOM 8070 O O . LEU B 1 515 ? 32.594 22.594 24.281 1 74.19 515 LEU B O 1
ATOM 8074 N N . GLY B 1 516 ? 31.438 20.672 24.312 1 72.75 516 GLY B N 1
ATOM 8075 C CA . GLY B 1 516 ? 32.125 20.188 23.141 1 72.75 516 GLY B CA 1
ATOM 8076 C C . GLY B 1 516 ? 31.828 20.969 21.891 1 72.75 516 GLY B C 1
ATOM 8077 O O . GLY B 1 516 ? 32.719 21.281 21.094 1 72.75 516 GLY B O 1
ATOM 8078 N N . THR B 1 517 ? 30.625 21.281 21.766 1 75.75 517 THR B N 1
ATOM 8079 C CA . THR B 1 517 ? 30.188 22.047 20.609 1 75.75 517 THR B CA 1
ATOM 8080 C C . THR B 1 517 ? 30.797 23.453 20.625 1 75.75 517 THR B C 1
ATOM 8082 O O . THR B 1 517 ? 31.266 23.938 19.594 1 75.75 517 THR B O 1
ATOM 8085 N N . GLU B 1 518 ? 30.828 24.062 21.781 1 76.19 518 GLU B N 1
ATOM 8086 C CA . GLU B 1 518 ? 31.359 25.422 21.891 1 76.19 518 GLU B CA 1
ATOM 8087 C C . GLU B 1 518 ? 32.875 25.422 21.719 1 76.19 518 GLU B C 1
ATOM 8089 O O . GLU B 1 518 ? 33.438 26.391 21.172 1 76.19 518 GLU B O 1
ATOM 8094 N N . SER B 1 519 ? 33.469 24.312 22.188 1 73.12 519 SER B N 1
ATOM 8095 C CA . SER B 1 519 ? 34.906 24.203 21.984 1 73.12 519 SER B CA 1
ATOM 8096 C C . SER B 1 519 ? 35.25 24.062 20.5 1 73.12 519 SER B C 1
ATOM 8098 O O . SER B 1 519 ? 36.188 24.672 20.031 1 73.12 519 SER B O 1
ATOM 8100 N N . ARG B 1 520 ? 34.438 23.344 19.828 1 74.25 520 ARG B N 1
ATOM 8101 C CA . ARG B 1 520 ? 34.656 23.172 18.391 1 74.25 520 ARG B CA 1
ATOM 8102 C C . ARG B 1 520 ? 34.406 24.453 17.625 1 74.25 520 ARG B C 1
ATOM 8104 O O . ARG B 1 520 ? 35.094 24.734 16.641 1 74.25 520 ARG B O 1
ATOM 8111 N N . ARG B 1 521 ? 33.5 25.203 18.109 1 74.06 521 ARG B N 1
ATOM 8112 C CA . ARG B 1 521 ? 33.188 26.484 17.5 1 74.06 521 ARG B CA 1
ATOM 8113 C C . ARG B 1 521 ? 34.344 27.469 17.688 1 74.06 521 ARG B C 1
ATOM 8115 O O . ARG B 1 521 ? 34.625 28.25 16.781 1 74.06 521 ARG B O 1
ATOM 8122 N N . ARG B 1 522 ? 34.906 27.438 18.766 1 71.88 522 ARG B N 1
ATOM 8123 C CA . ARG B 1 522 ? 36.031 28.328 19.047 1 71.88 522 ARG B CA 1
ATOM 8124 C C . ARG B 1 522 ? 37.281 27.922 18.266 1 71.88 522 ARG B C 1
ATOM 8126 O O . ARG B 1 522 ? 38.031 28.781 17.797 1 71.88 522 ARG B O 1
ATOM 8133 N N . ASN B 1 523 ? 37.406 26.578 18.109 1 66.44 523 ASN B N 1
ATOM 8134 C CA . ASN B 1 523 ? 38.562 26.094 17.375 1 66.44 523 ASN B CA 1
ATOM 8135 C C . ASN B 1 523 ? 38.438 26.375 15.883 1 66.44 523 ASN B C 1
ATOM 8137 O O . ASN B 1 523 ? 39.438 26.531 15.188 1 66.44 523 ASN B O 1
ATOM 8141 N N . THR B 1 524 ? 37.25 26.266 15.398 1 58.78 524 THR B N 1
ATOM 8142 C CA . THR B 1 524 ? 37.062 26.516 13.977 1 58.78 524 THR B CA 1
ATOM 8143 C C . THR B 1 524 ? 37.188 28.016 13.672 1 58.78 524 THR B C 1
ATOM 8145 O O . THR B 1 524 ? 37.438 28.391 12.531 1 58.78 524 THR B O 1
ATOM 8148 N N . LYS B 1 525 ? 36.875 28.969 14.508 1 54.44 525 LYS B N 1
ATOM 8149 C CA . LYS B 1 525 ? 37.062 30.406 14.305 1 54.44 525 LYS B CA 1
ATOM 8150 C C . LYS B 1 525 ? 38.531 30.781 14.367 1 54.44 525 LYS B C 1
ATOM 8152 O O . LYS B 1 525 ? 38.938 31.875 13.938 1 54.44 525 LYS B O 1
ATOM 8157 N N . LEU B 1 526 ? 39.312 29.859 14.828 1 41.28 526 LEU B N 1
ATOM 8158 C CA . LEU B 1 526 ? 40.75 30.125 14.75 1 41.28 526 LEU B CA 1
ATOM 8159 C C . LEU B 1 526 ? 41.344 29.562 13.461 1 41.28 526 LEU B C 1
ATOM 8161 O O . LEU B 1 526 ? 41 28.453 13.055 1 41.28 526 LEU B O 1
#

Sequence (1052 aa):
MSSQLYYNVNDIPTIPAILLFGFQQMMICLSTLLVVPYFVANMLCAGDYSVVLRVQLIAATFVVSGIATILQSTFGLRLSILHGPSFAFLPALQTFQESFPCTTDTDTTQWQYKVQLISGSCMLAVLLMPLLGLTGLIGFLSRHIGPITIVPMMTLLTISTVPSIEQKMALHWISIVEFLMLIVFIVLLEEWKFYMTRQRILSQFPYLIGISIAWFICFILTVTNLEPPNGNARTDNNESLSVLETTPWFQVPLPGRYGPPKFNVALFCGFLSGCLAAMIESLGDYNLCAKISEQDRIPASNVNRAFCVEGIGCLLASSLGIGTGIVTYSENIAIMSVTKVSSRITMQVAGCFLIIAGIITKFAAFLAMIPEAIIGGIFAMGVCMINGCTLSNLQSVDLRLSRNLTIMGIAVIMGFVIPDYFNKNPWNTQNITLNDVLQTLSTTQMLVGGFLACILDNITPGANRLQRGFRDENSLDRTPIENNGYVFPSYVNNFILKFPFLTYFPVFPSKFEILGTESRRRNTKLMSSQLYYNVNDIPTIPAILLFGFQQMMICLSTLLVVPYFVANMLCAGDYSVVLRVQLIAATFVVSGIATILQSTFGLRLSILHGPSFAFLPALQTFQESFPCTTDTDTTQWQYKVQLISGSCMLAVLLMPLLGLTGLIGFLSRHIGPITIVPMMTLLTISTVPSIEQKMALHWISIVEFLMLIVFIVLLEEWKFYMTRQRILSQFPYLIGISIAWFICFILTVTNLEPPNGNARTDNNESLSVLETTPWFQVPLPGRYGPPKFNVALFCGFLSGCLAAMIESLGDYNLCAKISEQDRIPASNVNRAFCVEGIGCLLASSLGIGTGIVTYSENIAIMSVTKVSSRITMQVAGCFLIIAGIITKFAAFLAMIPEAIIGGIFAMGVCMINGCTLSNLQSVDLRLSRNLTIMGIAVIMGFVIPDYFNKNPWNTQNITLNDVLQTLSTTQMLVGGFLACILDNITPGANRLQRGFRDENSLDRTPIENNGYVFPSYVNNFILKFPFLTYFPVFPSKFEILGTESRRRNTKL

Foldseek 3Di:
DPPAFPAFAADDDDPVVLLQLLVLLLQLCVLQLQQLLLLLLVLLLLPLCSLVSSLLLSLLQLQLQLVLLQCCCAPFLVWLWGKGFDLLLVVLSVVVSVVVPNDPPHDSVCSLVVLQALLQLLLVLLVVLLVCLFVLVVLVVLLQQALLLLLLLLLQSLVVCVVVLCVLLVQDVLLVVLLVQLCCLQPVCQPVPPPPDNDSRSNSRSNVVSLVVSLVVLDVCQVVVVAPPPGLSHLPDVSLVVSLVVPDQFDDQDFQPSHHHDHDLLSNLSSNSSSVSQLSNQSLLSVLSCVLSVADDRDSLSSSRSSSSQSVSQSSSSRSSSSGGMHTDLSSSVVCSVNSHTYSSSSSVSSVVSSVCSRRSSNSSVSSSRGSNNSSSSNVVRSVVSSVSSCVSCVQAQPVDPLSVVLSVCLNVVLQVQLVVCVVVQDDDPDPSVSSSVNSQRNSSSNRSSVSSSVSSVPDDDDDCRNSSHDDPPPPNPDQLSSHSSDHPPVVLVVCVVPQVNLPGSNDPHPVVSVVSVVSVVVVVD/DPLAFPAFAADDDDPVVLLQLLVLLLQLCVLQLQLLLLLLLVLLLLPLCSLVSSLLLSLLQLQLQLVLLQCCCAQFQVWLWGKGFDLLLVVLSVVVSVVVPNDPPHDSVCSLVVLQALLQLLLVLLVVLLVCLFVLVVLVVLLQQALLLLLLLLLQSLVVCVVVLCVLQVQDVLLVVLLVQLCCLQPVCQPVCDPPDNDSNSNSRSNVVSLVVSLVVLDVCQVVVVAPPPGLSHLPDVSLVVSLVPDDQFDDQDFQPSHHHDHDLLSNLSSNSSSVSQLSNQSLLSVLSCVLSVADDRDSLSSSRSSSSQSVSQSSSSRSSSSGGMHTDLSSSVVCSVNSHTYSSSSSSSSVVSSVCSRRSSNSSVSSSRGSNNSSSSNVVVSVVSSVSSCVSCVQAQPVDPLSVVLSVCLNVVLQVQLVVCVVVQDDDPDPSVSSSVNSQRNSSSNRSSVSSSVSSVPDDDDDCRNSSHDDPPPPNPDQLSSHSRDHDPVVLVVCVVPQVNLPGSNDPHPVVSVVSVVSVVVVVD

Secondary structure (DSSP, 8-state):
-----SB-TT----HHHHHHHHHHHHHHTHHHHHHHHHHHHHHHT-GGGHHHHHHHHHHHHHHHHHHHHHHHHHTSS-SS--EEE-GGGHHHHHHHHHHS---TT--GGGHHHHHHHHHHHHHHHHTHHHHHHHHTHHHHHTTT--HHHHHHHHHHHHHHTHHHHHHHHTT-THHHHHHHHHHIIIIISSS---SSSSS--GGG-HHHHHHHHHHHHHHHHHHTT-S-TT-TT-S--HHHHHHHHHS-SB----TTTT-S----HHHHHHHHHHHHHHHHHHHHHHHHHHHHTT--PPPHHHHHHHHHHHHHHHHHHHHTT--S-EEE-HHHHHHHHHH-B--HHHHHHHHHHHHHHHHBHHHHHHHHTS-HHHHHHHHHHHHHHHHHHHGGGGGGS-TT-HHHHHHHHHHHHHHHHHHHHHHHS----S-HHHHHHHHHHHH-HHHHHHHHHHHHHHH--S--TTTTTPPPTTS---S-GGG-TTSPPHHHHHHHHHSGGGGGSTTS--HHHHHHHHHHHHHHH-/-----SB-TT----HHHHHHHHHHHHHHTHHHHHHHHHHHHHHHT-GGGHHHHHHHHHHHHHHHHHHHHHHHHHTSS-S---EEE-GGGHHHHHHHHHHS---TT--GGGHHHHHHHHHHHHHHHHTHHHHHHHHTHHHHHTTT--HHHHHHHHHHHHHHTHHHHHHHHTT-THHHHHHHHHHIIIIISSS---TTSSS--GGG-HHHHHHHHHHHHHHHHHHTT-S-TT-TT-S--HHHHHHHHHS-SB----TTTT-S----HHHHHHHHHHHHHHHHHHHHHHHHHHHHTT--PPPHHHHHHHHHHHHHHHHHHHHTT--S-EEE-HHHHHHHHHH-B--HHHHHHHHHHHHHHHHBHHHHHHHHTS-HHHHHHHHHHHHHHHHHHHGGGGGGS-TT-HHHHHHHHHHHHHHHHHHHHHHHS----S-HHHHHHHHHHHH-HHHHHHHHHHHHHHH--S--TTTTTPPPTTS---S-GGG-TTSPPHHHHHHHHHSGGGGGSTTS--HHHHHHHHHHHHHH--

Radius of gyration: 30.26 Å; Cα contacts (8 Å, |Δi|>4): 1988; chains: 2; bounding box: 74×86×78 Å